Protein AF-A0A1X7T298-F1 (afdb_monomer_lite)

InterPro domains:
  IPR000626 Ubiquitin-like domain [PF00240] (41-95)
  IPR000626 Ubiquitin-like domain [PS50053] (24-96)
  IPR003961 Fibronectin type III [PF00041] (779-844)
  IPR003961 Fibronectin type III [PS50853] (768-859)
  IPR003961 Fibronectin type III [SM00060] (769-847)
  IPR003961 Fibronectin type III [cd00063] (781-842)
  IPR013783 Immunoglobulin-like fold [G3DSA:2.60.40.10] (762-855)
  IPR029071 Ubiquitin-like domain superfamily [SSF54236] (18-97)
  IPR036116 Fibronectin type III superfamily [SSF49265] (766-843)
  IPR037695 IQ motif and ubiquitin-like domain-containing protein [PTHR21074] (18-379)

Organism: Amphimedon queenslandica (NCBI:txid400682)

Sequence (1090 aa):
MATVEASVPSAEPQEEGESTEDKVEVVFAIENSSEDVKDLFSLSDSVQKLKEYLSQKFGNSSDTFILSLDGETLSNNATVDQFGVVAGSSIELQVKILTPLALPVSKEEEEEEKLKKEKEREEEELGYDERIFTVQVRLAQEMKELLVKMEKARIKKPFLGGYRDKQTGQEYHHASAQTLPRRKPDTGIAMFERDTQTVFTRNCYQQVMVDAATQMNQTGCYITSVTDKIKIPGPYETADEYHGKILKKIIILQSHWRRWLATKYVNAVREEKLMRELWEREEALRKQREREARRKAEFERRMNPRTKKDFDLLYHALEMWRKDELERINNTTAGPERKAALCMLLEQEATLIASIGRHKVVADVENQDKQVKQFLEAESDLRYLIENIWAGQSAVSGEKDLFELILVRWNITEHWSPWNCILLTTDEARAHVKLDDPEKAYSSQFTDKIRQRHILARNYFTQIPGMMEEMSTKVKELPLPRPKERIIVVRQHPQEQHQQLTLWEQEQLSNCRMYPVLLTTVFLLSVSKVISECPPTSGIYLRHNGNCYTNGSYFPDSSIRPTPIECGLPGETLNGGQWIGPKGVVPCSGGGNNQNVRCTGSGAHLSVFINPPSFLGAPGDGQYMCCLPTNCSTPGTNIITATIFRFAEIESFTVTDLPSDMTVYPQEYKLNCTKIGFNRYDISMSIGSTALADHTNCFDPDNNCGGTVLNGAVENTVSHAVTVTWDGMTVSSGSISQSTTGDQMYQCRVADHPDGNEIRIRNVTIKAPSIAPFLTEVSETATTITVSWTALDSSDADGYVVYVTTDTDTVETVQVEGSSNNTITLNGLRGGTTYSITVRAYQQLLGPANVSFTHCQQKGIYLAYDRNCYSNGSYFWDSSVNSFTKPISCVLPGTSLTTGQWVRVADPDDPVDCNSNNASDPFRCSSVTSPIILNLYLAEGLAAAQEGWYKCCLPTDCSEPNTNIIFANIFRFAEIESFTVADLPSDMTVYPQEYKLNCTKIGFYLYGISMSIGSTALASYTNCDDRKSNCNGTVLVSSTNTVRYTVTITWDGMTVSSGSISQSTTGDQMYQCVVQVTDQPTKTRNATIK

Radius of gyration: 48.38 Å; chains: 1; bounding box: 121×112×110 Å

pLDDT: mean 74.12, std 17.67, range [23.12, 96.62]

Structure (mmCIF, N/CA/C/O backbone):
data_AF-A0A1X7T298-F1
#
_entry.id   AF-A0A1X7T298-F1
#
loop_
_atom_site.group_PDB
_atom_site.id
_atom_site.type_symbol
_atom_site.label_atom_id
_atom_site.label_alt_id
_atom_site.label_comp_id
_atom_site.label_asym_id
_atom_site.label_entity_id
_atom_site.label_seq_id
_atom_site.pdbx_PDB_ins_code
_atom_site.Cartn_x
_atom_site.Cartn_y
_atom_site.Cartn_z
_atom_site.occupancy
_atom_site.B_iso_or_equiv
_atom_site.auth_seq_id
_atom_site.auth_comp_id
_atom_site.auth_asym_id
_atom_site.auth_atom_id
_atom_site.pdbx_PDB_model_num
ATOM 1 N N . MET A 1 1 ? 10.087 -53.065 -42.058 1.00 30.73 1 MET A N 1
ATOM 2 C CA . MET A 1 1 ? 9.207 -53.884 -41.197 1.00 30.73 1 MET A CA 1
ATOM 3 C C . MET A 1 1 ? 9.063 -53.144 -39.880 1.00 30.73 1 MET A C 1
ATOM 5 O O . MET A 1 1 ? 10.062 -53.034 -39.193 1.00 30.73 1 MET A O 1
ATOM 9 N N . ALA A 1 2 ? 7.954 -52.536 -39.483 1.00 32.03 2 ALA A N 1
ATOM 10 C CA . ALA A 1 2 ? 6.643 -52.250 -40.067 1.00 32.03 2 ALA A CA 1
ATOM 11 C C . ALA A 1 2 ? 6.193 -50.958 -39.335 1.00 32.03 2 ALA A C 1
ATOM 13 O O . ALA A 1 2 ? 6.280 -50.911 -38.113 1.00 32.03 2 ALA A O 1
ATOM 14 N N . THR A 1 3 ? 6.178 -49.795 -39.992 1.00 25.36 3 THR A N 1
ATOM 15 C CA . THR A 1 3 ? 4.978 -49.057 -40.453 1.00 25.36 3 THR A CA 1
ATOM 16 C C . THR A 1 3 ? 3.764 -49.149 -39.525 1.00 25.36 3 THR A C 1
ATOM 18 O O . THR A 1 3 ? 3.058 -50.152 -39.533 1.00 25.36 3 THR A O 1
ATOM 21 N N . VAL A 1 4 ? 3.505 -48.063 -38.791 1.00 28.08 4 VAL A N 1
ATOM 22 C CA . VAL A 1 4 ? 2.210 -47.753 -38.173 1.00 28.08 4 VAL A CA 1
ATOM 23 C C . VAL A 1 4 ? 1.730 -46.454 -38.819 1.00 28.08 4 VAL A C 1
ATOM 25 O O . VAL A 1 4 ? 2.357 -45.408 -38.650 1.00 28.08 4 VAL A O 1
ATOM 28 N N . GLU A 1 5 ? 0.677 -46.566 -39.626 1.00 27.58 5 GLU A N 1
ATOM 29 C CA . GLU A 1 5 ? -0.067 -45.458 -40.226 1.00 27.58 5 GLU A CA 1
ATOM 30 C C . GLU A 1 5 ? -1.282 -45.098 -39.366 1.00 27.58 5 GLU A C 1
ATOM 32 O O . GLU A 1 5 ? -1.822 -45.919 -38.625 1.00 27.58 5 GLU A O 1
ATOM 37 N N . ALA A 1 6 ? -1.668 -43.832 -39.479 1.00 28.75 6 ALA A N 1
ATOM 38 C CA . ALA A 1 6 ? -2.764 -43.168 -38.794 1.00 28.75 6 ALA A CA 1
ATOM 39 C C . ALA A 1 6 ? -4.121 -43.387 -39.482 1.00 28.75 6 ALA A C 1
ATOM 41 O O . ALA A 1 6 ? -4.157 -43.528 -40.700 1.00 28.75 6 ALA A O 1
ATOM 42 N N . SER A 1 7 ? -5.228 -43.222 -38.741 1.00 25.70 7 SER A N 1
ATOM 43 C CA . SER A 1 7 ? -6.487 -42.685 -39.296 1.00 25.70 7 SER A CA 1
ATOM 44 C C . SER A 1 7 ? -7.541 -42.337 -38.225 1.00 25.70 7 SER A C 1
ATOM 46 O O . SER A 1 7 ? -8.023 -43.223 -37.533 1.00 25.70 7 SER A O 1
ATOM 48 N N . VAL A 1 8 ? -7.839 -41.030 -38.135 1.00 27.25 8 VAL A N 1
ATOM 49 C CA . VAL A 1 8 ? -9.143 -40.305 -38.136 1.00 27.25 8 VAL A CA 1
ATOM 50 C C . VAL A 1 8 ? -10.353 -40.840 -37.318 1.00 27.25 8 VAL A C 1
ATOM 52 O O . VAL A 1 8 ? -10.708 -42.005 -37.459 1.00 27.25 8 VAL A O 1
ATOM 55 N N . PRO A 1 9 ? -11.070 -39.972 -36.557 1.00 28.89 9 PRO A N 1
ATOM 56 C CA . PRO A 1 9 ? -12.301 -40.309 -35.828 1.00 28.89 9 PRO A CA 1
ATOM 57 C C . PRO A 1 9 ? -13.570 -40.192 -36.697 1.00 28.89 9 PRO A C 1
ATOM 59 O O . PRO A 1 9 ? -13.646 -39.337 -37.579 1.00 28.89 9 PRO A O 1
ATOM 62 N N . SER A 1 10 ? -14.593 -41.004 -36.402 1.00 24.03 10 SER A N 1
ATOM 63 C CA . SER A 1 10 ? -15.936 -40.892 -36.987 1.00 24.03 10 SER A CA 1
ATOM 64 C C . SER A 1 10 ? -17.023 -41.017 -35.915 1.00 24.03 10 SER A C 1
ATOM 66 O O . SER A 1 10 ? -17.094 -42.032 -35.234 1.00 24.03 10 SER A O 1
ATOM 68 N N . ALA A 1 11 ? -17.824 -39.951 -35.835 1.00 26.16 11 ALA A N 1
ATOM 69 C CA . ALA A 1 11 ? -19.252 -39.829 -35.519 1.00 26.16 11 ALA A CA 1
ATOM 70 C C . ALA A 1 11 ? -19.924 -40.777 -34.500 1.00 26.16 11 ALA A C 1
ATOM 72 O O . ALA A 1 11 ? -20.049 -41.979 -34.721 1.00 26.16 11 ALA A O 1
ATOM 73 N N . GLU A 1 12 ? -20.505 -40.156 -33.469 1.00 26.91 12 GLU A N 1
ATOM 74 C CA . GLU A 1 12 ? -21.682 -40.642 -32.736 1.00 26.91 12 GLU A CA 1
ATOM 75 C C . GLU A 1 12 ? -22.878 -40.863 -33.684 1.00 26.91 12 GLU A C 1
ATOM 77 O O . GLU A 1 12 ? -23.122 -40.026 -34.562 1.00 26.91 12 GLU A O 1
ATOM 82 N N . PRO A 1 13 ? -23.681 -41.920 -33.473 1.00 29.22 13 PRO A N 1
ATOM 83 C CA . PRO A 1 13 ? -25.072 -41.952 -33.881 1.00 29.22 13 PRO A CA 1
ATOM 84 C C . PRO A 1 13 ? -26.012 -41.620 -32.714 1.00 29.22 13 PRO A C 1
ATOM 86 O O . PRO A 1 13 ? -25.806 -42.012 -31.568 1.00 29.22 13 PRO A O 1
ATOM 89 N N . GLN A 1 14 ? -27.049 -40.880 -33.088 1.00 26.41 14 GLN A N 1
ATOM 90 C CA . GLN A 1 14 ? -28.153 -40.357 -32.296 1.00 26.41 14 GLN A CA 1
ATOM 91 C C . GLN A 1 14 ? -29.044 -41.473 -31.721 1.00 26.41 14 GLN A C 1
ATOM 93 O O . GLN A 1 14 ? -29.248 -42.498 -32.368 1.00 26.41 14 GLN A O 1
ATOM 98 N N . GLU A 1 15 ? -29.616 -41.228 -30.538 1.00 30.81 15 GLU A N 1
ATOM 99 C CA . GLU A 1 15 ? -30.716 -42.012 -29.968 1.00 30.81 15 GLU A CA 1
ATOM 100 C C . GLU A 1 15 ? -31.971 -41.885 -30.851 1.00 30.81 15 GLU A C 1
ATOM 102 O O . GLU A 1 15 ? -32.573 -40.813 -30.959 1.00 30.81 15 GLU A O 1
ATOM 107 N N . GLU A 1 16 ? -32.370 -42.992 -31.475 1.00 28.78 16 GLU A N 1
ATOM 108 C CA . GLU A 1 16 ? -33.729 -43.202 -31.974 1.00 28.78 16 GLU A CA 1
ATOM 109 C C . GLU A 1 16 ? -34.554 -43.895 -30.879 1.00 28.78 16 GLU A C 1
ATOM 111 O O . GLU A 1 16 ? -34.082 -44.813 -30.211 1.00 28.78 16 GLU A O 1
ATOM 116 N N . GLY A 1 17 ? -35.778 -43.405 -30.665 1.00 41.62 17 GLY A N 1
ATOM 117 C CA . GLY A 1 17 ? -36.660 -43.828 -29.582 1.00 41.62 17 GLY A CA 1
ATOM 118 C C . GLY A 1 17 ? -37.052 -45.304 -29.647 1.00 41.62 17 GLY A C 1
ATOM 119 O O . GLY A 1 17 ? -37.496 -45.793 -30.684 1.00 41.62 17 GLY A O 1
ATOM 120 N N . GLU A 1 18 ? -36.950 -45.981 -28.505 1.00 32.62 18 GLU A N 1
ATOM 121 C CA . GLU A 1 18 ? -37.352 -47.375 -28.349 1.00 32.62 18 GLU A CA 1
ATOM 122 C C . GLU A 1 18 ? -38.710 -47.463 -27.631 1.00 32.62 18 GLU A C 1
ATOM 124 O O . GLU A 1 18 ? -38.933 -46.908 -26.552 1.00 32.62 18 GLU A O 1
ATOM 129 N N . SER A 1 19 ? -39.648 -48.122 -28.304 1.00 35.44 19 SER A N 1
ATOM 130 C CA . SER A 1 19 ? -41.046 -48.332 -27.936 1.00 35.44 19 SER A CA 1
ATOM 131 C C . SER A 1 19 ? -41.208 -49.110 -26.626 1.00 35.44 19 SER A C 1
ATOM 133 O O . SER A 1 19 ? -40.673 -50.201 -26.462 1.00 35.44 19 SER A O 1
ATOM 135 N N . THR A 1 20 ? -42.030 -48.594 -25.712 1.00 45.72 20 THR A N 1
ATOM 136 C CA . THR A 1 20 ? -42.353 -49.173 -24.394 1.00 45.72 20 THR A CA 1
ATOM 137 C C . THR A 1 20 ? -43.306 -50.383 -24.430 1.00 45.72 20 THR A C 1
ATOM 139 O O . THR A 1 20 ? -44.037 -50.596 -23.466 1.00 45.72 20 THR A O 1
ATOM 142 N N . GLU A 1 21 ? -43.346 -51.168 -25.511 1.00 53.28 21 GLU A N 1
ATOM 143 C CA . GLU A 1 21 ? -44.411 -52.170 -25.723 1.00 53.28 21 GLU A CA 1
ATOM 144 C C . GLU A 1 21 ? -44.058 -53.636 -25.391 1.00 53.28 21 GLU A C 1
ATOM 146 O O . GLU A 1 21 ? -44.977 -54.442 -25.354 1.00 53.28 21 GLU A O 1
ATOM 151 N N . ASP A 1 22 ? -42.817 -53.985 -25.009 1.00 59.47 22 ASP A N 1
ATOM 152 C CA . ASP A 1 22 ? -42.404 -55.400 -24.809 1.00 59.47 22 ASP A CA 1
ATOM 153 C C . ASP A 1 22 ? -41.868 -55.753 -23.395 1.00 59.47 22 ASP A C 1
ATOM 155 O O . ASP A 1 22 ? -40.944 -56.557 -23.248 1.00 59.47 22 ASP A O 1
ATOM 159 N N . LYS A 1 23 ? -42.419 -55.166 -22.319 1.00 73.62 23 LYS A N 1
ATOM 160 C CA . LYS A 1 23 ? -42.011 -55.482 -20.926 1.00 73.62 23 LYS A CA 1
ATOM 161 C C . LYS A 1 23 ? -43.067 -56.290 -20.159 1.00 73.62 23 LYS A C 1
ATOM 163 O O . LYS A 1 23 ? -44.264 -56.026 -20.267 1.00 73.62 23 LYS A O 1
ATOM 168 N N . VAL A 1 24 ? -42.611 -57.256 -19.362 1.00 80.25 24 VAL A N 1
ATOM 169 C CA . VAL A 1 24 ? -43.411 -58.143 -18.497 1.00 80.25 24 VAL A CA 1
ATOM 170 C C . VAL A 1 24 ? -42.977 -57.949 -17.044 1.00 80.25 24 VAL A C 1
ATOM 172 O O . VAL A 1 24 ? -41.782 -57.884 -16.760 1.00 80.25 24 VAL A O 1
ATOM 175 N N . GLU A 1 25 ? -43.934 -57.856 -16.119 1.00 80.94 25 GLU A N 1
ATOM 176 C CA . GLU A 1 25 ? -43.643 -57.790 -14.681 1.00 80.94 25 GLU A CA 1
ATOM 177 C C . GLU A 1 25 ? -43.425 -59.209 -14.144 1.00 80.94 25 GLU A C 1
ATOM 179 O O . GLU A 1 25 ? -44.318 -60.053 -14.203 1.00 80.94 25 GLU A O 1
ATOM 184 N N . VAL A 1 26 ? -42.233 -59.494 -13.626 1.00 82.81 26 VAL A N 1
ATOM 185 C CA . VAL A 1 26 ? -41.920 -60.789 -13.014 1.00 82.81 26 VAL A CA 1
ATOM 186 C C . VAL A 1 26 ? -41.937 -60.621 -11.500 1.00 82.81 26 VAL A C 1
ATOM 188 O O . VAL A 1 26 ? -41.183 -59.823 -10.940 1.00 82.81 26 VAL A O 1
ATOM 191 N N . VAL A 1 27 ? -42.813 -61.376 -10.841 1.00 83.62 27 VAL A N 1
ATOM 192 C CA . VAL A 1 27 ? -42.956 -61.433 -9.385 1.00 83.62 27 VAL A CA 1
ATOM 193 C C . VAL A 1 27 ? -42.227 -62.672 -8.879 1.00 83.62 27 VAL A C 1
ATOM 195 O O . VAL A 1 27 ? -42.591 -63.797 -9.207 1.00 83.62 27 VAL A O 1
ATOM 198 N N . PHE A 1 28 ? -41.185 -62.478 -8.083 1.00 85.06 28 PHE A N 1
ATOM 199 C CA . PHE A 1 28 ? -40.418 -63.545 -7.455 1.00 85.06 28 PHE A CA 1
ATOM 200 C C . PHE A 1 28 ? -40.961 -63.817 -6.051 1.00 85.06 28 PHE A C 1
ATOM 202 O O . PHE A 1 28 ? -40.678 -63.060 -5.118 1.00 85.06 28 PHE A O 1
ATOM 209 N N . ALA A 1 29 ? -41.707 -64.910 -5.907 1.00 80.44 29 ALA A N 1
ATOM 210 C CA . ALA A 1 29 ? -42.226 -65.384 -4.629 1.00 80.44 29 ALA A CA 1
ATOM 211 C C . ALA A 1 29 ? -41.175 -66.274 -3.949 1.00 80.44 29 ALA A C 1
ATOM 213 O O . ALA A 1 29 ? -40.911 -67.398 -4.385 1.00 80.44 29 ALA A O 1
ATOM 214 N N . ILE A 1 30 ? -40.520 -65.762 -2.905 1.00 78.69 30 ILE A N 1
ATOM 215 C CA . ILE A 1 30 ? -39.416 -66.461 -2.231 1.00 78.69 30 ILE A CA 1
ATOM 216 C C . ILE A 1 30 ? -39.969 -67.411 -1.167 1.00 78.69 30 ILE A C 1
ATOM 218 O O . ILE A 1 30 ? -40.668 -67.000 -0.241 1.00 78.69 30 ILE A O 1
ATOM 222 N N . GLU A 1 31 ? -39.602 -68.690 -1.257 1.00 67.00 31 GLU A N 1
ATOM 223 C CA . GLU A 1 31 ? -40.035 -69.720 -0.312 1.00 67.00 31 GLU A CA 1
ATOM 224 C C . GLU A 1 31 ? -39.540 -69.378 1.115 1.00 67.00 31 GLU A C 1
ATOM 226 O O . GLU A 1 31 ? -38.338 -69.376 1.385 1.00 67.00 31 GLU A O 1
ATOM 231 N N . ASN A 1 32 ? -40.481 -69.106 2.033 1.00 61.72 32 ASN A N 1
ATOM 232 C CA . ASN A 1 32 ? -40.293 -68.654 3.429 1.00 61.72 32 ASN A CA 1
ATOM 233 C C . ASN A 1 32 ? -40.002 -67.151 3.664 1.00 61.72 32 ASN A C 1
ATOM 235 O O . ASN A 1 32 ? -39.597 -66.793 4.772 1.00 61.72 32 ASN A O 1
ATOM 239 N N . SER A 1 33 ? -40.249 -66.269 2.688 1.00 61.44 33 SER A N 1
ATOM 240 C CA . SER A 1 33 ? -40.297 -64.806 2.890 1.00 61.44 33 SER A CA 1
ATOM 241 C C . SER A 1 33 ? -41.742 -64.291 2.852 1.00 61.44 33 SER A C 1
ATOM 243 O O . SER A 1 33 ? -42.577 -64.861 2.156 1.00 61.44 33 SER A O 1
ATOM 245 N N . SER A 1 34 ? -42.049 -63.213 3.583 1.00 55.69 34 SER A N 1
ATOM 246 C CA . SER A 1 34 ? -43.332 -62.493 3.469 1.00 55.69 34 SER A CA 1
ATOM 247 C C . SER A 1 34 ? -43.306 -61.352 2.443 1.00 55.69 34 SER A C 1
ATOM 249 O O . SER A 1 34 ? -44.320 -60.682 2.266 1.00 55.69 34 SER A O 1
ATOM 251 N N . GLU A 1 35 ? -42.154 -61.096 1.817 1.00 65.31 35 GLU A N 1
ATOM 252 C CA . GLU A 1 35 ? -41.979 -60.073 0.780 1.00 65.31 35 GLU A CA 1
ATOM 253 C C . GLU A 1 35 ? -41.666 -60.709 -0.577 1.00 65.31 35 GLU A C 1
ATOM 255 O O . GLU A 1 35 ? -40.664 -61.419 -0.718 1.00 65.31 35 GLU A O 1
ATOM 260 N N . ASP A 1 36 ? -42.500 -60.390 -1.570 1.00 74.94 36 ASP A N 1
ATOM 261 C CA . ASP A 1 36 ? -42.275 -60.713 -2.979 1.00 74.94 36 ASP A CA 1
ATOM 262 C C . ASP A 1 36 ? -41.450 -59.612 -3.649 1.00 74.94 36 ASP A C 1
ATOM 264 O O . ASP A 1 36 ? -41.705 -58.416 -3.471 1.00 74.94 36 ASP A O 1
ATOM 268 N N . VAL A 1 37 ? -40.486 -60.002 -4.482 1.00 78.81 37 VAL A N 1
ATOM 269 C CA . VAL A 1 37 ? -39.691 -59.051 -5.267 1.00 78.81 37 VAL A CA 1
ATOM 270 C C . VAL A 1 37 ? -40.287 -58.905 -6.662 1.00 78.81 37 VAL A C 1
ATOM 272 O O . VAL A 1 37 ? -40.432 -59.896 -7.365 1.00 78.81 37 VAL A O 1
ATOM 275 N N . LYS A 1 38 ? -40.574 -57.672 -7.093 1.00 83.50 38 LYS A N 1
ATOM 276 C CA . LYS A 1 38 ? -41.121 -57.378 -8.429 1.00 83.50 38 LYS A CA 1
ATOM 277 C C . LYS A 1 38 ? -40.155 -56.532 -9.249 1.00 83.50 38 LYS A C 1
ATOM 279 O O . LYS A 1 38 ? -39.575 -55.591 -8.706 1.00 83.50 38 LYS A O 1
ATOM 284 N N . ASP A 1 39 ? -39.990 -56.863 -10.528 1.00 84.88 39 ASP A N 1
ATOM 285 C CA . ASP A 1 39 ? -39.261 -56.035 -11.499 1.00 84.88 39 ASP A CA 1
ATOM 286 C C . ASP A 1 39 ? -39.741 -56.299 -12.943 1.00 84.88 39 ASP A C 1
ATOM 288 O O . ASP A 1 39 ? -40.463 -57.265 -13.200 1.00 84.88 39 ASP A O 1
ATOM 292 N N . LEU A 1 40 ? -39.362 -55.431 -13.886 1.00 82.69 40 LEU A N 1
ATOM 293 C CA . LEU A 1 40 ? -39.766 -55.491 -15.295 1.00 82.69 40 LEU A CA 1
ATOM 294 C C . LEU A 1 40 ? -38.660 -56.087 -16.175 1.00 82.69 40 LEU A C 1
ATOM 296 O O . LEU A 1 40 ? -37.561 -55.538 -16.260 1.00 82.69 40 LEU A O 1
ATOM 300 N N . PHE A 1 41 ? -38.987 -57.148 -16.913 1.00 82.94 41 PHE A N 1
ATOM 301 C CA . PHE A 1 41 ? -38.069 -57.842 -17.822 1.00 82.94 41 PHE A CA 1
ATOM 302 C C . PHE A 1 41 ? -38.594 -57.866 -19.259 1.00 82.94 41 PHE A C 1
ATOM 304 O O . PHE A 1 41 ? -39.796 -57.733 -19.499 1.00 82.94 41 PHE A O 1
ATOM 311 N N . SER A 1 42 ? -37.685 -58.019 -20.224 1.00 80.25 42 SER A N 1
ATOM 312 C CA . SER A 1 42 ? -38.047 -58.207 -21.633 1.00 80.25 42 SER A CA 1
ATOM 313 C C . SER A 1 42 ? -38.468 -59.656 -21.889 1.00 80.25 42 SER A C 1
ATOM 315 O O . SER A 1 42 ? -37.925 -60.582 -21.284 1.00 80.25 42 SER A O 1
ATOM 317 N N . LEU A 1 43 ? -39.379 -59.876 -22.841 1.00 76.06 43 LEU A N 1
ATOM 318 C CA . LEU A 1 43 ? -39.796 -61.219 -23.276 1.00 76.06 43 LEU A CA 1
ATOM 319 C C . LEU A 1 43 ? -38.618 -62.088 -23.769 1.00 76.06 43 LEU A C 1
ATOM 321 O O . LEU A 1 43 ? -38.673 -63.313 -23.678 1.00 76.06 43 LEU A O 1
ATOM 325 N N . SER A 1 44 ? -37.534 -61.467 -24.247 1.00 78.56 44 SER A N 1
ATOM 326 C CA . SER A 1 44 ? -36.323 -62.156 -24.714 1.00 78.56 44 SER A CA 1
ATOM 327 C C . SER A 1 44 ? -35.313 -62.496 -23.609 1.00 78.56 44 SER A C 1
ATOM 329 O O . SER A 1 44 ? -34.278 -63.097 -23.901 1.00 78.56 44 SER A O 1
ATOM 331 N N . ASP A 1 45 ? -35.544 -62.075 -22.362 1.00 83.62 45 ASP A N 1
ATOM 332 C CA . ASP A 1 45 ? -34.608 -62.331 -21.266 1.00 83.62 45 ASP A CA 1
ATOM 333 C C . ASP A 1 45 ? -34.630 -63.810 -20.853 1.00 83.62 45 ASP A C 1
ATOM 335 O O . ASP A 1 45 ? -35.677 -64.457 -20.842 1.00 83.62 45 ASP A O 1
ATOM 339 N N . SER A 1 46 ? -33.459 -64.368 -20.527 1.00 84.56 46 SER A N 1
ATOM 340 C CA . SER A 1 46 ? -33.329 -65.767 -20.107 1.00 84.56 46 SER A CA 1
ATOM 341 C C . SER A 1 46 ? -33.476 -65.940 -18.595 1.00 84.56 46 SER A C 1
ATOM 343 O O . SER A 1 46 ? -33.181 -65.038 -17.808 1.00 84.56 46 SER A O 1
ATOM 345 N N . VAL A 1 47 ? -33.844 -67.148 -18.162 1.00 82.31 47 VAL A N 1
ATOM 346 C CA . VAL A 1 47 ? -33.904 -67.527 -16.738 1.00 82.31 47 VAL A CA 1
ATOM 347 C C . VAL A 1 47 ? -32.563 -67.312 -16.034 1.00 82.31 47 VAL A C 1
ATOM 349 O O . VAL A 1 47 ? -32.541 -66.928 -14.866 1.00 82.31 47 VAL A O 1
ATOM 352 N N . GLN A 1 48 ? -31.437 -67.496 -16.732 1.00 82.94 48 GLN A N 1
ATOM 353 C CA . GLN A 1 48 ? -30.111 -67.189 -16.189 1.00 82.94 48 GLN A CA 1
ATOM 354 C C . GLN A 1 48 ? -29.977 -65.714 -15.787 1.00 82.94 48 GLN A C 1
ATOM 356 O O . GLN A 1 48 ? -29.483 -65.416 -14.702 1.00 82.94 48 GLN A O 1
ATOM 361 N N . LYS A 1 49 ? -30.473 -64.797 -16.622 1.00 83.12 49 LYS A N 1
ATOM 362 C CA . LYS A 1 49 ? -30.439 -63.356 -16.352 1.00 83.12 49 LYS A CA 1
ATOM 363 C C . LYS A 1 49 ? -31.329 -62.983 -15.159 1.00 83.12 49 LYS A C 1
ATOM 365 O O . LYS A 1 49 ? -30.945 -62.147 -14.345 1.00 83.12 49 LYS A O 1
ATOM 370 N N . LEU A 1 50 ? -32.468 -63.664 -14.993 1.00 85.00 50 LEU A N 1
ATOM 371 C CA . LEU A 1 50 ? -33.325 -63.522 -13.805 1.00 85.00 50 LEU A CA 1
ATOM 372 C C . LEU A 1 50 ? -32.608 -63.994 -12.524 1.00 85.00 50 LEU A C 1
ATOM 374 O O . LEU A 1 50 ? -32.683 -63.334 -11.488 1.00 85.00 50 LEU A O 1
ATOM 378 N N . LYS A 1 51 ? -31.858 -65.103 -12.587 1.00 84.00 51 LYS A N 1
ATOM 379 C CA . LYS A 1 51 ? -31.047 -65.590 -11.455 1.00 84.00 51 LYS A CA 1
ATOM 380 C C . LYS A 1 51 ? -29.872 -64.668 -11.126 1.00 84.00 51 LYS A C 1
ATOM 382 O O . LYS A 1 51 ? -29.547 -64.503 -9.954 1.00 84.00 51 LYS A O 1
ATOM 387 N N . GLU A 1 52 ? -29.244 -64.055 -12.127 1.00 83.06 52 GLU A N 1
ATOM 388 C CA . GLU A 1 52 ? -28.191 -63.046 -11.935 1.00 83.06 52 GLU A CA 1
ATOM 389 C C . GLU A 1 52 ? -28.729 -61.767 -11.283 1.00 83.06 52 GLU A C 1
ATOM 391 O O . GLU A 1 52 ? -28.088 -61.226 -10.384 1.00 83.06 52 GLU A O 1
ATOM 396 N N . TYR A 1 53 ? -29.939 -61.332 -11.642 1.00 84.31 53 TYR A N 1
ATOM 397 C CA . TYR A 1 53 ? -30.609 -60.225 -10.956 1.00 84.31 53 TYR A CA 1
ATOM 398 C C . TYR A 1 53 ? -30.844 -60.533 -9.466 1.00 84.31 53 TYR A C 1
ATOM 400 O O . TYR A 1 53 ? -30.501 -59.728 -8.597 1.00 84.31 53 TYR A O 1
ATOM 408 N N . LEU A 1 54 ? -31.357 -61.727 -9.143 1.00 78.50 54 LEU A N 1
ATOM 409 C CA . LEU A 1 54 ? -31.529 -62.162 -7.750 1.00 78.50 54 LEU A CA 1
ATOM 410 C C . LEU A 1 54 ? -30.185 -62.289 -7.017 1.00 78.50 54 LEU A C 1
ATOM 412 O O . LEU A 1 54 ? -30.082 -61.925 -5.846 1.00 78.50 54 LEU A O 1
ATOM 416 N N . SER A 1 55 ? -29.141 -62.738 -7.716 1.00 79.69 55 SER A N 1
ATOM 417 C CA . SER A 1 55 ? -27.772 -62.787 -7.201 1.00 79.69 55 SER A CA 1
ATOM 418 C C . SER A 1 55 ? -27.256 -61.404 -6.810 1.00 79.69 55 SER A C 1
ATOM 420 O O . SER A 1 55 ? -26.762 -61.229 -5.697 1.00 79.69 55 SER A O 1
ATOM 422 N N . GLN A 1 56 ? -27.443 -60.403 -7.671 1.00 76.81 56 GLN A N 1
ATOM 423 C CA . GLN A 1 56 ? -27.043 -59.028 -7.388 1.00 76.81 56 GLN A CA 1
ATOM 424 C C . GLN A 1 56 ? -27.838 -58.422 -6.225 1.00 76.81 56 GLN A C 1
ATOM 426 O O . GLN A 1 56 ? -27.278 -57.685 -5.416 1.00 76.81 56 GLN A O 1
ATOM 431 N N . LYS A 1 57 ? -29.130 -58.747 -6.121 1.00 74.31 57 LYS A N 1
ATOM 432 C CA . LYS A 1 57 ? -30.019 -58.180 -5.101 1.00 74.31 57 LYS A CA 1
ATOM 433 C C . LYS A 1 57 ? -29.814 -58.781 -3.710 1.00 74.31 57 LYS A C 1
ATOM 435 O O . LYS A 1 57 ? -29.886 -58.054 -2.725 1.00 74.31 57 LYS A O 1
ATOM 440 N N . PHE A 1 58 ? -29.555 -60.085 -3.626 1.00 71.25 58 PHE A N 1
ATOM 441 C CA . PHE A 1 58 ? -29.429 -60.810 -2.354 1.00 71.25 58 PHE A CA 1
ATOM 442 C C . PHE A 1 58 ? -27.987 -61.206 -2.000 1.00 71.25 58 PHE A C 1
ATOM 444 O O . PHE A 1 58 ? -27.763 -61.803 -0.951 1.00 71.25 58 PHE A O 1
ATOM 451 N N . GLY A 1 59 ? -27.006 -60.901 -2.856 1.00 68.44 59 GLY A N 1
ATOM 452 C CA . GLY A 1 59 ? -25.582 -61.154 -2.603 1.00 68.44 59 GLY A CA 1
ATOM 453 C C . GLY A 1 59 ? -25.155 -62.628 -2.656 1.00 68.44 59 GLY A C 1
ATOM 454 O O . GLY A 1 59 ? -24.031 -62.947 -2.276 1.00 68.44 59 GLY A O 1
ATOM 455 N N . ASN A 1 60 ? -26.021 -63.530 -3.129 1.00 73.06 60 ASN A N 1
ATOM 456 C CA . ASN A 1 60 ? -25.746 -64.969 -3.250 1.00 73.06 60 ASN A CA 1
ATOM 457 C C . ASN A 1 60 ? -25.385 -65.349 -4.691 1.00 73.06 60 ASN A C 1
ATOM 459 O O . ASN A 1 60 ? -25.798 -64.667 -5.619 1.00 73.06 60 ASN A O 1
ATOM 463 N N . SER A 1 61 ? -24.662 -66.451 -4.919 1.00 75.69 61 SER A N 1
ATOM 464 C CA . SER A 1 61 ? -24.339 -66.916 -6.285 1.00 75.69 61 SER A CA 1
ATOM 465 C C . SER A 1 61 ? -25.603 -67.287 -7.079 1.00 75.69 61 SER A C 1
ATOM 467 O O . SER A 1 61 ? -26.514 -67.900 -6.521 1.00 75.69 61 SER A O 1
ATOM 469 N N . SER A 1 62 ? -25.661 -66.979 -8.379 1.00 72.81 62 SER A N 1
ATOM 470 C CA . SER A 1 62 ? -26.830 -67.242 -9.242 1.00 72.81 62 SER A CA 1
ATOM 471 C C . SER A 1 62 ? -27.250 -68.722 -9.280 1.00 72.81 62 SER A C 1
ATOM 473 O O . SER A 1 62 ? -28.440 -69.019 -9.380 1.00 72.81 62 SER A O 1
ATOM 475 N N . ASP A 1 63 ? -26.309 -69.651 -9.083 1.00 73.62 63 ASP A N 1
ATOM 476 C CA . ASP A 1 63 ? -26.563 -71.100 -9.020 1.00 73.62 63 ASP A CA 1
ATOM 477 C C . ASP A 1 63 ? -27.322 -71.553 -7.759 1.00 73.62 63 ASP A C 1
ATOM 479 O O . ASP A 1 63 ? -27.821 -72.677 -7.701 1.00 73.62 63 ASP A O 1
ATOM 483 N N . THR A 1 64 ? -27.422 -70.698 -6.736 1.00 75.31 64 THR A N 1
ATOM 484 C CA . THR A 1 64 ? -28.134 -71.028 -5.486 1.00 75.31 64 THR A CA 1
ATOM 485 C C . THR A 1 64 ? -29.648 -70.840 -5.579 1.00 75.31 64 THR A C 1
ATOM 487 O O . THR A 1 64 ? -30.371 -71.335 -4.709 1.00 75.31 64 THR A O 1
ATOM 490 N N . PHE A 1 65 ? -30.127 -70.175 -6.637 1.00 78.56 65 PHE A N 1
ATOM 491 C CA . PHE A 1 65 ? -31.543 -69.925 -6.888 1.00 78.56 65 PHE A CA 1
ATOM 492 C C . PHE A 1 65 ? -32.119 -70.951 -7.866 1.00 78.56 65 PHE A C 1
ATOM 494 O O . PHE A 1 65 ? -31.676 -71.081 -9.014 1.00 78.56 65 PHE A O 1
ATOM 501 N N . ILE A 1 66 ? -33.164 -71.653 -7.434 1.00 80.25 66 ILE A N 1
ATOM 502 C CA . ILE A 1 66 ? -33.989 -72.490 -8.306 1.00 80.25 66 ILE A CA 1
ATOM 503 C C . ILE A 1 66 ? -35.302 -71.748 -8.550 1.00 80.25 66 ILE A C 1
ATOM 505 O O . ILE A 1 66 ? -36.018 -71.439 -7.602 1.00 80.25 66 ILE A O 1
ATOM 509 N N . LEU A 1 67 ? -35.588 -71.462 -9.823 1.00 82.88 67 LEU A N 1
ATOM 510 C CA . LEU A 1 67 ? -36.836 -70.846 -10.269 1.00 82.88 67 LEU A CA 1
ATOM 511 C C . LEU A 1 67 ? -37.774 -71.939 -10.779 1.00 82.88 67 LEU A C 1
ATOM 513 O O . LEU A 1 67 ? -37.368 -72.765 -11.603 1.00 82.88 67 LEU A O 1
ATOM 517 N N . SER A 1 68 ? -39.012 -71.938 -10.298 1.00 80.06 68 SER A N 1
ATOM 518 C CA . SER A 1 68 ? -40.069 -72.835 -10.759 1.00 80.06 68 SER A CA 1
ATOM 519 C C . SER A 1 68 ? -41.353 -72.075 -11.068 1.00 80.06 68 SER A C 1
ATOM 521 O O . SER A 1 68 ? -41.738 -71.181 -10.317 1.00 80.06 68 SER A O 1
ATOM 523 N N . LEU A 1 69 ? -42.022 -72.464 -12.150 1.00 80.62 69 LEU A N 1
ATOM 524 C CA . LEU A 1 69 ? -43.351 -71.986 -12.529 1.00 80.62 69 LEU A CA 1
ATOM 525 C C . LEU A 1 69 ? -44.324 -73.156 -12.359 1.00 80.62 69 LEU A C 1
ATOM 527 O O . LEU A 1 69 ? -44.040 -74.251 -12.840 1.00 80.62 69 LEU A O 1
ATOM 531 N N . ASP A 1 70 ? -45.410 -72.958 -11.610 1.00 72.75 70 ASP A N 1
ATOM 532 C CA . ASP A 1 70 ? -46.425 -73.988 -11.319 1.00 72.75 70 ASP A CA 1
ATOM 533 C C . ASP A 1 70 ? -45.866 -75.336 -10.804 1.00 72.75 70 ASP A C 1
ATOM 535 O O . ASP A 1 70 ? -46.457 -76.400 -10.990 1.00 72.75 70 ASP A O 1
ATOM 539 N N . GLY A 1 71 ? -44.717 -75.299 -10.120 1.00 64.62 71 GLY A N 1
ATOM 540 C CA . GLY A 1 71 ? -44.060 -76.473 -9.535 1.00 64.62 71 GLY A CA 1
ATOM 541 C C . GLY A 1 71 ? -43.059 -77.202 -10.443 1.00 64.62 71 GLY A C 1
ATOM 542 O O . GLY A 1 71 ? -42.405 -78.132 -9.967 1.00 64.62 71 GLY A O 1
ATOM 543 N N . GLU A 1 72 ? -42.870 -76.781 -11.699 1.00 74.00 72 GLU A N 1
ATOM 544 C CA . GLU A 1 72 ? -41.816 -77.307 -12.581 1.00 74.00 72 GLU A CA 1
ATOM 545 C C . GLU A 1 72 ? -40.572 -76.407 -12.587 1.00 74.00 72 GLU A C 1
ATOM 547 O O . GLU A 1 72 ? -40.658 -75.185 -12.700 1.00 74.00 72 GLU A O 1
ATOM 552 N N . THR A 1 73 ? -39.383 -77.007 -12.462 1.00 77.94 73 THR A N 1
ATOM 553 C CA . THR A 1 73 ? -38.107 -76.273 -12.433 1.00 77.94 73 THR A CA 1
ATOM 554 C C . THR A 1 73 ? -37.700 -75.789 -13.821 1.00 77.94 73 THR A C 1
ATOM 556 O O . THR A 1 73 ? -37.576 -76.592 -14.748 1.00 77.94 73 THR A O 1
ATOM 559 N N . LEU A 1 74 ? -37.405 -74.497 -13.944 1.00 81.94 74 LEU A N 1
ATOM 560 C CA . LEU A 1 74 ? -37.063 -73.862 -15.213 1.00 81.94 74 LEU A CA 1
ATOM 561 C C . LEU A 1 74 ? -35.574 -74.024 -15.559 1.00 81.94 74 LEU A C 1
ATOM 563 O O . LEU A 1 74 ? -34.690 -73.873 -14.712 1.00 81.94 74 LEU A O 1
ATOM 567 N N . SER A 1 75 ? -35.295 -74.302 -16.835 1.00 77.69 75 SER A N 1
ATOM 568 C CA . SER A 1 75 ? -33.934 -74.387 -17.381 1.00 77.69 75 SER A CA 1
ATOM 569 C C . SER A 1 75 ? -33.331 -72.995 -17.594 1.00 77.69 75 SER A C 1
ATOM 571 O O . SER A 1 75 ? -34.022 -72.088 -18.047 1.00 77.69 75 SER A O 1
ATOM 573 N N . ASN A 1 76 ? -32.026 -72.832 -17.346 1.00 77.12 76 ASN A N 1
ATOM 574 C CA . ASN A 1 76 ? -31.329 -71.538 -17.430 1.00 77.12 76 ASN A CA 1
ATOM 575 C C . ASN A 1 76 ? -31.386 -70.882 -18.828 1.00 77.12 76 ASN A C 1
ATOM 577 O O . ASN A 1 76 ? -31.311 -69.659 -18.929 1.00 77.12 76 ASN A O 1
ATOM 581 N N . ASN A 1 77 ? -31.546 -71.681 -19.890 1.00 76.25 77 ASN A N 1
ATOM 582 C CA . ASN A 1 77 ? -31.620 -71.200 -21.275 1.00 76.25 77 ASN A CA 1
ATOM 583 C C . ASN A 1 77 ? -33.054 -70.913 -21.757 1.00 76.25 77 ASN A C 1
ATOM 585 O O . ASN A 1 77 ? -33.218 -70.495 -22.901 1.00 76.25 77 ASN A O 1
ATOM 589 N N . ALA A 1 78 ? -34.078 -71.164 -20.935 1.00 79.31 78 ALA A N 1
ATOM 590 C CA . ALA A 1 78 ? -35.446 -70.787 -21.274 1.00 79.31 78 ALA A CA 1
ATOM 591 C C . ALA A 1 78 ? -35.591 -69.259 -21.230 1.00 79.31 78 ALA A C 1
ATOM 593 O O . ALA A 1 78 ? -34.963 -68.599 -20.398 1.00 79.31 78 ALA A O 1
ATOM 594 N N . THR A 1 79 ? -36.396 -68.709 -22.132 1.00 80.94 79 THR A N 1
ATOM 595 C CA . THR A 1 79 ? -36.692 -67.274 -22.241 1.00 80.94 79 THR A CA 1
ATOM 596 C C . THR A 1 79 ? -38.093 -66.966 -21.718 1.00 80.94 79 THR A C 1
ATOM 598 O O . THR A 1 79 ? -38.940 -67.856 -21.655 1.00 80.94 79 THR A O 1
ATOM 601 N N . VAL A 1 80 ? -38.337 -65.720 -21.299 1.00 76.12 80 VAL A N 1
ATOM 602 C CA . VAL A 1 80 ? -39.607 -65.319 -20.659 1.00 76.12 80 VAL A CA 1
ATOM 603 C C . VAL A 1 80 ? -40.824 -65.499 -21.584 1.00 76.12 80 VAL A C 1
ATOM 605 O O . VAL A 1 80 ? -41.910 -65.830 -21.110 1.00 76.12 80 VAL A O 1
ATOM 608 N N . ASP A 1 81 ? -40.647 -65.387 -22.903 1.00 75.94 81 ASP A N 1
ATOM 609 C CA . ASP A 1 81 ? -41.671 -65.690 -23.918 1.00 75.94 81 ASP A CA 1
ATOM 610 C C . ASP A 1 81 ? -42.188 -67.146 -23.876 1.00 75.94 81 ASP A C 1
ATOM 612 O O . ASP A 1 81 ? -43.365 -67.405 -24.141 1.00 75.94 81 ASP A O 1
ATOM 616 N N . GLN A 1 82 ? -41.343 -68.104 -23.485 1.00 71.69 82 GLN A N 1
ATOM 617 C CA . GLN A 1 82 ? -41.676 -69.530 -23.422 1.00 71.69 82 GLN A CA 1
ATOM 618 C C . GLN A 1 82 ? -42.593 -69.872 -22.241 1.00 71.69 82 GLN A C 1
ATOM 620 O O . GLN A 1 82 ? -43.123 -70.981 -22.191 1.00 71.69 82 GLN A O 1
ATOM 625 N N . PHE A 1 83 ? -42.832 -68.928 -21.324 1.00 75.56 83 PHE A N 1
ATOM 626 C CA . PHE A 1 83 ? -43.770 -69.089 -20.207 1.00 75.56 83 PHE A CA 1
ATOM 627 C C . PHE A 1 83 ? -45.223 -68.758 -20.584 1.00 75.56 83 PHE A C 1
ATOM 629 O O . PHE A 1 83 ? -46.105 -68.826 -19.733 1.00 75.56 83 PHE A O 1
ATOM 636 N N . GLY A 1 84 ? -45.495 -68.418 -21.854 1.00 64.81 84 GLY A N 1
ATOM 637 C CA . GLY A 1 84 ? -46.852 -68.166 -22.354 1.00 64.81 84 GLY A CA 1
ATOM 638 C C . GLY A 1 84 ? -47.434 -66.806 -21.950 1.00 64.81 84 GLY A C 1
ATOM 639 O O . GLY A 1 84 ? -48.654 -66.656 -21.889 1.00 64.81 84 GLY A O 1
ATOM 640 N N . VAL A 1 85 ? -46.570 -65.826 -21.667 1.00 69.81 85 VAL A N 1
ATOM 641 C CA . VAL A 1 85 ? -46.925 -64.504 -21.128 1.00 69.81 85 VAL A CA 1
ATOM 642 C C . VAL A 1 85 ? -46.961 -63.457 -22.243 1.00 69.81 85 VAL A C 1
ATOM 644 O O . VAL A 1 85 ? -46.121 -63.466 -23.140 1.00 69.81 85 VAL A O 1
ATOM 647 N N . VAL A 1 86 ? -47.933 -62.544 -22.194 1.00 71.50 86 VAL A N 1
ATOM 648 C CA . VAL A 1 86 ? -48.076 -61.441 -23.163 1.00 71.50 86 VAL A CA 1
ATOM 649 C C . VAL A 1 86 ? -47.530 -60.150 -22.545 1.00 71.50 86 VAL A C 1
ATOM 651 O O . VAL A 1 86 ? -47.637 -59.954 -21.332 1.00 71.50 86 VAL A O 1
ATOM 654 N N . ALA A 1 87 ? -46.953 -59.259 -23.353 1.00 67.12 87 ALA A N 1
ATOM 655 C CA . ALA A 1 87 ? -46.444 -57.971 -22.884 1.00 67.12 87 ALA A CA 1
ATOM 656 C C . ALA A 1 87 ? -47.503 -57.187 -22.074 1.00 67.12 87 ALA A C 1
ATOM 658 O O . ALA A 1 87 ? -48.681 -57.153 -22.436 1.00 67.12 87 ALA A O 1
ATOM 659 N N . GLY A 1 88 ? -47.089 -56.599 -20.945 1.00 65.62 88 GLY A N 1
ATOM 660 C CA . GLY A 1 88 ? -47.968 -55.886 -20.007 1.00 65.62 88 GLY A CA 1
ATOM 661 C C . GLY A 1 88 ? -48.706 -56.753 -18.975 1.00 65.62 88 GLY A C 1
ATOM 662 O O . GLY A 1 88 ? -49.499 -56.214 -18.205 1.00 65.62 88 GLY A O 1
ATOM 663 N N . SER A 1 89 ? -48.466 -58.068 -18.933 1.00 73.06 89 SER A N 1
ATOM 664 C CA . SER A 1 89 ? -48.982 -58.952 -17.874 1.00 73.06 89 SER A CA 1
ATOM 665 C C . SER A 1 89 ? -47.921 -59.283 -16.815 1.00 73.06 89 SER A C 1
ATOM 667 O O . SER A 1 89 ? -46.731 -59.033 -17.020 1.00 73.06 89 SER A O 1
ATOM 669 N N . SER A 1 90 ? -48.364 -59.791 -15.660 1.00 76.25 90 SER A N 1
ATOM 670 C CA . SER A 1 90 ? -47.500 -60.180 -14.542 1.00 76.25 90 SER A CA 1
ATOM 671 C C . SER A 1 90 ? -47.416 -61.702 -14.418 1.00 76.25 90 SER A C 1
ATOM 673 O O . SER A 1 90 ? -48.460 -62.357 -14.377 1.00 76.25 90 SER A O 1
ATOM 675 N N . ILE A 1 91 ? -46.209 -62.257 -14.305 1.00 82.12 91 ILE A N 1
ATOM 676 C CA . ILE A 1 91 ? -45.977 -63.687 -14.046 1.00 82.12 91 ILE A CA 1
ATOM 677 C C . ILE A 1 91 ? -45.324 -63.892 -12.680 1.00 82.12 91 ILE A C 1
ATOM 679 O O . ILE A 1 91 ? -44.405 -63.163 -12.314 1.00 82.12 91 ILE A O 1
ATOM 683 N N . GLU A 1 92 ? -45.788 -64.892 -11.932 1.00 82.00 92 GLU A N 1
ATOM 684 C CA . GLU A 1 92 ? -45.244 -65.250 -10.621 1.00 82.00 92 GLU A CA 1
ATOM 685 C C . GLU A 1 92 ? -44.330 -66.478 -10.733 1.00 82.00 92 GLU A C 1
ATOM 687 O O . GLU A 1 92 ? -44.743 -67.536 -11.205 1.00 82.00 92 GLU A O 1
ATOM 692 N N . LEU A 1 93 ? -43.074 -66.338 -10.307 1.00 83.88 93 LEU A N 1
ATOM 693 C CA . LEU A 1 93 ? -42.082 -67.409 -10.250 1.00 83.88 93 LEU A CA 1
ATOM 694 C C . LEU A 1 93 ? -41.756 -67.733 -8.794 1.00 83.88 93 LEU A C 1
ATOM 696 O O . LEU A 1 93 ? -41.365 -66.854 -8.027 1.00 83.88 93 LEU A O 1
ATOM 700 N N . GLN A 1 94 ? -41.844 -69.011 -8.429 1.00 80.50 94 GLN A N 1
ATOM 701 C CA . GLN A 1 94 ? -41.439 -69.479 -7.106 1.00 80.50 94 GLN A CA 1
ATOM 702 C C . GLN A 1 94 ? -39.918 -69.636 -7.053 1.00 80.50 94 GLN A C 1
ATOM 704 O O . GLN A 1 94 ? -39.321 -70.313 -7.895 1.00 80.50 94 GLN A O 1
ATOM 709 N N . VAL A 1 95 ? -39.293 -69.013 -6.053 1.00 80.56 95 VAL A N 1
ATOM 710 C CA . VAL A 1 95 ? -37.846 -69.047 -5.828 1.00 80.56 95 VAL A CA 1
ATOM 711 C C . VAL A 1 95 ? -37.534 -69.910 -4.613 1.00 80.56 95 VAL A C 1
ATOM 713 O O . VAL A 1 95 ? -37.883 -69.564 -3.484 1.00 80.56 95 VAL A O 1
ATOM 716 N N . LYS A 1 96 ? -36.798 -71.001 -4.831 1.00 78.50 96 LYS A N 1
ATOM 717 C CA . LYS A 1 96 ? -36.247 -71.837 -3.761 1.00 78.50 96 LYS A CA 1
ATOM 718 C C . LYS A 1 96 ? -34.755 -71.560 -3.593 1.00 78.50 96 LYS A C 1
ATOM 720 O O . LYS A 1 96 ? -33.987 -71.698 -4.546 1.00 78.50 96 LYS A O 1
ATOM 725 N N . ILE A 1 97 ? -34.347 -71.190 -2.377 1.00 73.44 97 ILE A N 1
ATOM 726 C CA . ILE A 1 97 ? -32.949 -70.922 -2.002 1.00 73.44 97 ILE A CA 1
ATOM 727 C C . ILE A 1 97 ? -32.402 -72.137 -1.245 1.00 73.44 97 ILE A C 1
ATOM 729 O O . ILE A 1 97 ? -32.989 -72.584 -0.261 1.00 73.44 97 ILE A O 1
ATOM 733 N N . LEU A 1 98 ? -31.274 -72.686 -1.699 1.00 63.97 98 LEU A N 1
ATOM 734 C CA . LEU A 1 98 ? -30.735 -73.959 -1.196 1.00 63.97 98 LEU A CA 1
ATOM 735 C C . LEU A 1 98 ? -30.039 -73.893 0.182 1.00 63.97 98 LEU A C 1
ATOM 737 O O . LEU A 1 98 ? -29.685 -74.943 0.717 1.00 63.97 98 LEU A O 1
ATOM 741 N N . THR A 1 99 ? -29.868 -72.715 0.795 1.00 49.69 99 THR A N 1
ATOM 742 C CA . THR A 1 99 ? -29.158 -72.572 2.086 1.00 49.69 99 THR A CA 1
ATOM 743 C C . THR A 1 99 ? -29.764 -71.477 2.981 1.00 49.69 99 THR A C 1
ATOM 745 O O . THR A 1 99 ? -29.976 -70.376 2.472 1.00 49.69 99 THR A O 1
ATOM 748 N N . PRO A 1 100 ? -30.038 -71.714 4.289 1.00 47.25 100 PRO A N 1
ATOM 749 C CA . PRO A 1 100 ? -30.841 -70.794 5.099 1.00 47.25 100 PRO A CA 1
ATOM 750 C C . PRO A 1 100 ? -30.034 -69.803 5.965 1.00 47.25 100 PRO A C 1
ATOM 752 O O . PRO A 1 100 ? -29.152 -70.205 6.718 1.00 47.25 100 PRO A O 1
ATOM 755 N N . LEU A 1 101 ? -30.514 -68.551 5.930 1.00 34.97 101 LEU A N 1
ATOM 756 C CA . LEU A 1 101 ? -30.630 -67.531 6.992 1.00 34.97 101 LEU A CA 1
ATOM 757 C C . LEU A 1 101 ? -29.391 -66.816 7.579 1.00 34.97 101 LEU A C 1
ATOM 759 O O . LEU A 1 101 ? -28.701 -67.327 8.456 1.00 34.97 101 LEU A O 1
ATOM 763 N N . ALA A 1 102 ? -29.310 -65.516 7.265 1.00 33.25 102 ALA A N 1
ATOM 764 C CA . ALA A 1 102 ? -29.152 -64.442 8.252 1.00 33.25 102 ALA A CA 1
ATOM 765 C C . ALA A 1 102 ? -30.251 -63.383 7.987 1.00 33.25 102 ALA A C 1
ATOM 767 O O . ALA A 1 102 ? -30.446 -62.978 6.844 1.00 33.25 102 ALA A O 1
ATOM 768 N N . LEU A 1 103 ? -31.028 -63.017 9.013 1.00 33.59 103 LEU A N 1
ATOM 769 C CA . LEU A 1 103 ? -32.109 -62.012 8.953 1.00 33.59 103 LEU A CA 1
ATOM 770 C C . LEU A 1 103 ? -31.545 -60.572 8.915 1.00 33.59 103 LEU A C 1
ATOM 772 O O . LEU A 1 103 ? -30.430 -60.369 9.398 1.00 33.59 103 LEU A O 1
ATOM 776 N N . PRO A 1 104 ? -32.297 -59.568 8.411 1.00 40.97 104 PRO A N 1
ATOM 777 C CA . PRO A 1 104 ? -31.848 -58.177 8.362 1.00 40.97 104 PRO A CA 1
ATOM 778 C C . PRO A 1 104 ? -31.900 -57.510 9.742 1.00 40.97 104 PRO A C 1
ATOM 780 O O . PRO A 1 104 ? -32.900 -57.593 10.457 1.00 40.97 104 PRO A O 1
ATOM 783 N N . VAL A 1 105 ? -30.808 -56.830 10.069 1.00 39.84 105 VAL A N 1
ATOM 784 C CA . VAL A 1 105 ? -30.549 -56.061 11.290 1.00 39.84 105 VAL A CA 1
ATOM 785 C C . VAL A 1 105 ? -31.144 -54.643 11.167 1.00 39.84 105 VAL A C 1
ATOM 787 O O . VAL A 1 105 ? -31.198 -54.084 10.072 1.00 39.84 105 VAL A O 1
ATOM 790 N N . SER A 1 106 ? -31.654 -54.067 12.263 1.00 45.72 106 SER A N 1
ATOM 791 C CA . SER A 1 106 ? -32.275 -52.731 12.285 1.00 45.72 106 SER A CA 1
ATOM 792 C C . SER A 1 106 ? -31.239 -51.604 12.120 1.00 45.72 106 SER A C 1
ATOM 794 O O . SER A 1 106 ? -30.072 -51.755 12.474 1.00 45.72 106 SER A O 1
ATOM 796 N N . LYS A 1 107 ? -31.671 -50.436 11.612 1.00 46.22 107 LYS A N 1
ATOM 797 C CA . LYS A 1 107 ? -30.809 -49.262 11.335 1.00 46.22 107 LYS A CA 1
ATOM 798 C C . LYS A 1 107 ? -29.986 -48.764 12.535 1.00 46.22 107 LYS A C 1
ATOM 800 O O . LYS A 1 107 ? -28.979 -48.099 12.332 1.00 46.22 107 LYS A O 1
ATOM 805 N N . GLU A 1 108 ? -30.402 -49.077 13.759 1.00 47.81 108 GLU A N 1
ATOM 806 C CA . GLU A 1 108 ? -29.696 -48.687 14.988 1.00 47.81 108 GLU A CA 1
ATOM 807 C C . GLU A 1 108 ? -28.466 -49.575 15.257 1.00 47.81 108 GLU A C 1
ATOM 809 O O . GLU A 1 108 ? -27.439 -49.083 15.716 1.00 47.81 108 GLU A O 1
ATOM 814 N N . GLU A 1 109 ? -28.514 -50.857 14.888 1.00 47.06 109 GLU A N 1
ATOM 815 C CA . GLU A 1 109 ? -27.371 -51.775 15.006 1.00 47.06 109 GLU A CA 1
ATOM 816 C C . GLU A 1 109 ? -26.361 -51.583 13.851 1.00 47.06 109 GLU A C 1
ATOM 818 O O . GLU A 1 109 ? -25.163 -51.798 14.032 1.00 47.06 109 GLU A O 1
ATOM 823 N N . GLU A 1 110 ? -26.803 -51.086 12.687 1.00 50.25 110 GLU A N 1
ATOM 824 C CA . GLU A 1 110 ? -25.926 -50.740 11.553 1.00 50.25 110 GLU A CA 1
ATOM 825 C C . GLU A 1 110 ? -25.020 -49.528 11.854 1.00 50.25 110 GLU A C 1
ATOM 827 O O . GLU A 1 110 ? -23.872 -49.474 11.400 1.00 50.25 110 GLU A O 1
ATOM 832 N N . GLU A 1 111 ? -25.509 -48.563 12.643 1.00 54.75 111 GLU A N 1
ATOM 833 C CA . GLU A 1 111 ? -24.693 -47.445 13.132 1.00 54.75 111 GLU A CA 1
ATOM 834 C C . GLU A 1 111 ? -23.714 -47.886 14.226 1.00 54.75 111 GLU A C 1
ATOM 836 O O . GLU A 1 111 ? -22.551 -47.475 14.192 1.00 54.75 111 GLU A O 1
ATOM 841 N N . GLU A 1 112 ? -24.115 -48.780 15.138 1.00 51.12 112 GLU A N 1
ATOM 842 C CA . GLU A 1 112 ? -23.190 -49.347 16.130 1.00 51.12 112 GLU A CA 1
ATOM 843 C C . GLU A 1 112 ? -22.095 -50.205 15.484 1.00 51.12 112 GLU A C 1
ATOM 845 O O . GLU A 1 112 ? -20.936 -50.134 15.899 1.00 51.12 112 GLU A O 1
ATOM 850 N N . GLU A 1 113 ? -22.417 -50.986 14.448 1.00 54.44 113 GLU A N 1
ATOM 851 C CA . GLU A 1 113 ? -21.435 -51.814 13.743 1.00 54.44 113 GLU A CA 1
ATOM 852 C C . GLU A 1 113 ? -20.505 -50.975 12.855 1.00 54.44 113 GLU A C 1
ATOM 854 O O . GLU A 1 113 ? -19.310 -51.272 12.768 1.00 54.44 113 GLU A O 1
ATOM 859 N N . LYS A 1 114 ? -21.002 -49.886 12.249 1.00 58.16 114 LYS A N 1
ATOM 860 C CA . LYS A 1 114 ? -20.149 -48.903 11.561 1.00 58.16 114 LYS A CA 1
ATOM 861 C C . LYS A 1 114 ? -19.198 -48.219 12.532 1.00 58.16 114 LYS A C 1
ATOM 863 O O . LYS A 1 114 ? -18.005 -48.176 12.247 1.00 58.16 114 LYS A O 1
ATOM 868 N N . LEU A 1 115 ? -19.683 -47.785 13.695 1.00 58.56 115 LEU A N 1
ATOM 869 C CA . LEU A 1 115 ? -18.848 -47.143 14.710 1.00 58.56 115 LEU A CA 1
ATOM 870 C C . LEU A 1 115 ? -17.812 -48.113 15.304 1.00 58.56 115 LEU A C 1
ATOM 872 O O . LEU A 1 115 ? -16.685 -47.714 15.597 1.00 58.56 115 LEU A O 1
ATOM 876 N N . LYS A 1 116 ? -18.158 -49.401 15.441 1.00 59.16 116 LYS A N 1
ATOM 877 C CA . LYS A 1 116 ? -17.214 -50.458 15.839 1.00 59.16 116 LYS A CA 1
ATOM 878 C C . LYS A 1 116 ? -16.149 -50.713 14.779 1.00 59.16 116 LYS A C 1
ATOM 880 O O . LYS A 1 116 ? -14.974 -50.736 15.121 1.00 59.16 116 LYS A O 1
ATOM 885 N N . LYS A 1 117 ? -16.543 -50.860 13.511 1.00 57.38 117 LYS A N 1
ATOM 886 C CA . LYS A 1 117 ? -15.606 -51.082 12.397 1.00 57.38 117 LYS A CA 1
ATOM 887 C C . LYS A 1 117 ? -14.703 -49.877 12.159 1.00 57.38 117 LYS A C 1
ATOM 889 O O . LYS A 1 117 ? -13.556 -50.054 11.769 1.00 57.38 117 LYS A O 1
ATOM 894 N N . GLU A 1 118 ? -15.193 -48.665 12.401 1.00 60.00 118 GLU A N 1
ATOM 895 C CA . GLU A 1 118 ? -14.404 -47.439 12.283 1.00 60.00 118 GLU A CA 1
ATOM 896 C C . GLU A 1 118 ? -13.383 -47.320 13.426 1.00 60.00 118 GLU A C 1
ATOM 898 O O . GLU A 1 118 ? -12.210 -47.069 13.159 1.00 60.00 118 GLU A O 1
ATOM 903 N N . LYS A 1 119 ? -13.772 -47.661 14.666 1.00 52.81 119 LYS A N 1
ATOM 904 C CA . LYS A 1 119 ? -12.834 -47.811 15.794 1.00 52.81 119 LYS A CA 1
ATOM 905 C C . LYS A 1 119 ? -11.787 -48.899 15.570 1.00 52.81 119 LYS A C 1
ATOM 907 O O . LYS A 1 119 ? -10.609 -48.658 15.801 1.00 52.81 119 LYS A O 1
ATOM 912 N N . GLU A 1 120 ? -12.197 -50.078 15.106 1.00 52.75 120 GLU A N 1
ATOM 913 C CA . GLU A 1 120 ? -11.276 -51.185 14.816 1.00 52.75 120 GLU A CA 1
ATOM 914 C C . GLU A 1 120 ? -10.294 -50.812 13.694 1.00 52.75 120 GLU A C 1
ATOM 916 O O . GLU A 1 120 ? -9.116 -51.159 13.765 1.00 52.75 120 GLU A O 1
ATOM 921 N N . ARG A 1 121 ? -10.736 -50.034 12.695 1.00 53.25 121 ARG A N 1
ATOM 922 C CA . ARG A 1 121 ? -9.878 -49.534 11.611 1.00 53.25 121 ARG A CA 1
ATOM 923 C C . ARG A 1 121 ? -8.877 -48.481 12.092 1.00 53.25 121 ARG A C 1
ATOM 925 O O . ARG A 1 121 ? -7.721 -48.530 11.677 1.00 53.25 121 ARG A O 1
ATOM 932 N N . GLU A 1 122 ? -9.286 -47.571 12.978 1.00 51.78 122 GLU A N 1
ATOM 933 C CA . GLU A 1 122 ? -8.377 -46.612 13.626 1.00 51.78 122 GLU A CA 1
ATOM 934 C C . GLU A 1 122 ? -7.351 -47.314 14.538 1.00 51.78 122 GLU A C 1
ATOM 936 O O . GLU A 1 122 ? -6.173 -46.942 14.554 1.00 51.78 122 GLU A O 1
ATOM 941 N N . GLU A 1 123 ? -7.761 -48.357 15.267 1.00 49.59 123 GLU A N 1
ATOM 942 C CA . GLU A 1 123 ? -6.877 -49.163 16.123 1.00 49.59 123 GLU A CA 1
ATOM 943 C C . GLU A 1 123 ? -5.869 -49.996 15.306 1.00 49.59 123 GLU A C 1
ATOM 945 O O . GLU A 1 123 ? -4.699 -50.118 15.697 1.00 49.59 123 GLU A O 1
ATOM 950 N N . GLU A 1 124 ? -6.276 -50.505 14.138 1.00 49.28 124 GLU A N 1
ATOM 951 C CA . GLU A 1 124 ? -5.411 -51.253 13.219 1.00 49.28 124 GLU A CA 1
ATOM 952 C C . GLU A 1 124 ? -4.396 -50.338 12.497 1.00 49.28 124 GLU A C 1
ATOM 954 O O . GLU A 1 124 ? -3.221 -50.703 12.373 1.00 49.28 124 GLU A O 1
ATOM 959 N N . GLU A 1 125 ? -4.784 -49.110 12.116 1.00 48.75 125 GLU A N 1
ATOM 960 C CA . GLU A 1 125 ? -3.873 -48.101 11.536 1.00 48.75 125 GLU A CA 1
ATOM 961 C C . GLU A 1 125 ? -2.822 -47.582 12.537 1.00 48.75 125 GLU A C 1
ATOM 963 O O . GLU A 1 125 ? -1.705 -47.226 12.145 1.00 48.75 125 GLU A O 1
ATOM 968 N N . LEU A 1 126 ? -3.134 -47.584 13.837 1.00 47.12 126 LEU A N 1
ATOM 969 C CA . LEU A 1 126 ? -2.222 -47.172 14.910 1.00 47.12 126 LEU A CA 1
ATOM 970 C C . LEU A 1 126 ? -1.289 -48.291 15.415 1.00 47.12 126 LEU A C 1
ATOM 972 O O . LEU A 1 126 ? -0.349 -48.022 16.172 1.00 47.12 126 LEU A O 1
ATOM 976 N N . GLY A 1 127 ? -1.491 -49.538 14.978 1.00 46.81 127 GLY A N 1
ATOM 977 C CA . GLY A 1 127 ? -0.593 -50.654 15.265 1.00 46.81 127 GLY A CA 1
ATOM 978 C C . GLY A 1 127 ? -0.444 -50.971 16.758 1.00 46.81 127 GLY A C 1
ATOM 979 O O . GLY A 1 127 ? 0.680 -51.173 17.232 1.00 46.81 127 GLY A O 1
ATOM 980 N N . TYR A 1 128 ? -1.550 -51.019 17.499 1.00 46.47 128 TYR A N 1
ATOM 981 C CA . TYR A 1 128 ? -1.585 -51.475 18.890 1.00 46.47 128 TYR A CA 1
ATOM 982 C C . TYR A 1 128 ? -1.823 -52.995 18.952 1.00 46.47 128 TYR A C 1
ATOM 984 O O . TYR A 1 128 ? -2.770 -53.519 18.384 1.00 46.47 128 TYR A O 1
ATOM 992 N N . ASP A 1 129 ? -0.933 -53.731 19.622 1.00 45.19 129 ASP A N 1
ATOM 993 C CA . ASP A 1 129 ? -1.093 -55.168 19.902 1.00 45.19 129 ASP A CA 1
ATOM 994 C C . ASP A 1 129 ? -1.404 -55.297 21.399 1.00 45.19 129 ASP A C 1
ATOM 996 O O . ASP A 1 129 ? -0.494 -55.254 22.236 1.00 45.19 129 ASP A O 1
ATOM 1000 N N . GLU A 1 130 ? -2.690 -55.339 21.753 1.00 45.31 130 GLU A N 1
ATOM 1001 C CA . GLU A 1 130 ? -3.120 -55.466 23.144 1.00 45.31 130 GLU A CA 1
ATOM 1002 C C . GLU A 1 130 ? -2.877 -56.893 23.649 1.00 45.31 130 GLU A C 1
ATOM 1004 O O . GLU A 1 130 ? -3.614 -57.832 23.351 1.00 45.31 130 GLU A O 1
ATOM 1009 N N . ARG A 1 131 ? -1.842 -57.069 24.478 1.00 48.41 131 ARG A N 1
ATOM 1010 C CA . ARG A 1 131 ? -1.653 -58.298 25.258 1.00 48.41 131 ARG A CA 1
ATOM 1011 C C . ARG A 1 131 ? -1.833 -58.009 26.734 1.00 48.41 131 ARG A C 1
ATOM 1013 O O . ARG A 1 131 ? -0.990 -57.383 27.375 1.00 48.41 131 ARG A O 1
ATOM 1020 N N . ILE A 1 132 ? -2.942 -58.501 27.265 1.00 51.47 132 ILE A N 1
ATOM 1021 C CA . ILE A 1 132 ? -3.260 -58.458 28.684 1.00 51.47 132 ILE A CA 1
ATOM 1022 C C . ILE A 1 132 ? -2.562 -59.640 29.360 1.00 51.47 132 ILE A C 1
ATOM 1024 O O . ILE A 1 132 ? -2.809 -60.794 29.013 1.00 51.47 132 ILE A O 1
ATOM 1028 N N . PHE A 1 133 ? -1.695 -59.358 30.331 1.00 56.28 133 PHE A N 1
ATOM 1029 C CA . PHE A 1 133 ? -1.095 -60.384 31.181 1.00 56.28 133 PHE A CA 1
ATOM 1030 C C . PHE A 1 133 ? -1.677 -60.281 32.591 1.00 56.28 133 PHE A C 1
ATOM 1032 O O . PHE A 1 133 ? -1.703 -59.206 33.192 1.00 56.28 133 PHE A O 1
ATOM 1039 N N . THR A 1 134 ? -2.114 -61.410 33.140 1.00 51.16 134 THR A N 1
ATOM 1040 C CA . THR A 1 134 ? -2.438 -61.549 34.563 1.00 51.16 134 THR A CA 1
ATOM 1041 C C . THR A 1 134 ? -1.163 -61.880 35.324 1.00 51.16 134 THR A C 1
ATOM 1043 O O . THR A 1 134 ? -0.593 -62.960 35.155 1.00 51.16 134 THR A O 1
ATOM 1046 N N . VAL A 1 135 ? -0.697 -60.951 36.155 1.00 56.94 135 VAL A N 1
ATOM 1047 C CA . VAL A 1 135 ? 0.480 -61.147 37.004 1.00 56.94 135 VAL A CA 1
ATOM 1048 C C . VAL A 1 135 ? 0.010 -61.328 38.443 1.00 56.94 135 VAL A C 1
ATOM 1050 O O . VAL A 1 135 ? -0.671 -60.468 38.998 1.00 56.94 135 VAL A O 1
ATOM 1053 N N . GLN A 1 136 ? 0.362 -62.456 39.057 1.00 56.16 136 GLN A N 1
ATOM 1054 C CA . GLN A 1 136 ? 0.079 -62.707 40.468 1.00 56.16 136 GLN A CA 1
ATOM 1055 C C . GLN A 1 136 ? 1.160 -62.061 41.334 1.00 56.16 136 GLN A C 1
ATOM 1057 O O . GLN A 1 136 ? 2.332 -62.433 41.257 1.00 56.16 136 GLN A O 1
ATOM 1062 N N . VAL A 1 137 ? 0.769 -61.098 42.168 1.00 58.06 137 VAL A N 1
ATOM 1063 C CA . VAL A 1 137 ? 1.682 -60.403 43.082 1.00 58.06 137 VAL A CA 1
ATOM 1064 C C . VAL A 1 137 ? 1.280 -60.717 44.519 1.00 58.06 137 VAL A C 1
ATOM 1066 O O . VAL A 1 137 ? 0.111 -60.637 44.897 1.00 58.06 137 VAL A O 1
ATOM 1069 N N . ARG A 1 138 ? 2.266 -61.107 45.331 1.00 51.69 138 ARG A N 1
ATOM 1070 C CA . ARG A 1 138 ? 2.069 -61.509 46.725 1.00 51.69 138 ARG A CA 1
ATOM 1071 C C . ARG A 1 138 ? 2.248 -60.293 47.628 1.00 51.69 138 ARG A C 1
ATOM 1073 O O . ARG A 1 138 ? 3.366 -59.815 47.798 1.00 51.69 138 ARG A O 1
ATOM 1080 N N . LEU A 1 139 ? 1.162 -59.812 48.221 1.00 49.09 139 LEU A N 1
ATOM 1081 C CA . LEU A 1 139 ? 1.188 -58.739 49.215 1.00 49.09 139 LEU A CA 1
ATOM 1082 C C . LEU A 1 139 ? 0.672 -59.304 50.539 1.00 49.09 139 LEU A C 1
ATOM 1084 O O . LEU A 1 139 ? -0.465 -59.746 50.630 1.00 49.09 139 LEU A O 1
ATOM 1088 N N . ALA A 1 140 ? 1.554 -59.329 51.543 1.00 50.38 140 ALA A N 1
ATOM 1089 C CA . ALA A 1 140 ? 1.243 -59.611 52.948 1.00 50.38 140 ALA A CA 1
ATOM 1090 C C . ALA A 1 140 ? 0.271 -60.793 53.192 1.00 50.38 140 ALA A C 1
ATOM 1092 O O . ALA A 1 140 ? -0.744 -60.643 53.857 1.00 50.38 140 ALA A O 1
ATOM 1093 N N . GLN A 1 141 ? 0.650 -61.977 52.692 1.00 53.50 141 GLN A N 1
ATOM 1094 C CA . GLN A 1 141 ? 0.013 -63.293 52.911 1.00 53.50 141 GLN A CA 1
ATOM 1095 C C . GLN A 1 141 ? -1.235 -63.651 52.080 1.00 53.50 141 GLN A C 1
ATOM 1097 O O . GLN A 1 141 ? -1.654 -64.804 52.154 1.00 53.50 141 GLN A O 1
ATOM 1102 N N . GLU A 1 142 ? -1.706 -62.799 51.165 1.00 42.41 142 GLU A N 1
ATOM 1103 C CA . GLU A 1 142 ? -2.666 -63.196 50.115 1.00 42.41 142 GLU A CA 1
ATOM 1104 C C . GLU A 1 142 ? -2.117 -62.944 48.697 1.00 42.41 142 GLU A C 1
ATOM 1106 O O . GLU A 1 142 ? -1.310 -62.039 48.457 1.00 42.41 142 GLU A O 1
ATOM 1111 N N . MET A 1 143 ? -2.508 -63.805 47.749 1.00 47.31 143 MET A N 1
ATOM 1112 C CA . MET A 1 143 ? -2.154 -63.693 46.328 1.00 47.31 143 MET A CA 1
ATOM 1113 C C . MET A 1 143 ? -3.225 -62.870 45.618 1.00 47.31 143 MET A C 1
ATOM 1115 O O . MET A 1 143 ? -4.388 -63.266 45.613 1.00 47.31 143 MET A O 1
ATOM 1119 N N . LYS A 1 144 ? -2.840 -61.743 45.009 1.00 52.16 144 LYS A N 1
ATOM 1120 C CA . LYS A 1 144 ? -3.756 -60.906 44.225 1.00 52.16 144 LYS A CA 1
ATOM 1121 C C . LYS A 1 144 ? -3.355 -60.927 42.753 1.00 52.16 144 LYS A C 1
ATOM 1123 O O . LYS A 1 144 ? -2.186 -60.727 42.421 1.00 52.16 144 LYS A O 1
ATOM 1128 N N . GLU A 1 145 ? -4.326 -61.176 41.882 1.00 53.66 145 GLU A N 1
ATOM 1129 C CA . GLU A 1 145 ? -4.152 -61.102 40.430 1.00 53.66 145 GLU A CA 1
ATOM 1130 C C . GLU A 1 145 ? -4.285 -59.652 39.965 1.00 53.66 145 GLU A C 1
ATOM 1132 O O . GLU A 1 145 ? -5.306 -59.002 40.189 1.00 53.66 145 GLU A O 1
ATOM 1137 N N . LEU A 1 146 ? -3.228 -59.135 39.341 1.00 53.38 146 LEU A N 1
ATOM 1138 C CA . LEU A 1 146 ? -3.174 -57.804 38.751 1.00 53.38 146 LEU A CA 1
ATOM 1139 C C . LEU A 1 146 ? -3.126 -57.938 37.230 1.00 53.38 146 LEU A C 1
ATOM 1141 O O . LEU A 1 146 ? -2.218 -58.553 36.668 1.00 53.38 146 LEU A O 1
ATOM 1145 N N . LEU A 1 147 ? -4.120 -57.352 36.570 1.00 48.88 147 LEU A N 1
ATOM 1146 C CA . LEU A 1 147 ? -4.175 -57.232 35.118 1.00 48.88 147 LEU A CA 1
ATOM 1147 C C . LEU A 1 147 ? -3.290 -56.060 34.698 1.00 48.88 147 LEU A C 1
ATOM 1149 O O . LEU A 1 147 ? -3.636 -54.901 34.924 1.00 48.88 147 LEU A O 1
ATOM 1153 N N . VAL A 1 148 ? -2.133 -56.364 34.112 1.00 53.88 148 VAL A N 1
ATOM 1154 C CA . VAL A 1 148 ? -1.199 -55.350 33.617 1.00 53.88 148 VAL A CA 1
ATOM 1155 C C . VAL A 1 148 ? -1.396 -55.205 32.113 1.00 53.88 148 VAL A C 1
ATOM 1157 O O . VAL A 1 148 ? -1.157 -56.142 31.348 1.00 53.88 148 VAL A O 1
ATOM 1160 N N . LYS A 1 149 ? -1.834 -54.014 31.694 1.00 54.66 149 LYS A N 1
ATOM 1161 C CA . LYS A 1 149 ? -1.912 -53.617 30.286 1.00 54.66 149 LYS A CA 1
ATOM 1162 C C . LYS A 1 149 ? -0.564 -53.035 29.863 1.00 54.66 149 LYS A C 1
ATOM 1164 O O . LYS A 1 149 ? -0.106 -52.066 30.461 1.00 54.66 149 LYS A O 1
ATOM 1169 N N . MET A 1 150 ? 0.078 -53.627 28.857 1.00 51.44 150 MET A N 1
ATOM 1170 C CA . MET A 1 150 ? 1.271 -53.053 28.230 1.00 51.44 150 MET A CA 1
ATOM 1171 C C . MET A 1 150 ? 0.948 -52.625 26.802 1.00 51.44 150 MET A C 1
ATOM 1173 O O . MET A 1 150 ? 0.663 -53.464 25.952 1.00 51.44 150 MET A O 1
ATOM 1177 N N . GLU A 1 151 ? 1.042 -51.324 26.538 1.00 51.81 151 GLU A N 1
ATOM 1178 C CA . GLU A 1 151 ? 0.949 -50.766 25.190 1.00 51.81 151 GLU A CA 1
ATOM 1179 C C . GLU A 1 151 ? 2.276 -50.969 24.446 1.00 51.81 151 GLU A C 1
ATOM 1181 O O . GLU A 1 151 ? 3.313 -50.411 24.815 1.00 51.81 151 GLU A O 1
ATOM 1186 N N . LYS A 1 152 ? 2.262 -51.750 23.361 1.00 46.84 152 LYS A N 1
ATOM 1187 C CA . LYS A 1 152 ? 3.333 -51.733 22.356 1.00 46.84 152 LYS A CA 1
ATOM 1188 C C . LYS A 1 152 ? 2.891 -50.869 21.183 1.00 46.84 152 LYS A C 1
ATOM 1190 O O . LYS A 1 152 ? 2.252 -51.362 20.263 1.00 46.84 152 LYS A O 1
ATOM 1195 N N . ALA A 1 153 ? 3.279 -49.600 21.197 1.00 49.56 153 ALA A N 1
ATOM 1196 C CA . ALA A 1 153 ? 3.100 -48.721 20.050 1.00 49.56 153 ALA A CA 1
ATOM 1197 C C . ALA A 1 153 ? 4.004 -49.183 18.887 1.00 49.56 153 ALA A C 1
ATOM 1199 O O . ALA A 1 153 ? 5.231 -49.077 18.978 1.00 49.56 153 ALA A O 1
ATOM 1200 N N . ARG A 1 154 ? 3.437 -49.678 17.776 1.00 49.75 154 ARG A N 1
ATOM 1201 C CA . ARG A 1 154 ? 4.186 -49.963 16.530 1.00 49.75 154 ARG A CA 1
ATOM 1202 C C . ARG A 1 154 ? 4.400 -48.688 15.697 1.00 49.75 154 ARG A C 1
ATOM 1204 O O . ARG A 1 154 ? 4.256 -48.691 14.479 1.00 49.75 154 ARG A O 1
ATOM 1211 N N . ILE A 1 155 ? 4.760 -47.581 16.346 1.00 54.72 155 ILE A N 1
ATOM 1212 C CA . ILE A 1 155 ? 4.921 -46.284 15.678 1.00 54.72 155 ILE A CA 1
ATOM 1213 C C . ILE A 1 155 ? 6.321 -46.184 15.063 1.00 54.72 155 ILE A C 1
ATOM 1215 O O . ILE A 1 155 ? 7.343 -46.364 15.733 1.00 54.72 155 ILE A O 1
ATOM 1219 N N . LYS A 1 156 ? 6.378 -45.851 13.770 1.00 52.25 156 LYS A N 1
ATOM 1220 C CA . LYS A 1 156 ? 7.623 -45.565 13.050 1.00 52.25 156 LYS A CA 1
ATOM 1221 C C . LYS A 1 156 ? 8.115 -44.175 13.469 1.00 52.25 156 LYS A C 1
ATOM 1223 O O . LYS A 1 156 ? 7.484 -43.173 13.149 1.00 52.25 156 LYS A O 1
ATOM 1228 N N . LYS A 1 157 ? 9.212 -44.105 14.231 1.00 55.69 157 LYS A N 1
ATOM 1229 C CA . LYS A 1 157 ? 9.765 -42.828 14.716 1.00 55.69 157 LYS A CA 1
ATOM 1230 C C . LYS A 1 157 ? 10.084 -41.881 13.544 1.00 55.69 157 LYS A C 1
ATOM 1232 O O . LYS A 1 157 ? 10.580 -42.361 12.520 1.00 55.69 157 LYS A O 1
ATOM 1237 N N . PRO A 1 158 ? 9.870 -40.559 13.686 1.00 56.28 158 PRO A N 1
ATOM 1238 C CA . PRO A 1 158 ? 10.317 -39.592 12.689 1.00 56.28 158 PRO A CA 1
ATOM 1239 C C . PRO A 1 158 ? 11.833 -39.700 12.499 1.00 56.28 158 PRO A C 1
ATOM 1241 O O . PRO A 1 158 ? 12.585 -39.734 13.476 1.00 56.28 158 PRO A O 1
ATOM 1244 N N . PHE A 1 159 ? 12.298 -39.763 11.251 1.00 61.12 159 PHE A N 1
ATOM 1245 C CA . PHE A 1 159 ? 13.729 -39.802 10.956 1.00 61.12 159 PHE A CA 1
ATOM 1246 C C . PHE A 1 159 ? 14.342 -38.413 11.184 1.00 61.12 159 PHE A C 1
ATOM 1248 O O . PHE A 1 159 ? 14.293 -37.554 10.310 1.00 61.12 159 PHE A O 1
ATOM 1255 N N . LEU A 1 160 ? 14.931 -38.194 12.362 1.00 64.25 160 LEU A N 1
ATOM 1256 C CA . LEU A 1 160 ? 15.601 -36.939 12.749 1.00 64.25 160 LEU A CA 1
ATOM 1257 C C . LEU A 1 160 ? 17.106 -36.935 12.402 1.00 64.25 160 LEU A C 1
ATOM 1259 O O . LEU A 1 160 ? 17.914 -36.254 13.036 1.00 64.25 160 LEU A O 1
ATOM 1263 N N . GLY A 1 161 ? 17.501 -37.732 11.408 1.00 59.47 161 GLY A N 1
ATOM 1264 C CA . GLY A 1 161 ? 18.902 -37.997 11.084 1.00 59.47 161 GLY A CA 1
ATOM 1265 C C . GLY A 1 161 ? 19.504 -39.144 11.899 1.00 59.47 161 GLY A C 1
ATOM 1266 O O . GLY A 1 161 ? 18.918 -39.639 12.865 1.00 59.47 161 GLY A O 1
ATOM 1267 N N . GLY A 1 162 ? 20.674 -39.607 11.464 1.00 69.88 162 GLY A N 1
ATOM 1268 C CA . GLY A 1 162 ? 21.352 -40.758 12.041 1.00 69.88 162 GLY A CA 1
ATOM 1269 C C . GLY A 1 162 ? 22.650 -41.109 11.316 1.00 69.88 162 GLY A C 1
ATOM 1270 O O . GLY A 1 162 ? 22.960 -40.541 10.269 1.00 69.88 162 GLY A O 1
ATOM 1271 N N . TYR A 1 163 ? 23.394 -42.066 11.862 1.00 68.12 163 TYR A N 1
ATOM 1272 C CA . TYR A 1 163 ? 24.644 -42.573 11.298 1.00 68.12 163 TYR A CA 1
ATOM 1273 C C . TYR A 1 163 ? 24.458 -44.020 10.845 1.00 68.12 163 TYR A C 1
ATOM 1275 O O . TYR A 1 163 ? 23.874 -44.822 11.566 1.00 68.12 163 TYR A O 1
ATOM 1283 N N . ARG A 1 164 ? 24.962 -44.376 9.661 1.00 67.50 164 ARG A N 1
ATOM 1284 C CA . ARG A 1 164 ? 24.946 -45.756 9.160 1.00 67.50 164 ARG A CA 1
ATOM 1285 C C . ARG A 1 164 ? 26.336 -46.360 9.255 1.00 67.50 164 ARG A C 1
ATOM 1287 O O . ARG A 1 164 ? 27.276 -45.839 8.654 1.00 67.50 164 ARG A O 1
ATOM 1294 N N . ASP A 1 165 ? 26.454 -47.473 9.964 1.00 63.50 165 ASP A N 1
ATOM 1295 C CA . ASP A 1 165 ? 27.666 -48.279 9.953 1.00 63.50 165 ASP A CA 1
ATOM 1296 C C . ASP A 1 165 ? 27.815 -48.949 8.576 1.00 63.50 165 ASP A C 1
ATOM 1298 O O . ASP A 1 165 ? 26.921 -49.646 8.093 1.00 63.50 165 ASP A O 1
ATOM 1302 N N . LYS A 1 166 ? 28.949 -48.710 7.908 1.00 56.66 166 LYS A N 1
ATOM 1303 C CA . LYS A 1 166 ? 29.224 -49.216 6.557 1.00 56.66 166 LYS A CA 1
ATOM 1304 C C . LYS A 1 166 ? 29.550 -50.710 6.513 1.00 56.66 166 LYS A C 1
ATOM 1306 O O . LYS A 1 166 ? 29.401 -51.296 5.445 1.00 56.66 166 LYS A O 1
ATOM 1311 N N . GLN A 1 167 ? 30.014 -51.312 7.609 1.00 57.00 167 GLN A N 1
ATOM 1312 C CA . GLN A 1 167 ? 30.385 -52.733 7.635 1.00 57.00 167 GLN A CA 1
ATOM 1313 C C . GLN A 1 167 ? 29.200 -53.621 7.999 1.00 57.00 167 GLN A C 1
ATOM 1315 O O . GLN A 1 167 ? 28.963 -54.631 7.341 1.00 57.00 167 GLN A O 1
ATOM 1320 N N . THR A 1 168 ? 28.441 -53.233 9.022 1.00 76.19 168 THR A N 1
ATOM 1321 C CA . THR A 1 168 ? 27.260 -53.986 9.469 1.00 76.19 168 THR A CA 1
ATOM 1322 C C . THR A 1 168 ? 25.992 -53.579 8.717 1.00 76.19 168 THR A C 1
ATOM 1324 O O . THR A 1 168 ? 25.009 -54.315 8.710 1.00 76.19 168 THR A O 1
ATOM 1327 N N . GLY A 1 169 ? 26.003 -52.414 8.059 1.00 67.81 169 GLY A N 1
ATOM 1328 C CA . GLY A 1 169 ? 24.837 -51.840 7.392 1.00 67.81 169 GLY A CA 1
ATOM 1329 C C . GLY A 1 169 ? 23.805 -51.255 8.356 1.00 67.81 169 GLY A C 1
ATOM 1330 O O . GLY A 1 169 ? 22.777 -50.773 7.883 1.00 67.81 169 GLY A O 1
ATOM 1331 N N . GLN A 1 170 ? 24.070 -51.290 9.666 1.00 62.91 170 GLN A N 1
ATOM 1332 C CA . GLN A 1 170 ? 23.141 -50.899 10.719 1.00 62.91 170 GLN A CA 1
ATOM 1333 C C . GLN A 1 170 ? 22.996 -49.371 10.780 1.00 62.91 170 GLN A C 1
ATOM 1335 O O . GLN A 1 170 ? 23.985 -48.637 10.814 1.00 62.91 170 GLN A O 1
ATOM 1340 N N . GLU A 1 171 ? 21.758 -48.885 10.797 1.00 60.84 171 GLU A N 1
ATOM 1341 C CA . GLU A 1 171 ? 21.434 -47.460 10.885 1.00 60.84 171 GLU A CA 1
ATOM 1342 C C . GLU A 1 171 ? 21.087 -47.083 12.333 1.00 60.84 171 GLU A C 1
ATOM 1344 O O . GLU A 1 171 ? 20.229 -47.697 12.967 1.00 60.84 171 GLU A O 1
ATOM 1349 N N . TYR A 1 172 ? 21.773 -46.073 12.867 1.00 71.19 172 TYR A N 1
ATOM 1350 C CA . TYR A 1 172 ? 21.577 -45.517 14.203 1.00 71.19 172 TYR A CA 1
ATOM 1351 C C . TYR A 1 172 ? 20.890 -44.159 14.085 1.00 71.19 172 TYR A C 1
ATOM 1353 O O . TYR A 1 172 ? 21.486 -43.211 13.584 1.00 71.19 172 TYR A O 1
ATOM 1361 N N . HIS A 1 173 ? 19.651 -44.046 14.552 1.00 66.44 173 HIS A N 1
ATOM 1362 C CA . HIS A 1 173 ? 18.870 -42.807 14.492 1.00 66.44 173 HIS A CA 1
ATOM 1363 C C . HIS A 1 173 ? 19.085 -41.940 15.743 1.00 66.44 173 HIS A C 1
ATOM 1365 O O . HIS A 1 173 ? 19.247 -42.473 16.842 1.00 66.44 173 HIS A O 1
ATOM 1371 N N . HIS A 1 174 ? 19.044 -40.612 15.604 1.00 69.88 174 HIS A N 1
ATOM 1372 C CA . HIS A 1 174 ? 18.999 -39.702 16.752 1.00 69.88 174 HIS A CA 1
ATOM 1373 C C . HIS A 1 174 ? 17.748 -39.961 17.611 1.00 69.88 174 HIS A C 1
ATOM 1375 O O . HIS A 1 174 ? 16.680 -40.301 17.098 1.00 69.88 174 HIS A O 1
ATOM 1381 N N . ALA A 1 175 ? 17.879 -39.827 18.934 1.00 59.41 175 ALA A N 1
ATOM 1382 C CA . ALA A 1 175 ? 16.810 -40.167 19.867 1.00 59.41 175 ALA A CA 1
ATOM 1383 C C . ALA A 1 175 ? 15.644 -39.162 19.791 1.00 59.41 175 ALA A C 1
ATOM 1385 O O . ALA A 1 175 ? 15.807 -37.989 20.110 1.00 59.41 175 ALA A O 1
ATOM 1386 N N . SER A 1 176 ? 14.453 -39.640 19.421 1.00 59.75 176 SER A N 1
ATOM 1387 C CA . SER A 1 176 ? 13.178 -38.959 19.678 1.00 59.75 176 SER A CA 1
ATOM 1388 C C . SER A 1 176 ? 12.560 -39.473 20.985 1.00 59.75 176 SER A C 1
ATOM 1390 O O . SER A 1 176 ? 12.777 -40.638 21.352 1.00 59.75 176 SER A O 1
ATOM 1392 N N . ALA A 1 177 ? 11.756 -38.639 21.658 1.00 56.03 177 ALA A N 1
ATOM 1393 C CA . ALA A 1 177 ? 10.957 -39.050 22.815 1.00 56.03 177 ALA A CA 1
ATOM 1394 C C . ALA A 1 177 ? 10.140 -40.319 22.497 1.00 56.03 177 ALA A C 1
ATOM 1396 O O . ALA A 1 177 ? 9.685 -40.519 21.367 1.00 56.03 177 ALA A O 1
ATOM 1397 N N . GLN A 1 178 ? 10.023 -41.216 23.480 1.00 50.34 178 GLN A N 1
ATOM 1398 C CA . GLN A 1 178 ? 9.437 -42.552 23.312 1.00 50.34 178 GLN A CA 1
ATOM 1399 C C . GLN A 1 178 ? 7.898 -42.554 23.357 1.00 50.34 178 GLN A C 1
ATOM 1401 O O . GLN A 1 178 ? 7.292 -43.584 23.080 1.00 50.34 178 GLN A O 1
ATOM 1406 N N . THR A 1 179 ? 7.281 -41.415 23.682 1.00 49.12 179 THR A N 1
ATOM 1407 C CA . THR A 1 179 ? 5.836 -41.244 23.878 1.00 49.12 179 THR A CA 1
ATOM 1408 C C . THR A 1 179 ? 5.337 -39.978 23.171 1.00 49.12 179 THR A C 1
ATOM 1410 O O . THR A 1 179 ? 6.026 -38.957 23.154 1.00 49.12 179 THR A O 1
ATOM 1413 N N . LEU A 1 180 ? 4.146 -40.042 22.562 1.00 47.62 180 LEU A N 1
ATOM 1414 C CA . LEU A 1 180 ? 3.452 -38.865 22.022 1.00 47.62 180 LEU A CA 1
ATOM 1415 C C . LEU A 1 180 ? 2.828 -38.044 23.170 1.00 47.62 180 LEU A C 1
ATOM 1417 O O . LEU A 1 180 ? 2.408 -38.631 24.172 1.00 47.62 180 LEU A O 1
ATOM 1421 N N . PRO A 1 181 ? 2.706 -36.709 23.040 1.00 51.25 181 PRO A N 1
ATOM 1422 C CA . PRO A 1 181 ? 1.866 -35.909 23.929 1.00 51.25 181 PRO A CA 1
ATOM 1423 C C . PRO A 1 181 ? 0.409 -36.388 23.851 1.00 51.25 181 PRO A C 1
ATOM 1425 O O . PRO A 1 181 ? -0.069 -36.743 22.772 1.00 51.25 181 PRO A O 1
ATOM 1428 N N . ARG A 1 182 ? -0.319 -36.379 24.976 1.00 45.75 182 ARG A N 1
ATOM 1429 C CA . ARG A 1 182 ? -1.760 -36.686 24.977 1.00 45.75 182 ARG A CA 1
ATOM 1430 C C . ARG A 1 182 ? -2.500 -35.693 24.071 1.00 45.75 182 ARG A C 1
ATOM 1432 O O . ARG A 1 182 ? -2.305 -34.486 24.207 1.00 45.75 182 ARG A O 1
ATOM 1439 N N . ARG A 1 183 ? -3.350 -36.192 23.163 1.00 42.50 183 ARG A N 1
ATOM 1440 C CA . ARG A 1 183 ? -4.255 -35.337 22.377 1.00 42.50 183 ARG A CA 1
ATOM 1441 C C . ARG A 1 183 ? -5.218 -34.616 23.326 1.00 42.50 183 ARG A C 1
ATOM 1443 O O . ARG A 1 183 ? -5.726 -35.228 24.265 1.00 42.50 183 ARG A O 1
ATOM 1450 N N . LYS A 1 184 ? -5.451 -33.322 23.085 1.00 50.06 184 LYS A N 1
ATOM 1451 C CA . LYS A 1 184 ? -6.500 -32.561 23.778 1.00 50.06 184 LYS A CA 1
ATOM 1452 C C . LYS A 1 184 ? -7.878 -33.067 23.312 1.00 50.06 184 LYS A C 1
ATOM 1454 O O . LYS A 1 184 ? -7.994 -33.423 22.139 1.00 50.06 184 LYS A O 1
ATOM 1459 N N . PRO A 1 185 ? -8.887 -33.133 24.198 1.00 49.12 185 PRO A N 1
ATOM 1460 C CA . PRO A 1 185 ? -10.247 -33.499 23.815 1.00 49.12 185 PRO A CA 1
ATOM 1461 C C . PRO A 1 185 ? -10.823 -32.469 22.837 1.00 49.12 185 PRO A C 1
ATOM 1463 O O . PRO A 1 185 ? -10.575 -31.271 22.976 1.00 49.12 185 PRO A O 1
ATOM 1466 N N . ASP A 1 186 ? -11.553 -32.961 21.841 1.00 46.62 186 ASP A N 1
ATOM 1467 C CA . ASP A 1 186 ? -12.157 -32.148 20.789 1.00 46.62 186 ASP A CA 1
ATOM 1468 C C . ASP A 1 186 ? -13.305 -31.305 21.367 1.00 46.62 186 ASP A C 1
ATOM 1470 O O . ASP A 1 186 ? -14.228 -31.832 21.989 1.00 46.62 186 ASP A O 1
ATOM 1474 N N . THR A 1 187 ? -13.221 -29.984 21.218 1.00 53.06 187 THR A N 1
ATOM 1475 C CA . THR A 1 187 ? -14.197 -29.018 21.745 1.00 53.06 187 THR A CA 1
ATOM 1476 C C . THR A 1 187 ? -15.350 -28.747 20.777 1.00 53.06 187 THR A C 1
ATOM 1478 O O . THR A 1 187 ? -16.237 -27.963 21.108 1.00 53.06 187 THR A O 1
ATOM 1481 N N . GLY A 1 188 ? -15.368 -29.375 19.592 1.00 51.78 188 GLY A N 1
ATOM 1482 C CA . GLY A 1 188 ? -16.447 -29.216 18.607 1.00 51.78 188 GLY A CA 1
ATOM 1483 C C . GLY A 1 188 ? -16.472 -27.847 17.914 1.00 51.78 188 GLY A C 1
ATOM 1484 O O . GLY A 1 188 ? -17.434 -27.523 17.220 1.00 51.78 188 GLY A O 1
ATOM 1485 N N . ILE A 1 189 ? -15.420 -27.039 18.088 1.00 58.44 189 ILE A N 1
ATOM 1486 C CA . ILE A 1 189 ? -15.241 -25.741 17.431 1.00 58.44 189 ILE A CA 1
ATOM 1487 C C . ILE A 1 189 ? -14.045 -25.863 16.491 1.00 58.44 189 ILE A C 1
ATOM 1489 O O . ILE A 1 189 ? -12.921 -26.095 16.934 1.00 58.44 189 ILE A O 1
ATOM 1493 N N . ALA A 1 190 ? -14.274 -25.689 15.189 1.00 53.62 190 ALA A N 1
ATOM 1494 C CA . ALA A 1 190 ? -13.198 -25.711 14.208 1.00 53.62 190 ALA A CA 1
ATOM 1495 C C . ALA A 1 190 ? -12.308 -24.465 14.367 1.00 53.62 190 ALA A C 1
ATOM 1497 O O . ALA A 1 190 ? -12.671 -23.367 13.948 1.00 53.62 190 ALA A O 1
ATOM 1498 N N . MET A 1 191 ? -11.139 -24.636 14.987 1.00 54.00 191 MET A N 1
ATOM 1499 C CA . MET A 1 191 ? -10.076 -23.631 15.008 1.00 54.00 191 MET A CA 1
ATOM 1500 C C . MET A 1 191 ? -9.126 -23.903 13.838 1.00 54.00 191 MET A C 1
ATOM 1502 O O . MET A 1 191 ? -8.436 -24.923 13.818 1.00 54.00 191 MET A O 1
ATOM 1506 N N . PHE A 1 192 ? -9.101 -23.013 12.846 1.00 50.19 192 PHE A N 1
ATOM 1507 C CA . PHE A 1 192 ? -8.237 -23.149 11.673 1.00 50.19 192 PHE A CA 1
ATOM 1508 C C . PHE A 1 192 ? -7.012 -22.247 11.787 1.00 50.19 192 PHE A C 1
ATOM 1510 O O . PHE A 1 192 ? -7.047 -21.101 11.355 1.00 50.19 192 PHE A O 1
ATOM 1517 N N . GLU A 1 193 ? -5.904 -22.796 12.277 1.00 48.72 193 GLU A N 1
ATOM 1518 C CA . GLU A 1 193 ? -4.576 -22.229 12.040 1.00 48.72 193 GLU A CA 1
ATOM 1519 C C . GLU A 1 193 ? -3.624 -23.377 11.689 1.00 48.72 193 GLU A C 1
ATOM 1521 O O . GLU A 1 193 ? -3.371 -24.274 12.495 1.00 48.72 193 GLU A O 1
ATOM 1526 N N . ARG A 1 194 ? -3.140 -23.402 10.441 1.00 52.12 194 ARG A N 1
ATOM 1527 C CA . ARG A 1 194 ? -2.177 -24.398 9.957 1.00 52.12 194 ARG A CA 1
ATOM 1528 C C . ARG A 1 194 ? -0.994 -23.683 9.326 1.00 52.12 194 ARG A C 1
ATOM 1530 O O . ARG A 1 194 ? -0.923 -23.540 8.108 1.00 52.12 194 ARG A O 1
ATOM 1537 N N . ASP A 1 195 ? -0.034 -23.309 10.157 1.00 50.97 195 ASP A N 1
ATOM 1538 C CA . ASP A 1 195 ? 1.280 -22.912 9.670 1.00 50.97 195 ASP A CA 1
ATOM 1539 C C . ASP A 1 195 ? 2.081 -24.161 9.299 1.00 50.97 195 ASP A C 1
ATOM 1541 O O . ASP A 1 195 ? 2.523 -24.938 10.147 1.00 50.97 195 ASP A O 1
ATOM 1545 N N . THR A 1 196 ? 2.277 -24.376 7.999 1.00 57.34 196 THR A N 1
ATOM 1546 C CA . THR A 1 196 ? 3.269 -25.335 7.499 1.00 57.34 196 THR A CA 1
ATOM 1547 C C . THR A 1 196 ? 4.337 -24.593 6.718 1.00 57.34 196 THR A C 1
ATOM 1549 O O . THR A 1 196 ? 4.089 -24.105 5.616 1.00 57.34 196 THR A O 1
ATOM 1552 N N . GLN A 1 197 ? 5.552 -24.551 7.262 1.00 56.78 197 GLN A N 1
ATOM 1553 C CA . GLN A 1 197 ? 6.720 -24.048 6.551 1.00 56.78 197 GLN A CA 1
ATOM 1554 C C . GLN A 1 197 ? 7.110 -25.040 5.440 1.00 56.78 197 GLN A C 1
ATOM 1556 O O . GLN A 1 197 ? 7.569 -26.149 5.713 1.00 56.78 197 GLN A O 1
ATOM 1561 N N . THR A 1 198 ? 6.952 -24.663 4.168 1.00 52.81 198 THR A N 1
ATOM 1562 C CA . THR A 1 198 ? 7.482 -25.454 3.045 1.00 52.81 198 THR A CA 1
ATOM 1563 C C . THR A 1 198 ? 9.003 -25.301 2.978 1.00 52.81 198 THR A C 1
ATOM 1565 O O . THR A 1 198 ? 9.498 -24.275 2.509 1.00 52.81 198 THR A O 1
ATOM 1568 N N . VAL A 1 199 ? 9.751 -26.306 3.446 1.00 64.69 199 VAL A N 1
ATOM 1569 C CA . VAL A 1 199 ? 11.225 -26.339 3.398 1.00 64.69 199 VAL A CA 1
ATOM 1570 C C . VAL A 1 199 ? 11.706 -27.195 2.222 1.00 64.69 199 VAL A C 1
ATOM 1572 O O . VAL A 1 199 ? 11.262 -28.327 2.043 1.00 64.69 199 VAL A O 1
ATOM 1575 N N . PHE A 1 200 ? 12.660 -26.681 1.438 1.00 59.75 200 PHE A N 1
ATOM 1576 C CA . PHE A 1 200 ? 13.351 -27.457 0.404 1.00 59.75 200 PHE A CA 1
ATOM 1577 C C . PHE A 1 200 ? 14.454 -28.314 1.033 1.00 59.75 200 PHE A C 1
ATOM 1579 O O . PHE A 1 200 ? 15.522 -27.810 1.381 1.00 59.75 200 PHE A O 1
ATOM 1586 N N . THR A 1 201 ? 14.222 -29.618 1.166 1.00 77.69 201 THR A N 1
ATOM 1587 C CA . THR A 1 201 ? 15.234 -30.555 1.667 1.00 77.69 201 THR A CA 1
ATOM 1588 C C . THR A 1 201 ? 16.188 -30.974 0.546 1.00 77.69 201 THR A C 1
ATOM 1590 O O . THR A 1 201 ? 15.783 -31.260 -0.582 1.00 77.69 201 THR A O 1
ATOM 1593 N N . ARG A 1 202 ? 17.493 -31.000 0.838 1.00 69.06 202 ARG A N 1
ATOM 1594 C CA . ARG A 1 202 ? 18.523 -31.552 -0.054 1.00 69.06 202 ARG A CA 1
ATOM 1595 C C . ARG A 1 202 ? 19.381 -32.538 0.724 1.00 69.06 202 ARG A C 1
ATOM 1597 O O . ARG A 1 202 ? 19.871 -32.215 1.801 1.00 69.06 202 ARG A O 1
ATOM 1604 N N . ASN A 1 203 ? 19.594 -33.721 0.155 1.00 78.56 203 ASN A N 1
ATOM 1605 C CA . ASN A 1 203 ? 20.465 -34.729 0.750 1.00 78.56 203 ASN A CA 1
ATOM 1606 C C . ASN A 1 203 ? 21.928 -34.384 0.447 1.00 78.56 203 ASN A C 1
ATOM 1608 O O . ASN A 1 203 ? 22.318 -34.310 -0.718 1.00 78.56 203 ASN A O 1
ATOM 1612 N N . CYS A 1 204 ? 22.732 -34.186 1.493 1.00 66.06 204 CYS A N 1
ATOM 1613 C CA . CYS A 1 204 ? 24.177 -34.012 1.383 1.00 66.06 204 CYS A CA 1
ATOM 1614 C C . CYS A 1 204 ? 24.875 -35.270 1.910 1.00 66.06 204 CYS A C 1
ATOM 1616 O O . CYS A 1 204 ? 24.643 -35.679 3.047 1.00 66.06 204 CYS A O 1
ATOM 1618 N N . TYR A 1 205 ? 25.716 -35.894 1.085 1.00 75.88 205 TYR A N 1
ATOM 1619 C CA . TYR A 1 205 ? 26.488 -37.074 1.472 1.00 75.88 205 TYR A CA 1
ATOM 1620 C C . TYR A 1 205 ? 27.908 -36.657 1.847 1.00 75.88 205 TYR A C 1
ATOM 1622 O O . TYR A 1 205 ? 28.604 -36.042 1.042 1.00 75.88 205 TYR A O 1
ATOM 1630 N N . GLN A 1 206 ? 28.361 -37.036 3.043 1.00 72.81 206 GLN A N 1
ATOM 1631 C CA . GLN A 1 206 ? 29.743 -36.831 3.472 1.00 72.81 206 GLN A CA 1
ATOM 1632 C C . GLN A 1 206 ? 30.504 -38.160 3.441 1.00 72.81 206 GLN A C 1
ATOM 1634 O O . GLN A 1 206 ? 30.117 -39.139 4.084 1.00 72.81 206 GLN A O 1
ATOM 1639 N N . GLN A 1 207 ? 31.594 -38.212 2.674 1.00 78.31 207 GLN A N 1
ATOM 1640 C CA . GLN A 1 207 ? 32.470 -39.378 2.623 1.00 78.31 207 GLN A CA 1
ATOM 1641 C C . GLN A 1 207 ? 33.534 -39.273 3.721 1.00 78.31 207 GLN A C 1
ATOM 1643 O O . GLN A 1 207 ? 34.352 -38.359 3.711 1.00 78.31 207 GLN A O 1
ATOM 1648 N N . VAL A 1 208 ? 33.530 -40.217 4.665 1.00 72.81 208 VAL A N 1
ATOM 1649 C CA . VAL A 1 208 ? 34.631 -40.379 5.630 1.00 72.81 208 VAL A CA 1
ATOM 1650 C C . VAL A 1 208 ? 35.896 -40.876 4.928 1.00 72.81 208 VAL A C 1
ATOM 1652 O O . VAL A 1 208 ? 35.802 -41.623 3.947 1.00 72.81 208 VAL A O 1
ATOM 1655 N N . MET A 1 209 ? 37.066 -40.479 5.436 1.00 70.88 209 MET A N 1
ATOM 1656 C CA . MET A 1 209 ? 38.347 -41.008 4.962 1.00 70.88 209 MET A CA 1
ATOM 1657 C C . MET A 1 209 ? 38.389 -42.524 5.189 1.00 70.88 209 MET A C 1
ATOM 1659 O O . MET A 1 209 ? 37.980 -43.012 6.242 1.00 70.88 209 MET A O 1
ATOM 1663 N N . VAL A 1 210 ? 38.822 -43.267 4.171 1.00 75.19 210 VAL A N 1
ATOM 1664 C CA . VAL A 1 210 ? 39.033 -44.714 4.256 1.00 75.19 210 VAL A CA 1
ATOM 1665 C C . VAL A 1 210 ? 40.525 -44.944 4.124 1.00 75.19 210 VAL A C 1
ATOM 1667 O O . VAL A 1 210 ? 41.079 -44.772 3.038 1.00 75.19 210 VAL A O 1
ATOM 1670 N N . ASP A 1 211 ? 41.160 -45.326 5.224 1.00 78.94 211 ASP A N 1
ATOM 1671 C CA . ASP A 1 211 ? 42.575 -45.666 5.224 1.00 78.94 211 ASP A CA 1
ATOM 1672 C C . ASP A 1 211 ? 42.757 -47.093 4.698 1.00 78.94 211 ASP A C 1
ATOM 1674 O O . ASP A 1 211 ? 42.061 -48.026 5.107 1.00 78.94 211 ASP A O 1
ATOM 1678 N N . ALA A 1 212 ? 43.702 -47.268 3.777 1.00 76.94 212 ALA A N 1
ATOM 1679 C CA . ALA A 1 212 ? 44.109 -48.569 3.268 1.00 76.94 212 ALA A CA 1
ATOM 1680 C C . ALA A 1 212 ? 45.600 -48.764 3.555 1.00 76.94 212 ALA A C 1
ATOM 1682 O O . ALA A 1 212 ? 46.439 -48.015 3.057 1.00 76.94 212 ALA A O 1
ATOM 1683 N N . ALA A 1 213 ? 45.934 -49.776 4.355 1.00 77.69 213 ALA A N 1
ATOM 1684 C CA . ALA A 1 213 ? 47.314 -50.172 4.601 1.00 77.69 213 ALA A CA 1
ATOM 1685 C C . ALA A 1 213 ? 47.704 -51.306 3.647 1.00 77.69 213 ALA A C 1
ATOM 1687 O O . ALA A 1 213 ? 46.948 -52.258 3.455 1.00 77.69 213 ALA A O 1
ATOM 1688 N N . THR A 1 214 ? 48.896 -51.213 3.060 1.00 73.38 214 THR A N 1
ATOM 1689 C CA . THR A 1 214 ? 49.482 -52.281 2.243 1.00 73.38 214 THR A CA 1
ATOM 1690 C C . THR A 1 214 ? 50.737 -52.785 2.941 1.00 73.38 214 THR A C 1
ATOM 1692 O O . THR A 1 214 ? 51.577 -51.989 3.356 1.00 73.38 214 THR A O 1
ATOM 1695 N N . GLN A 1 215 ? 50.855 -54.103 3.107 1.00 72.88 215 GLN A N 1
ATOM 1696 C CA . GLN A 1 215 ? 52.029 -54.732 3.705 1.00 72.88 215 GLN A CA 1
ATOM 1697 C C . GLN A 1 215 ? 52.704 -55.617 2.662 1.00 72.88 215 GLN A C 1
ATOM 1699 O O . GLN A 1 215 ? 52.074 -56.482 2.059 1.00 72.88 215 GLN A O 1
ATOM 1704 N N . MET A 1 216 ? 53.998 -55.389 2.449 1.00 74.62 216 MET A N 1
ATOM 1705 C CA . MET A 1 216 ? 54.802 -56.183 1.524 1.00 74.62 216 MET A CA 1
ATOM 1706 C C . MET A 1 216 ? 55.121 -57.546 2.149 1.00 74.62 216 MET A C 1
ATOM 1708 O O . MET A 1 216 ? 55.398 -57.636 3.348 1.00 74.62 216 MET A O 1
ATOM 1712 N N . ASN A 1 217 ? 55.137 -58.603 1.335 1.00 68.62 217 ASN A N 1
ATOM 1713 C CA . ASN A 1 217 ? 55.581 -59.919 1.791 1.00 68.62 217 ASN A CA 1
ATOM 1714 C C . ASN A 1 217 ? 57.083 -59.877 2.109 1.00 68.62 217 ASN A C 1
ATOM 1716 O O . ASN A 1 217 ? 57.903 -59.645 1.221 1.00 68.62 217 ASN A O 1
ATOM 1720 N N . GLN A 1 218 ? 57.439 -60.119 3.372 1.00 70.50 218 GLN A N 1
ATOM 1721 C CA . GLN A 1 218 ? 58.820 -60.160 3.853 1.00 70.50 218 GLN A CA 1
ATOM 1722 C C . GLN A 1 218 ? 59.068 -61.453 4.631 1.00 70.50 218 GLN A C 1
ATOM 1724 O O . GLN A 1 218 ? 58.205 -61.946 5.356 1.00 70.50 218 GLN A O 1
ATOM 1729 N N . THR A 1 219 ? 60.271 -62.006 4.504 1.00 69.31 219 THR A N 1
ATOM 1730 C CA . THR A 1 219 ? 60.683 -63.230 5.195 1.00 69.31 219 THR A CA 1
ATOM 1731 C C . THR A 1 219 ? 60.582 -63.047 6.716 1.00 69.31 219 THR A C 1
ATOM 1733 O O . THR A 1 219 ? 61.306 -62.238 7.289 1.00 69.31 219 THR A O 1
ATOM 1736 N N . GLY A 1 220 ? 59.667 -63.781 7.360 1.00 72.00 220 GLY A N 1
ATOM 1737 C CA . GLY A 1 220 ? 59.365 -63.681 8.797 1.00 72.00 220 GLY A CA 1
ATOM 1738 C C . GLY A 1 220 ? 57.967 -63.139 9.131 1.00 72.00 220 GLY A C 1
ATOM 1739 O O . GLY A 1 220 ? 57.514 -63.314 10.257 1.00 72.00 220 GLY A O 1
ATOM 1740 N N . CYS A 1 221 ? 57.254 -62.552 8.164 1.00 64.56 221 CYS A N 1
ATOM 1741 C CA . CYS A 1 221 ? 55.863 -62.115 8.304 1.00 64.56 221 CYS A CA 1
ATOM 1742 C C . CYS A 1 221 ? 55.018 -62.749 7.188 1.00 64.56 221 CYS A C 1
ATOM 1744 O O . CYS A 1 221 ? 55.234 -62.470 6.009 1.00 64.56 221 CYS A O 1
ATOM 1746 N N . TYR A 1 222 ? 54.094 -63.645 7.548 1.00 69.12 222 TYR A N 1
ATOM 1747 C CA . TYR A 1 222 ? 53.235 -64.347 6.590 1.00 69.12 222 TYR A CA 1
ATOM 1748 C C . TYR A 1 222 ? 51.876 -63.657 6.473 1.00 69.12 222 TYR A C 1
ATOM 1750 O O . TYR A 1 222 ? 51.152 -63.548 7.462 1.00 69.12 222 TYR A O 1
ATOM 1758 N N . ILE A 1 223 ? 51.521 -63.234 5.259 1.00 67.62 223 ILE A N 1
ATOM 1759 C CA . ILE A 1 223 ? 50.213 -62.659 4.928 1.00 67.62 223 ILE A CA 1
ATOM 1760 C C . ILE A 1 223 ? 49.610 -63.451 3.770 1.00 67.62 223 ILE A C 1
ATOM 1762 O O . ILE A 1 223 ? 50.296 -63.822 2.817 1.00 67.62 223 ILE A O 1
ATOM 1766 N N . THR A 1 224 ? 48.318 -63.754 3.879 1.00 72.50 224 THR A N 1
ATOM 1767 C CA . THR A 1 224 ? 47.606 -64.620 2.938 1.00 72.50 224 THR A CA 1
ATOM 1768 C C . THR A 1 224 ? 47.244 -63.863 1.662 1.00 72.50 224 THR A C 1
ATOM 1770 O O . THR A 1 224 ? 46.446 -62.933 1.715 1.00 72.50 224 THR A O 1
ATOM 1773 N N . SER A 1 225 ? 47.721 -64.320 0.505 1.00 70.88 225 SER A N 1
ATOM 1774 C CA . SER A 1 225 ? 47.358 -63.773 -0.816 1.00 70.88 225 SER A CA 1
ATOM 1775 C C . SER A 1 225 ? 46.063 -64.356 -1.404 1.00 70.88 225 SER A C 1
ATOM 1777 O O . SER A 1 225 ? 45.745 -64.159 -2.573 1.00 70.88 225 SER A O 1
ATOM 1779 N N . VAL A 1 226 ? 45.305 -65.121 -0.612 1.00 76.00 226 VAL A N 1
ATOM 1780 C CA . VAL A 1 226 ? 44.161 -65.926 -1.084 1.00 76.00 226 VAL A CA 1
ATOM 1781 C C . VAL A 1 226 ? 43.010 -65.056 -1.604 1.00 76.00 226 VAL A C 1
ATOM 1783 O O . VAL A 1 226 ? 42.294 -65.461 -2.516 1.00 76.00 226 VAL A O 1
ATOM 1786 N N . THR A 1 227 ? 42.833 -63.855 -1.050 1.00 76.31 227 THR A N 1
ATOM 1787 C CA . THR A 1 227 ? 41.801 -62.895 -1.476 1.00 76.31 227 THR A CA 1
ATOM 1788 C C . THR A 1 227 ? 42.270 -61.935 -2.572 1.00 76.31 227 THR A C 1
ATOM 1790 O O . THR A 1 227 ? 41.467 -61.138 -3.067 1.00 76.31 227 THR A O 1
ATOM 1793 N N . ASP A 1 228 ? 43.546 -61.995 -2.958 1.00 79.69 228 ASP A N 1
ATOM 1794 C CA . ASP A 1 228 ? 44.128 -61.079 -3.934 1.00 79.69 228 ASP A CA 1
ATOM 1795 C C . ASP A 1 228 ? 43.682 -61.441 -5.355 1.00 79.69 228 ASP A C 1
ATOM 1797 O O . ASP A 1 228 ? 43.527 -62.608 -5.720 1.00 79.69 228 ASP A O 1
ATOM 1801 N N . LYS A 1 229 ? 43.468 -60.422 -6.194 1.00 81.75 229 LYS A N 1
ATOM 1802 C CA . LYS A 1 229 ? 43.023 -60.598 -7.583 1.00 81.75 229 LYS A CA 1
ATOM 1803 C C . LYS A 1 229 ? 44.126 -60.183 -8.545 1.00 81.75 229 LYS A C 1
ATOM 1805 O O . LYS A 1 229 ? 44.488 -59.010 -8.602 1.00 81.75 229 LYS A O 1
ATOM 1810 N N . ILE A 1 230 ? 44.599 -61.122 -9.360 1.00 84.06 230 ILE A N 1
ATOM 1811 C CA . ILE A 1 230 ? 45.519 -60.830 -10.464 1.00 84.06 230 ILE A CA 1
ATOM 1812 C C . ILE A 1 230 ? 44.712 -60.188 -11.600 1.00 84.06 230 ILE A C 1
ATOM 1814 O O . ILE A 1 230 ? 43.770 -60.793 -12.112 1.00 84.06 230 ILE A O 1
ATOM 1818 N N . LYS A 1 231 ? 45.059 -58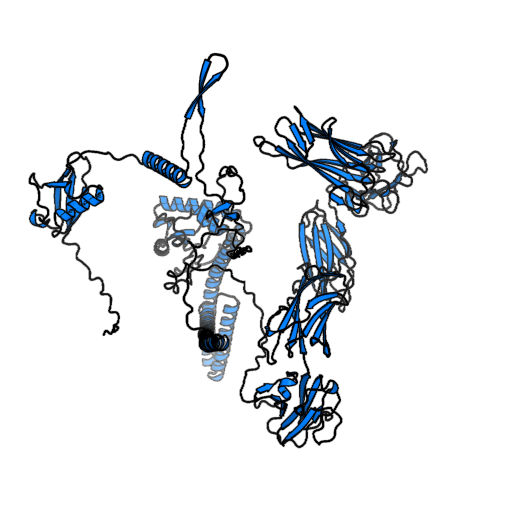.957 -11.994 1.00 86.00 231 LYS A N 1
ATOM 1819 C CA . LYS A 1 231 ? 44.437 -58.257 -13.130 1.00 86.00 231 LYS A CA 1
ATOM 1820 C C . LYS A 1 231 ? 45.425 -58.093 -14.280 1.00 86.00 231 LYS A C 1
ATOM 1822 O O . LYS A 1 231 ? 46.572 -57.719 -14.065 1.00 86.00 231 LYS A O 1
ATOM 1827 N N . ILE A 1 232 ? 44.949 -58.338 -15.499 1.00 88.00 232 ILE A N 1
ATOM 1828 C CA . ILE A 1 232 ? 45.692 -58.090 -16.740 1.00 88.00 232 ILE A CA 1
ATOM 1829 C C . ILE A 1 232 ? 45.418 -56.637 -17.164 1.00 88.00 232 ILE A C 1
ATOM 1831 O O . ILE A 1 232 ? 44.245 -56.250 -17.200 1.00 88.00 232 ILE A O 1
ATOM 1835 N N . PRO A 1 233 ? 46.444 -55.813 -17.452 1.00 84.94 233 PRO A N 1
ATOM 1836 C CA . PRO A 1 233 ? 46.228 -54.436 -17.880 1.00 84.94 233 PRO A CA 1
ATOM 1837 C C . PRO A 1 233 ? 45.535 -54.398 -19.250 1.00 84.94 233 PRO A C 1
ATOM 1839 O O . PRO A 1 233 ? 45.950 -55.077 -20.188 1.00 84.94 233 PRO A O 1
ATOM 1842 N N . GLY A 1 234 ? 44.464 -53.606 -19.352 1.00 86.69 234 GLY A N 1
ATOM 1843 C CA . GLY A 1 234 ? 43.835 -53.265 -20.630 1.00 86.69 234 GLY A CA 1
ATOM 1844 C C . GLY A 1 234 ? 44.629 -52.195 -21.396 1.00 86.69 234 GLY A C 1
ATOM 1845 O O . GLY A 1 234 ? 45.646 -51.712 -20.892 1.00 86.69 234 GLY A O 1
ATOM 1846 N N . PRO A 1 235 ? 44.175 -51.793 -22.598 1.00 87.56 235 PRO A N 1
ATOM 1847 C CA . PRO A 1 235 ? 44.766 -50.663 -23.307 1.00 87.56 235 PRO A CA 1
ATOM 1848 C C . PRO A 1 235 ? 44.668 -49.396 -22.447 1.00 87.56 235 PRO A C 1
ATOM 1850 O O . PRO A 1 235 ? 43.605 -49.079 -21.912 1.00 87.56 235 PRO A O 1
ATOM 1853 N N . TYR A 1 236 ? 45.789 -48.695 -22.295 1.00 85.75 236 TYR A N 1
ATOM 1854 C CA . TYR A 1 236 ? 45.860 -47.441 -21.552 1.00 85.75 236 TYR A CA 1
ATOM 1855 C C . TYR A 1 236 ? 45.382 -46.292 -22.446 1.00 85.75 236 TYR A C 1
ATOM 1857 O O . TYR A 1 236 ? 45.978 -46.050 -23.492 1.00 85.75 236 TYR A O 1
ATOM 1865 N N . GLU A 1 237 ? 44.314 -45.602 -22.045 1.00 90.44 237 GLU A N 1
ATOM 1866 C CA . GLU A 1 237 ? 43.889 -44.346 -22.675 1.00 90.44 237 GLU A CA 1
ATOM 1867 C C . GLU A 1 237 ? 44.760 -43.224 -22.105 1.00 90.44 237 GLU A C 1
ATOM 1869 O O . GLU A 1 237 ? 44.797 -43.006 -20.890 1.00 90.44 237 GLU A O 1
ATOM 1874 N N . THR A 1 238 ? 45.502 -42.536 -22.971 1.00 91.94 238 THR A N 1
ATOM 1875 C CA . THR A 1 238 ? 46.306 -41.392 -22.533 1.00 91.94 238 THR A CA 1
ATOM 1876 C C . THR A 1 238 ? 45.393 -40.252 -22.077 1.00 91.94 238 THR A C 1
ATOM 1878 O O . THR A 1 238 ? 44.249 -40.128 -22.521 1.00 91.94 238 THR A O 1
ATOM 1881 N N . ALA A 1 239 ? 45.893 -39.384 -21.193 1.00 86.56 239 ALA A N 1
ATOM 1882 C CA . ALA A 1 239 ? 45.115 -38.243 -20.710 1.00 86.56 239 ALA A CA 1
ATOM 1883 C C . ALA A 1 239 ? 44.612 -37.362 -21.871 1.00 86.56 239 ALA A C 1
ATOM 1885 O O . ALA A 1 239 ? 43.468 -36.913 -21.849 1.00 86.56 239 ALA A O 1
ATOM 1886 N N . ASP A 1 240 ? 45.425 -37.166 -22.911 1.00 90.00 240 ASP A N 1
ATOM 1887 C CA . ASP A 1 240 ? 45.067 -36.353 -24.077 1.00 90.00 240 ASP A CA 1
ATOM 1888 C C . ASP A 1 240 ? 43.947 -36.988 -24.920 1.00 90.00 240 ASP A C 1
ATOM 1890 O O . ASP A 1 240 ? 43.034 -36.288 -25.365 1.00 90.00 240 ASP A O 1
ATOM 1894 N N . GLU A 1 241 ? 43.953 -38.314 -25.093 1.00 92.12 241 GLU A N 1
ATOM 1895 C CA . GLU A 1 241 ? 42.883 -39.051 -25.784 1.00 92.12 241 GLU A CA 1
ATOM 1896 C C . GLU A 1 241 ? 41.557 -38.970 -25.018 1.00 92.12 241 GLU A C 1
ATOM 1898 O O . GLU A 1 241 ? 40.514 -38.664 -25.611 1.00 92.12 241 GLU A O 1
ATOM 1903 N N . TYR A 1 242 ? 41.606 -39.158 -23.695 1.00 91.06 242 TYR A N 1
ATOM 1904 C CA . TYR A 1 242 ? 40.441 -39.056 -22.817 1.00 91.06 242 TYR A CA 1
ATOM 1905 C C . TYR A 1 242 ? 39.841 -37.641 -22.834 1.00 91.06 242 TYR A C 1
ATOM 1907 O O . TYR A 1 242 ? 38.639 -37.467 -23.072 1.00 91.06 242 TYR A O 1
ATOM 1915 N N . HIS A 1 243 ? 40.673 -36.604 -22.672 1.00 91.25 243 HIS A N 1
ATOM 1916 C CA . HIS A 1 243 ? 40.226 -35.210 -22.739 1.00 91.25 243 HIS A CA 1
ATOM 1917 C C . HIS A 1 243 ? 39.705 -34.837 -24.134 1.00 91.25 243 HIS A C 1
ATOM 1919 O O . HIS A 1 243 ? 38.672 -34.172 -24.246 1.00 91.25 243 HIS A O 1
ATOM 1925 N N . GLY A 1 244 ? 40.344 -35.312 -25.207 1.00 93.38 244 GLY A N 1
ATOM 1926 C CA . GLY A 1 244 ? 39.883 -35.096 -26.579 1.00 93.38 244 GLY A CA 1
ATOM 1927 C C . GLY A 1 244 ? 38.514 -35.730 -26.856 1.00 93.38 244 GLY A C 1
ATOM 1928 O O . GLY A 1 244 ? 37.666 -35.138 -27.534 1.00 93.38 244 GLY A O 1
ATOM 1929 N N . LYS A 1 245 ? 38.253 -36.916 -26.297 1.00 93.00 245 LYS A N 1
ATOM 1930 C CA . LYS A 1 245 ? 36.952 -37.597 -26.368 1.00 93.00 245 LYS A CA 1
ATOM 1931 C C . LYS A 1 245 ? 35.874 -36.848 -25.587 1.00 93.00 245 LYS A C 1
ATOM 1933 O O . LYS A 1 245 ? 34.775 -36.661 -26.116 1.00 93.00 245 LYS A O 1
ATOM 1938 N N . ILE A 1 246 ? 36.188 -36.380 -24.377 1.00 93.75 246 ILE A N 1
ATOM 1939 C CA . ILE A 1 246 ? 35.290 -35.538 -23.577 1.00 93.75 246 ILE A CA 1
ATOM 1940 C C . ILE A 1 246 ? 34.953 -34.251 -24.329 1.00 93.75 246 ILE A C 1
ATOM 1942 O O . ILE A 1 246 ? 33.775 -33.939 -24.480 1.00 93.75 246 ILE A O 1
ATOM 1946 N N . LEU A 1 247 ? 35.948 -33.548 -24.878 1.00 93.38 247 LEU A N 1
ATOM 1947 C CA . LEU A 1 247 ? 35.742 -32.292 -25.602 1.00 93.38 247 LEU A CA 1
ATOM 1948 C C . LEU A 1 247 ? 34.780 -32.466 -26.785 1.00 93.38 247 LEU A C 1
ATOM 1950 O O . LEU A 1 247 ? 33.837 -31.691 -26.939 1.00 93.38 247 LEU A O 1
ATOM 1954 N N . LYS A 1 248 ? 34.946 -33.533 -27.579 1.00 95.12 248 LYS A N 1
ATOM 1955 C CA . LYS A 1 248 ? 34.021 -33.860 -28.681 1.00 95.12 248 LYS A CA 1
ATOM 1956 C C . LYS A 1 248 ? 32.587 -34.075 -28.190 1.00 95.12 248 LYS A C 1
ATOM 1958 O O . LYS A 1 248 ? 31.646 -33.623 -28.839 1.00 95.12 248 LYS A O 1
ATOM 1963 N N . LYS A 1 249 ? 32.399 -34.747 -27.048 1.00 95.50 249 LYS A N 1
ATOM 1964 C CA . LYS A 1 249 ? 31.068 -34.961 -26.451 1.00 95.50 249 LYS A CA 1
ATOM 1965 C C . LYS A 1 249 ? 30.481 -33.673 -25.868 1.00 95.50 249 LYS A C 1
ATOM 1967 O O . LYS A 1 249 ? 29.292 -33.428 -26.055 1.00 95.50 249 LYS A O 1
ATOM 1972 N N . ILE A 1 250 ? 31.305 -32.828 -25.248 1.00 94.06 250 ILE A N 1
ATOM 1973 C CA . ILE A 1 250 ? 30.901 -31.512 -24.736 1.00 94.06 250 ILE A CA 1
ATOM 1974 C C . ILE A 1 250 ? 30.408 -30.619 -25.874 1.00 94.06 250 ILE A C 1
ATOM 1976 O O . ILE A 1 250 ? 29.345 -30.024 -25.741 1.00 94.06 250 ILE A O 1
ATOM 1980 N N . ILE A 1 251 ? 31.111 -30.565 -27.009 1.00 94.88 251 ILE A N 1
ATOM 1981 C CA . ILE A 1 251 ? 30.694 -29.753 -28.166 1.00 94.88 251 ILE A CA 1
ATOM 1982 C C . ILE A 1 251 ? 29.307 -30.183 -28.667 1.00 94.88 251 ILE A C 1
ATOM 1984 O O . ILE A 1 251 ? 28.455 -29.337 -28.943 1.00 94.88 251 ILE A O 1
ATOM 1988 N N . ILE A 1 252 ? 29.046 -31.494 -28.728 1.00 95.94 252 ILE A N 1
ATOM 1989 C CA . ILE A 1 252 ? 27.729 -32.029 -29.101 1.00 95.94 252 ILE A CA 1
ATOM 1990 C C . ILE A 1 252 ? 26.668 -31.584 -28.085 1.00 95.94 252 ILE A C 1
ATOM 1992 O O . ILE A 1 252 ? 25.651 -31.015 -28.484 1.00 95.94 252 ILE A O 1
ATOM 1996 N N . LEU A 1 253 ? 26.909 -31.761 -26.783 1.00 95.50 253 LEU A N 1
ATOM 1997 C CA . LEU A 1 253 ? 25.976 -31.329 -25.734 1.00 95.50 253 LEU A CA 1
ATOM 1998 C C . LEU A 1 253 ? 25.704 -29.821 -25.784 1.00 95.50 253 LEU A C 1
ATOM 2000 O O . LEU A 1 253 ? 24.550 -29.406 -25.736 1.00 95.50 253 LEU A O 1
ATOM 2004 N N . GLN A 1 254 ? 26.741 -29.003 -25.964 1.00 91.75 254 GLN A N 1
ATOM 2005 C CA . GLN A 1 254 ? 26.617 -27.553 -26.106 1.00 91.75 254 GLN A CA 1
ATOM 2006 C C . GLN A 1 254 ? 25.793 -27.165 -27.339 1.00 91.75 254 GLN A C 1
ATOM 2008 O O . GLN A 1 254 ? 24.998 -26.229 -27.271 1.00 91.75 254 GLN A O 1
ATOM 2013 N N . SER A 1 255 ? 25.938 -27.883 -28.457 1.00 93.75 255 SER A N 1
ATOM 2014 C CA . SER A 1 255 ? 25.142 -27.630 -29.664 1.00 93.75 255 SER A CA 1
ATOM 2015 C C . SER A 1 255 ? 23.651 -27.923 -29.449 1.00 93.75 255 SER A C 1
ATOM 2017 O O . SER A 1 255 ? 22.803 -27.102 -29.806 1.00 93.75 255 SER A O 1
ATOM 2019 N N . HIS A 1 256 ? 23.323 -29.036 -28.783 1.00 95.38 256 HIS A N 1
ATOM 2020 C CA . HIS A 1 256 ? 21.945 -29.379 -28.431 1.00 95.38 256 HIS A CA 1
ATOM 2021 C C . HIS A 1 256 ? 21.364 -28.411 -27.402 1.00 95.38 256 HIS A C 1
ATOM 2023 O O . HIS A 1 256 ? 20.223 -27.982 -27.549 1.00 95.38 256 HIS A O 1
ATOM 2029 N N . TRP A 1 257 ? 22.161 -28.012 -26.413 1.00 93.50 257 TRP A N 1
ATOM 2030 C CA . TRP A 1 257 ? 21.772 -27.029 -25.410 1.00 93.50 257 TRP A CA 1
ATOM 2031 C C . TRP A 1 257 ? 21.446 -25.669 -26.034 1.00 93.50 257 TRP A C 1
ATOM 2033 O O . TRP A 1 257 ? 20.379 -25.116 -25.779 1.00 93.50 257 TRP A O 1
ATOM 2043 N N . ARG A 1 258 ? 22.304 -25.160 -26.930 1.00 94.19 258 ARG A N 1
ATOM 2044 C CA . ARG A 1 258 ? 22.052 -23.910 -27.671 1.00 94.19 258 ARG A CA 1
ATOM 2045 C C . ARG A 1 258 ? 20.780 -23.994 -28.513 1.00 94.19 258 ARG A C 1
ATOM 2047 O O . ARG A 1 258 ? 19.985 -23.059 -28.508 1.00 94.19 258 ARG A O 1
ATOM 2054 N N . ARG A 1 259 ? 20.549 -25.123 -29.196 1.00 95.44 259 ARG A N 1
ATOM 2055 C CA . ARG A 1 259 ? 19.310 -25.358 -29.955 1.00 95.44 259 ARG A CA 1
ATOM 2056 C C . ARG A 1 259 ? 18.079 -25.374 -29.047 1.00 95.44 259 ARG A C 1
ATOM 2058 O O . ARG A 1 259 ? 17.057 -24.792 -29.406 1.00 95.44 259 ARG A O 1
ATOM 2065 N N . TRP A 1 260 ? 18.158 -26.033 -27.894 1.00 95.31 260 TRP A N 1
ATOM 2066 C CA . TRP A 1 260 ? 17.058 -26.093 -26.934 1.00 95.31 260 TRP A CA 1
ATOM 2067 C C . TRP A 1 260 ? 16.738 -24.711 -26.352 1.00 95.31 260 TRP A C 1
ATOM 2069 O O . TRP A 1 260 ? 15.576 -24.317 -26.362 1.00 95.31 260 TRP A O 1
ATOM 2079 N N . LEU A 1 261 ? 17.754 -23.932 -25.960 1.00 89.62 261 LEU A N 1
ATOM 2080 C CA . LEU A 1 261 ? 17.582 -22.545 -25.509 1.00 89.62 261 LEU A CA 1
ATOM 2081 C C . LEU A 1 261 ? 16.918 -21.671 -26.579 1.00 89.62 261 LEU A C 1
ATOM 2083 O O . LEU A 1 261 ? 15.960 -20.962 -26.279 1.00 89.62 261 LEU A O 1
ATOM 2087 N N . ALA A 1 262 ? 17.372 -21.768 -27.833 1.00 92.75 262 ALA A N 1
ATOM 2088 C CA . ALA A 1 262 ? 16.763 -21.042 -28.945 1.00 92.75 262 ALA A CA 1
ATOM 2089 C C . ALA A 1 262 ? 15.302 -21.462 -29.172 1.00 92.75 262 ALA A C 1
ATOM 2091 O O . ALA A 1 262 ? 14.444 -20.619 -29.408 1.00 92.75 262 ALA A O 1
ATOM 2092 N N . THR A 1 263 ? 14.996 -22.757 -29.047 1.00 92.19 263 THR A N 1
ATOM 2093 C CA . THR A 1 263 ? 13.623 -23.270 -29.178 1.00 92.19 263 THR A CA 1
ATOM 2094 C C . THR A 1 263 ? 12.731 -22.759 -28.045 1.00 92.19 263 THR A C 1
ATOM 2096 O O . THR A 1 263 ? 11.622 -22.302 -28.305 1.00 92.19 263 THR A O 1
ATOM 2099 N N . LYS A 1 264 ? 13.226 -22.766 -26.801 1.00 92.19 264 LYS A N 1
ATOM 2100 C CA . LYS A 1 264 ? 12.518 -22.222 -25.635 1.00 92.19 264 LYS A CA 1
ATOM 2101 C C . LYS A 1 264 ? 12.215 -20.731 -25.813 1.00 92.19 264 LYS A C 1
ATOM 2103 O O . LYS A 1 264 ? 11.087 -20.316 -25.578 1.00 92.19 264 LYS A O 1
ATOM 2108 N N . TYR A 1 265 ? 13.193 -19.954 -26.280 1.00 90.06 265 TYR A N 1
ATOM 2109 C CA . TYR A 1 265 ? 13.017 -18.528 -26.559 1.00 90.06 265 TYR A CA 1
ATOM 2110 C C . TYR A 1 265 ? 11.985 -18.277 -27.666 1.00 90.06 265 TYR A C 1
ATOM 2112 O O . TYR A 1 265 ? 11.063 -17.491 -27.486 1.00 90.06 265 TYR A O 1
ATOM 2120 N N . VAL A 1 266 ? 12.084 -18.989 -28.793 1.00 94.38 266 VAL A N 1
ATOM 2121 C CA . VAL A 1 266 ? 11.131 -18.846 -29.906 1.00 94.38 266 VAL A CA 1
ATOM 2122 C C . VAL A 1 266 ? 9.708 -19.216 -29.483 1.00 94.38 266 VAL A C 1
ATOM 2124 O O . VAL A 1 266 ? 8.762 -18.569 -29.927 1.00 94.38 266 VAL A O 1
ATOM 2127 N N . ASN A 1 267 ? 9.538 -20.228 -28.631 1.00 90.62 267 ASN A N 1
ATOM 2128 C CA . ASN A 1 267 ? 8.223 -20.590 -28.106 1.00 90.62 267 ASN A CA 1
ATOM 2129 C C . ASN A 1 267 ? 7.653 -19.494 -27.196 1.00 90.62 267 ASN A C 1
ATOM 2131 O O . ASN A 1 267 ? 6.514 -19.094 -27.412 1.00 90.62 267 ASN A O 1
ATOM 2135 N N . ALA A 1 268 ? 8.458 -18.934 -26.288 1.00 89.44 268 ALA A N 1
ATOM 2136 C CA . ALA A 1 268 ? 8.036 -17.809 -25.451 1.00 89.44 268 ALA A CA 1
ATOM 2137 C C . ALA A 1 268 ? 7.598 -16.596 -26.298 1.00 89.44 268 ALA A C 1
ATOM 2139 O O . ALA A 1 268 ? 6.514 -16.058 -26.105 1.00 89.44 268 ALA A O 1
ATOM 2140 N N . VAL A 1 269 ? 8.374 -16.234 -27.326 1.00 91.81 269 VAL A N 1
ATOM 2141 C CA . VAL A 1 269 ? 8.022 -15.127 -28.237 1.00 91.81 269 VAL A CA 1
ATOM 2142 C C . VAL A 1 269 ? 6.744 -15.421 -29.038 1.00 91.81 269 VAL A C 1
ATOM 2144 O O . VAL A 1 269 ? 5.966 -14.513 -29.333 1.00 91.81 269 VAL A O 1
ATOM 2147 N N . ARG A 1 270 ? 6.494 -16.683 -29.412 1.00 91.88 270 ARG A N 1
ATOM 2148 C CA . ARG A 1 270 ? 5.239 -17.080 -30.077 1.00 91.88 270 ARG A CA 1
ATOM 2149 C C . ARG A 1 270 ? 4.037 -16.943 -29.152 1.00 91.88 270 ARG A C 1
ATOM 2151 O O . ARG A 1 270 ? 3.003 -16.466 -29.612 1.00 91.88 270 ARG A O 1
ATOM 2158 N N . GLU A 1 271 ? 4.173 -17.342 -27.892 1.00 90.62 271 GLU A N 1
ATOM 2159 C CA . GLU A 1 271 ? 3.131 -17.188 -26.875 1.00 90.62 271 GLU A CA 1
ATOM 2160 C C . GLU A 1 271 ? 2.839 -15.706 -26.622 1.00 90.62 271 GLU A C 1
ATOM 2162 O O . GLU A 1 271 ? 1.688 -15.292 -26.715 1.00 90.62 271 GLU A O 1
ATOM 2167 N N . GLU A 1 272 ? 3.866 -14.872 -26.443 1.00 86.50 272 GLU A N 1
ATOM 2168 C CA . GLU A 1 272 ? 3.706 -13.420 -26.284 1.00 86.50 272 GLU A CA 1
ATOM 2169 C C . GLU A 1 272 ? 3.006 -12.773 -27.486 1.00 86.50 272 GLU A C 1
ATOM 2171 O O . GLU A 1 272 ? 2.083 -11.972 -27.320 1.00 86.50 272 GLU A O 1
ATOM 2176 N N . LYS A 1 273 ? 3.398 -13.149 -28.711 1.00 92.19 273 LYS A N 1
ATOM 2177 C CA . LYS A 1 273 ? 2.744 -12.664 -29.931 1.00 92.19 273 LYS A CA 1
ATOM 2178 C C . LYS A 1 273 ? 1.274 -13.083 -29.982 1.00 92.19 273 LYS A C 1
ATOM 2180 O O . LYS A 1 273 ? 0.421 -12.261 -30.310 1.00 92.19 273 LYS A O 1
ATOM 2185 N N . LEU A 1 274 ? 0.972 -14.341 -29.663 1.00 93.62 274 LEU A N 1
ATOM 2186 C CA . LEU A 1 274 ? -0.397 -14.855 -29.651 1.00 93.62 274 LEU A CA 1
ATOM 2187 C C . LEU A 1 274 ? -1.251 -14.128 -28.605 1.00 93.62 274 LEU A C 1
ATOM 2189 O O . LEU A 1 274 ? -2.355 -13.691 -28.921 1.00 93.62 274 LEU A O 1
ATOM 2193 N N . MET A 1 275 ? -0.718 -13.921 -27.400 1.00 87.25 275 MET A N 1
ATOM 2194 C CA . MET A 1 275 ? -1.385 -13.159 -26.342 1.00 87.25 275 MET A CA 1
ATOM 2195 C C . MET A 1 275 ? -1.631 -11.711 -26.760 1.00 87.25 275 MET A C 1
ATOM 2197 O O . MET A 1 275 ? -2.710 -11.173 -26.517 1.00 87.25 275 MET A O 1
ATOM 2201 N N . ARG A 1 276 ? -0.673 -11.086 -27.452 1.00 85.94 276 ARG A N 1
ATOM 2202 C CA . ARG A 1 276 ? -0.835 -9.732 -27.986 1.00 85.94 276 ARG A CA 1
ATOM 2203 C C . ARG A 1 276 ? -1.937 -9.655 -29.040 1.00 85.94 276 ARG A C 1
ATOM 2205 O O . ARG A 1 276 ? -2.770 -8.759 -28.965 1.00 85.94 276 ARG A O 1
ATOM 2212 N N . GLU A 1 277 ? -1.975 -10.588 -29.988 1.00 88.94 277 GLU A N 1
ATOM 2213 C CA . GLU A 1 277 ? -3.028 -10.642 -31.009 1.00 88.94 277 GLU A CA 1
ATOM 2214 C C . GLU A 1 277 ? -4.413 -10.915 -30.403 1.00 88.94 277 GLU A C 1
ATOM 2216 O O . GLU A 1 277 ? -5.406 -10.335 -30.845 1.00 88.94 277 GLU A O 1
ATOM 2221 N N . LEU A 1 278 ? -4.498 -11.787 -29.392 1.00 90.62 278 LEU A N 1
ATOM 2222 C CA . LEU A 1 278 ? -5.739 -12.045 -28.660 1.00 90.62 278 LEU A CA 1
ATOM 2223 C C . LEU A 1 278 ? -6.209 -10.796 -27.914 1.00 90.62 278 LEU A C 1
ATOM 2225 O O . LEU A 1 278 ? -7.368 -10.415 -28.066 1.00 90.62 278 LEU A O 1
ATOM 2229 N N . TRP A 1 279 ? -5.304 -10.114 -27.210 1.00 90.38 279 TRP A N 1
ATOM 2230 C CA . TRP A 1 279 ? -5.598 -8.851 -26.539 1.00 90.38 279 TRP A CA 1
ATOM 2231 C C . TRP A 1 279 ? -6.069 -7.778 -27.526 1.00 90.38 279 TRP A C 1
ATOM 2233 O O . TRP A 1 279 ? -7.062 -7.110 -27.268 1.00 90.38 279 TRP A O 1
ATOM 2243 N N . GLU A 1 280 ? -5.426 -7.630 -28.689 1.00 86.25 280 GLU A N 1
ATOM 2244 C CA . GLU A 1 280 ? -5.847 -6.661 -29.710 1.00 86.25 280 GLU A CA 1
ATOM 2245 C C . GLU A 1 280 ? -7.248 -6.970 -30.264 1.00 86.25 280 GLU A C 1
ATOM 2247 O O . GLU A 1 280 ? -8.052 -6.050 -30.448 1.00 86.25 280 GLU A O 1
ATOM 2252 N N . ARG A 1 281 ? -7.576 -8.253 -30.491 1.00 91.62 281 ARG A N 1
ATOM 2253 C CA . ARG A 1 281 ? -8.929 -8.673 -30.903 1.00 91.62 281 ARG A CA 1
ATOM 2254 C C . ARG A 1 281 ? -9.961 -8.420 -29.808 1.00 91.62 281 ARG A C 1
ATOM 2256 O O . ARG A 1 281 ? -11.040 -7.911 -30.106 1.00 91.62 281 ARG A O 1
ATOM 2263 N N . GLU A 1 282 ? -9.642 -8.755 -28.564 1.00 84.06 282 GLU A N 1
ATOM 2264 C CA . GLU A 1 282 ? -10.535 -8.573 -27.420 1.00 84.06 282 GLU A CA 1
ATOM 2265 C C . GLU A 1 282 ? -10.771 -7.091 -27.117 1.00 84.06 282 GLU A C 1
ATOM 2267 O O . GLU A 1 282 ? -11.905 -6.666 -26.922 1.00 84.06 282 GLU A O 1
ATOM 2272 N N . GLU A 1 283 ? -9.728 -6.270 -27.197 1.00 81.94 283 GLU A N 1
ATOM 2273 C CA . GLU A 1 283 ? -9.790 -4.822 -27.029 1.00 81.94 283 GLU A CA 1
ATOM 2274 C C . GLU A 1 283 ? -10.609 -4.152 -28.146 1.00 81.94 283 GLU A C 1
ATOM 2276 O O . GLU A 1 283 ? -11.400 -3.237 -27.891 1.00 81.94 283 GLU A O 1
ATOM 2281 N N . ALA A 1 284 ? -10.465 -4.617 -29.393 1.00 88.38 284 ALA A N 1
ATOM 2282 C CA . ALA A 1 284 ? -11.294 -4.169 -30.510 1.00 88.38 284 ALA A CA 1
ATOM 2283 C C . ALA A 1 284 ? -12.768 -4.549 -30.303 1.00 88.38 284 ALA A C 1
ATOM 2285 O O . ALA A 1 284 ? -13.653 -3.706 -30.485 1.00 88.38 284 ALA A O 1
ATOM 2286 N N . LEU A 1 285 ? -13.029 -5.782 -29.856 1.00 89.38 285 LEU A N 1
ATOM 2287 C CA . LEU A 1 285 ? -14.371 -6.264 -29.542 1.00 89.38 285 LEU A CA 1
ATOM 2288 C C . LEU A 1 285 ? -14.984 -5.489 -28.367 1.00 89.38 285 LEU A C 1
ATOM 2290 O O . LEU A 1 285 ? -16.148 -5.100 -28.436 1.00 89.38 285 LEU A O 1
ATOM 2294 N N . ARG A 1 286 ? -14.199 -5.187 -27.327 1.00 87.62 286 ARG A N 1
ATOM 2295 C CA . ARG A 1 286 ? -14.599 -4.356 -26.184 1.00 87.62 286 ARG A CA 1
ATOM 2296 C C . ARG A 1 286 ? -15.010 -2.963 -26.641 1.00 87.62 286 ARG A C 1
ATOM 2298 O O . ARG A 1 286 ? -16.121 -2.532 -26.347 1.00 87.62 286 ARG A O 1
ATOM 2305 N N . LYS A 1 287 ? -14.172 -2.286 -27.433 1.00 87.94 287 LYS A N 1
ATOM 2306 C CA . LYS A 1 287 ? -14.484 -0.956 -27.986 1.00 87.94 287 LYS A CA 1
ATOM 2307 C C . LYS A 1 287 ? -15.735 -0.971 -28.861 1.00 87.94 287 LYS A C 1
ATOM 2309 O O . LYS A 1 287 ? -16.506 -0.011 -28.841 1.00 87.94 287 LYS A O 1
ATOM 2314 N N . GLN A 1 288 ? -15.945 -2.031 -29.640 1.00 84.44 288 GLN A N 1
ATOM 2315 C CA . GLN A 1 288 ? -17.156 -2.185 -30.441 1.00 84.44 288 GLN A CA 1
ATOM 2316 C C . GLN A 1 288 ? -18.393 -2.364 -29.552 1.00 84.44 288 GLN A C 1
ATOM 2318 O O . GLN A 1 288 ? -19.358 -1.616 -29.716 1.00 84.44 288 GLN A O 1
ATOM 2323 N N . ARG A 1 289 ? -18.334 -3.266 -28.563 1.00 85.75 289 ARG A N 1
ATOM 2324 C CA . ARG A 1 289 ? -19.406 -3.483 -27.580 1.00 85.75 289 ARG A CA 1
ATOM 2325 C C . ARG A 1 289 ? -19.734 -2.208 -26.808 1.00 85.75 289 ARG A C 1
ATOM 2327 O O . ARG A 1 289 ? -20.904 -1.882 -26.666 1.00 85.75 289 ARG A O 1
ATOM 2334 N N . GLU A 1 290 ? -18.737 -1.436 -26.378 1.00 83.19 290 GLU A N 1
ATOM 2335 C CA . GLU A 1 290 ? -18.951 -0.146 -25.708 1.00 83.19 290 GLU A CA 1
ATOM 2336 C C . GLU A 1 290 ? -19.648 0.876 -26.613 1.00 83.19 290 GLU A C 1
ATOM 2338 O O . GLU A 1 290 ? -20.556 1.578 -26.169 1.00 83.19 290 GLU A O 1
ATOM 2343 N N . ARG A 1 291 ? -19.257 0.975 -27.892 1.00 82.62 291 ARG A N 1
ATOM 2344 C CA . ARG A 1 291 ? -19.917 1.869 -28.862 1.00 82.62 291 ARG A CA 1
ATOM 2345 C C . ARG A 1 291 ? -21.366 1.458 -29.109 1.00 82.62 291 ARG A C 1
ATOM 2347 O O . ARG A 1 291 ? -22.243 2.321 -29.153 1.00 82.62 291 ARG A O 1
ATOM 2354 N N . GLU A 1 292 ? -21.616 0.162 -29.265 1.00 84.81 292 GLU A N 1
ATOM 2355 C CA . GLU A 1 292 ? -22.960 -0.394 -29.428 1.00 84.81 292 GLU A CA 1
ATOM 2356 C C . GLU A 1 292 ? -23.804 -0.185 -28.164 1.00 84.81 292 GLU A C 1
ATOM 2358 O O . GLU A 1 292 ? -24.944 0.264 -28.268 1.00 84.81 292 GLU A O 1
ATOM 2363 N N . ALA A 1 293 ? -23.229 -0.388 -26.977 1.00 85.06 293 ALA A N 1
ATOM 2364 C CA . ALA A 1 293 ? -23.874 -0.136 -25.693 1.00 85.06 293 ALA A CA 1
ATOM 2365 C C . ALA A 1 293 ? -24.202 1.349 -25.493 1.00 85.06 293 ALA A C 1
ATOM 2367 O O . ALA A 1 293 ? -25.316 1.664 -25.088 1.00 85.06 293 ALA A O 1
ATOM 2368 N N . ARG A 1 294 ? -23.296 2.275 -25.842 1.00 83.25 294 ARG A N 1
ATOM 2369 C CA . ARG A 1 294 ? -23.570 3.725 -25.805 1.00 83.25 294 ARG A CA 1
ATOM 2370 C C . ARG A 1 294 ? -24.716 4.102 -26.739 1.00 83.25 294 ARG A C 1
ATOM 2372 O O . ARG A 1 294 ? -25.637 4.790 -26.313 1.00 83.25 294 ARG A O 1
ATOM 2379 N N . ARG A 1 295 ? -24.707 3.605 -27.982 1.00 80.56 295 ARG A N 1
ATOM 2380 C CA . ARG A 1 295 ? -25.793 3.844 -28.947 1.00 80.56 295 ARG A CA 1
ATOM 2381 C C . ARG A 1 295 ? -27.122 3.268 -28.451 1.00 80.56 295 ARG A C 1
ATOM 2383 O O . ARG A 1 295 ? -28.149 3.932 -28.560 1.00 80.56 295 ARG A O 1
ATOM 2390 N N . LYS A 1 296 ? -27.103 2.055 -27.891 1.00 82.94 296 LYS A N 1
ATOM 2391 C CA . LYS A 1 296 ? -28.279 1.405 -27.302 1.00 82.94 296 LYS A CA 1
ATOM 2392 C C . LYS A 1 296 ? -28.801 2.187 -26.096 1.00 82.94 296 LYS A C 1
ATOM 2394 O O . LYS A 1 296 ? -29.999 2.417 -26.025 1.00 82.94 296 LYS A O 1
ATOM 2399 N N . ALA A 1 297 ? -27.924 2.657 -25.210 1.00 81.31 297 ALA A N 1
ATOM 2400 C CA . ALA A 1 297 ? -28.292 3.461 -24.049 1.00 81.31 297 ALA A CA 1
ATOM 2401 C C . ALA A 1 297 ? -28.857 4.832 -24.451 1.00 81.31 297 ALA A C 1
ATOM 2403 O O . ALA A 1 297 ? -29.853 5.267 -23.889 1.00 81.31 297 ALA A O 1
ATOM 2404 N N . GLU A 1 298 ? -28.282 5.514 -25.445 1.00 79.75 298 GLU A N 1
ATOM 2405 C CA . GLU A 1 298 ? -28.852 6.760 -25.978 1.00 79.75 298 GLU A CA 1
ATOM 2406 C C . GLU A 1 298 ? -30.227 6.541 -26.618 1.00 79.75 298 GLU A C 1
ATOM 2408 O O . GLU A 1 298 ? -31.133 7.353 -26.425 1.00 79.75 298 GLU A O 1
ATOM 2413 N N . PHE A 1 299 ? -30.398 5.439 -27.353 1.00 81.75 299 PHE A N 1
ATOM 2414 C CA . PHE A 1 299 ? -31.691 5.043 -27.906 1.00 81.75 299 PHE A CA 1
ATOM 2415 C C . PHE A 1 299 ? -32.706 4.740 -26.795 1.00 81.75 299 PHE A C 1
ATOM 2417 O O . PHE A 1 299 ? -33.832 5.234 -26.837 1.00 81.75 299 PHE A O 1
ATOM 2424 N N . GLU A 1 300 ? -32.298 4.002 -25.764 1.00 79.44 300 GLU A N 1
ATOM 2425 C CA . GLU A 1 300 ? -33.133 3.668 -24.610 1.00 79.44 300 GLU A CA 1
ATOM 2426 C C . GLU A 1 300 ? -33.522 4.914 -23.809 1.00 79.44 300 GLU A C 1
ATOM 2428 O O . GLU A 1 300 ? -34.687 5.063 -23.468 1.00 79.44 300 GLU A O 1
ATOM 2433 N N . ARG A 1 301 ? -32.609 5.871 -23.603 1.00 82.12 301 ARG A N 1
ATOM 2434 C CA . ARG A 1 301 ? -32.905 7.148 -22.926 1.00 82.12 301 ARG A CA 1
ATOM 2435 C C . ARG A 1 301 ? -33.938 7.998 -23.669 1.00 82.12 301 ARG A C 1
ATOM 2437 O O . ARG A 1 301 ? -34.661 8.759 -23.033 1.00 82.12 301 ARG A O 1
ATOM 2444 N N . ARG A 1 302 ? -34.017 7.879 -25.001 1.00 77.56 302 ARG A N 1
ATOM 2445 C CA . ARG A 1 302 ? -35.035 8.558 -25.825 1.00 77.56 302 ARG A CA 1
ATOM 2446 C C . ARG A 1 302 ? -36.368 7.812 -25.839 1.00 77.56 302 ARG A C 1
ATOM 2448 O O . ARG A 1 302 ? -37.410 8.457 -25.845 1.00 77.56 302 ARG A O 1
ATOM 2455 N N . MET A 1 303 ? -36.335 6.479 -25.860 1.00 77.31 303 MET A N 1
ATOM 2456 C CA . MET A 1 303 ? -37.538 5.636 -25.898 1.00 77.31 303 MET A CA 1
ATOM 2457 C C . MET A 1 303 ? -38.203 5.468 -24.527 1.00 77.31 303 MET A C 1
ATOM 2459 O O . MET A 1 303 ? -39.426 5.385 -24.448 1.00 77.31 303 MET A O 1
ATOM 2463 N N . ASN A 1 304 ? -37.414 5.431 -23.455 1.00 80.62 304 ASN A N 1
ATOM 2464 C CA . ASN A 1 304 ? -37.870 5.284 -22.079 1.00 80.62 304 ASN A CA 1
ATOM 2465 C C . ASN A 1 304 ? -37.135 6.280 -21.154 1.00 80.62 304 ASN A C 1
ATOM 2467 O O . ASN A 1 304 ? -36.163 5.915 -20.483 1.00 80.62 304 ASN A O 1
ATOM 2471 N N . PRO A 1 305 ? -37.549 7.560 -21.142 1.00 86.12 305 PRO A N 1
ATOM 2472 C CA . PRO A 1 305 ? -36.936 8.582 -20.298 1.00 86.12 305 PRO A CA 1
ATOM 2473 C C . PRO A 1 305 ? -37.211 8.288 -18.819 1.00 86.12 305 PRO A C 1
ATOM 2475 O O . PRO A 1 305 ? -38.363 8.139 -18.421 1.00 86.12 305 PRO A O 1
ATOM 2478 N N . ARG A 1 306 ? -36.161 8.223 -17.992 1.00 81.62 306 ARG A N 1
ATOM 2479 C CA . ARG A 1 306 ? -36.298 7.920 -16.554 1.00 81.62 306 ARG A CA 1
ATOM 2480 C C . ARG A 1 306 ? -35.826 9.038 -15.651 1.00 81.62 306 ARG A C 1
ATOM 2482 O O . ARG A 1 306 ? -36.419 9.279 -14.607 1.00 81.62 306 ARG A O 1
ATOM 2489 N N . THR A 1 307 ? -34.744 9.711 -16.021 1.00 84.81 307 THR A N 1
ATOM 2490 C CA . THR A 1 307 ? -34.167 10.777 -15.204 1.00 84.81 307 THR A CA 1
ATOM 2491 C C . THR A 1 307 ? -34.672 12.140 -15.655 1.00 84.81 307 THR A C 1
ATOM 2493 O O . THR A 1 307 ? -35.019 12.335 -16.819 1.00 84.81 307 THR A O 1
ATOM 2496 N N . LYS A 1 308 ? -34.638 13.133 -14.758 1.00 84.00 308 LYS A N 1
ATOM 2497 C CA . LYS A 1 308 ? -34.963 14.527 -15.103 1.00 84.00 308 LYS A CA 1
ATOM 2498 C C . LYS A 1 308 ? -34.174 15.021 -16.327 1.00 84.00 308 LYS A C 1
ATOM 2500 O O . LYS A 1 308 ? -34.755 15.632 -17.212 1.00 84.00 308 LYS A O 1
ATOM 2505 N N . LYS A 1 309 ? -32.888 14.655 -16.422 1.00 85.00 309 LYS A N 1
ATOM 2506 C CA . LYS A 1 309 ? -32.021 14.988 -17.564 1.00 85.00 309 LYS A CA 1
ATOM 2507 C C . LYS A 1 309 ? -32.512 14.375 -18.883 1.00 85.00 309 LYS A C 1
ATOM 2509 O O . LYS A 1 309 ? -32.327 14.984 -19.930 1.00 85.00 309 LYS A O 1
ATOM 2514 N N . ASP A 1 310 ? -33.124 13.192 -18.851 1.00 86.88 310 ASP A N 1
ATOM 2515 C CA . ASP A 1 310 ? -33.692 12.554 -20.049 1.00 86.88 310 ASP A CA 1
ATOM 2516 C C . ASP A 1 310 ? -34.942 13.296 -20.526 1.00 86.88 310 ASP A C 1
ATOM 2518 O O . ASP A 1 310 ? -35.100 13.548 -21.719 1.00 86.88 310 ASP A O 1
ATOM 2522 N N . PHE A 1 311 ? -35.796 13.716 -19.589 1.00 88.62 311 PHE A N 1
ATOM 2523 C CA . PHE A 1 311 ? -36.952 14.553 -19.904 1.00 88.62 311 PHE A CA 1
ATOM 2524 C C . PHE A 1 311 ? -36.536 15.929 -20.429 1.00 88.62 311 PHE A C 1
ATOM 2526 O O . PHE A 1 311 ? -37.121 16.394 -21.403 1.00 88.62 311 PHE A O 1
ATOM 2533 N N . ASP A 1 312 ? -35.494 16.548 -19.866 1.00 86.56 312 ASP A N 1
ATOM 2534 C CA . ASP A 1 312 ? -34.954 17.822 -20.358 1.00 86.56 312 ASP A CA 1
ATOM 2535 C C . ASP A 1 312 ? -34.439 17.697 -21.807 1.00 86.56 312 ASP A C 1
ATOM 2537 O O . ASP A 1 312 ? -34.675 18.586 -22.624 1.00 86.56 312 ASP A O 1
ATOM 2541 N N . LEU A 1 313 ? -33.810 16.567 -22.166 1.00 86.31 313 LEU A N 1
ATOM 2542 C CA . LEU A 1 313 ? -33.397 16.273 -23.546 1.00 86.31 313 LEU A CA 1
ATOM 2543 C C . LEU A 1 313 ? -34.593 16.123 -24.498 1.00 86.31 313 LEU A C 1
ATOM 2545 O O . LEU A 1 313 ? -34.526 16.597 -25.633 1.00 86.31 313 LEU A O 1
ATOM 2549 N N . LEU A 1 314 ? -35.686 15.494 -24.055 1.00 88.88 314 LEU A N 1
ATOM 2550 C CA . LEU A 1 314 ? -36.912 15.368 -24.850 1.00 88.88 314 LEU A CA 1
ATOM 2551 C C . LEU A 1 314 ? -37.629 16.709 -25.026 1.00 88.88 314 LEU A C 1
ATOM 2553 O O . LEU A 1 314 ? -38.043 17.026 -26.139 1.00 88.88 314 LEU A O 1
ATOM 2557 N N . TYR A 1 315 ? -37.735 17.520 -23.970 1.00 90.50 315 TYR A N 1
ATOM 2558 C CA . TYR A 1 315 ? -38.293 18.871 -24.065 1.00 90.50 315 TYR A CA 1
ATOM 2559 C C . TYR A 1 315 ? -37.435 19.774 -24.951 1.00 90.50 315 TYR A C 1
ATOM 2561 O O . TYR A 1 315 ? -37.976 20.514 -25.766 1.00 90.50 315 TYR A O 1
ATOM 2569 N N . HIS A 1 316 ? -36.108 19.670 -24.864 1.00 89.44 316 HIS A N 1
ATOM 2570 C CA . HIS A 1 316 ? -35.203 20.382 -25.762 1.00 89.44 316 HIS A CA 1
ATOM 2571 C C . HIS A 1 316 ? -35.386 19.941 -27.222 1.00 89.44 316 HIS A C 1
ATOM 2573 O O . HIS A 1 316 ? -35.444 20.780 -28.117 1.00 89.44 316 HIS A O 1
ATOM 2579 N N . ALA A 1 317 ? -35.501 18.635 -27.484 1.00 89.69 317 ALA A N 1
ATOM 2580 C CA . ALA A 1 317 ? -35.757 18.121 -28.829 1.00 89.69 317 ALA A CA 1
ATOM 2581 C C . ALA A 1 317 ? -37.119 18.583 -29.379 1.00 89.69 317 ALA A C 1
ATOM 2583 O O . ALA A 1 317 ? -37.206 18.952 -30.549 1.00 89.69 317 ALA A O 1
ATOM 2584 N N . LEU A 1 318 ? -38.158 18.615 -28.538 1.00 91.94 318 LEU A N 1
ATOM 2585 C CA . LEU A 1 318 ? -39.479 19.133 -28.896 1.00 91.94 318 LEU A CA 1
ATOM 2586 C C . LEU A 1 318 ? -39.437 20.638 -29.199 1.00 91.94 318 LEU A C 1
ATOM 2588 O O . LEU A 1 318 ? -40.041 21.081 -30.170 1.00 91.94 318 LEU A O 1
ATOM 2592 N N . GLU A 1 319 ? -38.696 21.414 -28.407 1.00 91.31 319 GLU A N 1
ATOM 2593 C CA . GLU A 1 319 ? -38.517 22.855 -28.609 1.00 91.31 319 GLU A CA 1
ATOM 2594 C C . GLU A 1 319 ? -37.778 23.155 -29.919 1.00 91.31 319 GLU A C 1
ATOM 2596 O O . GLU A 1 319 ? -38.159 24.070 -30.649 1.00 91.31 319 GLU A O 1
ATOM 2601 N N . MET A 1 320 ? -36.745 22.368 -30.237 1.00 92.94 320 MET A N 1
ATOM 2602 C CA . MET A 1 320 ? -36.041 22.454 -31.519 1.00 92.94 320 MET A CA 1
ATOM 2603 C C . MET A 1 320 ? -36.979 22.129 -32.684 1.00 92.94 320 MET A C 1
ATOM 2605 O O . MET A 1 320 ? -37.091 22.930 -33.605 1.00 92.94 320 MET A O 1
ATOM 2609 N N . TRP A 1 321 ? -37.730 21.024 -32.602 1.00 94.12 321 TRP A N 1
ATOM 2610 C CA . TRP A 1 321 ? -38.723 20.665 -33.619 1.00 94.12 321 TRP A CA 1
ATOM 2611 C C . TRP A 1 321 ? -39.780 21.761 -33.814 1.00 94.12 321 TRP A C 1
ATOM 2613 O O . TRP A 1 321 ? -40.092 22.124 -34.945 1.00 94.12 321 TRP A O 1
ATOM 2623 N N . ARG A 1 322 ? -40.291 22.342 -32.721 1.00 94.94 322 ARG A N 1
ATOM 2624 C CA . ARG A 1 322 ? -41.266 23.437 -32.772 1.00 94.94 322 ARG A CA 1
ATOM 2625 C C . ARG A 1 322 ? -40.697 24.666 -33.476 1.00 94.94 322 ARG A C 1
ATOM 2627 O O . ARG A 1 322 ? -41.402 25.275 -34.272 1.00 94.94 322 ARG A O 1
ATOM 2634 N N . LYS A 1 323 ? -39.449 25.049 -33.180 1.00 92.38 323 LYS A N 1
ATOM 2635 C CA . LYS A 1 323 ? -38.782 26.196 -33.821 1.00 92.38 323 LYS A CA 1
ATOM 2636 C C . LYS A 1 323 ? -38.591 25.972 -35.315 1.00 92.38 323 LYS A C 1
ATOM 2638 O O . LYS A 1 323 ? -38.979 26.844 -36.090 1.00 92.38 323 LYS A O 1
ATOM 2643 N N . ASP A 1 324 ? -38.078 24.805 -35.694 1.00 92.75 324 ASP A N 1
ATOM 2644 C CA . ASP A 1 324 ? -37.866 24.437 -37.096 1.00 92.75 324 ASP A CA 1
ATOM 2645 C C . ASP A 1 324 ? -39.198 24.450 -37.869 1.00 92.75 324 ASP A C 1
ATOM 2647 O O . ASP A 1 324 ? -39.300 25.000 -38.968 1.00 92.75 324 ASP A O 1
ATOM 2651 N N . GLU A 1 325 ? -40.263 23.911 -37.270 1.00 92.12 325 GLU A N 1
ATOM 2652 C CA . GLU A 1 325 ? -41.585 23.839 -37.893 1.00 92.12 325 GLU A CA 1
ATOM 2653 C C . GLU A 1 325 ? -42.289 25.207 -37.951 1.00 92.12 325 GLU A C 1
ATOM 2655 O O . GLU A 1 325 ? -42.918 25.547 -38.956 1.00 92.12 325 GLU A O 1
ATOM 2660 N N . LEU A 1 326 ? -42.134 26.046 -36.920 1.00 91.44 326 LEU A N 1
ATOM 2661 C CA . LEU A 1 326 ? -42.592 27.439 -36.931 1.00 91.44 326 LEU A CA 1
ATOM 2662 C C . LEU A 1 326 ? -41.920 28.241 -38.044 1.00 91.44 326 LEU A C 1
ATOM 2664 O O . LEU A 1 326 ? -42.589 29.006 -38.743 1.00 91.44 326 LEU A O 1
ATOM 2668 N N . GLU A 1 327 ? -40.609 28.080 -38.213 1.00 90.50 327 GLU A N 1
ATOM 2669 C CA . GLU A 1 327 ? -39.854 28.727 -39.282 1.00 90.50 327 GLU A CA 1
ATOM 2670 C C . GLU A 1 327 ? -40.351 28.256 -40.656 1.00 90.50 327 GLU A C 1
ATOM 2672 O O . GLU A 1 327 ? -40.652 29.079 -41.526 1.00 90.50 327 GLU A O 1
ATOM 2677 N N . ARG A 1 328 ? -40.576 26.945 -40.819 1.00 91.69 328 ARG A N 1
ATOM 2678 C CA . ARG A 1 328 ? -41.155 26.360 -42.036 1.00 91.69 328 ARG A CA 1
ATOM 2679 C C . ARG A 1 328 ? -42.535 26.941 -42.366 1.00 91.69 328 ARG A C 1
ATOM 2681 O O . ARG A 1 328 ? -42.772 27.339 -43.510 1.00 91.69 328 ARG A O 1
ATOM 2688 N N . ILE A 1 329 ? -43.442 27.026 -41.391 1.00 89.25 329 ILE A N 1
ATOM 2689 C CA . ILE A 1 329 ? -44.805 27.559 -41.575 1.00 89.25 329 ILE A CA 1
ATOM 2690 C C . ILE A 1 329 ? -44.775 29.057 -41.897 1.00 89.25 329 ILE A C 1
ATOM 2692 O O . ILE A 1 329 ? -45.484 29.497 -42.809 1.00 89.25 329 ILE A O 1
ATOM 2696 N N . ASN A 1 330 ? -43.942 29.829 -41.191 1.00 86.88 330 ASN A N 1
ATOM 2697 C CA . ASN A 1 330 ? -43.779 31.268 -41.409 1.00 86.88 330 ASN A CA 1
ATOM 2698 C C . ASN A 1 330 ? -43.259 31.591 -42.813 1.00 86.88 330 ASN A C 1
ATOM 2700 O O . ASN A 1 330 ? -43.684 32.590 -43.392 1.00 86.88 330 ASN A O 1
ATOM 2704 N N . ASN A 1 331 ? -42.384 30.743 -43.357 1.00 87.81 331 ASN A N 1
ATOM 2705 C CA . ASN A 1 331 ? -41.824 30.914 -44.695 1.00 87.81 331 ASN A CA 1
ATOM 2706 C C . ASN A 1 331 ? -42.778 30.449 -45.812 1.00 87.81 331 ASN A C 1
ATOM 2708 O O . ASN A 1 331 ? -42.701 30.961 -46.925 1.00 87.81 331 ASN A O 1
ATOM 2712 N N . THR A 1 332 ? -43.676 29.495 -45.536 1.00 86.44 332 THR A N 1
ATOM 2713 C CA . THR A 1 332 ? -44.487 28.826 -46.576 1.00 86.44 332 THR A CA 1
ATOM 2714 C C . THR A 1 332 ? -45.912 29.377 -46.706 1.00 86.44 332 THR A C 1
ATOM 2716 O O . THR A 1 332 ? -46.482 29.339 -47.793 1.00 86.44 332 THR A O 1
ATOM 2719 N N . THR A 1 333 ? -46.521 29.875 -45.623 1.00 83.94 333 THR A N 1
ATOM 2720 C CA . THR A 1 333 ? -47.962 30.206 -45.585 1.00 83.94 333 THR A CA 1
ATOM 2721 C C . THR A 1 333 ? -48.224 31.627 -45.082 1.00 83.94 333 THR A C 1
ATOM 2723 O O . THR A 1 333 ? -47.503 32.139 -44.226 1.00 83.94 333 THR A O 1
ATOM 2726 N N . ALA A 1 334 ? -49.282 32.283 -45.574 1.00 84.62 334 ALA A N 1
ATOM 2727 C CA . ALA A 1 334 ? -49.647 33.649 -45.182 1.00 84.62 334 ALA A CA 1
ATOM 2728 C C . ALA A 1 334 ? -51.158 33.801 -44.924 1.00 84.62 334 ALA A C 1
ATOM 2730 O O . ALA A 1 334 ? -51.982 33.071 -45.465 1.00 84.62 334 ALA A O 1
ATOM 2731 N N . GLY A 1 335 ? -51.541 34.768 -44.082 1.00 86.00 335 GLY A N 1
ATOM 2732 C CA . GLY A 1 335 ? -52.951 35.106 -43.852 1.00 86.00 335 GLY A CA 1
ATOM 2733 C C . GLY A 1 335 ? -53.737 34.059 -43.033 1.00 86.00 335 GLY A C 1
ATOM 2734 O O . GLY A 1 335 ? -53.221 33.575 -42.021 1.00 86.00 335 GLY A O 1
ATOM 2735 N N . PRO A 1 336 ? -54.998 33.743 -43.395 1.00 84.25 336 PRO A N 1
ATOM 2736 C CA . PRO A 1 336 ? -55.845 32.798 -42.655 1.00 84.25 336 PRO A CA 1
ATOM 2737 C C . PRO A 1 336 ? -55.289 31.368 -42.600 1.00 84.25 336 PRO A C 1
ATOM 2739 O O . PRO A 1 336 ? -55.398 30.715 -41.565 1.00 84.25 336 PRO A O 1
ATOM 2742 N N . GLU A 1 337 ? -54.638 30.905 -43.670 1.00 82.44 337 GLU A N 1
ATOM 2743 C CA . GLU A 1 337 ? -54.041 29.563 -43.752 1.00 82.44 337 GLU A CA 1
ATOM 2744 C C . GLU A 1 337 ? -52.883 29.392 -42.765 1.00 82.44 337 GLU A C 1
ATOM 2746 O O . GLU A 1 337 ? -52.797 28.377 -42.076 1.00 82.44 337 GLU A O 1
ATOM 2751 N N . ARG A 1 338 ? -52.053 30.431 -42.599 1.00 86.81 338 ARG A N 1
ATOM 2752 C CA . ARG A 1 338 ? -50.996 30.455 -41.576 1.00 86.81 338 ARG A CA 1
ATOM 2753 C C . ARG A 1 338 ? -51.573 30.327 -40.171 1.00 86.81 338 ARG A C 1
ATOM 2755 O O . ARG A 1 338 ? -51.021 29.609 -39.346 1.00 86.81 338 ARG A O 1
ATOM 2762 N N . LYS A 1 339 ? -52.686 31.013 -39.884 1.00 85.12 339 LYS A N 1
ATOM 2763 C CA . LYS A 1 339 ? -53.342 30.922 -38.570 1.00 85.12 339 LYS A CA 1
ATOM 2764 C C . LYS A 1 339 ? -53.857 29.506 -38.304 1.00 85.12 339 LYS A C 1
ATOM 2766 O O . LYS A 1 339 ? -53.642 29.004 -37.209 1.00 85.12 339 LYS A O 1
ATOM 2771 N N . ALA A 1 340 ? -54.457 28.853 -39.300 1.00 87.81 340 ALA A N 1
ATOM 2772 C CA . ALA A 1 340 ? -54.897 27.464 -39.178 1.00 87.81 340 ALA A CA 1
ATOM 2773 C C . ALA A 1 340 ? -53.716 26.494 -38.971 1.00 87.81 340 ALA A C 1
ATOM 2775 O O . ALA A 1 340 ? -53.767 25.661 -38.069 1.00 87.81 340 ALA A O 1
ATOM 2776 N N . ALA A 1 341 ? -52.625 26.647 -39.731 1.00 86.38 341 ALA A N 1
ATOM 2777 C CA . ALA A 1 341 ? -51.421 25.822 -39.595 1.00 86.38 341 ALA A CA 1
ATOM 2778 C C . ALA A 1 341 ? -50.728 25.997 -38.230 1.00 86.38 341 ALA A C 1
ATOM 2780 O O . ALA A 1 341 ? -50.298 25.017 -37.627 1.00 86.38 341 ALA A O 1
ATOM 2781 N N . LEU A 1 342 ? -50.669 27.226 -37.706 1.00 89.00 342 LEU A N 1
ATOM 2782 C CA . LEU A 1 342 ? -50.146 27.497 -36.363 1.00 89.00 342 LEU A CA 1
ATOM 2783 C C . LEU A 1 342 ? -51.040 26.911 -35.262 1.00 89.00 342 LEU A C 1
ATOM 2785 O O . LEU A 1 342 ? -50.520 26.401 -34.274 1.00 89.00 342 LEU A O 1
ATOM 2789 N N . CYS A 1 343 ? -52.367 26.940 -35.430 1.00 89.44 343 CYS A N 1
ATOM 2790 C CA . CYS A 1 343 ? -53.284 26.266 -34.509 1.00 89.44 343 CYS A CA 1
ATOM 2791 C C . CYS A 1 343 ? -53.077 24.745 -34.515 1.00 89.44 343 CYS A C 1
ATOM 2793 O O . CYS A 1 343 ? -52.989 24.150 -33.446 1.00 89.44 343 CYS A O 1
ATOM 2795 N N . MET A 1 344 ? -52.916 24.126 -35.690 1.00 90.25 344 MET A N 1
ATOM 2796 C CA . MET A 1 344 ? -52.605 22.694 -35.790 1.00 90.25 344 MET A CA 1
ATOM 2797 C C . MET A 1 344 ? -51.249 22.343 -35.162 1.00 90.25 344 MET A C 1
ATOM 2799 O O . MET A 1 344 ? -51.134 21.318 -34.494 1.00 90.25 344 MET A O 1
ATOM 2803 N N . LEU A 1 345 ? -50.227 23.189 -35.339 1.00 92.00 345 LEU A N 1
ATOM 2804 C CA . LEU A 1 345 ? -48.924 23.002 -34.696 1.00 92.00 345 LEU A CA 1
ATOM 2805 C C . LEU A 1 345 ? -49.037 23.066 -33.166 1.00 92.00 345 LEU A C 1
ATOM 2807 O O . LEU A 1 345 ? -48.460 22.230 -32.475 1.00 92.00 345 LEU A O 1
ATOM 2811 N N . LEU A 1 346 ? -49.814 24.020 -32.643 1.00 91.31 346 LEU A N 1
ATOM 2812 C CA . LEU A 1 346 ? -50.064 24.151 -31.207 1.00 91.31 346 LEU A CA 1
ATOM 2813 C C . LEU A 1 346 ? -50.807 22.927 -30.645 1.00 91.31 346 LEU A C 1
ATOM 2815 O O . LEU A 1 346 ? -50.489 22.455 -29.555 1.00 91.31 346 LEU A O 1
ATOM 2819 N N . GLU A 1 347 ? -51.771 22.380 -31.389 1.00 91.62 347 GLU A N 1
ATOM 2820 C CA . GLU A 1 347 ? -52.449 21.133 -31.017 1.00 91.62 347 GLU A CA 1
ATOM 2821 C C . GLU A 1 347 ? -51.471 19.948 -30.989 1.00 91.62 347 GLU A C 1
ATOM 2823 O O . GLU A 1 347 ? -51.452 19.186 -30.019 1.00 91.62 347 GLU A O 1
ATOM 2828 N N . GLN A 1 348 ? -50.605 19.813 -31.998 1.00 92.88 348 GLN A N 1
ATOM 2829 C CA . GLN A 1 348 ? -49.570 18.774 -32.030 1.00 92.88 348 GLN A CA 1
ATOM 2830 C C . GLN A 1 348 ? -48.588 18.907 -30.858 1.00 92.88 348 GLN A C 1
ATOM 2832 O O . GLN A 1 348 ? -48.331 17.922 -30.163 1.00 92.88 348 GLN A O 1
ATOM 2837 N N . GLU A 1 349 ? -48.109 20.117 -30.567 1.00 93.00 349 GLU A N 1
ATOM 2838 C CA . GLU A 1 349 ? -47.276 20.407 -29.397 1.00 93.00 349 GLU A CA 1
ATOM 2839 C C . GLU A 1 349 ? -47.978 19.990 -28.096 1.00 93.00 349 GLU A C 1
ATOM 2841 O O . GLU A 1 349 ? -47.402 19.252 -27.294 1.00 93.00 349 GLU A O 1
ATOM 2846 N N . ALA A 1 350 ? -49.244 20.374 -27.908 1.00 89.81 350 ALA A N 1
ATOM 2847 C CA . ALA A 1 350 ? -50.009 20.022 -26.715 1.00 89.81 350 ALA A CA 1
ATOM 2848 C C . ALA A 1 350 ? -50.164 18.498 -26.552 1.00 89.81 350 ALA A C 1
ATOM 2850 O O . ALA A 1 350 ? -50.018 17.974 -25.443 1.00 89.81 350 ALA A O 1
ATOM 2851 N N . THR A 1 351 ? -50.396 17.760 -27.645 1.00 92.81 351 THR A N 1
ATOM 2852 C CA . THR A 1 351 ? -50.487 16.289 -27.597 1.00 92.81 351 THR A CA 1
ATOM 2853 C C . THR A 1 351 ? -49.154 15.624 -27.240 1.00 92.81 351 THR A C 1
ATOM 2855 O O . THR A 1 351 ? -49.138 14.672 -26.451 1.00 92.81 351 THR A O 1
ATOM 2858 N N . LEU A 1 352 ? -48.032 16.140 -27.758 1.00 91.25 352 LEU A N 1
ATOM 2859 C CA . LEU A 1 352 ? -46.688 15.635 -27.469 1.00 91.25 352 LEU A CA 1
ATOM 2860 C C . LEU A 1 352 ? -46.279 15.940 -26.024 1.00 91.25 352 LEU A C 1
ATOM 2862 O O . LEU A 1 352 ? -45.812 15.038 -25.328 1.00 91.25 352 LEU A O 1
ATOM 2866 N N . ILE A 1 353 ? -46.548 17.152 -25.528 1.00 90.44 353 ILE A N 1
ATOM 2867 C CA . ILE A 1 353 ? -46.331 17.524 -24.121 1.00 90.44 353 ILE A CA 1
ATOM 2868 C C . ILE A 1 353 ? -47.161 16.632 -23.194 1.00 90.44 353 ILE A C 1
ATOM 2870 O O . ILE A 1 353 ? -46.633 16.126 -22.202 1.00 90.44 353 ILE A O 1
ATOM 2874 N N . ALA A 1 354 ? -48.430 16.376 -23.524 1.00 89.38 354 ALA A N 1
ATOM 2875 C CA . ALA A 1 354 ? -49.273 15.467 -22.748 1.00 89.38 354 ALA A CA 1
ATOM 2876 C C . ALA A 1 354 ? -48.717 14.032 -22.740 1.00 89.38 354 ALA A C 1
ATOM 2878 O O . ALA A 1 354 ? -48.801 13.337 -21.727 1.00 89.38 354 ALA A O 1
ATOM 2879 N N . SER A 1 355 ? -48.117 13.582 -23.846 1.00 89.88 355 SER A N 1
ATOM 2880 C CA . SER A 1 355 ? -47.462 12.273 -23.917 1.00 89.88 355 SER A CA 1
ATOM 2881 C C . SER A 1 355 ? -46.198 12.200 -23.064 1.00 89.88 355 SER A C 1
ATOM 2883 O O . SER A 1 355 ? -46.052 11.260 -22.284 1.00 89.88 355 SER A O 1
ATOM 2885 N N . ILE A 1 356 ? -45.330 13.214 -23.136 1.00 89.62 356 ILE A N 1
ATOM 2886 C CA . ILE A 1 356 ? -44.140 13.321 -22.278 1.00 89.62 356 ILE A CA 1
ATOM 2887 C C . ILE A 1 356 ? -44.558 13.366 -20.802 1.00 89.62 356 ILE A C 1
ATOM 2889 O O . ILE A 1 356 ? -43.968 12.676 -19.975 1.00 89.62 356 ILE A O 1
ATOM 2893 N N . GLY A 1 357 ? -45.632 14.093 -20.476 1.00 84.94 357 GLY A N 1
ATOM 2894 C CA . GLY A 1 357 ? -46.212 14.136 -19.134 1.00 84.94 357 GLY A CA 1
ATOM 2895 C C . GLY A 1 357 ? -46.641 12.759 -18.617 1.00 84.94 357 GLY A C 1
ATOM 2896 O O . GLY A 1 357 ? -46.338 12.417 -17.478 1.00 84.94 357 GLY A O 1
ATOM 2897 N N . ARG A 1 358 ? -47.268 11.921 -19.457 1.00 85.19 358 ARG A N 1
ATOM 2898 C CA . ARG A 1 358 ? -47.600 10.530 -19.092 1.00 85.19 358 ARG A CA 1
ATOM 2899 C C . ARG A 1 358 ? -46.354 9.681 -18.841 1.00 85.19 358 ARG A C 1
ATOM 2901 O O . ARG A 1 358 ? -46.328 8.938 -17.865 1.00 85.19 358 ARG A O 1
ATOM 2908 N N . HIS A 1 359 ? -45.327 9.798 -19.685 1.00 83.69 359 HIS A N 1
ATOM 2909 C CA . HIS A 1 359 ? -44.059 9.087 -19.479 1.00 83.69 359 HIS A CA 1
ATOM 2910 C C . HIS A 1 359 ? -43.351 9.527 -18.196 1.00 83.69 359 HIS A C 1
ATOM 2912 O O . HIS A 1 359 ? -42.784 8.689 -17.504 1.00 83.69 359 HIS A O 1
ATOM 2918 N N . LYS A 1 360 ? -43.446 10.811 -17.836 1.00 85.31 360 LYS A N 1
ATOM 2919 C CA . LYS A 1 360 ? -42.906 11.340 -16.581 1.00 85.31 360 LYS A CA 1
ATOM 2920 C C . LYS A 1 360 ? -43.577 10.728 -15.356 1.00 85.31 360 LYS A C 1
ATOM 2922 O O . LYS A 1 360 ? -42.880 10.272 -14.463 1.00 85.31 360 LYS A O 1
ATOM 2927 N N . VAL A 1 361 ? -44.908 10.632 -15.354 1.00 80.44 361 VAL A N 1
ATOM 2928 C CA . VAL A 1 361 ? -45.648 9.979 -14.260 1.00 80.44 361 VAL A CA 1
ATOM 2929 C C . VAL A 1 361 ? -45.242 8.510 -14.111 1.00 80.44 361 VAL A C 1
ATOM 2931 O O . VAL A 1 361 ? -45.006 8.053 -12.999 1.00 80.44 361 VAL A O 1
ATOM 2934 N N . VAL A 1 362 ? -45.109 7.776 -15.221 1.00 80.31 362 VAL A N 1
ATOM 2935 C CA . VAL A 1 362 ? -44.667 6.370 -15.192 1.00 80.31 362 VAL A CA 1
ATOM 2936 C C . VAL A 1 362 ? -43.236 6.246 -14.659 1.00 80.31 362 VAL A C 1
ATOM 2938 O O . VAL A 1 362 ? -42.977 5.414 -13.793 1.00 80.31 362 VAL A O 1
ATOM 2941 N N . ALA A 1 363 ? -42.319 7.095 -15.124 1.00 82.50 363 ALA A N 1
ATOM 2942 C CA . ALA A 1 363 ? -40.934 7.102 -14.666 1.00 82.50 363 ALA A CA 1
ATOM 2943 C C . ALA A 1 363 ? -40.800 7.468 -13.181 1.00 82.50 363 ALA A C 1
ATOM 2945 O O . ALA A 1 363 ? -39.986 6.871 -12.482 1.00 82.50 363 ALA A O 1
ATOM 2946 N N . ASP A 1 364 ? -41.596 8.418 -12.687 1.00 77.44 364 ASP A N 1
ATOM 2947 C CA . ASP A 1 364 ? -41.594 8.818 -11.278 1.00 77.44 364 ASP A CA 1
ATOM 2948 C C . ASP A 1 364 ? -42.056 7.661 -10.373 1.00 77.44 364 ASP A C 1
ATOM 2950 O O . ASP A 1 364 ? -41.422 7.407 -9.348 1.00 77.44 364 ASP A O 1
ATOM 2954 N N . VAL A 1 365 ? -43.078 6.897 -10.786 1.00 76.44 365 VAL A N 1
ATOM 2955 C CA . VAL A 1 365 ? -43.523 5.677 -10.083 1.00 76.44 365 VAL A CA 1
ATOM 2956 C C . VAL A 1 365 ? -42.434 4.594 -10.094 1.00 76.44 365 VAL A C 1
ATOM 2958 O O . VAL A 1 365 ? -42.117 4.030 -9.048 1.00 76.44 365 VAL A O 1
ATOM 2961 N N . GLU A 1 366 ? -41.804 4.329 -11.245 1.00 75.88 366 GLU A N 1
ATOM 2962 C CA . GLU A 1 366 ? -40.707 3.349 -11.343 1.00 75.88 366 GLU A CA 1
ATOM 2963 C C . GLU A 1 366 ? -39.484 3.745 -10.500 1.00 75.88 366 GLU A C 1
ATOM 2965 O O . GLU A 1 366 ? -38.834 2.890 -9.894 1.00 75.88 366 GLU A O 1
ATOM 2970 N N . ASN A 1 367 ? -39.149 5.037 -10.464 1.00 77.69 367 ASN A N 1
ATOM 2971 C CA . ASN A 1 367 ? -38.026 5.552 -9.686 1.00 77.69 367 ASN A CA 1
ATOM 2972 C C . ASN A 1 367 ? -38.296 5.469 -8.180 1.00 77.69 367 ASN A C 1
ATOM 2974 O O . ASN A 1 367 ? -37.376 5.133 -7.440 1.00 77.69 367 ASN A O 1
ATOM 2978 N N . GLN A 1 368 ? -39.532 5.720 -7.733 1.00 68.38 368 GLN A N 1
ATOM 2979 C CA . GLN A 1 368 ? -39.938 5.509 -6.339 1.00 68.38 368 GLN A CA 1
ATOM 2980 C C . GLN A 1 368 ? -39.815 4.036 -5.945 1.00 68.38 368 GLN A C 1
ATOM 2982 O O . GLN A 1 368 ? -39.157 3.722 -4.957 1.00 68.38 368 GLN A O 1
ATOM 2987 N N . ASP A 1 369 ? -40.341 3.121 -6.766 1.00 66.88 369 ASP A N 1
ATOM 2988 C CA . ASP A 1 369 ? -40.200 1.680 -6.535 1.00 66.88 369 ASP A CA 1
ATOM 2989 C C . ASP A 1 369 ? -38.719 1.248 -6.494 1.00 66.88 369 ASP A C 1
ATOM 2991 O O . ASP A 1 369 ? -38.356 0.327 -5.764 1.00 66.88 369 ASP A O 1
ATOM 2995 N N . LYS A 1 370 ? -37.843 1.899 -7.272 1.00 69.00 370 LYS A N 1
ATOM 2996 C CA . LYS A 1 370 ? -36.395 1.642 -7.264 1.00 69.00 370 LYS A CA 1
ATOM 2997 C C . LYS A 1 370 ? -35.695 2.218 -6.028 1.00 69.00 370 LYS A C 1
ATOM 2999 O O . LYS A 1 370 ? -34.804 1.560 -5.505 1.00 69.00 370 LYS A O 1
ATOM 3004 N N . GLN A 1 371 ? -36.083 3.403 -5.561 1.00 64.38 371 GLN A N 1
ATOM 3005 C CA . GLN A 1 371 ? -35.546 4.010 -4.337 1.00 64.38 371 GLN A CA 1
ATOM 3006 C C . GLN A 1 371 ? -35.915 3.188 -3.101 1.00 64.38 371 GLN A C 1
ATOM 3008 O O . GLN A 1 371 ? -35.033 2.866 -2.313 1.00 64.38 371 GLN A O 1
ATOM 3013 N N . VAL A 1 372 ? -37.173 2.748 -2.998 1.00 60.81 372 VAL A N 1
ATOM 3014 C CA . VAL A 1 372 ? -37.634 1.848 -1.925 1.00 60.81 372 VAL A CA 1
ATOM 3015 C C . VAL A 1 372 ? -36.861 0.525 -1.945 1.00 60.81 372 VAL A C 1
ATOM 3017 O O . VAL A 1 372 ? -36.504 -0.002 -0.896 1.00 60.81 372 VAL A O 1
ATOM 3020 N N . LYS A 1 373 ? -36.543 -0.007 -3.133 1.00 61.28 373 LYS A N 1
ATOM 3021 C CA . LYS A 1 373 ? -35.694 -1.203 -3.264 1.00 61.28 373 LYS A CA 1
ATOM 3022 C C . LYS A 1 373 ? -34.252 -0.959 -2.835 1.00 61.28 373 LYS A C 1
ATOM 3024 O O . LYS A 1 373 ? -33.746 -1.744 -2.052 1.00 61.28 373 LYS A O 1
ATOM 3029 N N . GLN A 1 374 ? -33.619 0.124 -3.284 1.00 61.66 374 GLN A N 1
ATOM 3030 C CA . GLN A 1 374 ? -32.253 0.471 -2.869 1.00 61.66 374 GLN A CA 1
ATOM 3031 C C . GLN A 1 374 ? -32.144 0.720 -1.361 1.00 61.66 374 GLN A C 1
ATOM 3033 O O . GLN A 1 374 ? -31.129 0.386 -0.762 1.00 61.66 374 GLN A O 1
ATOM 3038 N N . PHE A 1 375 ? -33.193 1.264 -0.743 1.00 58.34 375 PHE A N 1
ATOM 3039 C CA . PHE A 1 375 ? -33.277 1.426 0.707 1.00 58.34 375 PHE A CA 1
ATOM 3040 C C . PHE A 1 375 ? -33.344 0.076 1.444 1.00 58.34 375 PHE A C 1
ATOM 3042 O O . PHE A 1 375 ? -32.779 -0.063 2.522 1.00 58.34 375 PHE A O 1
ATOM 3049 N N . LEU A 1 376 ? -33.977 -0.937 0.842 1.00 54.88 376 LEU A N 1
ATOM 3050 C CA . LEU A 1 376 ? -34.090 -2.301 1.381 1.00 54.88 376 LEU A CA 1
ATOM 3051 C C . LEU A 1 376 ? -32.931 -3.235 0.970 1.00 54.88 376 LEU A C 1
ATOM 3053 O O . LEU A 1 376 ? -32.828 -4.338 1.498 1.00 54.88 376 LEU A O 1
ATOM 3057 N N . GLU A 1 377 ? -32.054 -2.813 0.053 1.00 54.50 377 GLU A N 1
ATOM 3058 C CA . GLU A 1 377 ? -30.881 -3.565 -0.431 1.00 54.50 377 GLU A CA 1
ATOM 3059 C C . GLU A 1 377 ? -29.679 -3.532 0.535 1.00 54.50 377 GLU A C 1
ATOM 3061 O O . GLU A 1 377 ? -28.643 -4.126 0.235 1.00 54.50 377 GLU A O 1
ATOM 3066 N N . ALA A 1 378 ? -29.801 -2.905 1.714 1.00 56.78 378 ALA A N 1
ATOM 3067 C CA . ALA A 1 378 ? -28.861 -3.145 2.806 1.00 56.78 378 ALA A CA 1
ATOM 3068 C C . ALA A 1 378 ? -28.906 -4.644 3.160 1.00 56.78 378 ALA A C 1
ATOM 3070 O O . ALA A 1 378 ? -29.950 -5.179 3.527 1.00 56.78 378 ALA A O 1
ATOM 3071 N N . GLU A 1 379 ? -27.781 -5.337 2.988 1.00 55.78 379 GLU A N 1
ATOM 3072 C CA . GLU A 1 379 ? -27.662 -6.802 2.873 1.00 55.78 379 GLU A CA 1
ATOM 3073 C C . GLU A 1 379 ? -28.304 -7.614 4.029 1.00 55.78 379 GLU A C 1
ATOM 3075 O O . GLU A 1 379 ? -28.616 -8.794 3.869 1.00 55.78 379 GLU A O 1
ATOM 3080 N N . SER A 1 380 ? -28.584 -6.985 5.176 1.00 62.34 380 SER A N 1
ATOM 3081 C CA . SER A 1 380 ? -29.272 -7.576 6.332 1.00 62.34 380 SER A CA 1
ATOM 3082 C C . SER A 1 380 ? -30.795 -7.706 6.187 1.00 62.34 380 SER A C 1
ATOM 3084 O O . SER A 1 380 ? -31.387 -8.647 6.720 1.00 62.34 380 SER A O 1
ATOM 3086 N N . ASP A 1 381 ? -31.454 -6.799 5.468 1.00 69.38 381 ASP A N 1
ATOM 3087 C CA . ASP A 1 381 ? -32.907 -6.609 5.575 1.00 69.38 381 ASP A CA 1
ATOM 3088 C C . ASP A 1 381 ? -33.699 -7.473 4.584 1.00 69.38 381 ASP A C 1
ATOM 3090 O O . ASP A 1 381 ? -34.696 -8.105 4.951 1.00 69.38 381 ASP A O 1
ATOM 3094 N N . LEU A 1 382 ? -33.213 -7.612 3.345 1.00 72.00 382 LEU A N 1
ATOM 3095 C CA . LEU A 1 382 ? -33.729 -8.615 2.402 1.00 72.00 382 LEU A CA 1
ATOM 3096 C C . LEU A 1 382 ? -33.483 -10.039 2.903 1.00 72.00 382 LEU A C 1
ATOM 3098 O O . LEU A 1 382 ? -34.336 -10.912 2.728 1.00 72.00 382 LEU A O 1
ATOM 3102 N N . ARG A 1 383 ? -32.348 -10.261 3.575 1.00 70.38 383 ARG A N 1
ATOM 3103 C CA . ARG A 1 383 ? -32.032 -11.541 4.203 1.00 70.38 383 ARG A CA 1
ATOM 3104 C C . ARG A 1 383 ? -33.034 -11.867 5.307 1.00 70.38 383 ARG A C 1
ATOM 3106 O O . ARG A 1 383 ? -33.571 -12.969 5.317 1.00 70.38 383 ARG A O 1
ATOM 3113 N N . TYR A 1 384 ? -33.390 -10.897 6.151 1.00 79.00 384 TYR A N 1
ATOM 3114 C CA . TYR A 1 384 ? -34.444 -11.073 7.151 1.00 79.00 384 TYR A CA 1
ATOM 3115 C C . TYR A 1 384 ? -35.809 -11.394 6.517 1.00 79.00 384 TYR A C 1
ATOM 3117 O O . TYR A 1 384 ? -36.524 -12.280 6.990 1.00 79.00 384 TYR A O 1
ATOM 3125 N N . LEU A 1 385 ? -36.176 -10.716 5.424 1.00 82.69 385 LEU A N 1
ATOM 3126 C CA . LEU A 1 385 ? -37.424 -10.994 4.708 1.00 82.69 385 LEU A CA 1
ATOM 3127 C C . LEU A 1 385 ? -37.454 -12.435 4.168 1.00 82.69 385 LEU A C 1
ATOM 3129 O O . LEU A 1 385 ? -38.458 -13.128 4.323 1.00 82.69 385 LEU A O 1
ATOM 3133 N N . ILE A 1 386 ? -36.363 -12.911 3.569 1.00 80.31 386 ILE A N 1
ATOM 3134 C CA . ILE A 1 386 ? -36.292 -14.258 2.991 1.00 80.31 386 ILE A CA 1
ATOM 3135 C C . ILE A 1 386 ? -36.197 -15.323 4.092 1.00 80.31 386 ILE A C 1
ATOM 3137 O O . ILE A 1 386 ? -37.021 -16.234 4.119 1.00 80.31 386 ILE A O 1
ATOM 3141 N N . GLU A 1 387 ? -35.250 -15.202 5.022 1.00 79.62 387 GLU A N 1
ATOM 3142 C CA . GLU A 1 387 ? -34.960 -16.222 6.039 1.00 79.62 387 GLU A CA 1
ATOM 3143 C C . GLU A 1 387 ? -35.996 -16.254 7.170 1.00 79.62 387 GLU A C 1
ATOM 3145 O O . GLU A 1 387 ? -36.381 -17.336 7.598 1.00 79.62 387 GLU A O 1
ATOM 3150 N N . ASN A 1 388 ? -36.497 -15.103 7.638 1.00 83.00 388 ASN A N 1
ATOM 3151 C CA . ASN A 1 388 ? -37.346 -15.051 8.838 1.00 83.00 388 ASN A CA 1
ATOM 3152 C C . ASN A 1 388 ? -38.839 -14.891 8.530 1.00 83.00 388 ASN A C 1
ATOM 3154 O O . ASN A 1 388 ? -39.667 -15.480 9.224 1.00 83.00 388 ASN A O 1
ATOM 3158 N N . ILE A 1 389 ? -39.214 -14.132 7.492 1.00 86.31 389 ILE A N 1
ATOM 3159 C CA . ILE A 1 389 ? -40.633 -13.980 7.115 1.00 86.31 389 ILE A CA 1
ATOM 3160 C C . ILE A 1 389 ? -41.085 -15.123 6.200 1.00 86.31 389 ILE A C 1
ATOM 3162 O O . ILE A 1 389 ? -42.137 -15.729 6.432 1.00 86.31 389 ILE A O 1
ATOM 3166 N N . TRP A 1 390 ? -40.300 -15.432 5.164 1.00 87.94 390 TRP A N 1
ATOM 3167 C CA . TRP A 1 390 ? -40.631 -16.484 4.196 1.00 87.94 390 TRP A CA 1
ATOM 3168 C C . TRP A 1 390 ? -40.017 -17.852 4.522 1.00 87.94 390 TRP A C 1
ATOM 3170 O O . TRP A 1 390 ? -40.421 -18.840 3.909 1.00 87.94 390 TRP A O 1
ATOM 3180 N N . ALA A 1 391 ? -39.147 -17.943 5.536 1.00 84.88 391 ALA A N 1
ATOM 3181 C CA . ALA A 1 391 ? -38.479 -19.178 5.965 1.00 84.88 391 ALA A CA 1
ATOM 3182 C C . ALA A 1 391 ? -37.607 -19.835 4.877 1.00 84.88 391 ALA A C 1
ATOM 3184 O O . ALA A 1 391 ? -37.480 -21.057 4.845 1.00 84.88 391 ALA A O 1
ATOM 3185 N N . GLY A 1 392 ? -37.051 -19.031 3.964 1.00 78.50 392 GLY A N 1
ATOM 3186 C CA . GLY A 1 392 ? -36.163 -19.480 2.889 1.00 78.50 392 GLY A CA 1
ATOM 3187 C C . GLY A 1 392 ? -36.819 -20.420 1.876 1.00 78.50 392 GLY A C 1
ATOM 3188 O O . GLY A 1 392 ? -36.111 -21.177 1.225 1.00 78.50 392 GLY A O 1
ATOM 3189 N N . GLN A 1 393 ? -38.154 -20.414 1.772 1.00 85.88 393 GLN A N 1
ATOM 3190 C CA . GLN A 1 393 ? -38.894 -21.361 0.936 1.00 85.88 393 GLN A CA 1
ATOM 3191 C C . GLN A 1 393 ? -40.058 -20.712 0.177 1.00 85.88 393 GLN A C 1
ATOM 3193 O O . GLN A 1 393 ? -40.658 -19.741 0.655 1.00 85.88 393 GLN A O 1
ATOM 3198 N N . SER A 1 394 ? -40.423 -21.280 -0.977 1.00 89.94 394 SER A N 1
ATOM 3199 C CA . SER A 1 394 ? -41.605 -20.852 -1.733 1.00 89.94 394 SER A CA 1
ATOM 3200 C C . SER A 1 394 ? -42.859 -20.934 -0.863 1.00 89.94 394 SER A C 1
ATOM 3202 O O . SER A 1 394 ? -43.088 -21.892 -0.120 1.00 89.94 394 SER A O 1
ATOM 3204 N N . ALA A 1 395 ? -43.713 -19.920 -0.981 1.00 86.25 395 ALA A N 1
ATOM 3205 C CA . ALA A 1 395 ? -45.005 -19.905 -0.327 1.00 86.25 395 ALA A CA 1
ATOM 3206 C C . ALA A 1 395 ? -45.928 -21.026 -0.831 1.00 86.25 395 ALA A C 1
ATOM 3208 O O . ALA A 1 395 ? -46.697 -21.546 -0.026 1.00 86.25 395 ALA A O 1
ATOM 3209 N N . VAL A 1 396 ? -45.858 -21.384 -2.121 1.00 85.50 396 VAL A N 1
ATOM 3210 C CA . VAL A 1 396 ? -46.806 -22.295 -2.787 1.00 85.50 396 VAL A CA 1
ATOM 3211 C C . VAL A 1 396 ? -46.289 -23.738 -2.801 1.00 85.50 396 VAL A C 1
ATOM 3213 O O . VAL A 1 396 ? -46.938 -24.601 -2.215 1.00 85.50 396 VAL A O 1
ATOM 3216 N N . SER A 1 397 ? -45.134 -24.007 -3.414 1.00 84.94 397 SER A N 1
ATOM 3217 C CA . SER A 1 397 ? -44.535 -25.356 -3.492 1.00 84.94 397 SER A CA 1
ATOM 3218 C C . SER A 1 397 ? -43.742 -25.767 -2.255 1.00 84.94 397 SER A C 1
ATOM 3220 O O . SER A 1 397 ? -43.533 -26.959 -2.046 1.00 84.94 397 SER A O 1
ATOM 3222 N N . GLY A 1 398 ? -43.291 -24.814 -1.433 1.00 83.81 398 GLY A N 1
ATOM 3223 C CA . GLY A 1 398 ? -42.360 -25.102 -0.337 1.00 83.81 398 GLY A CA 1
ATOM 3224 C C . GLY A 1 398 ? -40.932 -25.413 -0.797 1.00 83.81 398 GLY A C 1
ATOM 3225 O O . GLY A 1 398 ? -40.151 -25.923 0.004 1.00 83.81 398 GLY A O 1
ATOM 3226 N N . GLU A 1 399 ? -40.595 -25.114 -2.056 1.00 86.19 399 GLU A N 1
ATOM 3227 C CA . GLU A 1 399 ? -39.244 -25.265 -2.602 1.00 86.19 399 GLU A CA 1
ATOM 3228 C C . GLU A 1 399 ? -38.233 -24.451 -1.790 1.00 86.19 399 GLU A C 1
ATOM 3230 O O . GLU A 1 399 ? -38.512 -23.299 -1.456 1.00 86.19 399 GLU A O 1
ATOM 3235 N N . LYS A 1 400 ? -37.084 -25.048 -1.460 1.00 80.81 400 LYS A N 1
ATOM 3236 C CA . LYS A 1 400 ? -36.064 -24.464 -0.567 1.00 80.81 400 LYS A CA 1
ATOM 3237 C C . LYS A 1 400 ? -34.812 -24.010 -1.299 1.00 80.81 400 LYS A C 1
ATOM 3239 O O . LYS A 1 400 ? -33.954 -23.377 -0.685 1.00 80.81 400 LYS A O 1
ATOM 3244 N N . ASP A 1 401 ? -34.685 -24.350 -2.578 1.00 77.44 401 ASP A N 1
ATOM 3245 C CA . ASP A 1 401 ? -33.576 -23.868 -3.383 1.00 77.44 401 ASP A CA 1
ATOM 3246 C C . ASP A 1 401 ? -33.678 -22.349 -3.580 1.00 77.44 401 ASP A C 1
ATOM 3248 O O . ASP A 1 401 ? -34.468 -21.850 -4.381 1.00 77.44 401 ASP A O 1
ATOM 3252 N N . LEU A 1 402 ? -32.848 -21.607 -2.845 1.00 70.56 402 LEU A N 1
ATOM 3253 C CA . LEU A 1 402 ? -32.772 -20.147 -2.890 1.00 70.56 402 LEU A CA 1
ATOM 3254 C C . LEU A 1 402 ? -32.503 -19.606 -4.304 1.00 70.56 402 LEU A C 1
ATOM 3256 O O . LEU A 1 402 ? -32.873 -18.464 -4.576 1.00 70.56 402 LEU A O 1
ATOM 3260 N N . PHE A 1 403 ? -31.901 -20.399 -5.199 1.00 63.97 403 PHE A N 1
ATOM 3261 C CA . PHE A 1 403 ? -31.604 -19.991 -6.575 1.00 63.97 403 PHE A CA 1
ATOM 3262 C C . PHE A 1 403 ? -32.833 -19.999 -7.495 1.00 63.97 403 PHE A C 1
ATOM 3264 O O . PHE A 1 403 ? -32.854 -19.271 -8.490 1.00 63.97 403 PHE A O 1
ATOM 3271 N N . GLU A 1 404 ? -33.872 -20.757 -7.143 1.00 71.75 404 GLU A N 1
ATOM 3272 C CA . GLU A 1 404 ? -35.137 -20.827 -7.887 1.00 71.75 404 GLU A CA 1
ATOM 3273 C C . GLU A 1 404 ? -36.193 -19.840 -7.364 1.00 71.75 404 GLU A C 1
ATOM 3275 O O . GLU A 1 404 ? -37.235 -19.637 -7.998 1.00 71.75 404 GLU A O 1
ATOM 3280 N N . LEU A 1 405 ? -35.934 -19.196 -6.219 1.00 76.94 405 LEU A N 1
ATOM 3281 C CA . LEU A 1 405 ? -36.892 -18.338 -5.526 1.00 76.94 405 LEU A CA 1
ATOM 3282 C C . LEU A 1 405 ? -36.776 -16.859 -5.916 1.00 76.94 405 LEU A C 1
ATOM 3284 O O . LEU A 1 405 ? -35.704 -16.262 -6.004 1.00 76.94 405 LEU A O 1
ATOM 3288 N N . ILE A 1 406 ? -37.933 -16.230 -6.096 1.00 78.00 406 ILE A N 1
ATOM 3289 C CA . ILE A 1 406 ? -38.087 -14.835 -6.496 1.00 78.00 406 ILE A CA 1
ATOM 3290 C C . ILE A 1 406 ? -39.194 -14.148 -5.696 1.00 78.00 406 ILE A C 1
ATOM 3292 O O . ILE A 1 406 ? -40.239 -14.730 -5.398 1.00 78.00 406 ILE A O 1
ATOM 3296 N N . LEU A 1 407 ? -38.972 -12.877 -5.353 1.00 81.81 407 LEU A N 1
ATOM 3297 C CA . LEU A 1 407 ? -39.972 -12.054 -4.673 1.00 81.81 407 LEU A CA 1
ATOM 3298 C C . LEU A 1 407 ? -40.858 -11.348 -5.704 1.00 81.81 407 LEU A C 1
ATOM 3300 O O . LEU A 1 407 ? -40.391 -10.637 -6.595 1.00 81.81 407 LEU A O 1
ATOM 3304 N N . VAL A 1 408 ? -42.167 -11.507 -5.568 1.00 80.06 408 VAL A N 1
ATOM 3305 C CA . VAL A 1 408 ? -43.170 -10.908 -6.459 1.00 80.06 408 VAL A CA 1
ATOM 3306 C C . VAL A 1 408 ? -44.153 -10.089 -5.632 1.00 80.06 408 VAL A C 1
ATOM 3308 O O . VAL A 1 408 ? -44.261 -10.285 -4.425 1.00 80.06 408 VAL A O 1
ATOM 3311 N N . ARG A 1 409 ? -44.850 -9.128 -6.248 1.00 84.31 409 ARG A N 1
ATOM 3312 C CA . ARG A 1 409 ? -45.944 -8.412 -5.575 1.00 84.31 409 ARG A CA 1
ATOM 3313 C C . ARG A 1 409 ? -47.101 -9.366 -5.311 1.00 84.31 409 ARG A C 1
ATOM 3315 O O . ARG A 1 409 ? -47.476 -10.110 -6.212 1.00 84.31 409 ARG A O 1
ATOM 3322 N N . TRP A 1 410 ? -47.676 -9.291 -4.115 1.00 86.06 410 TRP A N 1
ATOM 3323 C CA . TRP A 1 410 ? -48.906 -10.015 -3.804 1.00 86.06 410 TRP A CA 1
ATOM 3324 C C . TRP A 1 410 ? -50.091 -9.380 -4.538 1.00 86.06 410 TRP A C 1
ATOM 3326 O O . TRP A 1 410 ? -50.724 -10.031 -5.354 1.00 86.06 410 TRP A O 1
ATOM 3336 N N . ASN A 1 411 ? -50.335 -8.085 -4.346 1.00 81.88 411 ASN A N 1
ATOM 3337 C CA . ASN A 1 411 ? -51.311 -7.320 -5.110 1.00 81.88 411 ASN A CA 1
ATOM 3338 C C . ASN A 1 411 ? -50.602 -6.414 -6.128 1.00 81.88 411 ASN A C 1
ATOM 3340 O O . ASN A 1 411 ? -49.822 -5.531 -5.758 1.00 81.88 411 ASN A O 1
ATOM 3344 N N . ILE A 1 412 ? -50.882 -6.621 -7.419 1.00 72.88 412 ILE A N 1
ATOM 3345 C CA . ILE A 1 412 ? -50.238 -5.881 -8.513 1.00 72.88 412 ILE A CA 1
ATOM 3346 C C . ILE A 1 412 ? -50.657 -4.406 -8.561 1.00 72.88 412 ILE A C 1
ATOM 3348 O O . ILE A 1 412 ? -49.904 -3.576 -9.072 1.00 72.88 412 ILE A O 1
ATOM 3352 N N . THR A 1 413 ? -51.837 -4.071 -8.026 1.00 69.94 413 THR A N 1
ATOM 3353 C CA . THR A 1 413 ? -52.346 -2.691 -8.000 1.00 69.94 413 THR A CA 1
ATOM 3354 C C . THR A 1 413 ? -51.717 -1.852 -6.896 1.00 69.94 413 THR A C 1
ATOM 3356 O O . THR A 1 413 ? -51.835 -0.630 -6.918 1.00 69.94 413 THR A O 1
ATOM 3359 N N . GLU A 1 414 ? -51.066 -2.494 -5.930 1.00 71.00 414 GLU A N 1
ATOM 3360 C CA . GLU A 1 414 ? -50.389 -1.837 -4.821 1.00 71.00 414 GLU A CA 1
ATOM 3361 C C . GLU A 1 414 ? -48.880 -1.732 -5.078 1.00 71.00 414 GLU A C 1
ATOM 3363 O O . GLU A 1 414 ? -48.274 -2.512 -5.825 1.00 71.00 414 GLU A O 1
ATOM 3368 N N . HIS A 1 415 ? -48.255 -0.732 -4.455 1.00 66.88 415 HIS A N 1
ATOM 3369 C CA . HIS A 1 415 ? -46.807 -0.561 -4.519 1.00 66.88 415 HIS A CA 1
ATOM 3370 C C . HIS A 1 415 ? -46.090 -1.738 -3.860 1.00 66.88 415 HIS A C 1
ATOM 3372 O O . HIS A 1 415 ? -46.629 -2.418 -2.983 1.00 66.88 415 HIS A O 1
ATOM 3378 N N . TRP A 1 416 ? -44.859 -1.993 -4.299 1.00 75.88 416 TRP A N 1
ATOM 3379 C CA . TRP A 1 416 ? -44.061 -3.047 -3.689 1.00 75.88 416 TRP A CA 1
ATOM 3380 C C . TRP A 1 416 ? -43.657 -2.645 -2.264 1.00 75.88 416 TRP A C 1
ATOM 3382 O O . TRP A 1 416 ? -43.146 -1.550 -2.042 1.00 75.88 416 TRP A O 1
ATOM 3392 N N . SER A 1 417 ? -43.888 -3.539 -1.305 1.00 78.94 417 SER A N 1
ATOM 3393 C CA . SER A 1 417 ? -43.520 -3.363 0.101 1.00 78.94 417 SER A CA 1
ATOM 3394 C C . SER A 1 417 ? -43.278 -4.728 0.760 1.00 78.94 417 SER A C 1
ATOM 3396 O O . SER A 1 417 ? -43.747 -5.746 0.235 1.00 78.94 417 SER A O 1
ATOM 3398 N N . PRO A 1 418 ? -42.619 -4.787 1.933 1.00 80.62 418 PRO A N 1
ATOM 3399 C CA . PRO A 1 418 ? -42.423 -6.045 2.662 1.00 80.62 418 PRO A CA 1
ATOM 3400 C C . PRO A 1 418 ? -43.733 -6.776 3.017 1.00 80.62 418 PRO A C 1
ATOM 3402 O O . PRO A 1 418 ? -43.748 -7.997 3.143 1.00 80.62 418 PRO A O 1
ATOM 3405 N N . TRP A 1 419 ? -44.853 -6.054 3.127 1.00 85.12 419 TRP A N 1
ATOM 3406 C CA . TRP A 1 419 ? -46.199 -6.599 3.378 1.00 85.12 419 TRP A CA 1
ATOM 3407 C C . TRP A 1 419 ? -47.095 -6.651 2.133 1.00 85.12 419 TRP A C 1
ATOM 3409 O O . TRP A 1 419 ? -48.294 -6.867 2.250 1.00 85.12 419 TRP A O 1
ATOM 3419 N N . ASN A 1 420 ? -46.530 -6.444 0.947 1.00 87.06 420 ASN A N 1
ATOM 3420 C CA . ASN A 1 420 ? -47.183 -6.679 -0.338 1.00 87.06 420 ASN A CA 1
ATOM 3421 C C . ASN A 1 420 ? -46.258 -7.507 -1.248 1.00 87.06 420 ASN A C 1
ATOM 3423 O O . ASN A 1 420 ? -46.186 -7.303 -2.461 1.00 87.06 420 ASN A O 1
ATOM 3427 N N . CYS A 1 421 ? -45.499 -8.431 -0.656 1.00 86.19 421 CYS A N 1
ATOM 3428 C CA . CYS A 1 421 ? -44.589 -9.320 -1.371 1.00 86.19 421 CYS A CA 1
ATOM 3429 C C . CYS A 1 421 ? -44.934 -10.792 -1.122 1.00 86.19 421 CYS A C 1
ATOM 3431 O O . CYS A 1 421 ? -45.566 -11.119 -0.123 1.00 86.19 421 CYS A O 1
ATOM 3433 N N . ILE A 1 422 ? -44.539 -11.682 -2.023 1.00 88.88 422 ILE A N 1
ATOM 3434 C CA . ILE A 1 422 ? -44.649 -13.134 -1.872 1.00 88.88 422 ILE A CA 1
ATOM 3435 C C . ILE A 1 422 ? -43.418 -13.798 -2.492 1.00 88.88 422 ILE A C 1
ATOM 3437 O O . ILE A 1 422 ? -42.976 -13.384 -3.565 1.00 88.88 422 ILE A O 1
ATOM 3441 N N . LEU A 1 423 ? -42.844 -14.788 -1.803 1.00 87.75 423 LEU A N 1
ATOM 3442 C CA . LEU A 1 423 ? -41.692 -15.560 -2.281 1.00 87.75 423 LEU A CA 1
ATOM 3443 C C . LEU A 1 423 ? -42.185 -16.802 -3.030 1.00 87.75 423 LEU A C 1
ATOM 3445 O O . LEU A 1 423 ? -42.911 -17.610 -2.452 1.00 87.75 423 LEU A O 1
ATOM 3449 N N . LEU A 1 424 ? -41.830 -16.928 -4.306 1.00 87.12 424 LEU A N 1
ATOM 3450 C CA . LEU A 1 424 ? -42.326 -17.957 -5.228 1.00 87.12 424 LEU A CA 1
ATOM 3451 C C . LEU A 1 424 ? -41.201 -18.477 -6.117 1.00 87.12 424 LEU A C 1
ATOM 3453 O O . LEU A 1 424 ? -40.194 -17.796 -6.275 1.00 87.12 424 LEU A O 1
ATOM 3457 N N . THR A 1 425 ? -41.393 -19.625 -6.759 1.00 85.31 425 THR A N 1
ATOM 3458 C CA . THR A 1 425 ? -40.496 -20.061 -7.837 1.00 85.31 425 THR A CA 1
ATOM 3459 C C . THR A 1 425 ? -40.719 -19.258 -9.123 1.00 85.31 425 THR A C 1
ATOM 3461 O O . THR A 1 425 ? -41.737 -18.574 -9.299 1.00 85.31 425 THR A O 1
ATOM 3464 N N . THR A 1 426 ? -39.773 -19.344 -10.060 1.00 74.56 426 THR A N 1
ATOM 3465 C CA . THR A 1 426 ? -39.850 -18.678 -11.375 1.00 74.56 426 THR A CA 1
ATOM 3466 C C . THR A 1 426 ? -41.132 -18.998 -12.159 1.00 74.56 426 THR A C 1
ATOM 3468 O O . THR A 1 426 ? -41.710 -18.119 -12.814 1.00 74.56 426 THR A O 1
ATOM 3471 N N . ASP A 1 427 ? -41.621 -20.231 -12.063 1.00 79.25 427 ASP A N 1
ATOM 3472 C CA . ASP A 1 427 ? -42.838 -20.684 -12.739 1.00 79.25 427 ASP A CA 1
ATOM 3473 C C . ASP A 1 427 ? -44.116 -20.301 -11.985 1.00 79.25 427 ASP A C 1
ATOM 3475 O O . ASP A 1 427 ? -45.083 -19.831 -12.595 1.00 79.25 427 ASP A O 1
ATOM 3479 N N . GLU A 1 428 ? -44.103 -20.390 -10.656 1.00 86.12 428 GLU A N 1
ATOM 3480 C CA . GLU A 1 428 ? -45.212 -19.952 -9.802 1.00 86.12 428 GLU A CA 1
ATOM 3481 C C . GLU A 1 428 ? -45.472 -18.452 -9.928 1.00 86.12 428 GLU A C 1
ATOM 3483 O O . GLU A 1 428 ? -46.617 -18.017 -10.040 1.00 86.12 428 GLU A O 1
ATOM 3488 N N . ALA A 1 429 ? -44.413 -17.648 -9.983 1.00 80.94 429 ALA A N 1
ATOM 3489 C CA . ALA A 1 429 ? -44.509 -16.217 -10.221 1.00 80.94 429 ALA A CA 1
ATOM 3490 C C . ALA A 1 429 ? -45.156 -15.893 -11.570 1.00 80.94 429 ALA A C 1
ATOM 3492 O O . ALA A 1 429 ? -45.988 -14.988 -11.666 1.00 80.94 429 ALA A O 1
ATOM 3493 N N . ARG A 1 430 ? -44.799 -16.635 -12.628 1.00 77.62 430 ARG A N 1
ATOM 3494 C CA . ARG A 1 430 ? -45.404 -16.464 -13.958 1.00 77.62 430 ARG A CA 1
ATOM 3495 C C . ARG A 1 430 ? -46.894 -16.785 -13.953 1.00 77.62 430 ARG A C 1
ATOM 3497 O O . ARG A 1 430 ? -47.638 -16.165 -14.717 1.00 77.62 430 ARG A O 1
ATOM 3504 N N . ALA A 1 431 ? -47.327 -17.726 -13.119 1.00 80.81 431 ALA A N 1
ATOM 3505 C CA . ALA A 1 431 ? -48.741 -18.000 -12.901 1.00 80.81 431 ALA A CA 1
ATOM 3506 C C . ALA A 1 431 ? -49.408 -16.887 -12.075 1.00 80.81 431 ALA A C 1
ATOM 3508 O O . ALA A 1 431 ? -50.447 -16.373 -12.482 1.00 80.81 431 ALA A O 1
ATOM 3509 N N . HIS A 1 432 ? -48.775 -16.448 -10.983 1.00 82.56 432 HIS A N 1
ATOM 3510 C CA . HIS A 1 432 ? -49.312 -15.431 -10.079 1.00 82.56 432 HIS A CA 1
ATOM 3511 C C . HIS A 1 432 ? -49.533 -14.078 -10.774 1.00 82.56 432 HIS A C 1
ATOM 3513 O O . HIS A 1 432 ? -50.553 -13.430 -10.557 1.00 82.56 432 HIS A O 1
ATOM 3519 N N . VAL A 1 433 ? -48.620 -13.635 -11.643 1.00 77.94 433 VAL A N 1
ATOM 3520 C CA . VAL A 1 433 ? -48.733 -12.333 -12.338 1.00 77.94 433 VAL A CA 1
ATOM 3521 C C . VAL A 1 433 ? -49.935 -12.267 -13.293 1.00 77.94 433 VAL A C 1
ATOM 3523 O O . VAL A 1 433 ? -50.367 -11.179 -13.666 1.00 77.94 433 VAL A O 1
ATOM 3526 N N . LYS A 1 434 ? -50.495 -13.414 -13.696 1.00 80.50 434 LYS A N 1
ATOM 3527 C CA . LYS A 1 434 ? -51.684 -13.481 -14.561 1.00 80.50 434 LYS A CA 1
ATOM 3528 C C . LYS A 1 434 ? -53.003 -13.402 -13.784 1.00 80.50 434 LYS A C 1
ATOM 3530 O O . LYS A 1 434 ? -54.055 -13.407 -14.416 1.00 80.50 434 LYS A O 1
ATOM 3535 N N . LEU A 1 435 ? -52.960 -13.383 -12.451 1.00 79.19 435 LEU A N 1
ATOM 3536 C CA . LEU A 1 435 ? -54.145 -13.311 -11.601 1.00 79.19 435 LEU A CA 1
ATOM 3537 C C . LEU A 1 435 ? -54.574 -11.849 -11.425 1.00 79.19 435 LEU A C 1
ATOM 3539 O O . LEU A 1 435 ? -53.776 -11.022 -10.992 1.00 79.19 435 LEU A O 1
ATOM 3543 N N . ASP A 1 436 ? -55.840 -11.549 -11.725 1.00 71.62 436 ASP A N 1
ATOM 3544 C CA . ASP A 1 436 ? -56.408 -10.207 -11.525 1.00 71.62 436 ASP A CA 1
ATOM 3545 C C . ASP A 1 436 ? -56.671 -9.903 -10.037 1.00 71.62 436 ASP A C 1
ATOM 3547 O O . ASP A 1 436 ? -56.473 -8.778 -9.588 1.00 71.62 436 ASP A O 1
ATOM 3551 N N . ASP A 1 437 ? -57.116 -10.906 -9.269 1.00 78.81 437 ASP A N 1
ATOM 3552 C CA . ASP A 1 437 ? -57.463 -10.789 -7.846 1.00 78.81 437 ASP A CA 1
ATOM 3553 C C . ASP A 1 437 ? -56.941 -12.019 -7.065 1.00 78.81 437 ASP A C 1
ATOM 3555 O O . ASP A 1 437 ? -57.571 -13.087 -7.088 1.00 78.81 437 ASP A O 1
ATOM 3559 N N . PRO A 1 438 ? -55.781 -11.903 -6.389 1.00 81.44 438 PRO A N 1
ATOM 3560 C CA . PRO A 1 438 ? -55.162 -13.003 -5.650 1.00 81.44 438 PRO A CA 1
ATOM 3561 C C . PRO A 1 438 ? -56.036 -13.545 -4.512 1.00 81.44 438 PRO A C 1
ATOM 3563 O O . PRO A 1 438 ? -55.971 -14.737 -4.213 1.00 81.44 438 PRO A O 1
ATOM 3566 N N . GLU A 1 439 ? -56.883 -12.708 -3.897 1.00 79.81 439 GLU A N 1
ATOM 3567 C CA . GLU A 1 439 ? -57.715 -13.119 -2.756 1.00 79.81 439 GLU A CA 1
ATOM 3568 C C . GLU A 1 439 ? -58.838 -14.084 -3.153 1.00 79.81 439 GLU A C 1
ATOM 3570 O O . GLU A 1 439 ? -59.335 -14.832 -2.313 1.00 79.81 439 GLU A O 1
ATOM 3575 N N . LYS A 1 440 ? -59.233 -14.087 -4.431 1.00 80.12 440 LYS A N 1
ATOM 3576 C CA . LYS A 1 440 ? -60.232 -15.020 -4.976 1.00 80.12 440 LYS A CA 1
ATOM 3577 C C . LYS A 1 440 ? -59.615 -16.223 -5.674 1.00 80.12 440 LYS A C 1
ATOM 3579 O O . LYS A 1 440 ? -60.281 -17.247 -5.808 1.00 80.12 440 LYS A O 1
ATOM 3584 N N . ALA A 1 441 ? -58.387 -16.081 -6.166 1.00 82.31 441 ALA A N 1
ATOM 3585 C CA . ALA A 1 441 ? -57.703 -17.122 -6.921 1.00 82.31 441 ALA A CA 1
ATOM 3586 C C . ALA A 1 441 ? -57.081 -18.198 -6.017 1.00 82.31 441 ALA A C 1
ATOM 3588 O O . ALA A 1 441 ? -57.088 -19.376 -6.374 1.00 82.31 441 ALA A O 1
ATOM 3589 N N . TYR A 1 442 ? -56.558 -17.810 -4.851 1.00 86.69 442 TYR A N 1
ATOM 3590 C CA . TYR A 1 442 ? -55.991 -18.740 -3.876 1.00 86.69 442 TYR A CA 1
ATOM 3591 C C . TYR A 1 442 ? -57.023 -19.176 -2.826 1.00 86.69 442 TYR A C 1
ATOM 3593 O O . TYR A 1 442 ? -58.024 -18.503 -2.591 1.00 86.69 442 TYR A O 1
ATOM 3601 N N . SER A 1 443 ? -56.790 -20.323 -2.177 1.00 86.94 443 SER A N 1
ATOM 3602 C CA . SER A 1 443 ? -57.679 -20.803 -1.113 1.00 86.94 443 SER A CA 1
ATOM 3603 C C . SER A 1 443 ? -57.653 -19.860 0.095 1.00 86.94 443 SER A C 1
ATOM 3605 O O . SER A 1 443 ? -56.613 -19.295 0.429 1.00 86.94 443 SER A O 1
ATOM 3607 N N . SER A 1 444 ? -58.779 -19.732 0.802 1.00 83.00 444 SER A N 1
ATOM 3608 C CA . SER A 1 444 ? -58.891 -18.841 1.969 1.00 83.00 444 SER A CA 1
ATOM 3609 C C . SER A 1 444 ? -57.855 -19.146 3.061 1.00 83.00 444 SER A C 1
ATOM 3611 O O . SER A 1 444 ? -57.260 -18.242 3.643 1.00 83.00 444 SER A O 1
ATOM 3613 N N . GLN A 1 445 ? -57.564 -20.431 3.283 1.00 84.75 445 GLN A N 1
ATOM 3614 C CA . GLN A 1 445 ? -56.526 -20.873 4.222 1.00 84.75 445 GLN A CA 1
ATOM 3615 C C . GLN A 1 445 ? -55.130 -20.389 3.810 1.00 84.75 445 GLN A C 1
ATOM 3617 O O . GLN A 1 445 ? -54.313 -20.030 4.658 1.00 84.75 445 GLN A O 1
ATOM 3622 N N . PHE A 1 446 ? -54.849 -20.370 2.506 1.00 87.88 446 PHE A N 1
ATOM 3623 C CA . PHE A 1 446 ? -53.584 -19.883 1.976 1.00 87.88 446 PHE A CA 1
ATOM 3624 C C . PHE A 1 446 ? -53.480 -18.362 2.096 1.00 87.88 446 PHE A C 1
ATOM 3626 O O . PHE A 1 446 ? -52.481 -17.857 2.604 1.00 87.88 446 PHE A O 1
ATOM 3633 N N . THR A 1 447 ? -54.526 -17.626 1.710 1.00 86.94 447 THR A N 1
ATOM 3634 C CA . THR A 1 447 ? -54.549 -16.158 1.802 1.00 86.94 447 THR A CA 1
ATOM 3635 C C . THR A 1 447 ? -54.399 -15.667 3.242 1.00 86.94 447 THR A C 1
ATOM 3637 O O . THR A 1 447 ? -53.699 -14.685 3.484 1.00 86.94 447 THR A O 1
ATOM 3640 N N . ASP A 1 448 ? -54.972 -16.377 4.218 1.00 84.62 448 ASP A N 1
ATOM 3641 C CA . ASP A 1 448 ? -54.813 -16.042 5.638 1.00 84.62 448 ASP A CA 1
ATOM 3642 C C . ASP A 1 448 ? -53.370 -16.250 6.118 1.00 84.62 448 ASP A C 1
ATOM 3644 O O . ASP A 1 448 ? -52.829 -15.428 6.862 1.00 84.62 448 ASP A O 1
ATOM 3648 N N . LYS A 1 449 ? -52.700 -17.296 5.625 1.00 87.06 449 LYS A N 1
ATOM 3649 C CA . LYS A 1 449 ? -51.282 -17.560 5.904 1.00 87.06 449 LYS A CA 1
ATOM 3650 C C . LYS A 1 449 ? -50.376 -16.464 5.331 1.00 87.06 449 LYS A C 1
ATOM 3652 O O . LYS A 1 449 ? -49.419 -16.048 5.985 1.00 87.06 449 LYS A O 1
ATOM 3657 N N . ILE A 1 450 ? -50.697 -15.959 4.139 1.00 89.25 450 ILE A N 1
ATOM 3658 C CA . ILE A 1 450 ? -49.991 -14.830 3.519 1.00 89.25 450 ILE A CA 1
ATOM 3659 C C . ILE A 1 450 ? -50.209 -13.541 4.320 1.00 89.25 450 ILE A C 1
ATOM 3661 O O . ILE A 1 450 ? -49.235 -12.878 4.676 1.00 89.25 450 ILE A O 1
ATOM 3665 N N . ARG A 1 451 ? -51.454 -13.236 4.711 1.00 87.25 451 ARG A N 1
ATOM 3666 C CA . ARG A 1 451 ? -51.769 -12.072 5.558 1.00 87.25 451 ARG A CA 1
ATOM 3667 C C . ARG A 1 451 ? -51.009 -12.098 6.884 1.00 87.25 451 ARG A C 1
ATOM 3669 O O . ARG A 1 451 ? -50.487 -11.069 7.305 1.00 87.25 451 ARG A O 1
ATOM 3676 N N . GLN A 1 452 ? -50.892 -13.260 7.528 1.00 86.44 452 GLN A N 1
ATOM 3677 C CA . GLN A 1 452 ? -50.097 -13.402 8.753 1.00 86.44 452 GLN A CA 1
ATOM 3678 C C . GLN A 1 452 ? -48.616 -13.065 8.526 1.00 86.44 452 GLN A C 1
ATOM 3680 O O . GLN A 1 452 ? -48.034 -12.314 9.309 1.00 86.44 452 GLN A O 1
ATOM 3685 N N . ARG A 1 453 ? -48.013 -13.551 7.434 1.00 88.31 453 ARG A N 1
ATOM 3686 C CA . ARG A 1 453 ? -46.620 -13.226 7.076 1.00 88.31 453 ARG A CA 1
ATOM 3687 C C . ARG A 1 453 ? -46.430 -11.742 6.761 1.00 88.31 453 ARG A C 1
ATOM 3689 O O . ARG A 1 453 ? -45.446 -11.148 7.194 1.00 88.31 453 ARG A O 1
ATOM 3696 N N . HIS A 1 454 ? -47.393 -11.109 6.093 1.00 90.88 454 HIS A N 1
ATOM 3697 C CA . HIS A 1 454 ? -47.385 -9.661 5.853 1.00 90.88 454 HIS A CA 1
ATOM 3698 C C . HIS A 1 454 ? -47.481 -8.841 7.141 1.00 90.88 454 HIS A C 1
ATOM 3700 O O . HIS A 1 454 ? -46.801 -7.823 7.261 1.00 90.88 454 HIS A O 1
ATOM 3706 N N . ILE A 1 455 ? -48.267 -9.283 8.127 1.00 85.50 455 ILE A N 1
ATOM 3707 C CA . ILE A 1 455 ? -48.331 -8.643 9.451 1.00 85.50 455 ILE A CA 1
ATOM 3708 C C . ILE A 1 455 ? -46.976 -8.743 10.165 1.00 85.50 455 ILE A C 1
ATOM 3710 O O . ILE A 1 455 ? -46.507 -7.749 10.716 1.00 85.50 455 ILE A O 1
ATOM 3714 N N . LEU A 1 456 ? -46.321 -9.908 10.116 1.00 85.12 456 LEU A N 1
ATOM 3715 C CA . LEU A 1 456 ? -44.981 -10.092 10.686 1.00 85.12 456 LEU A CA 1
ATOM 3716 C C . LEU A 1 456 ? -43.954 -9.170 10.021 1.00 85.12 456 LEU A C 1
ATOM 3718 O O . LEU A 1 456 ? -43.212 -8.479 10.718 1.00 85.12 456 LEU A O 1
ATOM 3722 N N . ALA A 1 457 ? -43.972 -9.089 8.688 1.00 84.31 457 ALA A N 1
ATOM 3723 C CA . ALA A 1 457 ? -43.121 -8.162 7.952 1.00 84.31 457 ALA A CA 1
ATOM 3724 C C . ALA A 1 457 ? -43.394 -6.713 8.380 1.00 84.31 457 ALA A C 1
ATOM 3726 O O . ALA A 1 457 ? -42.473 -5.974 8.718 1.00 84.31 457 ALA A O 1
ATOM 3727 N N . ARG A 1 458 ? -44.662 -6.301 8.456 1.00 83.56 458 ARG A N 1
ATOM 3728 C CA . ARG A 1 458 ? -45.025 -4.943 8.872 1.00 83.56 458 ARG A CA 1
ATOM 3729 C C . ARG A 1 458 ? -44.516 -4.620 10.276 1.00 83.56 458 ARG A C 1
ATOM 3731 O O . ARG A 1 458 ? -43.967 -3.543 10.467 1.00 83.56 458 ARG A O 1
ATOM 3738 N N . ASN A 1 459 ? -44.625 -5.538 11.231 1.00 82.69 459 ASN A N 1
ATOM 3739 C CA . ASN A 1 459 ? -44.157 -5.318 12.603 1.00 82.69 459 ASN A CA 1
ATOM 3740 C C . ASN A 1 459 ? -42.635 -5.168 12.713 1.00 82.69 459 ASN A C 1
ATOM 3742 O O . ASN A 1 459 ? -42.178 -4.391 13.546 1.00 82.69 459 ASN A O 1
ATOM 3746 N N . TYR A 1 460 ? -41.862 -5.895 11.904 1.00 81.06 460 TYR A N 1
ATOM 3747 C CA . TYR A 1 460 ? -40.402 -5.786 11.891 1.00 81.06 460 TYR A CA 1
ATOM 3748 C C . TYR A 1 460 ? -39.952 -4.509 11.180 1.00 81.06 460 TYR A C 1
ATOM 3750 O O . TYR A 1 460 ? -39.292 -3.653 11.760 1.00 81.06 460 TYR A O 1
ATOM 3758 N N . PHE A 1 461 ? -40.391 -4.332 9.936 1.00 76.12 461 PHE A N 1
ATOM 3759 C CA . PHE A 1 461 ? -39.907 -3.261 9.076 1.00 76.12 461 PHE A CA 1
ATOM 3760 C C . PHE A 1 461 ? -40.390 -1.870 9.542 1.00 76.12 461 PHE A C 1
ATOM 3762 O O . PHE A 1 461 ? -39.701 -0.877 9.340 1.00 76.12 461 PHE A O 1
ATOM 3769 N N . THR A 1 462 ? -41.524 -1.757 10.247 1.00 72.00 462 THR A N 1
ATOM 3770 C CA . THR A 1 462 ? -41.970 -0.461 10.812 1.00 72.00 462 THR A CA 1
ATOM 3771 C C . THR A 1 462 ? -41.147 0.037 12.003 1.00 72.00 462 THR A C 1
ATOM 3773 O O . THR A 1 462 ? -41.293 1.201 12.372 1.00 72.00 462 THR A O 1
ATOM 3776 N N . GLN A 1 463 ? -40.283 -0.801 12.588 1.00 71.88 463 GLN A N 1
ATOM 3777 C CA . GLN A 1 463 ? -39.348 -0.392 13.646 1.00 71.88 463 GLN A CA 1
ATOM 3778 C C . GLN A 1 463 ? -38.121 0.348 13.087 1.00 71.88 463 GLN A C 1
ATOM 3780 O O . GLN A 1 463 ? -37.397 0.982 13.852 1.00 71.88 463 GLN A O 1
ATOM 3785 N N . ILE A 1 464 ? -37.900 0.302 11.766 1.00 71.81 464 ILE A N 1
ATOM 3786 C CA . ILE A 1 464 ? -36.801 0.996 11.086 1.00 71.81 464 ILE A CA 1
ATOM 3787 C C . ILE A 1 464 ? -37.148 2.496 10.961 1.00 71.81 464 ILE A C 1
ATOM 3789 O O . ILE A 1 464 ? -38.171 2.838 10.352 1.00 71.81 464 ILE A O 1
ATOM 3793 N N . PRO A 1 465 ? -36.330 3.416 11.520 1.00 59.19 465 PRO A N 1
ATOM 3794 C CA . PRO A 1 465 ? -36.580 4.855 11.440 1.00 59.19 465 PRO A CA 1
ATOM 3795 C C . PRO A 1 465 ? -36.678 5.345 9.984 1.00 59.19 465 PRO A C 1
ATOM 3797 O O . PRO A 1 465 ? -35.849 4.991 9.152 1.00 59.19 465 PRO A O 1
ATOM 3800 N N . GLY A 1 466 ? -37.687 6.165 9.670 1.00 57.72 466 GLY A N 1
ATOM 3801 C CA . GLY A 1 466 ? -37.907 6.747 8.332 1.00 57.72 466 GLY A CA 1
ATOM 3802 C C . GLY A 1 466 ? -38.784 5.916 7.383 1.00 57.72 466 GLY A C 1
ATOM 3803 O O . GLY A 1 466 ? -39.441 6.477 6.506 1.00 57.72 466 GLY A O 1
ATOM 3804 N N . MET A 1 467 ? -38.921 4.605 7.604 1.00 60.88 467 MET A N 1
ATOM 3805 C CA . MET A 1 467 ? -39.641 3.725 6.672 1.00 60.88 467 MET A CA 1
ATOM 3806 C C . MET A 1 467 ? -41.160 3.991 6.628 1.00 60.88 467 MET A C 1
ATOM 3808 O O . MET A 1 467 ? -41.810 3.880 5.589 1.00 60.88 467 MET A O 1
ATOM 3812 N N . MET A 1 468 ? -41.744 4.396 7.760 1.00 52.97 468 MET A N 1
ATOM 3813 C CA . MET A 1 468 ? -43.164 4.762 7.842 1.00 52.97 468 MET A CA 1
ATOM 3814 C C . MET A 1 468 ? -43.449 6.152 7.240 1.00 52.97 468 MET A C 1
ATOM 3816 O O . MET A 1 468 ? -44.562 6.412 6.782 1.00 52.97 468 MET A O 1
ATOM 3820 N N . GLU A 1 469 ? -42.447 7.035 7.208 1.00 51.53 469 GLU A N 1
ATOM 3821 C CA . GLU A 1 469 ? -42.551 8.410 6.706 1.00 51.53 469 GLU A CA 1
ATOM 3822 C C . GLU A 1 469 ? -42.474 8.456 5.168 1.00 51.53 469 GLU A C 1
ATOM 3824 O O . GLU A 1 469 ? -43.277 9.145 4.529 1.00 51.53 469 GLU A O 1
ATOM 3829 N N . GLU A 1 470 ? -41.622 7.621 4.557 1.00 54.31 470 GLU A N 1
ATOM 3830 C CA . GLU A 1 470 ? -41.580 7.421 3.098 1.00 54.31 470 GLU A CA 1
ATOM 3831 C C . GLU A 1 470 ? -42.856 6.762 2.552 1.00 54.31 470 GLU A C 1
ATOM 3833 O O . GLU A 1 470 ? -43.352 7.139 1.491 1.00 54.31 470 GLU A O 1
ATOM 3838 N N . MET A 1 471 ? -43.443 5.816 3.291 1.00 53.50 471 MET A N 1
ATOM 3839 C CA . MET A 1 471 ? -44.640 5.094 2.844 1.00 53.50 471 MET A CA 1
ATOM 3840 C C . MET A 1 471 ? -45.954 5.852 3.076 1.00 53.50 471 MET A C 1
ATOM 3842 O O . MET A 1 471 ? -46.931 5.617 2.368 1.00 53.50 471 MET A O 1
ATOM 3846 N N . SER A 1 472 ? -46.008 6.762 4.055 1.00 48.50 472 SER A N 1
ATOM 3847 C CA . SER A 1 472 ? -47.226 7.513 4.404 1.00 48.50 472 SER A CA 1
ATOM 3848 C C . SER A 1 472 ? -47.442 8.756 3.530 1.00 48.50 472 SER A C 1
ATOM 3850 O O . SER A 1 472 ? -48.578 9.167 3.282 1.00 48.50 472 SER A O 1
ATOM 3852 N N . THR A 1 473 ? -46.373 9.370 3.017 1.00 42.38 473 THR A N 1
ATOM 3853 C CA . THR A 1 473 ? -46.452 10.754 2.527 1.00 42.38 473 THR A CA 1
ATOM 3854 C C . THR A 1 473 ? -47.112 10.950 1.159 1.00 42.38 473 THR A C 1
ATOM 3856 O O . THR A 1 473 ? -47.465 12.090 0.857 1.00 42.38 473 THR A O 1
ATOM 3859 N N . LYS A 1 474 ? -47.362 9.919 0.332 1.00 46.38 474 LYS A N 1
ATOM 3860 C CA . LYS A 1 474 ? -47.956 10.130 -1.015 1.00 46.38 474 LYS A CA 1
ATOM 3861 C C . LYS A 1 474 ? -48.932 9.055 -1.525 1.00 46.38 474 LYS A C 1
ATOM 3863 O O . LYS A 1 474 ? -49.074 8.886 -2.728 1.00 46.38 474 LYS A O 1
ATOM 3868 N N . VAL A 1 475 ? -49.678 8.380 -0.648 1.00 39.12 475 VAL A N 1
ATOM 3869 C CA . VAL A 1 475 ? -50.660 7.343 -1.062 1.00 39.12 475 VAL A CA 1
ATOM 3870 C C . VAL A 1 475 ? -51.993 7.917 -1.592 1.00 39.12 475 VAL A C 1
ATOM 3872 O O . VAL A 1 475 ? -52.834 7.172 -2.083 1.00 39.12 475 VAL A O 1
ATOM 3875 N N . LYS A 1 476 ? -52.240 9.234 -1.531 1.00 39.44 476 LYS A N 1
ATOM 3876 C CA . LYS A 1 476 ? -53.610 9.747 -1.733 1.00 39.44 476 LYS A CA 1
ATOM 3877 C C . LYS A 1 476 ? -54.085 10.049 -3.151 1.00 39.44 476 LYS A C 1
ATOM 3879 O O . LYS A 1 476 ? -55.293 10.161 -3.309 1.00 39.44 476 LYS A O 1
ATOM 3884 N N . GLU A 1 477 ? -53.246 10.125 -4.176 1.00 42.50 477 GLU A N 1
ATOM 3885 C CA . GLU A 1 477 ? -53.743 10.394 -5.534 1.00 42.50 477 GLU A CA 1
ATOM 3886 C C . GLU A 1 477 ? -52.783 9.831 -6.579 1.00 42.50 477 GLU A C 1
ATOM 3888 O O . GLU A 1 477 ? -51.768 10.466 -6.816 1.00 42.50 477 GLU A O 1
ATOM 3893 N N . LEU A 1 478 ? -53.070 8.683 -7.213 1.00 34.31 478 LEU A N 1
ATOM 3894 C CA . LEU A 1 478 ? -52.508 8.314 -8.527 1.00 34.31 478 LEU A CA 1
ATOM 3895 C C . LEU A 1 478 ? -53.287 7.140 -9.171 1.00 34.31 478 LEU A C 1
ATOM 3897 O O . LEU A 1 478 ? -53.836 6.305 -8.451 1.00 34.31 478 LEU A O 1
ATOM 3901 N N . PRO A 1 479 ? -53.378 7.066 -10.516 1.00 42.09 479 PRO A N 1
ATOM 3902 C CA . PRO A 1 479 ? -54.160 6.054 -11.226 1.00 42.09 479 PRO A CA 1
ATOM 3903 C C . PRO A 1 479 ? -53.437 4.701 -11.318 1.00 42.09 479 PRO A C 1
ATOM 3905 O O . PRO A 1 479 ? -52.210 4.643 -11.323 1.00 42.09 479 PRO A O 1
ATOM 3908 N N . LEU A 1 480 ? -54.226 3.630 -11.472 1.00 36.66 480 LEU A N 1
ATOM 3909 C CA . LEU A 1 480 ? -53.783 2.230 -11.530 1.00 36.66 480 LEU A CA 1
ATOM 3910 C C . LEU A 1 480 ? -52.642 1.977 -12.546 1.00 36.66 480 LEU A C 1
ATOM 3912 O O . LEU A 1 480 ? -52.742 2.419 -13.699 1.00 36.66 480 LEU A O 1
ATOM 3916 N N . PRO A 1 481 ? -51.597 1.210 -12.173 1.00 34.41 481 PRO A N 1
ATOM 3917 C CA . PRO A 1 481 ? -50.534 0.805 -13.090 1.00 34.41 481 PRO A CA 1
ATOM 3918 C C . PRO A 1 481 ? -51.042 -0.228 -14.111 1.00 34.41 481 PRO A C 1
ATOM 3920 O O . PRO A 1 481 ? -51.876 -1.079 -13.806 1.00 34.41 481 PRO A O 1
ATOM 3923 N N . ARG A 1 482 ? -50.538 -0.166 -15.354 1.00 35.84 482 ARG A N 1
ATOM 3924 C CA . ARG A 1 482 ? -50.853 -1.165 -16.393 1.00 35.84 482 ARG A CA 1
ATOM 3925 C C . ARG A 1 482 ? -50.070 -2.464 -16.160 1.00 35.84 482 ARG A C 1
ATOM 3927 O O . ARG A 1 482 ? -48.897 -2.394 -15.798 1.00 35.84 482 ARG A O 1
ATOM 3934 N N . PRO A 1 483 ? -50.666 -3.640 -16.439 1.00 40.81 483 PRO A N 1
ATOM 3935 C CA . PRO A 1 483 ? -50.030 -4.923 -16.193 1.00 40.81 483 PRO A CA 1
ATOM 3936 C C . PRO A 1 483 ? -49.063 -5.222 -17.335 1.00 40.81 483 PRO A C 1
ATOM 3938 O O . PRO A 1 483 ? -49.480 -5.667 -18.404 1.00 40.81 483 PRO A O 1
ATOM 3941 N N . LYS A 1 484 ? -47.779 -4.925 -17.128 1.00 37.44 484 LYS A N 1
ATOM 3942 C CA . LYS A 1 484 ? -46.642 -5.655 -17.705 1.00 37.44 484 LYS A CA 1
ATOM 3943 C C . LYS A 1 484 ? -45.336 -5.121 -17.112 1.00 37.44 484 LYS A C 1
ATOM 3945 O O . LYS A 1 484 ? -45.057 -3.935 -17.210 1.00 37.44 484 LYS A O 1
ATOM 3950 N N . GLU A 1 485 ? -44.567 -6.069 -16.569 1.00 34.22 485 GLU A N 1
ATOM 3951 C CA . GLU A 1 485 ? -43.162 -6.005 -16.123 1.00 34.22 485 GLU A CA 1
ATOM 3952 C C . GLU A 1 485 ? -42.878 -5.560 -14.670 1.00 34.22 485 GLU A C 1
ATOM 3954 O O . GLU A 1 485 ? -42.753 -4.381 -14.366 1.00 34.22 485 GLU A O 1
ATOM 3959 N N . ARG A 1 486 ? -42.614 -6.524 -13.770 1.00 34.31 486 ARG A N 1
ATOM 3960 C CA . ARG A 1 486 ? -41.245 -6.970 -13.408 1.00 34.31 486 ARG A CA 1
ATOM 3961 C C . ARG A 1 486 ? -41.262 -8.029 -12.295 1.00 34.31 486 ARG A C 1
ATOM 3963 O O . ARG A 1 486 ? -41.896 -7.854 -11.260 1.00 34.31 486 ARG A O 1
ATOM 3970 N N . ILE A 1 487 ? -40.483 -9.084 -12.517 1.00 38.97 487 ILE A N 1
ATOM 3971 C CA . ILE A 1 487 ? -40.058 -10.097 -11.543 1.00 38.97 487 ILE A CA 1
ATOM 3972 C C . ILE A 1 487 ? -38.844 -9.539 -10.779 1.00 38.97 487 ILE A C 1
ATOM 3974 O O . ILE A 1 487 ? -37.949 -8.975 -11.414 1.00 38.97 487 ILE A O 1
ATOM 3978 N N . ILE A 1 488 ? -38.794 -9.665 -9.447 1.00 42.78 488 ILE A N 1
ATOM 3979 C CA . ILE A 1 488 ? -37.568 -9.402 -8.674 1.00 42.78 488 ILE A CA 1
ATOM 3980 C C . ILE A 1 488 ? -36.825 -10.727 -8.576 1.00 42.78 488 ILE A C 1
ATOM 3982 O O . ILE A 1 488 ? -37.199 -11.600 -7.797 1.00 42.78 488 ILE A O 1
ATOM 3986 N N . VAL A 1 489 ? -35.797 -10.890 -9.404 1.00 36.38 489 VAL A N 1
ATOM 3987 C CA . VAL A 1 489 ? -34.894 -12.032 -9.290 1.00 36.38 489 VAL A CA 1
ATOM 3988 C C . VAL A 1 489 ? -33.980 -11.776 -8.095 1.00 36.38 489 VAL A C 1
ATOM 3990 O O . VAL A 1 489 ? -33.249 -10.784 -8.102 1.00 36.38 489 VAL A O 1
ATOM 3993 N N . VAL A 1 490 ? -34.001 -12.650 -7.087 1.00 37.75 490 VAL A N 1
ATOM 3994 C CA . VAL A 1 490 ? -32.945 -12.697 -6.068 1.00 37.75 490 VAL A CA 1
ATOM 3995 C C . VAL A 1 490 ? -31.718 -13.301 -6.753 1.00 37.75 490 VAL A C 1
ATOM 3997 O O . VAL A 1 490 ? -31.481 -14.498 -6.719 1.00 37.75 490 VAL A O 1
ATOM 4000 N N . ARG A 1 491 ? -30.975 -12.479 -7.496 1.00 31.83 491 ARG A N 1
ATOM 4001 C CA . ARG A 1 491 ? -29.689 -12.866 -8.087 1.00 31.83 491 ARG A CA 1
ATOM 4002 C C . ARG A 1 491 ? -28.582 -12.178 -7.298 1.00 31.83 491 ARG A C 1
ATOM 4004 O O . ARG A 1 491 ? -28.223 -11.048 -7.610 1.00 31.83 491 ARG A O 1
ATOM 4011 N N . GLN A 1 492 ? -27.983 -12.888 -6.343 1.00 30.50 492 GLN A N 1
ATOM 4012 C CA . GLN A 1 492 ? -26.524 -12.861 -6.271 1.00 30.50 492 GLN A CA 1
ATOM 4013 C C . GLN A 1 492 ? -26.043 -13.821 -7.358 1.00 30.50 492 GLN A C 1
ATOM 4015 O O . GLN A 1 492 ? -26.174 -15.034 -7.242 1.00 30.50 492 GLN A O 1
ATOM 4020 N N . HIS A 1 493 ? -25.571 -13.269 -8.472 1.00 29.03 493 HIS A N 1
ATOM 4021 C CA . HIS A 1 493 ? -24.961 -14.055 -9.532 1.00 29.03 493 HIS A CA 1
ATOM 4022 C C . HIS A 1 493 ? -23.447 -13.881 -9.430 1.00 29.03 493 HIS A C 1
ATOM 4024 O O . HIS A 1 493 ? -22.950 -12.794 -9.717 1.00 29.03 493 HIS A O 1
ATOM 4030 N N . PRO A 1 494 ? -22.698 -14.945 -9.126 1.00 31.05 494 PRO A N 1
ATOM 4031 C CA . PRO A 1 494 ? -21.361 -15.123 -9.647 1.00 31.05 494 PRO A CA 1
ATOM 4032 C C . PRO A 1 494 ? -21.445 -16.078 -10.842 1.00 31.05 494 PRO A C 1
ATOM 4034 O O . PRO A 1 494 ? -20.849 -17.138 -10.793 1.00 31.05 494 PRO A O 1
ATOM 4037 N N . GLN A 1 495 ? -22.249 -15.795 -11.881 1.00 29.14 495 GLN A N 1
ATOM 4038 C CA . GLN A 1 495 ? -22.309 -16.685 -13.056 1.00 29.14 495 GLN A CA 1
ATOM 4039 C C . GLN A 1 495 ? -22.907 -16.075 -14.348 1.00 29.14 495 GLN A C 1
ATOM 4041 O O . GLN A 1 495 ? -23.512 -16.781 -15.144 1.00 29.14 495 GLN A O 1
ATOM 4046 N N . GLU A 1 496 ? -22.583 -14.819 -14.681 1.00 27.77 496 GLU A N 1
ATOM 4047 C CA . GLU A 1 496 ? -22.346 -14.463 -16.102 1.00 27.77 496 GLU A CA 1
ATOM 4048 C C . GLU A 1 496 ? -20.891 -14.791 -16.500 1.00 27.77 496 GLU A C 1
ATOM 4050 O O . GLU A 1 496 ? -20.196 -14.022 -17.159 1.00 27.77 496 GLU A O 1
ATOM 4055 N N . GLN A 1 497 ? -20.412 -15.966 -16.077 1.00 29.38 497 GLN A N 1
ATOM 4056 C CA . GLN A 1 497 ? -19.100 -16.491 -16.456 1.00 29.38 497 GLN A CA 1
ATOM 4057 C C . GLN A 1 497 ? -19.083 -17.992 -16.766 1.00 29.38 497 GLN A C 1
ATOM 4059 O O . GLN A 1 497 ? -18.008 -18.532 -16.985 1.00 29.38 497 GLN A O 1
ATOM 4064 N N . HIS A 1 498 ? -20.220 -18.696 -16.820 1.00 30.94 498 HIS A N 1
ATOM 4065 C CA . HIS A 1 498 ? -20.242 -20.117 -17.217 1.00 30.94 498 HIS A CA 1
ATOM 4066 C C . HIS A 1 498 ? -21.207 -20.398 -18.374 1.00 30.94 498 HIS A C 1
ATOM 4068 O O . HIS A 1 498 ? -21.973 -21.351 -18.377 1.00 30.94 498 HIS A O 1
ATOM 4074 N N . GLN A 1 499 ? -21.067 -19.602 -19.433 1.00 31.02 499 GLN A N 1
ATOM 4075 C CA . GLN A 1 499 ? -21.110 -20.142 -20.794 1.00 31.02 499 GLN A CA 1
ATOM 4076 C C . GLN A 1 499 ? -19.741 -19.942 -21.458 1.00 31.02 499 GLN A C 1
ATOM 4078 O O . GLN A 1 499 ? -19.618 -19.482 -22.588 1.00 31.02 499 GLN A O 1
ATOM 4083 N N . GLN A 1 500 ? -18.690 -20.231 -20.691 1.00 31.97 500 GLN A N 1
ATOM 4084 C CA . GLN A 1 500 ? -17.317 -20.314 -21.170 1.00 31.97 500 GLN A CA 1
ATOM 4085 C C . GLN A 1 500 ? -16.478 -21.213 -20.253 1.00 31.97 500 GLN A C 1
ATOM 4087 O O . GLN A 1 500 ? -15.332 -20.900 -19.995 1.00 31.97 500 GLN A O 1
ATOM 4092 N N . LEU A 1 501 ? -17.040 -22.304 -19.721 1.00 29.12 501 LEU A N 1
ATOM 4093 C CA . LEU A 1 501 ? -16.309 -23.236 -18.853 1.00 29.12 501 LEU A CA 1
ATOM 4094 C C . LEU A 1 501 ? -16.899 -24.656 -18.966 1.00 29.12 501 LEU A C 1
ATOM 4096 O O . LEU A 1 501 ? -17.428 -25.223 -18.024 1.00 29.12 501 LEU A O 1
ATOM 4100 N N . THR A 1 502 ? -16.800 -25.227 -20.170 1.00 29.03 502 THR A N 1
ATOM 4101 C CA . THR A 1 502 ? -16.836 -26.683 -20.432 1.00 29.03 502 THR A CA 1
ATOM 4102 C C . THR A 1 502 ? -15.478 -27.176 -20.939 1.00 29.03 502 THR A C 1
ATOM 4104 O O . THR A 1 502 ? -15.390 -28.066 -21.778 1.00 29.03 502 THR A O 1
ATOM 4107 N N . LEU A 1 503 ? -14.385 -26.577 -20.458 1.00 31.81 503 LEU A N 1
ATOM 4108 C CA . LEU A 1 503 ? -13.030 -26.934 -20.896 1.00 31.81 503 LEU A CA 1
ATOM 4109 C C . LEU A 1 503 ? -11.982 -26.876 -19.776 1.00 31.81 503 LEU A C 1
ATOM 4111 O O . LEU A 1 503 ? -10.806 -26.697 -20.067 1.00 31.81 503 LEU A O 1
ATOM 4115 N N . TRP A 1 504 ? -12.386 -26.999 -18.507 1.00 25.47 504 TRP A N 1
ATOM 4116 C CA . TRP A 1 504 ? -11.470 -26.811 -17.369 1.00 25.47 504 TRP A CA 1
ATOM 4117 C C . TRP A 1 504 ? -11.764 -27.703 -16.148 1.00 25.47 504 TRP A C 1
ATOM 4119 O O . TRP A 1 504 ? -11.442 -27.341 -15.024 1.00 25.47 504 TRP A O 1
ATOM 4129 N N . GLU A 1 505 ? -12.291 -28.911 -16.363 1.00 27.28 505 GLU A N 1
ATOM 4130 C CA . GLU A 1 505 ? -12.245 -29.991 -15.359 1.00 27.28 505 GLU A CA 1
ATOM 4131 C C . GLU A 1 505 ? -11.551 -31.235 -15.924 1.00 27.28 505 GLU A C 1
ATOM 4133 O O . GLU A 1 505 ? -12.097 -32.333 -15.979 1.00 27.28 505 GLU A O 1
ATOM 4138 N N . GLN A 1 506 ? -10.301 -31.056 -16.362 1.00 30.59 506 GLN A N 1
ATOM 4139 C CA . GLN A 1 506 ? -9.386 -32.186 -16.534 1.00 30.59 506 GLN A CA 1
ATOM 4140 C C . GLN A 1 506 ? -7.917 -31.881 -16.219 1.00 30.59 506 GLN A C 1
ATOM 4142 O O . GLN A 1 506 ? -7.035 -32.615 -16.652 1.00 30.59 506 GLN A O 1
ATOM 4147 N N . GLU A 1 507 ? -7.620 -30.846 -15.427 1.00 29.30 507 GLU A N 1
ATOM 4148 C CA . GLU A 1 507 ? -6.230 -30.593 -15.034 1.00 29.30 507 GLU A CA 1
ATOM 4149 C C . GLU A 1 507 ? -6.116 -29.820 -13.711 1.00 29.30 507 GLU A C 1
ATOM 4151 O O . GLU A 1 507 ? -5.794 -28.639 -13.684 1.00 29.30 507 GLU A O 1
ATOM 4156 N N . GLN A 1 508 ? -6.356 -30.497 -12.582 1.00 27.27 508 GLN A N 1
ATOM 4157 C CA . GLN A 1 508 ? -5.783 -30.102 -11.287 1.00 27.27 508 GLN A CA 1
ATOM 4158 C C . GLN A 1 508 ? -5.333 -31.335 -10.492 1.00 27.27 508 GLN A C 1
ATOM 4160 O O . GLN A 1 508 ? -5.932 -31.753 -9.506 1.00 27.27 508 GLN A O 1
ATOM 4165 N N . LEU A 1 509 ? -4.200 -31.881 -10.935 1.00 31.36 509 LEU A N 1
ATOM 4166 C CA . LEU A 1 509 ? -3.228 -32.568 -10.088 1.00 31.36 509 LEU A CA 1
ATOM 4167 C C . LEU A 1 509 ? -1.822 -32.047 -10.436 1.00 31.36 509 LEU A C 1
ATOM 4169 O O . LEU A 1 509 ? -0.959 -32.810 -10.845 1.00 31.36 509 LEU A O 1
ATOM 4173 N N . SER A 1 510 ? -1.588 -30.733 -10.302 1.00 28.11 510 SER A N 1
ATOM 4174 C CA . SER A 1 510 ? -0.245 -30.180 -10.050 1.00 28.11 510 SER A CA 1
ATOM 4175 C C . SER A 1 510 ? -0.242 -28.659 -9.857 1.00 28.11 510 SER A C 1
ATOM 4177 O O . SER A 1 510 ? -0.596 -27.913 -10.764 1.00 28.11 510 SER A O 1
ATOM 4179 N N . ASN A 1 511 ? 0.352 -28.259 -8.729 1.00 27.45 511 ASN A N 1
ATOM 4180 C CA . ASN A 1 511 ? 1.023 -26.986 -8.431 1.00 27.45 511 ASN A CA 1
ATOM 4181 C C . ASN A 1 511 ? 0.202 -25.800 -7.894 1.00 27.45 511 ASN A C 1
ATOM 4183 O O . ASN A 1 511 ? -0.378 -24.997 -8.615 1.00 27.45 511 ASN A O 1
ATOM 4187 N N . CYS A 1 512 ? 0.357 -25.609 -6.581 1.00 24.98 512 CYS A N 1
ATOM 4188 C CA . CYS A 1 512 ? 0.219 -24.350 -5.858 1.00 24.98 512 CYS A CA 1
ATOM 4189 C C . CYS A 1 512 ? 1.082 -23.213 -6.451 1.00 24.98 512 CYS A C 1
ATOM 4191 O O . CYS A 1 512 ? 2.281 -23.420 -6.649 1.00 24.98 512 CYS A O 1
ATOM 4193 N N . ARG A 1 513 ? 0.532 -21.988 -6.560 1.00 28.30 513 ARG A N 1
ATOM 4194 C CA . ARG A 1 513 ? 1.004 -20.755 -5.868 1.00 28.30 513 ARG A CA 1
ATOM 4195 C C . ARG A 1 513 ? 0.268 -19.476 -6.325 1.00 28.30 513 ARG A C 1
ATOM 4197 O O . ARG A 1 513 ? 0.314 -19.113 -7.490 1.00 28.30 513 ARG A O 1
ATOM 4204 N N . MET A 1 514 ? -0.333 -18.812 -5.331 1.00 24.34 514 MET A N 1
ATOM 4205 C CA . MET A 1 514 ? -0.401 -17.367 -5.020 1.00 24.34 514 MET A CA 1
ATOM 4206 C C . MET A 1 514 ? -0.346 -16.300 -6.138 1.00 24.34 514 MET A C 1
ATOM 4208 O O . MET A 1 514 ? 0.669 -16.108 -6.802 1.00 24.34 514 MET A O 1
ATOM 4212 N N . TYR A 1 515 ? -1.431 -15.518 -6.184 1.00 23.50 515 TYR A N 1
ATOM 4213 C CA . TYR A 1 515 ? -1.644 -14.239 -6.876 1.00 23.50 515 TYR A CA 1
ATOM 4214 C C . TYR A 1 515 ? -0.849 -13.059 -6.284 1.00 23.50 515 TYR A C 1
ATOM 4216 O O . TYR A 1 515 ? -0.589 -13.043 -5.079 1.00 23.50 515 TYR A O 1
ATOM 4224 N N . PRO A 1 516 ? -0.648 -11.987 -7.078 1.00 27.78 516 PRO A N 1
ATOM 4225 C CA . PRO A 1 516 ? -0.727 -10.619 -6.584 1.00 27.78 516 PRO A CA 1
ATOM 4226 C C . PRO A 1 516 ? -1.884 -9.822 -7.218 1.00 27.78 516 PRO A C 1
ATOM 4228 O O . PRO A 1 516 ? -2.333 -10.072 -8.337 1.00 27.78 516 PRO A O 1
ATOM 4231 N N . VAL A 1 517 ? -2.343 -8.853 -6.429 1.00 25.52 517 VAL A N 1
ATOM 4232 C CA . VAL A 1 517 ? -3.438 -7.900 -6.639 1.00 25.52 517 VAL A CA 1
ATOM 4233 C C . VAL A 1 517 ? -3.026 -6.786 -7.612 1.00 25.52 517 VAL A C 1
ATOM 4235 O O . VAL A 1 517 ? -1.910 -6.274 -7.550 1.00 25.52 517 VAL A O 1
ATOM 4238 N N . LEU A 1 518 ? -3.949 -6.399 -8.496 1.00 24.47 518 LEU A N 1
ATOM 4239 C CA . LEU A 1 518 ? -3.862 -5.235 -9.381 1.00 24.47 518 LEU A CA 1
ATOM 4240 C C . LEU A 1 518 ? -4.362 -3.981 -8.641 1.00 24.47 518 LEU A C 1
ATOM 4242 O O . LEU A 1 518 ? -5.468 -4.004 -8.103 1.00 24.47 518 LEU A O 1
ATOM 4246 N N . LEU A 1 519 ? -3.641 -2.859 -8.733 1.00 23.12 519 LEU A N 1
ATOM 4247 C CA . LEU A 1 519 ? -4.276 -1.541 -8.708 1.00 23.12 519 LEU A CA 1
ATOM 4248 C C . LEU A 1 519 ? -3.715 -0.640 -9.811 1.00 23.12 519 LEU A C 1
ATOM 4250 O O . LEU A 1 519 ? -2.540 -0.658 -10.165 1.00 23.12 519 LEU A O 1
ATOM 4254 N N . THR A 1 520 ? -4.645 0.109 -10.376 1.00 30.88 520 THR A N 1
ATOM 4255 C CA . THR A 1 520 ? -4.570 1.034 -11.499 1.00 30.88 520 THR A CA 1
ATOM 4256 C C . THR A 1 520 ? -3.712 2.266 -11.220 1.00 30.88 520 THR A C 1
ATOM 4258 O O . THR A 1 520 ? -3.965 2.943 -10.233 1.00 30.88 520 THR A O 1
ATOM 4261 N N . THR A 1 521 ? -2.851 2.671 -12.159 1.00 24.12 521 THR A N 1
ATOM 4262 C CA . THR A 1 521 ? -2.665 4.092 -12.509 1.00 24.12 521 THR A CA 1
ATOM 4263 C C . THR A 1 521 ? -2.236 4.263 -13.965 1.00 24.12 521 THR A C 1
ATOM 4265 O O . THR A 1 521 ? -1.603 3.419 -14.596 1.00 24.12 521 THR A O 1
ATOM 4268 N N . VAL A 1 522 ? -2.704 5.384 -14.497 1.00 29.55 522 VAL A N 1
ATOM 4269 C CA . VAL A 1 522 ? -2.616 5.883 -15.862 1.00 29.55 522 VAL A CA 1
ATOM 4270 C C . VAL A 1 522 ? -1.162 6.114 -16.271 1.00 29.55 522 VAL A C 1
ATOM 4272 O O . VAL A 1 522 ? -0.460 6.926 -15.679 1.00 29.55 522 VAL A O 1
ATOM 4275 N N . PHE A 1 523 ? -0.734 5.441 -17.338 1.00 23.47 523 PHE A N 1
ATOM 4276 C CA . PHE A 1 523 ? 0.563 5.659 -17.965 1.00 23.47 523 PHE A CA 1
ATOM 4277 C C . PHE A 1 523 ? 0.414 6.654 -19.125 1.00 23.47 523 PHE A C 1
ATOM 4279 O O . PHE A 1 523 ? -0.178 6.347 -20.163 1.00 23.47 523 PHE A O 1
ATOM 4286 N N . LEU A 1 524 ? 0.995 7.844 -18.965 1.00 26.19 524 LEU A N 1
ATOM 4287 C CA . LEU A 1 524 ? 1.431 8.675 -20.086 1.00 26.19 524 LEU A CA 1
ATOM 4288 C C . LEU A 1 524 ? 2.657 7.996 -20.713 1.00 26.19 524 LEU A C 1
ATOM 4290 O O . LEU A 1 524 ? 3.800 8.297 -20.383 1.00 26.19 524 LEU A O 1
ATOM 4294 N N . LEU A 1 525 ? 2.415 7.032 -21.598 1.00 24.67 525 LEU A N 1
ATOM 4295 C CA . LEU A 1 525 ? 3.465 6.440 -22.417 1.00 24.67 525 LEU A CA 1
ATOM 4296 C C . LEU A 1 525 ? 3.817 7.389 -23.567 1.00 24.67 525 LEU A C 1
ATOM 4298 O O . LEU A 1 525 ? 3.060 7.529 -24.528 1.00 24.67 525 LEU A O 1
ATOM 4302 N N . SER A 1 526 ? 5.018 7.959 -23.521 1.00 26.61 526 SER A N 1
ATOM 4303 C CA . SER A 1 526 ? 5.753 8.272 -24.745 1.00 26.61 526 SER A CA 1
ATOM 4304 C C . SER A 1 526 ? 6.425 6.981 -25.229 1.00 26.61 526 SER A C 1
ATOM 4306 O O . SER A 1 526 ? 7.552 6.656 -24.874 1.00 26.61 526 SER A O 1
ATOM 4308 N N . VAL A 1 527 ? 5.691 6.184 -26.012 1.00 28.86 527 VAL A N 1
ATOM 4309 C CA . VAL A 1 527 ? 6.259 5.020 -26.709 1.00 28.86 527 VAL A CA 1
ATOM 4310 C C . VAL A 1 527 ? 7.034 5.521 -27.925 1.00 28.86 527 VAL A C 1
ATOM 4312 O O . VAL A 1 527 ? 6.436 5.870 -28.944 1.00 28.86 527 VAL A O 1
ATOM 4315 N N . SER A 1 528 ? 8.363 5.509 -27.863 1.00 29.78 528 SER A N 1
ATOM 4316 C CA . SER A 1 528 ? 9.187 5.577 -29.071 1.00 29.78 528 SER A CA 1
ATOM 4317 C C . SER A 1 528 ? 9.132 4.221 -29.771 1.00 29.78 528 SER A C 1
ATOM 4319 O O . SER A 1 528 ? 9.823 3.268 -29.422 1.00 29.78 528 SER A O 1
ATOM 4321 N N . LYS A 1 529 ? 8.232 4.132 -30.748 1.00 29.58 529 LYS A N 1
ATOM 4322 C CA . LYS A 1 529 ? 8.126 3.058 -31.737 1.00 29.58 529 LYS A CA 1
ATOM 4323 C C . LYS A 1 529 ? 9.492 2.853 -32.409 1.00 29.58 529 LYS A C 1
ATOM 4325 O O . LYS A 1 529 ? 10.058 3.809 -32.931 1.00 29.58 529 LYS A O 1
ATOM 4330 N N . VAL A 1 530 ? 9.998 1.618 -32.445 1.00 31.80 530 VAL A N 1
ATOM 4331 C CA . VAL A 1 530 ? 11.118 1.254 -33.326 1.00 31.80 530 VAL A CA 1
ATOM 4332 C C . VAL A 1 530 ? 10.599 1.341 -34.761 1.00 31.80 530 VAL A C 1
ATOM 4334 O O . VAL A 1 530 ? 9.809 0.507 -35.203 1.00 31.80 530 VAL A O 1
ATOM 4337 N N . ILE A 1 531 ? 10.981 2.405 -35.462 1.00 35.53 531 ILE A N 1
ATOM 4338 C CA . ILE A 1 531 ? 10.745 2.596 -36.892 1.00 35.53 531 ILE A CA 1
ATOM 4339 C C . ILE A 1 531 ? 12.126 2.520 -37.542 1.00 35.53 531 ILE A C 1
ATOM 4341 O O . ILE A 1 531 ? 13.035 3.243 -37.144 1.00 35.53 531 ILE A O 1
ATOM 4345 N N . SER A 1 532 ? 12.295 1.652 -38.539 1.00 40.00 532 SER A N 1
ATOM 4346 C CA . SER A 1 532 ? 13.528 1.527 -39.335 1.00 40.00 532 SER A CA 1
ATOM 4347 C C . SER A 1 532 ? 13.787 2.727 -40.264 1.00 40.00 532 SER A C 1
ATOM 4349 O O . SER A 1 532 ? 14.685 2.685 -41.099 1.00 40.00 532 SER A O 1
ATOM 4351 N N . GLU A 1 533 ? 13.004 3.797 -40.124 1.00 50.28 533 GLU A N 1
ATOM 4352 C CA . GLU A 1 533 ? 13.110 5.071 -40.828 1.00 50.28 533 GLU A CA 1
ATOM 4353 C C . GLU A 1 533 ? 12.864 6.185 -39.800 1.00 50.28 533 GLU A C 1
ATOM 4355 O O . GLU A 1 533 ? 11.811 6.216 -39.157 1.00 50.28 533 GLU A O 1
ATOM 4360 N N . CYS A 1 534 ? 13.836 7.086 -39.602 1.00 60.31 534 CYS A N 1
ATOM 4361 C CA . CYS A 1 534 ? 13.636 8.249 -38.732 1.00 60.31 534 CYS A CA 1
ATOM 4362 C C . CYS A 1 534 ? 12.444 9.057 -39.272 1.00 60.31 534 CYS A C 1
ATOM 4364 O O . CYS A 1 534 ? 12.416 9.335 -40.474 1.00 60.31 534 CYS A O 1
ATOM 4366 N N . PRO A 1 535 ? 11.446 9.409 -38.441 1.00 53.09 535 PRO A N 1
ATOM 4367 C CA . PRO A 1 535 ? 10.217 10.008 -38.941 1.00 53.09 535 PRO A CA 1
ATOM 4368 C C . PRO A 1 535 ? 10.522 11.330 -39.673 1.00 53.09 535 PRO A C 1
ATOM 4370 O O . PRO A 1 535 ? 11.303 12.135 -39.164 1.00 53.09 535 PRO A O 1
ATOM 4373 N N . PRO A 1 536 ? 9.893 11.609 -40.834 1.00 48.16 536 PRO A N 1
ATOM 4374 C CA . PRO A 1 536 ? 10.077 12.855 -41.589 1.00 48.16 536 PRO A CA 1
ATOM 4375 C C . PRO A 1 536 ? 9.385 14.062 -40.919 1.00 48.16 536 PRO A C 1
ATOM 4377 O O . PRO A 1 536 ? 8.965 15.011 -41.577 1.00 48.16 536 PRO A O 1
ATOM 4380 N N . THR A 1 537 ? 9.231 14.034 -39.597 1.00 46.44 537 THR A N 1
ATOM 4381 C CA . THR A 1 537 ? 8.530 15.044 -38.806 1.00 46.44 537 THR A CA 1
ATOM 4382 C C . THR A 1 537 ? 9.526 16.087 -38.303 1.00 46.44 537 THR A C 1
ATOM 4384 O O . THR A 1 537 ? 10.080 15.945 -37.220 1.00 46.44 537 THR A O 1
ATOM 4387 N N . SER A 1 538 ? 9.787 17.101 -39.132 1.00 51.81 538 SER A N 1
ATOM 4388 C CA . SER A 1 538 ? 10.237 18.462 -38.770 1.00 51.81 538 SER A CA 1
ATOM 4389 C C . SER A 1 538 ? 11.041 18.633 -37.458 1.00 51.81 538 SER A C 1
ATOM 4391 O O . SER A 1 538 ? 10.596 19.342 -36.555 1.00 51.81 538 SER A O 1
ATOM 4393 N N . GLY A 1 539 ? 12.223 18.017 -37.337 1.00 69.94 539 GLY A N 1
ATOM 4394 C CA . GLY A 1 539 ? 13.108 18.202 -36.179 1.00 69.94 539 GLY A CA 1
ATOM 4395 C C . GLY A 1 539 ? 14.496 17.577 -36.355 1.00 69.94 539 GLY A C 1
ATOM 4396 O O . GLY A 1 539 ? 14.668 16.643 -37.138 1.00 69.94 539 GLY A O 1
ATOM 4397 N N . ILE A 1 540 ? 15.494 18.113 -35.645 1.00 84.06 540 ILE A N 1
ATOM 4398 C CA . ILE A 1 540 ? 16.851 17.545 -35.551 1.00 84.06 540 ILE A CA 1
ATOM 4399 C C . ILE A 1 540 ? 16.802 16.178 -34.850 1.00 84.06 540 ILE A C 1
ATOM 4401 O O . ILE A 1 540 ? 16.058 16.007 -33.884 1.00 84.06 540 ILE A O 1
ATOM 4405 N N . TYR A 1 541 ? 17.581 15.201 -35.316 1.00 86.00 541 TYR A N 1
ATOM 4406 C CA . TYR A 1 541 ? 17.600 13.852 -34.740 1.00 86.00 541 TYR A CA 1
ATOM 4407 C C . TYR A 1 541 ? 19.014 13.282 -34.629 1.00 86.00 541 TYR A C 1
ATOM 4409 O O . TYR A 1 541 ? 19.928 13.689 -35.351 1.00 86.00 541 TYR A O 1
ATOM 4417 N N . LEU A 1 542 ? 19.169 12.306 -33.731 1.00 88.12 542 LEU A N 1
ATOM 4418 C CA . LEU A 1 542 ? 20.367 11.482 -33.604 1.00 88.12 542 LEU A CA 1
ATOM 4419 C C . LEU A 1 542 ? 20.126 10.119 -34.241 1.00 88.12 542 LEU A C 1
ATOM 4421 O O . LEU A 1 542 ? 19.035 9.560 -34.134 1.00 88.12 542 LEU A O 1
ATOM 4425 N N . ARG A 1 543 ? 21.151 9.563 -34.875 1.00 87.12 543 ARG A N 1
ATOM 4426 C CA . ARG A 1 543 ? 21.131 8.234 -35.472 1.00 87.12 543 ARG A CA 1
ATOM 4427 C C . ARG A 1 543 ? 22.420 7.492 -35.142 1.00 87.12 543 ARG A C 1
ATOM 4429 O O . ARG A 1 543 ? 23.507 8.043 -35.256 1.00 87.12 543 ARG A O 1
ATOM 4436 N N . HIS A 1 544 ? 22.305 6.235 -34.740 1.00 86.88 544 HIS A N 1
ATOM 4437 C CA . HIS A 1 544 ? 23.442 5.362 -34.443 1.00 86.88 544 HIS A CA 1
ATOM 4438 C C . HIS A 1 544 ? 23.061 3.924 -34.804 1.00 86.88 544 HIS A C 1
ATOM 4440 O O . HIS A 1 544 ? 21.947 3.487 -34.520 1.00 86.88 544 HIS A O 1
ATOM 4446 N N . ASN A 1 545 ? 23.932 3.215 -35.530 1.00 82.62 545 ASN A N 1
ATOM 4447 C CA . ASN A 1 545 ? 23.673 1.856 -36.038 1.00 82.62 545 ASN A CA 1
ATOM 4448 C C . ASN A 1 545 ? 22.340 1.677 -36.785 1.00 82.62 545 ASN A C 1
ATOM 4450 O O . ASN A 1 545 ? 21.691 0.639 -36.703 1.00 82.62 545 ASN A O 1
ATOM 4454 N N . GLY A 1 546 ? 21.925 2.702 -37.534 1.00 77.00 546 GLY A N 1
ATOM 4455 C CA . GLY A 1 546 ? 20.676 2.683 -38.294 1.00 77.00 546 GLY A CA 1
ATOM 4456 C C . GLY A 1 546 ? 19.420 3.016 -37.482 1.00 77.00 546 GLY A C 1
ATOM 4457 O O . GLY A 1 546 ? 18.397 3.281 -38.105 1.00 77.00 546 GLY A O 1
ATOM 4458 N N . ASN A 1 547 ? 19.508 3.098 -36.149 1.00 82.19 547 ASN A N 1
ATOM 4459 C CA . ASN A 1 547 ? 18.406 3.447 -35.248 1.00 82.19 547 ASN A CA 1
ATOM 4460 C C . ASN A 1 547 ? 18.408 4.939 -34.906 1.00 82.19 547 ASN A C 1
ATOM 4462 O O . ASN A 1 547 ? 19.468 5.560 -34.837 1.00 82.19 547 ASN A O 1
ATOM 4466 N N . CYS A 1 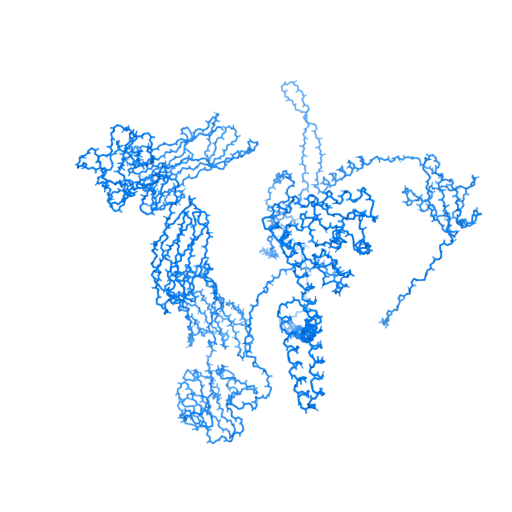548 ? 17.227 5.505 -34.661 1.00 85.00 548 CYS A N 1
ATOM 4467 C CA . CYS A 1 548 ? 17.051 6.920 -34.338 1.00 85.00 548 CYS A CA 1
ATOM 4468 C C . CYS A 1 548 ? 16.866 7.099 -32.828 1.00 85.00 548 CYS A C 1
ATOM 4470 O O . CYS A 1 548 ? 16.116 6.355 -32.199 1.00 85.00 548 CYS A O 1
ATOM 4472 N N . TYR A 1 549 ? 17.529 8.102 -32.264 1.00 84.75 549 TYR A N 1
ATOM 4473 C CA . TYR A 1 549 ? 17.584 8.377 -30.834 1.00 84.75 549 TYR A CA 1
ATOM 4474 C C . TYR A 1 549 ? 17.011 9.762 -30.533 1.00 84.75 549 TYR A C 1
ATOM 4476 O O . TYR A 1 549 ? 17.161 10.706 -31.315 1.00 84.75 549 TYR A O 1
ATOM 4484 N N . THR A 1 550 ? 16.339 9.880 -29.391 1.00 85.00 550 THR A N 1
ATOM 4485 C CA . THR A 1 550 ? 15.731 11.130 -28.929 1.00 85.00 550 THR A CA 1
ATOM 4486 C C . THR A 1 550 ? 16.758 12.033 -28.247 1.00 85.00 550 THR A C 1
ATOM 4488 O O . THR A 1 550 ? 17.865 11.612 -27.903 1.00 85.00 550 THR A O 1
ATOM 4491 N N . ASN A 1 551 ? 16.378 13.289 -28.025 1.00 86.50 551 ASN A N 1
ATOM 4492 C CA . ASN A 1 551 ? 17.179 14.242 -27.264 1.00 86.50 551 ASN A CA 1
ATOM 4493 C C . ASN A 1 551 ? 17.498 13.710 -25.853 1.00 86.50 551 ASN A C 1
ATOM 4495 O O . ASN A 1 551 ? 16.601 13.204 -25.181 1.00 86.50 551 ASN A O 1
ATOM 4499 N N . GLY A 1 552 ? 18.755 13.823 -25.416 1.00 84.81 552 GLY A N 1
ATOM 4500 C CA . GLY A 1 552 ? 19.229 13.348 -24.112 1.00 84.81 552 GLY A CA 1
ATOM 4501 C C . GLY A 1 552 ? 19.606 11.861 -24.045 1.00 84.81 552 GLY A C 1
ATOM 4502 O O . GLY A 1 552 ? 19.710 11.324 -22.948 1.00 84.81 552 GLY A O 1
ATOM 4503 N N . SER A 1 553 ? 19.799 11.187 -25.184 1.00 90.00 553 SER A N 1
ATOM 4504 C CA . SER A 1 553 ? 20.153 9.754 -25.221 1.00 90.00 553 SER A CA 1
ATOM 4505 C C . SER A 1 553 ? 21.577 9.467 -24.724 1.00 90.00 553 SER A C 1
ATOM 4507 O O . SER A 1 553 ? 22.469 10.304 -24.857 1.00 90.00 553 SER A O 1
ATOM 4509 N N . TYR A 1 554 ? 21.801 8.262 -24.198 1.00 91.56 554 TYR A N 1
ATOM 4510 C CA . TYR A 1 554 ? 23.074 7.819 -23.624 1.00 91.56 554 TYR A CA 1
ATOM 4511 C C . TYR A 1 554 ? 23.792 6.826 -24.543 1.00 91.56 554 TYR A C 1
ATOM 4513 O O . TYR A 1 554 ? 23.166 5.914 -25.081 1.00 91.56 554 TYR A O 1
ATOM 4521 N N . PHE A 1 555 ? 25.109 6.970 -24.687 1.00 91.06 555 PHE A N 1
ATOM 4522 C CA . PHE A 1 555 ? 25.937 6.116 -25.535 1.00 91.06 555 PHE A CA 1
ATOM 4523 C C . PHE A 1 555 ? 27.257 5.763 -24.829 1.00 91.06 555 PHE A C 1
ATOM 4525 O O . PHE A 1 555 ? 28.058 6.662 -24.557 1.00 91.06 555 PHE A O 1
ATOM 4532 N N . PRO A 1 556 ? 27.532 4.477 -24.547 1.00 90.00 556 PRO A N 1
ATOM 4533 C CA . PRO A 1 556 ? 28.821 4.075 -23.998 1.00 90.00 556 PRO A CA 1
ATOM 4534 C C . PRO A 1 556 ? 29.906 4.182 -25.073 1.00 90.00 556 PRO A C 1
ATOM 4536 O O . PRO A 1 556 ? 29.664 3.905 -26.253 1.00 90.00 556 PRO A O 1
ATOM 4539 N N . ASP A 1 557 ? 31.123 4.538 -24.680 1.00 86.44 557 ASP A N 1
ATOM 4540 C CA . ASP A 1 557 ? 32.260 4.703 -25.590 1.00 86.44 557 ASP A CA 1
ATOM 4541 C C . ASP A 1 557 ? 32.549 3.460 -26.456 1.00 86.44 557 ASP A C 1
ATOM 4543 O O . ASP A 1 557 ? 32.868 3.578 -27.644 1.00 86.44 557 ASP A O 1
ATOM 4547 N N . SER A 1 558 ? 32.343 2.266 -25.897 1.00 84.56 558 SER A N 1
ATOM 4548 C CA . SER A 1 558 ? 32.438 0.974 -26.581 1.00 84.56 558 SER A CA 1
ATOM 4549 C C . SER A 1 558 ? 31.508 0.858 -27.795 1.00 84.56 558 SER A C 1
ATOM 4551 O O . SER A 1 558 ? 31.876 0.208 -28.775 1.00 84.56 558 SER A O 1
ATOM 4553 N N . SER A 1 559 ? 30.347 1.525 -27.769 1.00 85.81 559 SER A N 1
ATOM 4554 C CA . SER A 1 559 ? 29.365 1.532 -28.863 1.00 85.81 559 SER A CA 1
ATOM 4555 C C . SER A 1 559 ? 29.680 2.555 -29.958 1.00 85.81 559 SER A C 1
ATOM 4557 O O . SER A 1 559 ? 29.273 2.379 -31.105 1.00 85.81 559 SER A O 1
ATOM 4559 N N . ILE A 1 560 ? 30.432 3.612 -29.639 1.00 84.12 560 ILE A N 1
ATOM 4560 C CA . ILE A 1 560 ? 30.763 4.699 -30.577 1.00 84.12 560 ILE A CA 1
ATOM 4561 C C . ILE A 1 560 ? 32.095 4.441 -31.284 1.00 84.12 560 ILE A C 1
ATOM 4563 O O . ILE A 1 560 ? 32.290 4.835 -32.433 1.00 84.12 560 ILE A O 1
ATOM 4567 N N . ARG A 1 561 ? 33.031 3.753 -30.621 1.00 79.81 561 ARG A N 1
ATOM 4568 C CA . ARG A 1 561 ? 34.331 3.394 -31.203 1.00 79.81 561 ARG A CA 1
ATOM 4569 C C . ARG A 1 561 ? 34.232 2.656 -32.553 1.00 79.81 561 ARG A C 1
ATOM 4571 O O . ARG A 1 561 ? 35.042 2.965 -33.425 1.00 79.81 561 ARG A O 1
ATOM 4578 N N . PRO A 1 562 ? 33.315 1.687 -32.762 1.00 79.19 562 PRO A N 1
ATOM 4579 C CA . PRO A 1 562 ? 33.166 1.029 -34.060 1.00 79.19 562 PRO A CA 1
ATOM 4580 C C . PRO A 1 562 ? 32.305 1.825 -35.050 1.00 79.19 562 PRO A C 1
ATOM 4582 O O . PRO A 1 562 ? 32.475 1.655 -36.256 1.00 79.19 562 PRO A O 1
ATOM 4585 N N . THR A 1 563 ? 31.382 2.664 -34.568 1.00 83.12 563 THR A N 1
ATOM 4586 C CA . THR A 1 563 ? 30.331 3.278 -35.391 1.00 83.12 563 THR A CA 1
ATOM 4587 C C . THR A 1 563 ? 29.987 4.693 -34.909 1.00 83.12 563 THR A C 1
ATOM 4589 O O . THR A 1 563 ? 29.621 4.851 -33.742 1.00 83.12 563 THR A O 1
ATOM 4592 N N . PRO A 1 564 ? 30.072 5.720 -35.779 1.00 87.38 564 PRO A N 1
ATOM 4593 C CA . PRO A 1 564 ? 29.809 7.111 -35.411 1.00 87.38 564 PRO A CA 1
ATOM 4594 C C . PRO A 1 564 ? 28.349 7.350 -35.005 1.00 87.38 564 PRO A C 1
ATOM 4596 O O . PRO A 1 564 ? 27.437 6.689 -35.501 1.00 87.38 564 PRO A O 1
ATOM 4599 N N . ILE A 1 565 ? 28.126 8.359 -34.161 1.00 89.81 565 ILE A N 1
ATOM 4600 C CA . ILE A 1 565 ? 26.797 8.944 -33.951 1.00 89.81 565 ILE A CA 1
ATOM 4601 C C . ILE A 1 565 ? 26.587 10.015 -35.018 1.00 89.81 565 ILE A C 1
ATOM 4603 O O . ILE A 1 565 ? 27.395 10.932 -35.151 1.00 89.81 565 ILE A O 1
ATOM 4607 N N . GLU A 1 566 ? 25.499 9.915 -35.766 1.00 89.12 566 GLU A N 1
ATOM 4608 C CA . GLU A 1 566 ? 25.100 10.861 -36.801 1.00 89.12 566 GLU A CA 1
ATOM 4609 C C . GLU A 1 566 ? 24.027 11.809 -36.269 1.00 89.12 566 GLU A C 1
ATOM 4611 O O . GLU A 1 566 ? 23.046 11.393 -35.662 1.00 89.12 566 GLU A O 1
ATOM 4616 N N . CYS A 1 567 ? 24.196 13.097 -36.530 1.00 88.56 567 CYS A N 1
ATOM 4617 C CA . CYS A 1 567 ? 23.204 14.126 -36.276 1.00 88.56 567 CYS A CA 1
ATOM 4618 C C . CYS A 1 567 ? 22.701 14.653 -37.622 1.00 88.56 567 CYS A C 1
ATOM 4620 O O . CYS A 1 567 ? 23.501 15.037 -38.484 1.00 88.56 567 CYS A O 1
ATOM 4622 N N . GLY A 1 568 ? 21.385 14.623 -37.830 1.00 84.31 568 GLY A N 1
ATOM 4623 C CA . GLY A 1 568 ? 20.755 14.957 -39.106 1.00 84.31 568 GLY A CA 1
ATOM 4624 C C . GLY A 1 568 ? 19.572 15.906 -38.957 1.00 84.31 568 GLY A C 1
ATOM 4625 O O . GLY A 1 568 ? 18.906 15.934 -37.922 1.00 84.31 568 GLY A O 1
ATOM 4626 N N . LEU A 1 569 ? 19.304 16.665 -40.021 1.00 81.12 569 LEU A N 1
ATOM 4627 C CA . LEU A 1 569 ? 18.125 17.517 -40.157 1.00 81.12 569 LEU A CA 1
ATOM 4628 C C . LEU A 1 569 ? 17.411 17.160 -41.479 1.00 81.12 569 LEU A C 1
ATOM 4630 O O . LEU A 1 569 ? 18.045 17.234 -42.532 1.00 81.12 569 LEU A O 1
ATOM 4634 N N . PRO A 1 570 ? 16.137 16.722 -41.467 1.00 76.88 570 PRO A N 1
ATOM 4635 C CA . PRO A 1 570 ? 15.444 16.291 -42.683 1.00 76.88 570 PRO A CA 1
ATOM 4636 C C . PRO A 1 570 ? 15.235 17.442 -43.682 1.00 76.88 570 PRO A C 1
ATOM 4638 O O . PRO A 1 570 ? 14.712 18.485 -43.307 1.00 76.88 570 PRO A O 1
ATOM 4641 N N . GLY A 1 571 ? 15.564 17.223 -44.961 1.00 66.25 571 GLY A N 1
ATOM 4642 C CA . GLY A 1 571 ? 15.172 18.111 -46.070 1.00 66.25 571 GLY A CA 1
ATOM 4643 C C . GLY A 1 571 ? 16.070 19.325 -46.341 1.00 66.25 571 GLY A C 1
ATOM 4644 O O . GLY A 1 571 ? 15.786 20.066 -47.277 1.00 66.25 571 GLY A O 1
ATOM 4645 N N . GLU A 1 572 ? 17.160 19.508 -45.592 1.00 63.44 572 GLU A N 1
ATOM 4646 C CA . GLU A 1 572 ? 18.076 20.650 -45.726 1.00 63.44 572 GLU A CA 1
ATOM 4647 C C . GLU A 1 572 ? 19.461 20.214 -46.231 1.00 63.44 572 GLU A C 1
ATOM 4649 O O . GLU A 1 572 ? 20.036 19.235 -45.752 1.00 63.44 572 GLU A O 1
ATOM 4654 N N . THR A 1 573 ? 20.042 20.965 -47.171 1.00 62.59 573 THR A N 1
ATOM 4655 C CA . THR A 1 573 ? 21.478 20.871 -47.484 1.00 62.59 573 THR A CA 1
ATOM 4656 C C . THR A 1 573 ? 22.270 21.606 -46.409 1.00 62.59 573 THR A C 1
ATOM 4658 O O . THR A 1 573 ? 22.160 22.826 -46.274 1.00 62.59 573 THR A O 1
ATOM 4661 N N . LEU A 1 574 ? 23.073 20.872 -45.637 1.00 65.06 574 LEU A N 1
ATOM 4662 C CA . LEU A 1 574 ? 23.848 21.438 -44.537 1.00 65.06 574 LEU A CA 1
ATOM 4663 C C . LEU A 1 574 ? 24.992 22.307 -45.083 1.00 65.06 574 LEU A C 1
ATOM 4665 O O . LEU A 1 574 ? 25.980 21.796 -45.605 1.00 65.06 574 LEU A O 1
ATOM 4669 N N . ASN A 1 575 ? 24.883 23.628 -44.914 1.00 59.72 575 ASN A N 1
ATOM 4670 C CA . ASN A 1 575 ? 25.965 24.588 -45.190 1.00 59.72 575 ASN A CA 1
ATOM 4671 C C . ASN A 1 575 ? 26.905 24.796 -43.976 1.00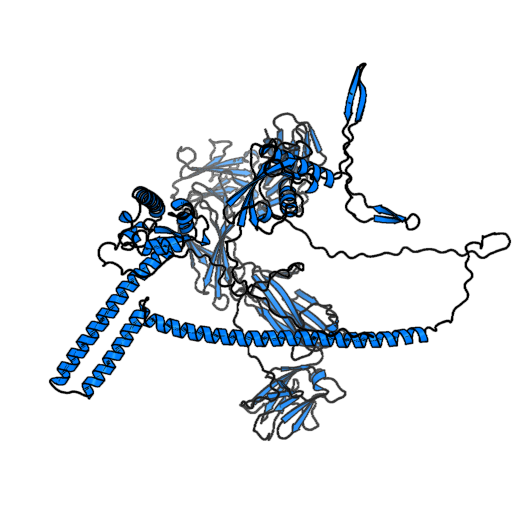 59.72 575 ASN A C 1
ATOM 4673 O O . ASN A 1 575 ? 27.797 25.643 -44.022 1.00 59.72 575 ASN A O 1
ATOM 4677 N N . GLY A 1 576 ? 26.696 24.055 -42.879 1.00 67.75 576 GLY A N 1
ATOM 4678 C CA . GLY A 1 576 ? 27.408 24.193 -41.605 1.00 67.75 576 GLY A CA 1
ATOM 4679 C C . GLY A 1 576 ? 26.967 23.155 -40.564 1.00 67.75 576 GLY A C 1
ATOM 4680 O O . GLY A 1 576 ? 26.376 22.133 -40.911 1.00 67.75 576 GLY A O 1
ATOM 4681 N N . GLY A 1 577 ? 27.275 23.406 -39.289 1.00 77.81 577 GLY A N 1
ATOM 4682 C CA . GLY A 1 577 ? 26.901 22.542 -38.166 1.00 77.81 577 GLY A CA 1
ATOM 4683 C C . GLY A 1 577 ? 28.033 22.368 -37.160 1.00 77.81 577 GLY A C 1
ATOM 4684 O O . GLY A 1 577 ? 29.210 22.449 -37.515 1.00 77.81 577 GLY A O 1
ATOM 4685 N N . GLN A 1 578 ? 27.684 22.130 -35.895 1.00 85.81 578 GLN A N 1
ATOM 4686 C CA . GLN A 1 578 ? 28.669 22.067 -34.818 1.00 85.81 578 GLN A CA 1
ATOM 4687 C C . GLN A 1 578 ? 28.324 21.004 -33.778 1.00 85.81 578 GLN A C 1
ATOM 4689 O O . GLN A 1 578 ? 27.208 20.974 -33.268 1.00 85.81 578 GLN A O 1
ATOM 4694 N N . TRP A 1 579 ? 29.319 20.191 -33.415 1.00 87.56 579 TRP A N 1
ATOM 4695 C CA . TRP A 1 579 ? 29.303 19.405 -32.183 1.00 87.56 579 TRP A CA 1
ATOM 4696 C C . TRP A 1 579 ? 30.057 20.157 -31.084 1.00 87.56 579 TRP A C 1
ATOM 4698 O O . TRP A 1 579 ? 31.185 20.612 -31.288 1.00 87.56 579 TRP A O 1
ATOM 4708 N N . ILE A 1 580 ? 29.456 20.263 -29.907 1.00 86.38 580 ILE A N 1
ATOM 4709 C CA . ILE A 1 580 ? 30.068 20.787 -28.686 1.00 86.38 580 ILE A CA 1
ATOM 4710 C C . ILE A 1 580 ? 30.080 19.655 -27.668 1.00 86.38 580 ILE A C 1
ATOM 4712 O O . ILE A 1 580 ? 29.030 19.120 -27.340 1.00 86.38 580 ILE A O 1
ATOM 4716 N N . GLY A 1 581 ? 31.263 19.271 -27.204 1.00 85.88 581 GLY A N 1
ATOM 4717 C CA . GLY A 1 581 ? 31.431 18.311 -26.119 1.00 85.88 581 GLY A CA 1
ATOM 4718 C C . GLY A 1 581 ? 31.738 18.998 -24.782 1.00 85.88 581 GLY A C 1
ATOM 4719 O O . GLY A 1 581 ? 31.804 20.231 -24.713 1.00 85.88 581 GLY A O 1
ATOM 4720 N N . PRO A 1 582 ? 32.040 18.214 -23.736 1.00 83.69 582 PRO A N 1
ATOM 4721 C CA . PRO A 1 582 ? 32.319 18.707 -22.380 1.00 83.69 582 PRO A CA 1
ATOM 4722 C C . PRO A 1 582 ? 33.475 19.721 -22.288 1.00 83.69 582 PRO A C 1
ATOM 4724 O O . PRO A 1 582 ? 33.512 20.562 -21.391 1.00 83.69 582 PRO A O 1
ATOM 4727 N N . LYS A 1 583 ? 34.429 19.669 -23.228 1.00 79.56 583 LYS A N 1
ATOM 4728 C CA . LYS A 1 583 ? 35.582 20.587 -23.332 1.00 79.56 583 LYS A CA 1
ATOM 4729 C C . LYS A 1 583 ? 35.475 21.591 -24.483 1.00 79.56 583 LYS A C 1
ATOM 4731 O O . LYS A 1 583 ? 36.475 22.155 -24.918 1.00 79.56 583 LYS A O 1
ATOM 4736 N N . GLY A 1 584 ? 34.262 21.844 -24.964 1.00 79.25 584 GLY A N 1
ATOM 4737 C CA . GLY A 1 584 ? 33.995 22.792 -26.039 1.00 79.25 584 GLY A CA 1
ATOM 4738 C C . GLY A 1 584 ? 33.892 22.117 -27.404 1.00 79.25 584 GLY A C 1
ATOM 4739 O O . GLY A 1 584 ? 33.558 20.940 -27.519 1.00 79.25 584 GLY A O 1
ATOM 4740 N N . VAL A 1 585 ? 34.139 22.884 -28.462 1.00 83.06 585 VAL A N 1
ATOM 4741 C CA . VAL A 1 585 ? 33.851 22.480 -29.847 1.00 83.06 585 VAL A CA 1
ATOM 4742 C C . VAL A 1 585 ? 34.647 21.239 -30.254 1.00 83.06 585 VAL A C 1
ATOM 4744 O O . VAL A 1 585 ? 35.874 21.224 -30.167 1.00 83.06 585 VAL A O 1
ATOM 4747 N N . VAL A 1 586 ? 33.958 20.206 -30.741 1.00 81.56 586 VAL A N 1
ATOM 4748 C CA . VAL A 1 586 ? 34.592 19.007 -31.301 1.00 81.56 586 VAL A CA 1
ATOM 4749 C C . VAL A 1 586 ? 35.172 19.362 -32.679 1.00 81.56 586 VAL A C 1
ATOM 4751 O O . VAL A 1 586 ? 34.448 19.891 -33.523 1.00 81.56 586 VAL A O 1
ATOM 4754 N N . PRO A 1 587 ? 36.469 19.121 -32.937 1.00 72.25 587 PRO A N 1
ATOM 4755 C CA . PRO A 1 587 ? 37.104 19.536 -34.183 1.00 72.25 587 PRO A CA 1
ATOM 4756 C C . PRO A 1 587 ? 36.754 18.592 -35.343 1.00 72.25 587 PRO A C 1
ATOM 4758 O O . PRO A 1 587 ? 37.053 17.398 -35.281 1.00 72.25 587 PRO A O 1
ATOM 4761 N N . CYS A 1 588 ? 36.192 19.133 -36.433 1.00 69.00 588 CYS A N 1
ATOM 4762 C CA . CYS A 1 588 ? 35.958 18.361 -37.667 1.00 69.00 588 CYS A CA 1
ATOM 4763 C C . CYS A 1 588 ? 37.120 18.472 -38.671 1.00 69.00 588 CYS A C 1
ATOM 4765 O O . CYS A 1 588 ? 37.283 17.634 -39.553 1.00 69.00 588 CYS A O 1
ATOM 4767 N N . SER A 1 589 ? 37.969 19.489 -38.506 1.00 59.25 589 SER A N 1
ATOM 4768 C CA . SER A 1 589 ? 39.075 19.820 -39.409 1.00 59.25 589 SER A CA 1
ATOM 4769 C C . SER A 1 589 ? 40.417 19.562 -38.722 1.00 59.25 589 SER A C 1
ATOM 4771 O O . SER A 1 589 ? 41.125 20.497 -38.377 1.00 59.25 589 SER A O 1
ATOM 4773 N N . GLY A 1 590 ? 40.737 18.294 -38.447 1.00 51.84 590 GLY A N 1
ATOM 4774 C CA . GLY A 1 590 ? 42.097 17.782 -38.191 1.00 51.84 590 GLY A CA 1
ATOM 4775 C C . GLY A 1 590 ? 42.969 18.366 -37.059 1.00 51.84 590 GLY A C 1
ATOM 4776 O O . GLY A 1 590 ? 44.026 17.796 -36.808 1.00 51.84 590 GLY A O 1
ATOM 4777 N N . GLY A 1 591 ? 42.584 19.437 -36.358 1.00 52.81 591 GLY A N 1
ATOM 4778 C CA . GLY A 1 591 ? 43.502 20.189 -35.491 1.00 52.81 591 GLY A CA 1
ATOM 4779 C C . GLY A 1 591 ? 42.843 20.879 -34.299 1.00 52.81 591 GLY A C 1
ATOM 4780 O O . GLY A 1 591 ? 42.910 22.097 -34.185 1.00 52.81 591 GLY A O 1
ATOM 4781 N N . GLY A 1 592 ? 42.219 20.114 -33.398 1.00 54.75 592 GLY A N 1
ATOM 4782 C CA . GLY A 1 592 ? 41.728 20.631 -32.114 1.00 54.75 592 GLY A CA 1
ATOM 4783 C C . GLY A 1 592 ? 42.127 19.750 -30.928 1.00 54.75 592 GLY A C 1
ATOM 4784 O O . GLY A 1 592 ? 42.354 18.553 -31.085 1.00 54.75 592 GLY A O 1
ATOM 4785 N N . ASN A 1 593 ? 42.193 20.361 -29.741 1.00 55.19 593 ASN A N 1
ATOM 4786 C CA . ASN A 1 593 ? 42.688 19.772 -28.485 1.00 55.19 593 ASN A CA 1
ATOM 4787 C C . ASN A 1 593 ? 41.680 18.878 -27.733 1.00 55.19 593 ASN A C 1
ATOM 4789 O O . ASN A 1 593 ? 41.929 18.512 -26.583 1.00 55.19 593 ASN A O 1
ATOM 4793 N N . ASN A 1 594 ? 40.571 18.481 -28.361 1.00 55.06 594 ASN A N 1
ATOM 4794 C CA . ASN A 1 594 ? 39.655 17.511 -27.763 1.00 55.06 594 ASN A CA 1
ATOM 4795 C C . ASN A 1 594 ? 40.173 16.107 -28.073 1.00 55.06 594 ASN A C 1
ATOM 4797 O O . ASN A 1 594 ? 39.988 15.573 -29.165 1.00 55.06 594 ASN A O 1
ATOM 4801 N N . GLN A 1 595 ? 40.924 15.582 -27.103 1.00 62.81 595 GLN A N 1
ATOM 4802 C CA . GLN A 1 595 ? 41.525 14.253 -27.081 1.00 62.81 595 GLN A CA 1
ATOM 4803 C C . GLN A 1 595 ? 40.584 13.210 -27.696 1.00 62.81 595 GLN A C 1
ATOM 4805 O O . GLN A 1 595 ? 39.419 13.132 -27.327 1.00 62.81 595 GLN A O 1
ATOM 4810 N N . ASN A 1 596 ? 41.126 12.498 -28.687 1.00 78.00 596 ASN A N 1
ATOM 4811 C CA . ASN A 1 596 ? 40.602 11.368 -29.459 1.00 78.00 596 ASN A CA 1
ATOM 4812 C C . ASN A 1 596 ? 39.148 11.359 -29.984 1.00 78.00 596 ASN A C 1
ATOM 4814 O O . ASN A 1 596 ? 38.835 10.445 -30.743 1.00 78.00 596 ASN A O 1
ATOM 4818 N N . VAL A 1 597 ? 38.313 12.363 -29.719 1.00 80.69 597 VAL A N 1
ATOM 4819 C CA . VAL A 1 597 ? 36.970 12.507 -30.306 1.00 80.69 597 VAL A CA 1
ATOM 4820 C C . VAL A 1 597 ? 37.023 13.448 -31.506 1.00 80.69 597 VAL A C 1
ATOM 4822 O O . VAL A 1 597 ? 37.558 14.555 -31.423 1.00 80.69 597 VAL A O 1
ATOM 4825 N N . ARG A 1 598 ? 36.480 13.013 -32.643 1.00 80.75 598 ARG A N 1
ATOM 4826 C CA . ARG A 1 598 ? 36.459 13.783 -33.892 1.00 80.75 598 ARG A CA 1
ATOM 4827 C C . ARG A 1 598 ? 35.065 13.822 -34.482 1.00 80.75 598 ARG A C 1
ATOM 4829 O O . ARG A 1 598 ? 34.265 12.917 -34.261 1.00 80.75 598 ARG A O 1
ATOM 4836 N N . CYS A 1 599 ? 34.803 14.866 -35.259 1.00 83.00 599 CYS A N 1
ATOM 4837 C CA . CYS A 1 599 ? 33.618 14.926 -36.099 1.00 83.00 599 CYS A CA 1
ATOM 4838 C C . CYS A 1 599 ? 33.963 14.874 -37.584 1.00 83.00 599 CYS A C 1
ATOM 4840 O O . CYS A 1 599 ? 35.056 15.249 -38.007 1.00 83.00 599 CYS A O 1
ATOM 4842 N N . THR A 1 600 ? 33.010 14.405 -38.380 1.00 80.62 600 THR A N 1
ATOM 4843 C CA . THR A 1 600 ? 33.081 14.365 -39.843 1.00 80.62 600 THR A CA 1
ATOM 4844 C C . THR A 1 600 ? 31.768 14.888 -40.414 1.00 80.62 600 THR A C 1
ATOM 4846 O O . THR A 1 600 ? 30.691 14.475 -39.984 1.00 80.62 600 THR A O 1
ATOM 4849 N N . GLY A 1 601 ? 31.838 15.820 -41.365 1.00 70.38 601 GLY A N 1
ATOM 4850 C CA . GLY A 1 601 ? 30.663 16.370 -42.042 1.00 70.38 601 GLY A CA 1
ATOM 4851 C C . GLY A 1 601 ? 30.520 15.790 -43.444 1.00 70.38 601 GLY A C 1
ATOM 4852 O O . GLY A 1 601 ? 31.443 15.895 -44.247 1.00 70.38 601 GLY A O 1
ATOM 4853 N N . SER A 1 602 ? 29.361 15.207 -43.743 1.00 60.12 602 SER A N 1
ATOM 4854 C CA . SER A 1 602 ? 28.886 14.975 -45.112 1.00 60.12 602 SER A CA 1
ATOM 4855 C C . SER A 1 602 ? 27.698 15.913 -45.340 1.00 60.12 602 SER A C 1
ATOM 4857 O O . SER A 1 602 ? 26.987 16.203 -44.386 1.00 60.12 602 SER A O 1
ATOM 4859 N N . GLY A 1 603 ? 27.466 16.423 -46.552 1.00 58.47 603 GLY A N 1
ATOM 4860 C CA . GLY A 1 603 ? 26.509 17.522 -46.814 1.00 58.47 603 GLY A CA 1
ATOM 4861 C C . GLY A 1 603 ? 25.046 17.337 -46.350 1.00 58.47 603 GLY A C 1
ATOM 4862 O O . GLY A 1 603 ? 24.262 18.271 -46.489 1.00 58.47 603 GLY A O 1
ATOM 4863 N N . ALA A 1 604 ? 24.674 16.176 -45.797 1.00 64.50 604 ALA A N 1
ATOM 4864 C CA . ALA A 1 604 ? 23.374 15.897 -45.177 1.00 64.50 604 ALA A CA 1
ATOM 4865 C C . ALA A 1 604 ? 23.438 15.515 -43.674 1.00 64.50 604 ALA A C 1
ATOM 4867 O O . ALA A 1 604 ? 22.412 15.580 -42.998 1.00 64.50 604 ALA A O 1
ATOM 4868 N N . HIS A 1 605 ? 24.609 15.146 -43.125 1.00 77.12 605 HIS A N 1
ATOM 4869 C CA . HIS A 1 605 ? 24.760 14.689 -41.732 1.00 77.12 605 HIS A CA 1
ATOM 4870 C C . HIS A 1 605 ? 26.102 15.098 -41.108 1.00 77.12 605 HIS A C 1
ATOM 4872 O O . HIS A 1 605 ? 27.162 14.974 -41.734 1.00 77.12 605 HIS A O 1
ATOM 4878 N N . LEU A 1 606 ? 26.066 15.491 -39.831 1.00 85.50 606 LEU A N 1
ATOM 4879 C CA . LEU A 1 606 ? 27.252 15.744 -39.017 1.00 85.50 606 LEU A CA 1
ATOM 4880 C C . LEU A 1 606 ? 27.468 14.591 -38.030 1.00 85.50 606 LEU A C 1
ATOM 4882 O O . LEU A 1 606 ? 26.639 14.344 -37.161 1.00 85.50 606 LEU A O 1
ATOM 4886 N N . SER A 1 607 ? 28.597 13.899 -38.134 1.00 87.19 607 SER A N 1
ATOM 4887 C CA . SER A 1 607 ? 28.897 12.705 -37.334 1.00 87.19 607 SER A CA 1
ATOM 4888 C C . SER A 1 607 ? 29.955 12.975 -36.268 1.00 87.19 607 SER A C 1
ATOM 4890 O O . SER A 1 607 ? 30.832 13.809 -36.488 1.00 87.19 607 SER A O 1
ATOM 4892 N N . VAL A 1 608 ? 29.891 12.273 -35.134 1.00 88.69 608 VAL A N 1
ATOM 4893 C CA . VAL A 1 608 ? 30.905 12.275 -34.067 1.00 88.69 608 VAL A CA 1
ATOM 4894 C C . VAL A 1 608 ? 31.338 10.843 -33.740 1.00 88.69 608 VAL A C 1
ATOM 4896 O O . VAL A 1 608 ? 30.506 9.942 -33.642 1.00 88.69 608 VAL A O 1
ATOM 4899 N N . PHE A 1 609 ? 32.645 10.617 -33.599 1.00 86.50 609 PHE A N 1
ATOM 4900 C CA . PHE A 1 609 ? 33.220 9.309 -33.275 1.00 86.50 609 PHE A CA 1
ATOM 4901 C C . PHE A 1 609 ? 34.514 9.414 -32.465 1.00 86.50 609 PHE A C 1
ATOM 4903 O O . PHE A 1 609 ? 35.155 10.465 -32.394 1.00 86.50 609 PHE A O 1
ATOM 4910 N N . ILE A 1 610 ? 34.913 8.289 -31.874 1.00 85.88 610 ILE A N 1
ATOM 4911 C CA . ILE A 1 610 ? 36.153 8.133 -31.109 1.00 85.88 610 ILE A CA 1
ATOM 4912 C C . ILE A 1 610 ? 37.197 7.477 -32.018 1.00 85.88 610 ILE A C 1
ATOM 4914 O O . ILE A 1 610 ? 36.924 6.431 -32.599 1.00 85.88 610 ILE A O 1
ATOM 4918 N N . ASN A 1 611 ? 38.391 8.061 -32.148 1.00 77.81 611 ASN A N 1
ATOM 4919 C CA . ASN A 1 611 ? 39.460 7.545 -33.008 1.00 77.81 611 ASN A CA 1
ATOM 4920 C C . ASN A 1 611 ? 39.959 6.162 -32.533 1.00 77.81 611 ASN A C 1
ATOM 4922 O O . ASN A 1 611 ? 40.602 6.072 -31.478 1.00 77.81 611 ASN A O 1
ATOM 4926 N N . PRO A 1 612 ? 39.771 5.086 -33.316 1.00 69.94 612 PRO A N 1
ATOM 4927 C CA . PRO A 1 612 ? 40.330 3.777 -32.989 1.00 69.94 612 PRO A CA 1
ATOM 4928 C C . PRO A 1 612 ? 41.869 3.794 -33.093 1.00 69.94 612 PRO A C 1
ATOM 4930 O O . PRO A 1 612 ? 42.407 4.520 -33.931 1.00 69.94 612 PRO A O 1
ATOM 4933 N N . PRO A 1 613 ? 42.610 3.005 -32.286 1.00 66.62 613 PRO A N 1
ATOM 4934 C CA . PRO A 1 613 ? 42.141 1.988 -31.339 1.00 66.62 613 PRO A CA 1
ATOM 4935 C C . PRO A 1 613 ? 41.847 2.512 -29.915 1.00 66.62 613 PRO A C 1
ATOM 4937 O O . PRO A 1 613 ? 41.638 1.708 -29.011 1.00 66.62 613 PRO A O 1
ATOM 4940 N N . SER A 1 614 ? 41.851 3.829 -29.685 1.00 74.69 614 SER A N 1
ATOM 4941 C CA . SER A 1 614 ? 41.707 4.408 -28.338 1.00 74.69 614 SER A CA 1
ATOM 4942 C C . SER A 1 614 ? 40.259 4.409 -27.811 1.00 74.69 614 SER A C 1
ATOM 4944 O O . SER A 1 614 ? 39.317 4.521 -28.592 1.00 74.69 614 SER A O 1
ATOM 4946 N N . PHE A 1 615 ? 40.093 4.278 -26.489 1.00 81.88 615 PHE A N 1
ATOM 4947 C CA . PHE A 1 615 ? 38.828 4.487 -25.756 1.00 81.88 615 PHE A CA 1
ATOM 4948 C C . PHE A 1 615 ? 38.670 5.951 -25.345 1.00 81.88 615 PHE A C 1
ATOM 4950 O O . PHE A 1 615 ? 39.654 6.692 -25.371 1.00 81.88 615 PHE A O 1
ATOM 4957 N N . LEU A 1 616 ? 37.464 6.377 -24.966 1.00 84.88 616 LEU A N 1
ATOM 4958 C CA . LEU A 1 616 ? 37.199 7.771 -24.604 1.00 84.88 616 LEU A CA 1
ATOM 4959 C C . LEU A 1 616 ? 38.106 8.223 -23.446 1.00 84.88 616 LEU A C 1
ATOM 4961 O O . LEU A 1 616 ? 38.181 7.579 -22.396 1.00 84.88 616 LEU A O 1
ATOM 4965 N N . GLY A 1 617 ? 38.825 9.330 -23.637 1.00 80.56 617 GLY A N 1
ATOM 4966 C CA . GLY A 1 617 ? 39.583 9.957 -22.553 1.00 80.56 617 GLY A CA 1
ATOM 4967 C C . GLY A 1 617 ? 38.661 10.691 -21.574 1.00 80.56 617 GLY A C 1
ATOM 4968 O O . GLY A 1 617 ? 37.606 11.172 -21.975 1.00 80.56 617 GLY A O 1
ATOM 4969 N N . ALA A 1 618 ? 39.087 10.863 -20.317 1.00 80.00 618 ALA A N 1
ATOM 4970 C CA . ALA A 1 618 ? 38.327 11.606 -19.300 1.00 80.00 618 ALA A CA 1
ATOM 4971 C C . ALA A 1 618 ? 37.845 13.011 -19.753 1.00 80.00 618 ALA A C 1
ATOM 4973 O O . ALA A 1 618 ? 36.723 13.386 -19.431 1.00 80.00 618 ALA A O 1
ATOM 4974 N N . PRO A 1 619 ? 38.601 13.797 -20.555 1.00 78.88 619 PRO A N 1
ATOM 4975 C CA . PRO A 1 619 ? 38.116 15.093 -21.048 1.00 78.88 619 PRO A CA 1
ATOM 4976 C C . PRO A 1 619 ? 36.975 15.011 -22.074 1.00 78.88 619 PRO A C 1
ATOM 4978 O O . PRO A 1 619 ? 36.338 16.028 -22.345 1.00 78.88 619 PRO A O 1
ATOM 4981 N N . GLY A 1 620 ? 36.767 13.844 -22.688 1.00 80.44 620 GLY A N 1
ATOM 4982 C CA . GLY A 1 620 ? 35.669 13.575 -23.614 1.00 80.44 620 GLY A CA 1
ATOM 4983 C C . GLY A 1 620 ? 34.448 12.950 -22.942 1.00 80.44 620 GLY A C 1
ATOM 4984 O O . GLY A 1 620 ? 33.451 12.732 -23.609 1.00 80.44 620 GLY A O 1
ATOM 4985 N N . ASP A 1 621 ? 34.494 12.650 -21.648 1.00 86.75 621 ASP A N 1
ATOM 4986 C CA . ASP A 1 621 ? 33.356 12.074 -20.938 1.00 86.75 621 ASP A CA 1
ATOM 4987 C C . ASP A 1 621 ? 32.322 13.146 -20.564 1.00 86.75 621 ASP A C 1
ATOM 4989 O O . ASP A 1 621 ? 32.658 14.153 -19.933 1.00 86.75 621 ASP A O 1
ATOM 4993 N N . GLY A 1 622 ? 31.067 12.946 -20.973 1.00 88.00 622 GLY A N 1
ATOM 4994 C CA . GLY A 1 622 ? 29.934 13.754 -20.542 1.00 88.00 622 GLY A CA 1
ATOM 4995 C C . GLY A 1 622 ? 28.959 14.096 -21.665 1.00 88.00 622 GLY A C 1
ATOM 4996 O O . GLY A 1 622 ? 28.767 13.352 -22.627 1.00 88.00 622 GLY A O 1
ATOM 4997 N N . GLN A 1 623 ? 28.290 15.239 -21.522 1.00 90.88 623 GLN A N 1
ATOM 4998 C CA . GLN A 1 623 ? 27.246 15.666 -22.447 1.00 90.88 623 GLN A CA 1
ATOM 4999 C C . GLN A 1 623 ? 27.825 16.320 -23.711 1.00 90.88 623 GLN A C 1
ATOM 5001 O O . GLN A 1 623 ? 28.642 17.239 -23.656 1.00 90.88 623 GLN A O 1
ATOM 5006 N N . TYR A 1 624 ? 27.337 15.857 -24.854 1.00 90.62 624 TYR A N 1
ATOM 5007 C CA . TYR A 1 624 ? 27.571 16.381 -26.187 1.00 90.62 624 TYR A CA 1
ATOM 5008 C C . TYR A 1 624 ? 26.301 17.032 -26.721 1.00 90.62 624 TYR A C 1
ATOM 5010 O O . TYR A 1 624 ? 25.186 16.593 -26.448 1.00 90.62 624 TYR A O 1
ATOM 5018 N N . MET A 1 625 ? 26.478 18.072 -27.519 1.00 90.00 625 MET A N 1
ATOM 5019 C CA . MET A 1 625 ? 25.420 18.867 -28.116 1.00 90.00 625 MET A CA 1
ATOM 5020 C C . MET A 1 625 ? 25.699 19.029 -29.607 1.00 90.00 625 MET A C 1
ATOM 5022 O O . MET A 1 625 ? 26.781 19.473 -29.986 1.00 90.00 625 MET A O 1
ATOM 5026 N N . CYS A 1 626 ? 24.735 18.675 -30.447 1.00 90.06 626 CYS A N 1
ATOM 5027 C CA . CYS A 1 626 ? 24.770 18.904 -31.883 1.00 90.06 626 CYS A CA 1
ATOM 5028 C C . CYS A 1 626 ? 23.823 20.045 -32.253 1.00 90.06 626 CYS A C 1
ATOM 5030 O O . CYS A 1 626 ? 22.659 20.041 -31.847 1.00 90.06 626 CYS A O 1
ATOM 5032 N N . CYS A 1 627 ? 24.318 20.986 -33.055 1.00 88.00 627 CYS A N 1
ATOM 5033 C CA . CYS A 1 627 ? 23.553 22.117 -33.562 1.00 88.00 627 CYS A CA 1
ATOM 5034 C C . CYS A 1 627 ? 23.543 22.115 -35.090 1.00 88.00 627 CYS A C 1
ATOM 5036 O O . CYS A 1 627 ? 24.611 22.072 -35.713 1.00 88.00 627 CYS A O 1
ATOM 5038 N N . LEU A 1 628 ? 22.341 22.153 -35.678 1.00 84.75 628 LEU A N 1
ATOM 5039 C CA . LEU A 1 628 ? 22.113 22.167 -37.125 1.00 84.75 628 LEU A CA 1
ATOM 5040 C C . LEU A 1 628 ? 20.975 23.133 -37.517 1.00 84.75 628 LEU A C 1
ATOM 5042 O O . LEU A 1 628 ? 20.004 23.286 -36.771 1.00 84.75 628 LEU A O 1
ATOM 5046 N N . PRO A 1 629 ? 21.034 23.740 -38.721 1.00 77.25 629 PRO A N 1
ATOM 5047 C CA . PRO A 1 629 ? 22.105 23.630 -39.723 1.00 77.25 629 PRO A CA 1
ATOM 5048 C C . PRO A 1 629 ? 23.288 24.582 -39.457 1.00 77.25 629 PRO A C 1
ATOM 5050 O O . PRO A 1 629 ? 24.274 24.569 -40.190 1.00 77.25 629 PRO A O 1
ATOM 5053 N N . THR A 1 630 ? 23.192 25.426 -38.426 1.00 81.81 630 THR A N 1
ATOM 5054 C CA . THR A 1 630 ? 24.199 26.427 -38.044 1.00 81.81 630 THR A CA 1
ATOM 5055 C C . THR A 1 630 ? 24.826 26.112 -36.682 1.00 81.81 630 THR A C 1
ATOM 5057 O O . THR A 1 630 ? 24.393 25.210 -35.966 1.00 81.81 630 THR A O 1
ATOM 5060 N N . ASN A 1 631 ? 25.864 26.864 -36.312 1.00 82.38 631 ASN A N 1
ATOM 5061 C CA . ASN A 1 631 ? 26.585 26.702 -35.048 1.00 82.38 631 ASN A CA 1
ATOM 5062 C C . ASN A 1 631 ? 25.699 26.987 -33.821 1.00 82.38 631 ASN A C 1
ATOM 5064 O O . ASN A 1 631 ? 24.749 27.765 -33.890 1.00 82.38 631 ASN A O 1
ATOM 5068 N N . CYS A 1 632 ? 26.073 26.434 -32.664 1.00 82.69 632 CYS A N 1
ATOM 5069 C CA . CYS A 1 632 ? 25.306 26.552 -31.415 1.00 82.69 632 CYS A CA 1
ATOM 5070 C C . CYS A 1 632 ? 25.209 27.982 -30.855 1.00 82.69 632 CYS A C 1
ATOM 5072 O O . CYS A 1 632 ? 24.459 28.237 -29.920 1.00 82.69 632 CYS A O 1
ATOM 5074 N N . SER A 1 633 ? 25.985 28.920 -31.402 1.00 82.75 633 SER A N 1
ATOM 5075 C CA . SER A 1 633 ? 25.950 30.336 -31.021 1.00 82.75 633 SER A CA 1
ATOM 5076 C C . SER A 1 633 ? 24.869 31.134 -31.757 1.00 82.75 633 SER A C 1
ATOM 5078 O O . SER A 1 633 ? 24.655 32.299 -31.431 1.00 82.75 633 SER A O 1
ATOM 5080 N N . THR A 1 634 ? 24.207 30.552 -32.761 1.00 81.69 634 THR A N 1
ATOM 5081 C CA . THR A 1 634 ? 23.132 31.214 -33.507 1.00 81.69 634 THR A CA 1
ATOM 5082 C C . THR A 1 634 ? 21.795 31.031 -32.772 1.00 81.69 634 THR A C 1
ATOM 5084 O O . THR A 1 634 ? 21.365 29.890 -32.592 1.00 81.69 634 THR A O 1
ATOM 5087 N N . PRO A 1 635 ? 21.105 32.114 -32.362 1.00 77.94 635 PRO A N 1
ATOM 5088 C CA . PRO A 1 635 ? 19.787 32.014 -31.735 1.00 77.94 635 PRO A CA 1
ATOM 5089 C C . PRO A 1 635 ? 18.785 31.301 -32.652 1.00 77.94 635 PRO A C 1
ATOM 5091 O O . PRO A 1 635 ? 18.682 31.637 -33.830 1.00 77.94 635 PRO A O 1
ATOM 5094 N N . GLY A 1 636 ? 18.047 30.328 -32.113 1.00 74.12 636 GLY A N 1
ATOM 5095 C CA . GLY A 1 636 ? 17.038 29.571 -32.864 1.00 74.12 636 GLY A CA 1
ATOM 5096 C C . GLY A 1 636 ? 17.574 28.417 -33.723 1.00 74.12 636 GLY A C 1
ATOM 5097 O O . GLY A 1 636 ? 16.799 27.844 -34.484 1.00 74.12 636 GLY A O 1
ATOM 5098 N N . THR A 1 637 ? 18.863 28.056 -33.620 1.00 83.62 637 THR A N 1
ATOM 5099 C CA . THR A 1 637 ? 19.384 26.811 -34.220 1.00 83.62 637 THR A CA 1
ATOM 5100 C C . THR A 1 637 ? 18.762 25.581 -33.548 1.00 83.62 637 THR A C 1
ATOM 5102 O O . THR A 1 637 ? 18.458 25.619 -32.354 1.00 83.62 637 THR A O 1
ATOM 5105 N N . ASN A 1 638 ? 18.560 24.488 -34.291 1.00 85.62 638 ASN A N 1
ATOM 5106 C CA . ASN A 1 638 ? 18.038 23.256 -33.701 1.00 85.62 638 ASN A CA 1
ATOM 5107 C C . ASN A 1 638 ? 19.145 22.577 -32.900 1.00 85.62 638 ASN A C 1
ATOM 5109 O O . ASN A 1 638 ? 20.257 22.418 -33.404 1.00 85.62 638 ASN A O 1
ATOM 5113 N N . ILE A 1 639 ? 18.832 22.153 -31.677 1.00 88.00 639 ILE A N 1
ATOM 5114 C CA . ILE A 1 639 ? 19.796 21.569 -30.746 1.00 88.00 639 ILE A CA 1
ATOM 5115 C C . ILE A 1 639 ? 19.312 20.190 -30.310 1.00 88.00 639 ILE A C 1
ATOM 5117 O O . ILE A 1 639 ? 18.160 20.032 -29.907 1.00 88.00 639 ILE A O 1
ATOM 5121 N N . ILE A 1 640 ? 20.211 19.209 -30.344 1.00 89.31 640 ILE A N 1
ATOM 5122 C CA . ILE A 1 640 ? 20.004 17.892 -29.740 1.00 89.31 640 ILE A CA 1
ATOM 5123 C C . ILE A 1 640 ? 21.218 17.504 -28.898 1.00 89.31 640 ILE A C 1
ATOM 5125 O O . ILE A 1 640 ? 22.356 17.762 -29.286 1.00 89.31 640 ILE A O 1
ATOM 5129 N N . THR A 1 641 ? 20.990 16.903 -27.735 1.00 91.25 641 THR A N 1
ATOM 5130 C CA . THR A 1 641 ? 22.034 16.474 -26.804 1.00 91.25 641 THR A CA 1
ATOM 5131 C C . THR A 1 641 ? 22.112 14.954 -26.706 1.00 91.25 641 THR A C 1
ATOM 5133 O O . THR A 1 641 ? 21.126 14.243 -26.905 1.00 91.25 641 THR A O 1
ATOM 5136 N N . ALA A 1 642 ? 23.307 14.459 -26.404 1.00 91.44 642 ALA A N 1
ATOM 5137 C CA . ALA A 1 642 ? 23.611 13.057 -26.153 1.00 91.44 642 ALA A CA 1
ATOM 5138 C C . ALA A 1 642 ? 24.694 12.962 -25.080 1.00 91.44 642 ALA A C 1
ATOM 5140 O O . ALA A 1 642 ? 25.628 13.756 -25.093 1.00 91.44 642 ALA A O 1
ATOM 5141 N N . THR A 1 643 ? 24.619 11.991 -24.181 1.00 91.31 643 THR A N 1
ATOM 5142 C CA . THR A 1 643 ? 25.684 11.734 -23.206 1.00 91.31 643 THR A CA 1
ATOM 5143 C C . THR A 1 643 ? 26.572 10.619 -23.729 1.00 91.31 643 THR A C 1
ATOM 5145 O O . THR A 1 643 ? 26.094 9.511 -23.964 1.00 91.31 643 THR A O 1
ATOM 5148 N N . ILE A 1 644 ? 27.858 10.909 -23.907 1.00 90.56 644 ILE A N 1
ATOM 5149 C CA . ILE A 1 644 ? 28.871 9.921 -24.271 1.00 90.56 644 ILE A CA 1
ATOM 5150 C C . ILE A 1 644 ? 29.754 9.708 -23.051 1.00 90.56 644 ILE A C 1
ATOM 5152 O O . ILE A 1 644 ? 30.374 10.654 -22.571 1.00 90.56 644 ILE A O 1
ATOM 5156 N N . PHE A 1 645 ? 29.815 8.480 -22.553 1.00 90.94 645 PHE A N 1
ATOM 5157 C CA . PHE A 1 645 ? 30.494 8.186 -21.294 1.00 90.94 645 PHE A CA 1
ATOM 5158 C C . PHE A 1 645 ? 31.394 6.957 -21.410 1.00 90.94 645 PHE A C 1
ATOM 5160 O O . PHE A 1 645 ? 31.129 6.041 -22.196 1.00 90.94 645 PHE A O 1
ATOM 5167 N N . ARG A 1 646 ? 32.466 6.937 -20.616 1.00 88.25 646 ARG A N 1
ATOM 5168 C CA . ARG A 1 646 ? 33.286 5.746 -20.380 1.00 88.25 646 ARG A CA 1
ATOM 5169 C C . ARG A 1 646 ? 32.852 5.048 -19.098 1.00 88.25 646 ARG A C 1
ATOM 5171 O O . ARG A 1 646 ? 32.407 5.674 -18.138 1.00 88.25 646 ARG A O 1
ATOM 5178 N N . PHE A 1 647 ? 33.023 3.732 -19.100 1.00 89.88 647 PHE A N 1
ATOM 5179 C CA . PHE A 1 647 ? 32.619 2.834 -18.024 1.00 89.88 647 PHE A CA 1
ATOM 5180 C C . PHE A 1 647 ? 31.106 2.860 -17.739 1.00 89.88 647 PHE A C 1
ATOM 5182 O O . PHE A 1 647 ? 30.327 2.407 -18.578 1.00 89.88 647 PHE A O 1
ATOM 5189 N N . ALA A 1 648 ? 30.683 3.311 -16.557 1.00 90.81 648 ALA A N 1
ATOM 5190 C CA . ALA A 1 648 ? 29.292 3.304 -16.112 1.00 90.81 648 ALA A CA 1
ATOM 5191 C C . ALA A 1 648 ? 28.741 4.729 -15.938 1.00 90.81 648 ALA A C 1
ATOM 5193 O O . ALA A 1 648 ? 29.489 5.659 -15.626 1.00 90.81 648 ALA A O 1
ATOM 5194 N N . GLU A 1 649 ? 27.427 4.881 -16.118 1.00 92.88 649 GLU A N 1
ATOM 5195 C CA . GLU A 1 649 ? 26.689 6.138 -15.936 1.00 92.88 649 GLU A CA 1
ATOM 5196 C C . GLU A 1 649 ? 25.374 5.905 -15.178 1.00 92.88 649 GLU A C 1
ATOM 5198 O O . GLU A 1 649 ? 24.840 4.791 -15.178 1.00 92.88 649 GLU A O 1
ATOM 5203 N N . ILE A 1 650 ? 24.854 6.950 -14.524 1.00 94.00 650 ILE A N 1
ATOM 5204 C CA . ILE A 1 650 ? 23.522 6.934 -13.907 1.00 94.00 650 ILE A CA 1
ATOM 5205 C C . ILE A 1 650 ? 22.515 7.512 -14.904 1.00 94.00 650 ILE A C 1
ATOM 5207 O O . ILE A 1 650 ? 22.485 8.718 -15.172 1.00 94.00 650 ILE A O 1
ATOM 5211 N N . GLU A 1 651 ? 21.659 6.640 -15.435 1.00 92.06 651 GLU A N 1
ATOM 5212 C CA . GLU A 1 651 ? 20.570 7.027 -16.334 1.00 92.06 651 GLU A CA 1
ATOM 5213 C C . GLU A 1 651 ? 19.499 7.809 -15.569 1.00 92.06 651 GLU A C 1
ATOM 5215 O O . GLU A 1 651 ? 19.088 8.892 -15.983 1.00 92.06 651 GLU A O 1
ATOM 5220 N N . SER A 1 652 ? 19.072 7.284 -14.419 1.00 92.19 652 SER A N 1
ATOM 5221 C CA . SER A 1 652 ? 18.028 7.899 -13.604 1.00 92.19 652 SER A CA 1
ATOM 5222 C C . SER A 1 652 ? 18.188 7.586 -12.121 1.00 92.19 652 SER A C 1
ATOM 5224 O O . SER A 1 652 ? 18.677 6.525 -11.737 1.00 92.19 652 SER A O 1
ATOM 5226 N N . PHE A 1 653 ? 17.752 8.525 -11.283 1.00 95.12 653 PHE A N 1
ATOM 5227 C CA . PHE A 1 653 ? 17.567 8.321 -9.853 1.00 95.12 653 PHE A CA 1
ATOM 5228 C C . PHE A 1 653 ? 16.213 8.914 -9.470 1.00 95.12 653 PHE A C 1
ATOM 5230 O O . PHE A 1 653 ? 16.006 10.120 -9.610 1.00 95.12 653 PHE A O 1
ATOM 5237 N N . THR A 1 654 ? 15.265 8.054 -9.107 1.00 93.75 654 THR A N 1
ATOM 5238 C CA . THR A 1 654 ? 13.847 8.412 -8.968 1.00 93.75 654 THR A CA 1
ATOM 5239 C C . THR A 1 654 ? 13.268 7.880 -7.668 1.00 93.75 654 THR A C 1
ATOM 5241 O O . THR A 1 654 ? 13.770 6.904 -7.113 1.00 93.75 654 THR A O 1
ATOM 5244 N N . VAL A 1 655 ? 12.208 8.531 -7.196 1.00 92.81 655 VAL A N 1
ATOM 5245 C CA . VAL A 1 655 ? 11.433 8.096 -6.034 1.00 92.81 655 VAL A CA 1
ATOM 5246 C C . VAL A 1 655 ? 10.094 7.571 -6.531 1.00 92.81 655 VAL A C 1
ATOM 5248 O O . VAL A 1 655 ? 9.433 8.234 -7.331 1.00 92.81 655 VAL A O 1
ATOM 5251 N N . THR A 1 656 ? 9.702 6.387 -6.078 1.00 90.19 656 THR A N 1
ATOM 5252 C CA . THR A 1 656 ? 8.394 5.785 -6.361 1.00 90.19 656 THR A CA 1
ATOM 5253 C C . THR A 1 656 ? 7.661 5.497 -5.059 1.00 90.19 656 THR A C 1
ATOM 5255 O O . THR A 1 656 ? 8.276 5.456 -3.996 1.00 90.19 656 THR A O 1
ATOM 5258 N N . ASP A 1 657 ? 6.351 5.279 -5.145 1.00 89.00 657 ASP A N 1
ATOM 5259 C CA . ASP A 1 657 ? 5.500 4.932 -4.001 1.00 89.00 657 ASP A CA 1
ATOM 5260 C C . ASP A 1 657 ? 5.438 6.024 -2.910 1.00 89.00 657 ASP A C 1
ATOM 5262 O O . ASP A 1 657 ? 5.231 5.714 -1.746 1.00 89.00 657 ASP A O 1
ATOM 5266 N N . LEU A 1 658 ? 5.602 7.310 -3.264 1.00 87.81 658 LEU A N 1
ATOM 5267 C CA . LEU A 1 658 ? 5.348 8.405 -2.315 1.00 87.81 658 LEU A CA 1
ATOM 5268 C C . LEU A 1 658 ? 3.866 8.407 -1.886 1.00 87.81 658 LEU A C 1
ATOM 5270 O O . LEU A 1 658 ? 2.993 8.320 -2.758 1.00 87.81 658 LEU A O 1
ATOM 5274 N N . PRO A 1 659 ? 3.561 8.538 -0.582 1.00 84.06 659 PRO A N 1
ATOM 5275 C CA . PRO A 1 659 ? 2.190 8.506 -0.085 1.00 84.06 659 PRO A CA 1
ATOM 5276 C C . PRO A 1 659 ? 1.401 9.723 -0.578 1.00 84.06 659 PRO A C 1
ATOM 5278 O O . PRO A 1 659 ? 1.805 10.867 -0.380 1.00 84.06 659 PRO A O 1
ATOM 5281 N N . SER A 1 660 ? 0.254 9.480 -1.213 1.00 80.31 660 SER A N 1
ATOM 5282 C CA . SER A 1 660 ? -0.704 10.538 -1.565 1.00 80.31 660 SER A CA 1
ATOM 5283 C C . SER A 1 660 ? -1.637 10.893 -0.407 1.00 80.31 660 SER A C 1
ATOM 5285 O O . SER A 1 660 ? -2.130 12.014 -0.336 1.00 80.31 660 SER A O 1
ATOM 5287 N N . ASP A 1 661 ? -1.891 9.925 0.474 1.00 82.56 661 ASP A N 1
ATOM 5288 C CA . ASP A 1 661 ? -2.674 10.088 1.694 1.00 82.56 661 ASP A CA 1
ATOM 5289 C C . ASP A 1 661 ? -1.720 10.325 2.868 1.00 82.56 661 ASP A C 1
ATOM 5291 O O . ASP A 1 661 ? -0.927 9.453 3.234 1.00 82.56 661 ASP A O 1
ATOM 5295 N N . MET A 1 662 ? -1.781 11.524 3.446 1.00 83.94 662 MET A N 1
ATOM 5296 C CA . MET A 1 662 ? -0.888 11.933 4.530 1.00 83.94 662 MET A CA 1
ATOM 5297 C C . MET A 1 662 ? -1.360 11.414 5.890 1.00 83.94 662 MET A C 1
ATOM 5299 O O . MET A 1 662 ? -0.685 11.634 6.891 1.00 83.94 662 MET A O 1
ATOM 5303 N N . THR A 1 663 ? -2.497 10.718 5.951 1.00 82.25 663 THR A N 1
ATOM 5304 C CA . THR A 1 663 ? -2.961 10.039 7.167 1.00 82.25 663 THR A CA 1
ATOM 5305 C C . THR A 1 663 ? -2.251 8.702 7.406 1.00 82.25 663 THR A C 1
ATOM 5307 O O . THR A 1 663 ? -2.273 8.195 8.528 1.00 82.25 663 THR A O 1
ATOM 5310 N N . VAL A 1 664 ? -1.574 8.149 6.389 1.00 79.06 664 VAL A N 1
ATOM 5311 C CA . VAL A 1 664 ? -0.796 6.907 6.493 1.00 79.06 664 VAL A CA 1
ATOM 5312 C C . VAL A 1 664 ? 0.534 7.177 7.199 1.00 79.06 664 VAL A C 1
ATOM 5314 O O . VAL A 1 664 ? 1.374 7.939 6.713 1.00 79.06 664 VAL A O 1
ATOM 5317 N N . TYR A 1 665 ? 0.732 6.535 8.352 1.00 79.75 665 TYR A N 1
ATOM 5318 C CA . TYR A 1 665 ? 1.912 6.706 9.196 1.00 79.75 665 TYR A CA 1
ATOM 5319 C C . TYR A 1 665 ? 2.319 5.378 9.871 1.00 79.75 665 TYR A C 1
ATOM 5321 O O . TYR A 1 665 ? 1.448 4.725 10.451 1.00 79.75 665 TYR A O 1
ATOM 5329 N N . PRO A 1 666 ? 3.613 4.983 9.870 1.00 84.94 666 PRO A N 1
ATOM 5330 C CA . PRO A 1 666 ? 4.755 5.645 9.223 1.00 84.94 666 PRO A CA 1
ATOM 5331 C C . PRO A 1 666 ? 4.670 5.608 7.686 1.00 84.94 666 PRO A C 1
ATOM 5333 O O . PRO A 1 666 ? 3.961 4.786 7.113 1.00 84.94 666 PRO A O 1
ATOM 5336 N N . GLN A 1 667 ? 5.369 6.526 7.018 1.00 88.75 667 GLN A N 1
ATOM 5337 C CA . GLN A 1 667 ? 5.344 6.657 5.558 1.00 88.75 667 GLN A CA 1
ATOM 5338 C C . GLN A 1 667 ? 6.414 5.777 4.915 1.00 88.75 667 GLN A C 1
ATOM 5340 O O . GLN A 1 667 ? 7.569 5.818 5.328 1.00 88.75 667 GLN A O 1
ATOM 5345 N N . GLU A 1 668 ? 6.059 5.032 3.872 1.00 91.56 668 GLU A N 1
ATOM 5346 C CA . GLU A 1 668 ? 7.000 4.191 3.124 1.00 91.56 668 GLU A CA 1
ATOM 5347 C C . GLU A 1 668 ? 7.075 4.618 1.660 1.00 91.56 668 GLU A C 1
ATOM 5349 O O . GLU A 1 668 ? 6.056 4.943 1.059 1.00 91.56 668 GLU A O 1
ATOM 5354 N N . TYR A 1 669 ? 8.280 4.617 1.086 1.00 93.12 669 TYR A N 1
ATOM 5355 C CA . TYR A 1 669 ? 8.530 4.895 -0.333 1.00 93.12 669 TYR A CA 1
ATOM 5356 C C . TYR A 1 669 ? 9.805 4.191 -0.814 1.00 93.12 669 TYR A C 1
ATOM 5358 O O . TYR A 1 669 ? 10.570 3.645 -0.019 1.00 93.12 669 TYR A O 1
ATOM 5366 N N . LYS A 1 670 ? 10.060 4.182 -2.127 1.00 92.75 670 LYS A N 1
ATOM 5367 C CA . LYS A 1 670 ? 11.230 3.512 -2.718 1.00 92.75 670 LYS A CA 1
ATOM 5368 C C . LYS A 1 670 ? 12.126 4.466 -3.490 1.00 92.75 670 LYS A C 1
ATOM 5370 O O . LYS A 1 670 ? 11.653 5.295 -4.262 1.00 92.75 670 LYS A O 1
ATOM 5375 N N . LEU A 1 671 ? 13.433 4.292 -3.325 1.00 94.25 671 LEU A N 1
ATOM 5376 C CA . LE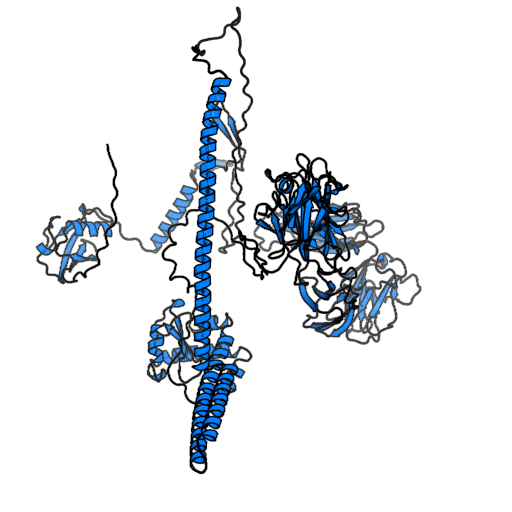U A 1 671 ? 14.472 4.948 -4.113 1.00 94.25 671 LEU A CA 1
ATOM 5377 C C . LEU A 1 671 ? 14.965 3.983 -5.189 1.00 94.25 671 LEU A C 1
ATOM 5379 O O . LEU A 1 671 ? 15.433 2.900 -4.853 1.00 94.25 671 LEU A O 1
ATOM 5383 N N . ASN A 1 672 ? 14.900 4.387 -6.457 1.00 94.56 672 ASN A N 1
ATOM 5384 C CA . ASN A 1 672 ? 15.341 3.586 -7.596 1.00 94.56 672 ASN A CA 1
ATOM 5385 C C . ASN A 1 672 ? 16.485 4.289 -8.323 1.00 94.56 672 ASN A C 1
ATOM 5387 O O . ASN A 1 672 ? 16.280 5.345 -8.931 1.00 94.56 672 ASN A O 1
ATOM 5391 N N . CYS A 1 673 ? 17.674 3.690 -8.296 1.00 95.31 673 CYS A N 1
ATOM 5392 C CA . CYS A 1 673 ? 18.826 4.148 -9.060 1.00 95.31 673 CYS A CA 1
ATOM 5393 C C . CYS A 1 673 ? 19.129 3.201 -10.223 1.00 95.31 673 CYS A C 1
ATOM 5395 O O . CYS A 1 673 ? 19.404 2.019 -10.021 1.00 95.31 673 CYS A O 1
ATOM 5397 N N . THR A 1 674 ? 19.101 3.730 -11.445 1.00 94.50 674 THR A N 1
ATOM 5398 C CA . THR A 1 674 ? 19.331 2.965 -12.673 1.00 94.50 674 THR A CA 1
ATOM 5399 C C . THR A 1 674 ? 20.710 3.275 -13.234 1.00 94.50 674 THR A C 1
ATOM 5401 O O . THR A 1 674 ? 20.982 4.391 -13.688 1.00 94.50 674 THR A O 1
ATOM 5404 N N . LYS A 1 675 ? 21.577 2.265 -13.210 1.00 93.31 675 LYS A N 1
ATOM 5405 C CA . LYS A 1 675 ? 22.934 2.293 -13.757 1.00 93.31 675 LYS A CA 1
ATOM 5406 C C . LYS A 1 675 ? 22.940 1.688 -15.161 1.00 93.31 675 LYS A C 1
ATOM 5408 O O . LYS A 1 675 ? 22.238 0.712 -15.415 1.00 93.31 675 LYS A O 1
ATOM 5413 N N . ILE A 1 676 ? 23.780 2.219 -16.048 1.00 93.00 676 ILE A N 1
ATOM 5414 C CA . ILE A 1 676 ? 23.973 1.748 -17.430 1.00 93.00 676 ILE A CA 1
ATOM 5415 C C . ILE A 1 676 ? 25.463 1.603 -17.780 1.00 93.00 676 ILE A C 1
ATOM 5417 O O . ILE A 1 676 ? 26.314 2.235 -17.152 1.00 93.0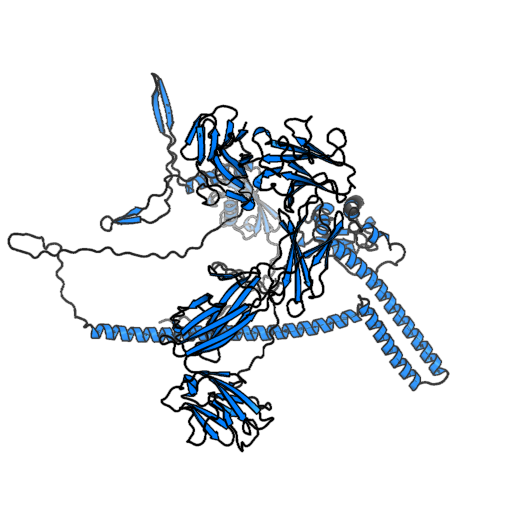0 676 ILE A O 1
ATOM 5421 N N . GLY A 1 677 ? 25.795 0.796 -18.797 1.00 90.12 677 GLY A N 1
ATOM 5422 C CA . GLY A 1 677 ? 27.137 0.755 -19.395 1.00 90.12 677 GLY A CA 1
ATOM 5423 C C . GLY A 1 677 ? 28.018 -0.407 -18.933 1.00 90.12 677 GLY A C 1
ATOM 5424 O O . GLY A 1 677 ? 27.808 -1.546 -19.333 1.00 90.12 677 GLY A O 1
ATOM 5425 N N . PHE A 1 678 ? 29.077 -0.141 -18.171 1.00 90.50 678 PHE A N 1
ATOM 5426 C CA . PHE A 1 678 ? 30.099 -1.142 -17.841 1.00 90.50 678 PHE A CA 1
ATOM 5427 C C . PHE A 1 678 ? 29.614 -2.194 -16.848 1.00 90.50 678 PHE A C 1
ATOM 5429 O O . PHE A 1 678 ? 28.934 -1.872 -15.883 1.00 90.50 678 PHE A O 1
ATOM 5436 N N . ASN A 1 679 ? 29.971 -3.457 -17.062 1.00 90.06 679 ASN A N 1
ATOM 5437 C CA . ASN A 1 679 ? 29.421 -4.585 -16.307 1.00 90.06 679 ASN A CA 1
ATOM 5438 C C . ASN A 1 679 ? 30.058 -4.821 -14.926 1.00 90.06 679 ASN A C 1
ATOM 5440 O O . ASN A 1 679 ? 29.629 -5.744 -14.237 1.00 90.06 679 ASN A O 1
ATOM 5444 N N . ARG A 1 680 ? 31.071 -4.031 -14.535 1.00 91.56 680 ARG A N 1
ATOM 5445 C CA . ARG A 1 680 ? 31.733 -4.086 -13.221 1.00 91.56 680 ARG A CA 1
ATOM 5446 C C . ARG A 1 680 ? 31.698 -2.737 -12.514 1.00 91.56 680 ARG A C 1
ATOM 5448 O O . ARG A 1 680 ? 32.230 -1.766 -13.047 1.00 91.56 680 ARG A O 1
ATOM 5455 N N . TYR A 1 681 ? 31.087 -2.668 -11.337 1.00 93.19 681 TYR A N 1
ATOM 5456 C CA . TYR A 1 681 ? 30.861 -1.399 -10.639 1.00 93.19 681 TYR A CA 1
ATOM 5457 C C . TYR A 1 681 ? 30.637 -1.582 -9.136 1.00 93.19 681 TYR A C 1
ATOM 5459 O O . TYR A 1 681 ? 30.322 -2.671 -8.672 1.00 93.19 681 TYR A O 1
ATOM 5467 N N . ASP A 1 682 ? 30.757 -0.485 -8.402 1.00 92.94 682 ASP A N 1
ATOM 5468 C CA . ASP A 1 682 ? 30.251 -0.310 -7.047 1.00 92.94 682 ASP A CA 1
ATOM 5469 C C . ASP A 1 682 ? 29.061 0.660 -7.118 1.00 92.94 682 ASP A C 1
ATOM 5471 O O . ASP A 1 682 ? 29.118 1.659 -7.844 1.00 92.94 682 ASP A O 1
ATOM 5475 N N . ILE A 1 683 ? 27.979 0.391 -6.390 1.00 94.44 683 ILE A N 1
ATOM 5476 C CA . ILE A 1 683 ? 26.811 1.275 -6.315 1.00 94.44 683 ILE A CA 1
ATOM 5477 C C . ILE A 1 683 ? 26.364 1.449 -4.869 1.00 94.44 683 ILE A C 1
ATOM 5479 O O . ILE A 1 683 ? 26.205 0.480 -4.132 1.00 94.44 683 ILE A O 1
ATOM 5483 N N . SER A 1 684 ? 26.112 2.692 -4.474 1.00 93.88 684 SER A N 1
ATOM 5484 C CA . SER A 1 684 ? 25.552 3.000 -3.167 1.00 93.88 684 SER A CA 1
ATOM 5485 C C . SER A 1 684 ? 24.473 4.070 -3.247 1.00 93.88 684 SER A C 1
ATOM 5487 O O . SER A 1 684 ? 24.517 4.980 -4.076 1.00 93.88 684 SER A O 1
ATOM 5489 N N . MET A 1 685 ? 23.475 3.936 -2.378 1.00 94.69 685 MET A N 1
ATOM 5490 C CA . MET A 1 685 ? 22.436 4.934 -2.152 1.00 94.69 685 MET A CA 1
ATOM 5491 C C . MET A 1 685 ? 22.532 5.399 -0.706 1.00 94.69 685 MET A C 1
ATOM 5493 O O . MET A 1 685 ? 22.513 4.578 0.210 1.00 94.69 685 MET A O 1
ATOM 5497 N N . SER A 1 686 ? 22.656 6.703 -0.494 1.00 92.88 686 SER A N 1
ATOM 5498 C CA . SER A 1 686 ? 22.898 7.298 0.818 1.00 92.88 686 SER A CA 1
ATOM 5499 C C . SER A 1 686 ? 22.020 8.516 1.079 1.00 92.88 686 SER A C 1
ATOM 5501 O O . SER A 1 686 ? 21.510 9.158 0.159 1.00 92.88 686 SER A O 1
ATOM 5503 N N . ILE A 1 687 ? 21.869 8.845 2.359 1.00 90.94 687 ILE A N 1
ATOM 5504 C CA . ILE A 1 687 ? 21.341 10.124 2.832 1.00 90.94 687 ILE A CA 1
ATOM 5505 C C . ILE A 1 687 ? 22.383 10.774 3.741 1.00 90.94 687 ILE A C 1
ATOM 5507 O O . ILE A 1 687 ? 22.842 10.198 4.726 1.00 90.94 687 ILE A O 1
ATOM 5511 N N . GLY A 1 688 ? 22.845 11.970 3.374 1.00 83.88 688 GLY A N 1
ATOM 5512 C CA . GLY A 1 688 ? 24.028 12.566 4.003 1.00 83.88 688 GLY A CA 1
ATOM 5513 C C . GLY A 1 688 ? 25.245 11.626 3.944 1.00 83.88 688 GLY A C 1
ATOM 5514 O O . GLY A 1 688 ? 25.691 11.253 2.862 1.00 83.88 688 GLY A O 1
ATOM 5515 N N . SER A 1 689 ? 25.788 11.247 5.105 1.00 82.88 689 SER A N 1
ATOM 5516 C CA . SER A 1 689 ? 26.928 10.322 5.224 1.00 82.88 689 SER A CA 1
ATOM 5517 C C . SER A 1 689 ? 26.540 8.852 5.417 1.00 82.88 689 SER A C 1
ATOM 5519 O O . SER A 1 689 ? 27.427 8.002 5.453 1.00 82.88 689 SER A O 1
ATOM 5521 N N . THR A 1 690 ? 25.254 8.534 5.584 1.00 87.88 690 THR A N 1
ATOM 5522 C CA . THR A 1 690 ? 24.805 7.168 5.888 1.00 87.88 690 THR A CA 1
ATOM 5523 C C . THR A 1 690 ? 24.402 6.453 4.609 1.00 87.88 690 THR A C 1
ATOM 5525 O O . THR A 1 690 ? 23.516 6.916 3.889 1.00 87.88 690 THR A O 1
ATOM 5528 N N . ALA A 1 691 ? 25.028 5.313 4.325 1.00 89.25 691 ALA A N 1
ATOM 5529 C CA . ALA A 1 691 ? 24.615 4.445 3.230 1.00 89.25 691 ALA A CA 1
ATOM 5530 C C . ALA A 1 691 ? 23.370 3.647 3.638 1.00 89.25 691 ALA A C 1
ATOM 5532 O O . ALA A 1 691 ? 23.379 2.981 4.666 1.00 89.25 691 ALA A O 1
ATOM 5533 N N . LEU A 1 692 ? 22.310 3.720 2.837 1.00 90.06 692 LEU A N 1
ATOM 5534 C CA . LEU A 1 692 ? 21.090 2.918 2.983 1.00 90.06 692 LEU A CA 1
ATOM 5535 C C . LEU A 1 692 ? 21.223 1.574 2.268 1.00 90.06 692 LEU A C 1
ATOM 5537 O O . LEU A 1 692 ? 20.683 0.568 2.718 1.00 90.06 692 LEU A O 1
ATOM 5541 N N . ALA A 1 693 ? 21.954 1.575 1.156 1.00 90.50 693 ALA A N 1
ATOM 5542 C CA . ALA A 1 693 ? 22.452 0.388 0.486 1.00 90.50 693 ALA A CA 1
ATOM 5543 C C . ALA A 1 693 ? 23.851 0.679 -0.049 1.00 90.50 693 ALA A C 1
ATOM 5545 O O . ALA A 1 693 ? 24.112 1.770 -0.564 1.00 90.50 693 ALA A O 1
ATOM 5546 N N . ASP A 1 694 ? 24.738 -0.300 0.078 1.00 91.62 694 ASP A N 1
ATOM 5547 C CA . ASP A 1 694 ? 26.112 -0.226 -0.400 1.00 91.62 694 ASP A CA 1
ATOM 5548 C C . ASP A 1 694 ? 26.506 -1.587 -0.972 1.00 91.62 694 ASP A C 1
ATOM 5550 O O . ASP A 1 694 ? 26.601 -2.585 -0.253 1.00 91.62 694 ASP A O 1
ATOM 5554 N N . HIS A 1 695 ? 26.667 -1.632 -2.288 1.00 92.25 695 HIS A N 1
ATOM 5555 C CA . HIS A 1 695 ? 27.003 -2.825 -3.040 1.00 92.25 695 HIS A CA 1
ATOM 5556 C C . HIS A 1 695 ? 28.356 -2.617 -3.712 1.00 92.25 695 HIS A C 1
ATOM 5558 O O . HIS A 1 695 ? 28.534 -1.707 -4.523 1.00 92.25 695 HIS A O 1
ATOM 5564 N N . THR A 1 696 ? 29.310 -3.485 -3.388 1.00 91.44 696 THR A N 1
ATOM 5565 C CA . THR A 1 696 ? 30.683 -3.414 -3.898 1.00 91.44 696 THR A CA 1
ATOM 5566 C C . THR A 1 696 ? 31.017 -4.639 -4.742 1.00 91.44 696 THR A C 1
ATOM 5568 O O . THR A 1 696 ? 30.487 -5.729 -4.522 1.00 91.44 696 THR A O 1
ATOM 5571 N N . ASN A 1 697 ? 31.921 -4.460 -5.706 1.00 91.31 697 ASN A N 1
ATOM 5572 C CA . ASN A 1 697 ? 32.389 -5.470 -6.648 1.00 91.31 697 ASN A CA 1
ATOM 5573 C C . ASN A 1 697 ? 31.238 -6.149 -7.412 1.00 91.31 697 ASN A C 1
ATOM 5575 O O . ASN A 1 697 ? 31.198 -7.373 -7.564 1.00 91.31 697 ASN A O 1
ATOM 5579 N N . CYS A 1 698 ? 30.281 -5.354 -7.886 1.00 91.50 698 CYS A N 1
ATOM 5580 C CA . CYS A 1 698 ? 29.145 -5.846 -8.649 1.00 91.50 698 CYS A CA 1
ATOM 5581 C C . CYS A 1 698 ? 29.574 -6.297 -10.035 1.00 91.50 698 CYS A C 1
ATOM 5583 O O . CYS A 1 698 ? 30.341 -5.610 -10.708 1.00 91.50 698 CYS A O 1
ATOM 5585 N N . PHE A 1 699 ? 29.060 -7.446 -10.469 1.00 91.12 699 PHE A N 1
ATOM 5586 C CA . PHE A 1 699 ? 29.313 -8.003 -11.787 1.00 91.12 699 PHE A CA 1
ATOM 5587 C C . PHE A 1 699 ? 28.012 -8.504 -12.417 1.00 91.12 699 PHE A C 1
ATOM 5589 O O . PHE A 1 699 ? 27.466 -9.529 -12.006 1.00 91.12 699 PHE A O 1
ATOM 5596 N N . ASP A 1 700 ? 27.528 -7.781 -13.431 1.00 87.00 700 ASP A N 1
ATOM 5597 C CA . ASP A 1 700 ? 26.190 -7.996 -14.005 1.00 87.00 700 ASP A CA 1
ATOM 5598 C C . ASP A 1 700 ? 25.929 -9.437 -14.496 1.00 87.00 700 ASP A C 1
ATOM 5600 O O . ASP A 1 700 ? 24.852 -9.960 -14.211 1.00 87.00 700 ASP A O 1
ATOM 5604 N N . PRO A 1 701 ? 26.875 -10.142 -15.159 1.00 85.00 701 PRO A N 1
ATOM 5605 C CA . PRO A 1 701 ? 26.669 -11.533 -15.577 1.00 85.00 701 PRO A CA 1
ATOM 5606 C C . PRO A 1 701 ? 26.452 -12.527 -14.429 1.00 85.00 701 PRO A C 1
ATOM 5608 O O . PRO A 1 701 ? 25.773 -13.533 -14.628 1.00 85.00 701 PRO A O 1
ATOM 5611 N N . ASP A 1 702 ? 27.010 -12.247 -13.248 1.00 82.31 702 ASP A N 1
ATOM 5612 C CA . ASP A 1 702 ? 26.904 -13.115 -12.069 1.00 82.31 702 ASP A CA 1
ATOM 5613 C C . ASP A 1 702 ? 25.783 -12.660 -11.112 1.00 82.31 702 ASP A C 1
ATOM 5615 O O . ASP A 1 702 ? 25.433 -13.395 -10.189 1.00 82.31 702 ASP A O 1
ATOM 5619 N N . ASN A 1 703 ? 25.213 -11.465 -11.330 1.00 81.19 703 ASN A N 1
ATOM 5620 C CA . ASN A 1 703 ? 24.159 -10.839 -10.521 1.00 81.19 703 ASN A CA 1
ATOM 5621 C C . ASN A 1 703 ? 24.422 -10.896 -9.000 1.00 81.19 703 ASN A C 1
ATOM 5623 O O . ASN A 1 703 ? 23.530 -11.149 -8.190 1.00 81.19 703 ASN A O 1
ATOM 5627 N N . ASN A 1 704 ? 25.677 -10.693 -8.603 1.00 85.19 704 ASN A N 1
ATOM 5628 C CA . ASN A 1 704 ? 26.132 -10.856 -7.221 1.00 85.19 704 ASN A CA 1
ATOM 5629 C C . ASN A 1 704 ? 25.672 -9.737 -6.267 1.00 85.19 704 ASN A C 1
ATOM 5631 O O . ASN A 1 704 ? 25.634 -9.956 -5.060 1.00 85.19 704 ASN A O 1
ATOM 5635 N N . CYS A 1 705 ? 25.311 -8.565 -6.790 1.00 83.94 705 CYS A N 1
ATOM 5636 C CA . CYS A 1 705 ? 24.826 -7.432 -6.000 1.00 83.94 705 CYS A CA 1
ATOM 5637 C C . CYS A 1 705 ? 23.300 -7.337 -5.915 1.00 83.94 705 CYS A C 1
ATOM 5639 O O . CYS A 1 705 ? 22.788 -6.419 -5.280 1.00 83.94 705 CYS A O 1
ATOM 5641 N N . GLY A 1 706 ? 22.564 -8.267 -6.533 1.00 79.00 706 GLY A N 1
ATOM 5642 C CA . GLY A 1 706 ? 21.129 -8.092 -6.735 1.00 79.00 706 GLY A CA 1
ATOM 5643 C C . GLY A 1 706 ? 20.823 -6.901 -7.652 1.00 79.00 706 GLY A C 1
ATOM 5644 O O . GLY A 1 706 ? 21.719 -6.300 -8.240 1.00 79.00 706 GLY A O 1
ATOM 5645 N N . GLY A 1 707 ? 19.540 -6.583 -7.807 1.00 84.75 707 GLY A N 1
ATOM 5646 C CA . GLY A 1 707 ? 19.060 -5.566 -8.744 1.00 84.75 707 GLY A CA 1
ATOM 5647 C C . GLY A 1 707 ? 18.218 -6.159 -9.872 1.00 84.75 707 GLY A C 1
ATOM 5648 O O . GLY A 1 707 ? 18.238 -7.360 -10.149 1.00 84.75 707 GLY A O 1
ATOM 5649 N N . THR A 1 708 ? 17.423 -5.302 -10.507 1.00 87.31 708 THR A N 1
ATOM 5650 C CA . THR A 1 708 ? 16.537 -5.687 -11.608 1.00 87.31 708 THR A CA 1
ATOM 5651 C C . THR A 1 708 ? 17.205 -5.330 -12.927 1.00 87.31 708 THR A C 1
ATOM 5653 O O . THR A 1 708 ? 17.409 -4.152 -13.224 1.00 87.31 708 THR A O 1
ATOM 5656 N N . VAL A 1 709 ? 17.553 -6.341 -13.724 1.00 87.19 709 VAL A N 1
ATOM 5657 C CA . VAL A 1 709 ? 18.092 -6.140 -15.076 1.00 87.19 709 VAL A CA 1
ATOM 5658 C C . VAL A 1 709 ? 16.976 -5.614 -15.975 1.00 87.19 709 VAL A C 1
ATOM 5660 O O . VAL A 1 709 ? 15.920 -6.238 -16.086 1.00 87.19 709 VAL A O 1
ATOM 5663 N N . LEU A 1 710 ? 17.206 -4.469 -16.617 1.00 86.44 710 LEU A N 1
ATOM 5664 C CA . LEU A 1 710 ? 16.251 -3.856 -17.537 1.00 86.44 710 LEU A CA 1
ATOM 5665 C C . LEU A 1 710 ? 16.720 -4.055 -18.981 1.00 86.44 710 LEU A C 1
ATOM 5667 O O . LEU A 1 710 ? 17.902 -3.909 -19.288 1.00 86.44 710 LEU A O 1
ATOM 5671 N N . ASN A 1 711 ? 15.784 -4.325 -19.894 1.00 74.50 711 ASN A N 1
ATOM 5672 C CA . ASN A 1 711 ? 16.055 -4.302 -21.334 1.00 74.50 711 ASN A CA 1
ATOM 5673 C C . ASN A 1 711 ? 16.108 -2.841 -21.815 1.00 74.50 711 ASN A C 1
ATOM 5675 O O . ASN A 1 711 ? 15.145 -2.326 -22.382 1.00 74.50 711 ASN A O 1
ATOM 5679 N N . GLY A 1 712 ? 17.214 -2.162 -21.507 1.00 66.44 712 GLY A N 1
ATOM 5680 C CA . GLY A 1 712 ? 17.479 -0.778 -21.897 1.00 66.44 712 GLY A CA 1
ATOM 5681 C C . GLY A 1 712 ? 18.100 -0.646 -23.292 1.00 66.44 712 GLY A C 1
ATOM 5682 O O . GLY A 1 712 ? 18.538 -1.620 -23.900 1.00 66.44 712 GLY A O 1
ATOM 5683 N N . ALA A 1 713 ? 18.165 0.590 -23.798 1.00 71.19 713 ALA A N 1
ATOM 5684 C CA . ALA A 1 713 ? 18.849 0.912 -25.057 1.00 71.19 713 ALA A CA 1
ATOM 5685 C C . ALA A 1 713 ? 20.383 0.783 -24.964 1.00 71.19 713 ALA A C 1
ATOM 5687 O O . ALA A 1 713 ? 21.063 0.695 -25.988 1.00 71.19 713 ALA A O 1
ATOM 5688 N N . VAL A 1 714 ? 20.918 0.788 -23.742 1.00 82.38 714 VAL A N 1
ATOM 5689 C CA . VAL A 1 714 ? 22.334 0.608 -23.423 1.00 82.38 714 VAL A CA 1
ATOM 5690 C C . VAL A 1 714 ? 22.508 -0.761 -22.765 1.00 82.38 714 VAL A C 1
ATOM 5692 O O . VAL A 1 714 ? 21.661 -1.190 -21.990 1.00 82.38 714 VAL A O 1
ATOM 5695 N N . GLU A 1 715 ? 23.588 -1.473 -23.081 1.00 84.75 715 GLU A N 1
ATOM 5696 C CA . GLU A 1 715 ? 23.869 -2.767 -22.452 1.00 84.75 715 GLU A CA 1
ATOM 5697 C C . GLU A 1 715 ? 24.156 -2.624 -20.946 1.00 84.75 715 GLU A C 1
ATOM 5699 O O . GLU A 1 715 ? 24.614 -1.582 -20.467 1.00 84.75 715 GLU A O 1
ATOM 5704 N N . ASN A 1 716 ? 23.923 -3.713 -20.205 1.00 88.56 716 ASN A N 1
ATOM 5705 C CA . ASN A 1 716 ? 24.144 -3.808 -18.760 1.00 88.56 716 ASN A CA 1
ATOM 5706 C C . ASN A 1 716 ? 23.398 -2.730 -17.943 1.00 88.56 716 ASN A C 1
ATOM 5708 O O . ASN A 1 716 ? 23.952 -2.156 -16.995 1.00 88.56 716 ASN A O 1
ATOM 5712 N N . THR A 1 717 ? 22.149 -2.444 -18.325 1.00 91.31 717 THR A N 1
ATOM 5713 C CA . THR A 1 717 ? 21.229 -1.609 -17.544 1.00 91.31 717 THR A CA 1
ATOM 5714 C C . THR A 1 717 ? 20.688 -2.388 -16.350 1.00 91.31 717 THR A C 1
ATOM 5716 O O . THR A 1 717 ? 19.991 -3.392 -16.517 1.00 91.31 717 THR A O 1
ATOM 5719 N N . VAL A 1 718 ? 20.968 -1.904 -15.140 1.00 91.69 718 VAL A N 1
ATOM 5720 C CA . VAL A 1 718 ? 20.505 -2.515 -13.887 1.00 91.69 718 VAL A CA 1
ATOM 5721 C C . VAL A 1 718 ? 19.935 -1.443 -12.969 1.00 91.69 718 VAL A C 1
ATOM 5723 O O . VAL A 1 718 ? 20.559 -0.405 -12.745 1.00 91.69 718 VAL A O 1
ATOM 5726 N N . SER A 1 719 ? 18.740 -1.702 -12.441 1.00 93.25 719 SER A N 1
ATOM 5727 C CA . SER A 1 719 ? 18.065 -0.838 -11.476 1.00 93.25 719 SER A CA 1
ATOM 5728 C C . SER A 1 719 ? 18.164 -1.416 -10.069 1.00 93.25 719 SER A C 1
ATOM 5730 O O . SER A 1 719 ? 17.793 -2.569 -9.830 1.00 93.25 719 SER A O 1
ATOM 5732 N N . HIS A 1 720 ? 18.667 -0.606 -9.144 1.00 92.75 720 HIS A N 1
ATOM 5733 C CA . HIS A 1 720 ? 18.790 -0.920 -7.726 1.00 92.75 720 HIS A CA 1
ATOM 5734 C C . HIS A 1 720 ? 17.739 -0.137 -6.950 1.00 92.75 720 HIS A C 1
ATOM 5736 O O . HIS A 1 720 ? 17.662 1.086 -7.079 1.00 92.75 720 HIS A O 1
ATOM 5742 N N . ALA A 1 721 ? 16.937 -0.851 -6.163 1.00 93.38 721 ALA A N 1
ATOM 5743 C CA . ALA A 1 721 ? 15.815 -0.297 -5.418 1.00 93.38 721 ALA A CA 1
ATOM 5744 C C . ALA A 1 721 ? 16.020 -0.479 -3.911 1.00 93.38 721 ALA A C 1
ATOM 5746 O O . ALA A 1 721 ? 16.385 -1.568 -3.467 1.00 93.38 721 ALA A O 1
ATOM 5747 N N . VAL A 1 722 ? 15.746 0.565 -3.129 1.00 92.62 722 VAL A N 1
ATOM 5748 C CA . VAL A 1 722 ? 15.763 0.531 -1.658 1.00 92.62 722 VAL A CA 1
ATOM 5749 C C . VAL A 1 722 ? 14.442 1.065 -1.130 1.00 92.62 722 VAL A C 1
ATOM 5751 O O . VAL A 1 722 ? 14.033 2.166 -1.495 1.00 92.62 722 VAL A O 1
ATOM 5754 N N . THR A 1 723 ? 13.786 0.290 -0.267 1.00 92.81 723 THR A N 1
ATOM 5755 C CA . THR A 1 723 ? 12.601 0.740 0.471 1.00 92.81 723 THR A CA 1
ATOM 5756 C C . THR A 1 723 ? 13.034 1.547 1.686 1.00 92.81 723 THR A C 1
ATOM 5758 O O . THR A 1 723 ? 13.900 1.116 2.445 1.00 92.81 723 THR A O 1
ATOM 5761 N N . VAL A 1 724 ? 12.421 2.710 1.859 1.00 92.06 724 VAL A N 1
ATOM 5762 C CA . VAL A 1 724 ? 12.689 3.659 2.931 1.00 92.06 724 VAL A CA 1
ATOM 5763 C C . VAL A 1 724 ? 11.412 3.875 3.735 1.00 92.06 724 VAL A C 1
ATOM 5765 O O . VAL A 1 724 ? 10.359 4.144 3.161 1.00 92.06 724 VAL A O 1
ATOM 5768 N N . THR A 1 725 ? 11.527 3.801 5.058 1.00 91.12 725 THR A N 1
ATOM 5769 C CA . THR A 1 725 ? 10.455 4.091 6.015 1.00 91.12 725 THR A CA 1
ATOM 5770 C C . THR A 1 725 ? 10.779 5.383 6.770 1.00 91.12 725 THR A C 1
ATOM 5772 O O . THR A 1 725 ? 11.896 5.568 7.261 1.00 91.12 725 THR A O 1
ATOM 5775 N N . TRP A 1 726 ? 9.801 6.280 6.867 1.00 88.94 726 TRP A N 1
ATOM 5776 C CA . TRP A 1 726 ? 9.897 7.617 7.447 1.00 88.94 726 TRP A CA 1
ATOM 5777 C C . TRP A 1 726 ? 8.855 7.821 8.557 1.00 88.94 726 TRP A C 1
ATOM 5779 O O . TRP A 1 726 ? 7.652 7.686 8.331 1.00 88.94 726 TRP A O 1
ATOM 5789 N N . ASP A 1 727 ? 9.312 8.196 9.754 1.00 82.19 727 ASP A N 1
ATOM 5790 C CA . ASP A 1 727 ? 8.470 8.424 10.947 1.00 82.19 727 ASP A CA 1
ATOM 5791 C C . ASP A 1 727 ? 8.304 9.924 11.311 1.00 82.19 727 ASP A C 1
ATOM 5793 O O . ASP A 1 727 ? 7.836 10.304 12.388 1.00 82.19 727 ASP A O 1
ATOM 5797 N N . GLY A 1 728 ? 8.689 10.829 10.413 1.00 78.31 728 GLY A N 1
ATOM 5798 C CA . GLY A 1 728 ? 8.657 12.275 10.660 1.00 78.31 728 GLY A CA 1
ATOM 5799 C C . GLY A 1 728 ? 9.929 12.854 11.288 1.00 78.31 728 GLY A C 1
ATOM 5800 O O . GLY A 1 728 ? 10.057 14.077 11.326 1.00 78.31 728 GLY A O 1
ATOM 5801 N N . MET A 1 729 ? 10.865 12.027 11.769 1.00 81.62 729 MET A N 1
ATOM 5802 C CA . MET A 1 729 ? 12.161 12.483 12.308 1.00 81.62 729 MET A CA 1
ATOM 5803 C C . MET A 1 729 ? 13.344 11.571 11.962 1.00 81.62 729 MET A C 1
ATOM 5805 O O . MET A 1 729 ? 14.504 11.972 12.117 1.00 81.62 729 MET A O 1
ATOM 5809 N N . THR A 1 730 ? 13.079 10.344 11.527 1.00 83.25 730 THR A N 1
ATOM 5810 C CA . THR A 1 730 ? 14.072 9.338 11.185 1.00 83.25 730 THR A CA 1
ATOM 5811 C C . THR A 1 730 ? 13.725 8.634 9.880 1.00 83.25 730 THR A C 1
ATOM 5813 O O . THR A 1 730 ? 12.576 8.304 9.585 1.00 83.25 730 THR A O 1
ATOM 5816 N N . VAL A 1 731 ? 14.766 8.437 9.078 1.00 85.31 731 VAL A N 1
ATOM 5817 C CA . VAL A 1 731 ? 14.777 7.648 7.851 1.00 85.31 731 VAL A CA 1
ATOM 5818 C C . VAL A 1 731 ? 15.348 6.286 8.201 1.00 85.31 731 VAL A C 1
ATOM 5820 O O . VAL A 1 731 ? 16.448 6.207 8.753 1.00 85.31 731 VAL A O 1
ATOM 5823 N N . SER A 1 732 ? 14.629 5.218 7.869 1.00 85.12 732 SER A N 1
ATOM 5824 C CA . SER A 1 732 ? 15.065 3.847 8.119 1.00 85.12 732 SER A CA 1
ATOM 5825 C C . SER A 1 732 ? 14.971 2.963 6.877 1.00 85.12 732 SER A C 1
ATOM 5827 O O . SER A 1 732 ? 14.106 3.145 6.026 1.00 85.12 732 SER A O 1
ATOM 5829 N N . SER A 1 733 ? 15.907 2.022 6.754 1.00 85.88 733 SER A N 1
ATOM 5830 C CA . SER A 1 733 ? 15.942 0.987 5.715 1.00 85.88 733 SER A CA 1
ATOM 5831 C C . SER A 1 733 ? 16.591 -0.262 6.311 1.00 85.88 733 SER A C 1
ATOM 5833 O O . SER A 1 733 ? 17.782 -0.268 6.638 1.00 85.88 733 SER A O 1
ATOM 5835 N N . GLY A 1 734 ? 15.804 -1.320 6.522 1.00 78.62 734 GLY A N 1
ATOM 5836 C CA . GLY A 1 734 ? 16.269 -2.520 7.220 1.00 78.62 734 GLY A CA 1
ATOM 5837 C C . GLY A 1 734 ? 16.747 -2.207 8.645 1.00 78.62 734 GLY A C 1
ATOM 5838 O O . GLY A 1 734 ? 15.975 -1.736 9.471 1.00 78.62 734 GLY A O 1
ATOM 5839 N N . SER A 1 735 ? 18.022 -2.472 8.946 1.00 71.31 735 SER A N 1
ATOM 5840 C CA . SER A 1 735 ? 18.632 -2.186 10.261 1.00 71.31 735 SER A CA 1
ATOM 5841 C C . SER A 1 735 ? 19.262 -0.792 10.371 1.00 71.31 735 SER A C 1
ATOM 5843 O O . SER A 1 735 ? 19.856 -0.471 11.399 1.00 71.31 735 SER A O 1
ATOM 5845 N N . ILE A 1 736 ? 19.194 0.017 9.314 1.00 77.75 736 ILE A N 1
ATOM 5846 C CA . ILE A 1 736 ? 19.834 1.332 9.240 1.00 77.75 736 ILE A CA 1
ATOM 5847 C C . ILE A 1 736 ? 18.802 2.390 9.609 1.00 77.75 736 ILE A C 1
ATOM 5849 O O . ILE A 1 736 ? 17.698 2.378 9.072 1.00 77.75 736 ILE A O 1
ATOM 5853 N N . SER A 1 737 ? 19.167 3.315 10.496 1.00 77.69 737 SER A N 1
ATOM 5854 C CA . SER A 1 737 ? 18.330 4.450 10.894 1.00 77.69 737 SER A CA 1
ATOM 5855 C C . SER A 1 737 ? 19.163 5.725 10.975 1.00 77.69 737 SER A C 1
ATOM 5857 O O . SER A 1 737 ? 20.222 5.728 11.606 1.00 77.69 737 SER A O 1
ATOM 5859 N N . GLN A 1 738 ? 18.673 6.820 10.406 1.00 78.94 738 GLN A N 1
ATOM 5860 C CA . GLN A 1 738 ? 19.288 8.138 10.508 1.00 78.94 738 GLN A CA 1
ATOM 5861 C C . GLN A 1 738 ? 18.237 9.182 10.858 1.00 78.94 738 GLN A C 1
ATOM 5863 O O . GLN A 1 738 ? 17.216 9.285 10.187 1.00 78.94 738 GLN A O 1
ATOM 5868 N N . SER A 1 739 ? 18.511 10.006 11.871 1.00 77.62 739 SER A N 1
ATOM 5869 C CA . SER A 1 739 ? 17.669 11.168 12.145 1.00 77.62 739 SER A CA 1
ATOM 5870 C C . SER A 1 739 ? 17.940 12.276 11.131 1.00 77.62 739 SER A C 1
ATOM 5872 O O . SER A 1 739 ? 19.090 12.663 10.909 1.00 77.62 739 SER A O 1
ATOM 5874 N N . THR A 1 740 ? 16.876 12.774 10.511 1.00 76.19 740 THR A N 1
ATOM 5875 C CA . THR A 1 740 ? 16.916 13.888 9.560 1.00 76.19 740 THR A CA 1
ATOM 5876 C C . THR A 1 740 ? 15.690 14.753 9.793 1.00 76.19 740 THR A C 1
ATOM 5878 O O . THR A 1 740 ? 14.617 14.213 10.036 1.00 76.19 740 THR A O 1
ATOM 5881 N N . THR A 1 741 ? 15.811 16.071 9.688 1.00 70.69 741 THR A N 1
ATOM 5882 C CA . THR A 1 741 ? 14.662 16.984 9.725 1.00 70.69 741 THR A CA 1
ATOM 5883 C C . THR A 1 741 ? 14.643 17.835 8.462 1.00 70.69 741 THR A C 1
ATOM 5885 O O . THR A 1 741 ? 15.693 18.245 7.968 1.00 70.69 741 THR A O 1
ATOM 5888 N N . GLY A 1 742 ? 13.444 18.107 7.944 1.00 81.25 742 GLY A N 1
ATOM 5889 C CA . GLY A 1 742 ? 13.267 18.869 6.709 1.00 81.25 742 GLY A CA 1
ATOM 5890 C C . GLY A 1 742 ? 13.512 18.061 5.432 1.00 81.25 742 GLY A C 1
ATOM 5891 O O . GLY A 1 742 ? 13.461 16.831 5.437 1.00 81.25 742 GLY A O 1
ATOM 5892 N N . ASP A 1 743 ? 13.783 18.780 4.341 1.00 88.00 743 ASP A N 1
ATOM 5893 C CA . ASP A 1 743 ? 14.037 18.220 3.013 1.00 88.00 743 ASP A CA 1
ATOM 5894 C C . ASP A 1 743 ? 15.090 17.108 3.022 1.00 88.00 743 ASP A C 1
ATOM 5896 O O . ASP A 1 743 ? 16.243 17.292 3.425 1.00 88.00 743 ASP A O 1
ATOM 5900 N N . GLN A 1 744 ? 14.705 15.956 2.485 1.00 88.06 744 GLN A N 1
ATOM 5901 C CA . GLN A 1 744 ? 15.540 14.766 2.464 1.00 88.06 744 GLN A CA 1
ATOM 5902 C C . GLN A 1 744 ? 16.263 14.675 1.127 1.00 88.06 744 GLN A C 1
ATOM 5904 O O . GLN A 1 744 ? 15.641 14.460 0.087 1.00 88.06 744 GLN A O 1
ATOM 5909 N N . MET A 1 745 ? 17.584 14.852 1.148 1.00 91.62 745 MET A N 1
ATOM 5910 C CA . MET A 1 745 ? 18.435 14.722 -0.033 1.00 91.62 745 MET A CA 1
ATOM 5911 C C . MET A 1 745 ? 19.107 13.356 -0.063 1.00 91.62 745 MET A C 1
ATOM 5913 O O . MET A 1 745 ? 20.049 13.092 0.686 1.00 91.62 745 MET A O 1
ATOM 5917 N N . TYR A 1 746 ? 18.646 12.520 -0.980 1.00 94.25 746 TYR A N 1
ATOM 5918 C CA . TYR A 1 746 ? 19.252 11.236 -1.273 1.00 94.25 746 TYR A CA 1
ATOM 5919 C C . TYR A 1 746 ? 20.289 11.375 -2.375 1.00 94.25 746 TYR A C 1
ATOM 5921 O O . TYR A 1 746 ? 20.149 12.193 -3.288 1.00 94.25 746 TYR A O 1
ATOM 5929 N N . GLN A 1 747 ? 21.307 10.531 -2.314 1.00 95.38 747 GLN A N 1
ATOM 5930 C CA . GLN A 1 747 ? 22.386 10.459 -3.279 1.00 95.38 747 GLN A CA 1
ATOM 5931 C C . GLN A 1 747 ? 22.535 9.022 -3.770 1.00 95.38 747 GLN A C 1
ATOM 5933 O O . GLN A 1 747 ? 22.715 8.113 -2.968 1.00 95.38 747 GLN A O 1
ATOM 5938 N N . CYS A 1 748 ? 22.510 8.822 -5.085 1.00 96.62 748 CYS A N 1
ATOM 5939 C CA . CYS A 1 748 ? 23.007 7.606 -5.709 1.00 96.62 748 CYS A CA 1
ATOM 5940 C C . CYS A 1 748 ? 24.414 7.852 -6.247 1.00 96.62 748 CYS A C 1
ATOM 5942 O O . CYS A 1 748 ? 24.641 8.807 -6.997 1.00 96.62 748 CYS A O 1
ATOM 5944 N N . ARG A 1 749 ? 25.346 6.976 -5.877 1.00 95.00 749 ARG A N 1
ATOM 5945 C CA . ARG A 1 749 ? 26.738 6.985 -6.310 1.00 95.00 749 ARG A CA 1
ATOM 5946 C C . ARG A 1 749 ? 27.054 5.682 -7.040 1.00 95.00 749 ARG A C 1
ATOM 5948 O O . ARG A 1 749 ? 26.833 4.611 -6.491 1.00 95.00 749 ARG A O 1
ATOM 5955 N N . VAL A 1 750 ? 27.623 5.772 -8.240 1.00 94.75 750 VAL A N 1
ATOM 5956 C CA . VAL A 1 750 ? 28.119 4.626 -9.024 1.00 94.75 750 VAL A CA 1
ATOM 5957 C C . VAL A 1 750 ? 29.595 4.841 -9.335 1.00 94.75 750 VAL A C 1
ATOM 5959 O O . VAL A 1 750 ? 29.961 5.919 -9.794 1.00 94.75 750 VAL A O 1
ATOM 5962 N N . ALA A 1 751 ? 30.441 3.842 -9.100 1.00 92.94 751 ALA A N 1
ATOM 5963 C CA . ALA A 1 751 ? 31.859 3.860 -9.461 1.00 92.94 751 ALA A CA 1
ATOM 5964 C C . ALA A 1 751 ? 32.218 2.616 -10.284 1.00 92.94 751 ALA A C 1
ATOM 5966 O O . ALA A 1 751 ? 31.650 1.555 -10.052 1.00 92.94 751 ALA A O 1
ATOM 5967 N N . ASP A 1 752 ? 33.133 2.707 -11.247 1.00 87.56 752 ASP A N 1
ATOM 5968 C CA . ASP A 1 752 ? 33.642 1.520 -11.950 1.00 87.56 752 ASP A CA 1
ATOM 5969 C C . ASP A 1 752 ? 34.527 0.652 -11.039 1.00 87.56 752 ASP A C 1
ATOM 5971 O O . ASP A 1 752 ? 35.219 1.158 -10.163 1.00 87.56 752 ASP A O 1
ATOM 5975 N N . HIS A 1 753 ? 34.533 -0.666 -11.253 1.00 84.50 753 HIS A N 1
ATOM 5976 C CA . HIS A 1 753 ? 35.324 -1.608 -10.449 1.00 84.50 753 HIS A CA 1
ATOM 5977 C C . HIS A 1 753 ? 36.374 -2.333 -11.314 1.00 84.50 753 HIS A C 1
ATOM 5979 O O . HIS A 1 753 ? 36.042 -2.747 -12.434 1.00 84.50 753 HIS A O 1
ATOM 5985 N N . PRO A 1 754 ? 37.618 -2.560 -10.827 1.00 75.88 754 PRO A N 1
ATOM 5986 C CA . PRO A 1 754 ? 38.116 -2.378 -9.449 1.00 75.88 754 PRO A CA 1
ATOM 5987 C C . PRO A 1 754 ? 38.706 -1.009 -9.111 1.00 75.88 754 PRO A C 1
ATOM 5989 O O . PRO A 1 754 ? 38.949 -0.727 -7.941 1.00 75.88 754 PRO A O 1
ATOM 5992 N N . ASP A 1 755 ? 38.975 -0.187 -10.116 1.00 78.44 755 ASP A N 1
ATOM 5993 C CA . ASP A 1 755 ? 39.854 0.969 -9.950 1.00 78.44 755 ASP A CA 1
ATOM 5994 C C . ASP A 1 755 ? 39.124 2.233 -9.460 1.00 78.44 755 ASP A C 1
ATOM 5996 O O . ASP A 1 755 ? 39.775 3.147 -8.954 1.00 78.44 755 ASP A O 1
ATOM 6000 N N . GLY A 1 756 ? 37.792 2.310 -9.591 1.00 79.75 756 GLY A N 1
ATOM 6001 C CA . GLY A 1 756 ? 37.013 3.489 -9.198 1.00 79.75 756 GLY A CA 1
ATOM 6002 C C . GLY A 1 756 ? 37.431 4.759 -9.938 1.00 79.75 756 GLY A C 1
ATOM 6003 O O . GLY A 1 756 ? 37.425 5.839 -9.345 1.00 79.75 756 GLY A O 1
ATOM 6004 N N . ASN A 1 757 ? 37.852 4.632 -11.199 1.00 78.44 757 ASN A N 1
ATOM 6005 C CA . ASN A 1 757 ? 38.405 5.730 -11.988 1.00 78.44 757 ASN A CA 1
ATOM 6006 C C . ASN A 1 757 ? 37.396 6.860 -12.234 1.00 78.44 757 ASN A C 1
ATOM 6008 O O . ASN A 1 757 ? 37.794 8.018 -12.339 1.00 78.44 757 ASN A O 1
ATOM 6012 N N . GLU A 1 758 ? 36.114 6.526 -12.365 1.00 85.69 758 GLU A N 1
ATOM 6013 C CA . GLU A 1 758 ? 35.006 7.435 -12.623 1.00 85.69 758 GLU A CA 1
ATOM 6014 C C . GLU A 1 758 ? 33.902 7.230 -11.590 1.00 85.69 758 GLU A C 1
ATOM 6016 O O . GLU A 1 758 ? 33.387 6.130 -11.403 1.00 85.69 758 GLU A O 1
ATOM 6021 N N . ILE A 1 759 ? 33.502 8.323 -10.942 1.00 91.19 759 ILE A N 1
ATOM 6022 C CA . ILE A 1 759 ? 32.443 8.323 -9.934 1.00 91.19 759 ILE A CA 1
ATOM 6023 C C . ILE A 1 759 ? 31.292 9.184 -10.445 1.00 91.19 759 ILE A C 1
ATOM 6025 O O . ILE A 1 759 ? 31.445 10.382 -10.682 1.00 91.19 759 ILE A O 1
ATOM 6029 N N . ARG A 1 760 ? 30.118 8.573 -10.569 1.00 93.12 760 ARG A N 1
ATOM 6030 C CA . ARG A 1 760 ? 28.869 9.205 -10.992 1.00 93.12 760 ARG A CA 1
ATOM 6031 C C . ARG A 1 760 ? 27.991 9.434 -9.789 1.00 93.12 760 ARG A C 1
ATOM 6033 O O . ARG A 1 760 ? 27.842 8.544 -8.958 1.00 93.12 760 ARG A O 1
ATOM 6040 N N . ILE A 1 761 ? 27.420 10.627 -9.702 1.00 94.12 761 ILE A N 1
ATOM 6041 C CA . ILE A 1 761 ? 26.577 11.029 -8.582 1.00 94.12 761 ILE A CA 1
ATOM 6042 C C . ILE A 1 761 ? 25.309 11.678 -9.126 1.00 94.12 761 ILE A C 1
ATOM 6044 O O . ILE A 1 761 ? 25.369 12.609 -9.930 1.00 94.12 761 ILE A O 1
ATOM 6048 N N . ARG A 1 762 ? 24.155 11.207 -8.655 1.00 94.69 762 ARG A N 1
ATOM 6049 C CA . ARG A 1 762 ? 22.842 11.815 -8.889 1.00 94.69 762 ARG A CA 1
ATOM 6050 C C . ARG A 1 762 ? 22.139 11.984 -7.554 1.00 94.69 762 ARG A C 1
ATOM 6052 O O . ARG A 1 762 ? 22.098 11.048 -6.765 1.00 94.69 762 ARG A O 1
ATOM 6059 N N . ASN A 1 763 ? 21.556 13.156 -7.332 1.00 94.62 763 ASN A N 1
ATOM 6060 C CA . ASN A 1 763 ? 20.812 13.449 -6.112 1.00 94.62 763 ASN A CA 1
ATOM 6061 C C . ASN A 1 763 ? 19.317 13.590 -6.421 1.00 94.62 763 ASN A C 1
ATOM 6063 O O . ASN A 1 763 ? 18.958 14.066 -7.501 1.00 94.62 763 ASN A O 1
ATOM 6067 N N . VAL A 1 764 ? 18.467 13.222 -5.465 1.00 94.50 764 VAL A N 1
ATOM 6068 C CA . VAL A 1 764 ? 17.027 13.508 -5.483 1.00 94.50 764 VAL A CA 1
ATOM 6069 C C . VAL A 1 764 ? 16.613 14.072 -4.128 1.00 94.50 764 VAL A C 1
ATOM 6071 O O . VAL A 1 764 ? 17.097 13.615 -3.094 1.00 94.50 764 VAL A O 1
ATOM 6074 N N . THR A 1 765 ? 15.746 15.082 -4.138 1.00 92.00 765 THR A N 1
ATOM 6075 C CA . THR A 1 765 ? 15.276 15.756 -2.923 1.00 92.00 765 THR A CA 1
ATOM 6076 C C . THR A 1 765 ? 13.783 15.520 -2.752 1.00 92.00 765 THR A C 1
ATOM 6078 O O . THR A 1 765 ? 13.022 15.806 -3.675 1.00 92.00 765 THR A O 1
ATOM 6081 N N . ILE A 1 766 ? 13.374 15.041 -1.577 1.00 91.50 766 ILE A N 1
ATOM 6082 C CA . ILE A 1 766 ? 11.969 14.908 -1.174 1.00 91.50 766 ILE A CA 1
ATOM 6083 C C . ILE A 1 766 ? 11.648 16.011 -0.165 1.00 91.50 766 ILE A C 1
ATOM 6085 O O . ILE A 1 766 ? 12.408 16.223 0.781 1.00 91.50 766 ILE A O 1
ATOM 6089 N N . LYS A 1 767 ? 10.541 16.725 -0.383 1.00 89.81 767 LYS A N 1
ATOM 6090 C CA . LYS A 1 767 ? 10.129 17.871 0.439 1.00 89.81 767 LYS A CA 1
ATOM 6091 C C . LYS A 1 767 ? 9.430 17.438 1.726 1.00 89.81 767 LYS A C 1
ATOM 6093 O O . LYS A 1 767 ? 8.447 16.697 1.669 1.00 89.81 767 LYS A O 1
ATOM 6098 N N . ALA A 1 768 ? 9.911 17.920 2.869 1.00 89.62 768 ALA A N 1
ATOM 6099 C CA . ALA A 1 768 ? 9.303 17.642 4.168 1.00 89.62 768 ALA A CA 1
ATOM 6100 C C . ALA A 1 768 ? 9.425 18.859 5.102 1.00 89.62 768 ALA A C 1
ATOM 6102 O O . ALA A 1 768 ? 10.490 19.481 5.148 1.00 89.62 768 ALA A O 1
ATOM 6103 N N . PRO A 1 769 ? 8.394 19.175 5.906 1.00 88.19 769 PRO A N 1
ATOM 6104 C CA . PRO A 1 769 ? 8.480 20.251 6.889 1.00 88.19 769 PRO A CA 1
ATOM 6105 C C . PRO A 1 769 ? 9.546 19.967 7.953 1.00 88.19 769 PRO A C 1
ATOM 6107 O O . PRO A 1 769 ? 9.630 18.866 8.499 1.00 88.19 769 PRO A O 1
ATOM 6110 N N . SER A 1 770 ? 10.350 20.975 8.289 1.00 83.75 770 SER A N 1
ATOM 6111 C CA . SER A 1 770 ? 11.387 20.881 9.329 1.00 83.75 770 SER A CA 1
ATOM 6112 C C . SER A 1 770 ? 10.906 21.318 10.717 1.00 83.75 770 SER A C 1
ATOM 6114 O O . SER A 1 770 ? 11.559 21.010 11.714 1.00 83.75 770 SER A O 1
ATOM 6116 N N . ILE A 1 771 ? 9.770 22.022 10.787 1.00 81.56 771 ILE A N 1
ATOM 6117 C CA . ILE A 1 771 ? 9.224 22.635 12.002 1.00 81.56 771 ILE A CA 1
ATOM 6118 C C . ILE A 1 771 ? 7.859 22.017 12.314 1.00 81.56 771 ILE A C 1
ATOM 6120 O O . ILE A 1 771 ? 6.990 21.932 11.446 1.00 81.56 771 ILE A O 1
ATOM 6124 N N . ALA A 1 772 ? 7.661 21.608 13.569 1.00 82.19 772 ALA A N 1
ATOM 6125 C CA . ALA A 1 772 ? 6.365 21.139 14.048 1.00 82.19 772 ALA A CA 1
ATOM 6126 C C . ALA A 1 772 ? 5.442 22.338 14.346 1.00 82.19 772 ALA A C 1
ATOM 6128 O O . ALA A 1 772 ? 5.890 23.298 14.984 1.00 82.19 772 ALA A O 1
ATOM 6129 N N . PRO A 1 773 ? 4.160 22.302 13.943 1.00 83.94 773 PRO A N 1
ATOM 6130 C CA . PRO A 1 773 ? 3.213 23.354 14.288 1.00 83.94 773 PRO A CA 1
ATOM 6131 C C . PRO A 1 773 ? 2.939 23.365 15.801 1.00 83.94 773 PRO A C 1
ATOM 6133 O O . PRO A 1 773 ? 2.817 22.322 16.450 1.00 83.94 773 PRO A O 1
ATOM 6136 N N . PHE A 1 774 ? 2.844 24.556 16.389 1.00 79.38 774 PHE A N 1
ATOM 6137 C CA . PHE A 1 774 ? 2.519 24.719 17.801 1.00 79.38 774 PHE A CA 1
ATOM 6138 C C . PHE A 1 774 ? 1.004 24.679 17.991 1.00 79.38 774 PHE A C 1
ATOM 6140 O O . PHE A 1 774 ? 0.303 25.539 17.465 1.00 79.38 774 PHE A O 1
ATOM 6147 N N . LEU A 1 775 ? 0.516 23.677 18.721 1.00 79.06 775 LEU A N 1
ATOM 6148 C CA . LEU A 1 775 ? -0.903 23.415 18.955 1.00 79.06 775 LEU A CA 1
ATOM 6149 C C . LEU A 1 775 ? -1.408 24.189 20.188 1.00 79.06 775 LEU A C 1
ATOM 6151 O O . LEU A 1 775 ? -0.736 24.249 21.217 1.00 79.06 775 LEU A O 1
ATOM 6155 N N . THR A 1 776 ? -2.599 24.771 20.079 1.00 74.50 776 THR A N 1
ATOM 6156 C CA . THR A 1 776 ? -3.295 25.578 21.087 1.00 74.50 776 THR A CA 1
ATOM 6157 C C . THR A 1 776 ? -4.776 25.214 21.147 1.00 74.50 776 THR A C 1
ATOM 6159 O O . THR A 1 776 ? -5.424 24.997 20.127 1.00 74.50 776 THR A O 1
ATOM 6162 N N . GLU A 1 777 ? -5.342 25.172 22.347 1.00 67.12 777 GLU A N 1
ATOM 6163 C CA . GLU A 1 777 ? -6.774 24.934 22.543 1.00 67.12 777 GLU A CA 1
ATOM 6164 C C . GLU A 1 777 ? -7.568 26.243 22.402 1.00 67.12 777 GLU A C 1
ATOM 6166 O O . GLU A 1 777 ? -7.147 27.281 22.917 1.00 67.12 777 GLU A O 1
ATOM 6171 N N . VAL A 1 778 ? -8.702 26.206 21.690 1.00 67.75 778 VAL A N 1
ATOM 6172 C CA . VAL A 1 778 ? -9.549 27.389 21.442 1.00 67.75 778 VAL A CA 1
ATOM 6173 C C . VAL A 1 778 ? -10.825 27.362 22.281 1.00 67.75 778 VAL A C 1
ATOM 6175 O O . VAL A 1 778 ? -11.177 28.377 22.882 1.00 67.75 778 VAL A O 1
ATOM 6178 N N . SER A 1 779 ? -11.544 26.236 22.301 1.00 62.28 779 SER A N 1
ATOM 6179 C CA . SER A 1 779 ? -12.791 26.080 23.062 1.00 62.28 779 SER A CA 1
ATOM 6180 C C . SER A 1 779 ? -13.210 24.614 23.213 1.00 62.28 779 SER A C 1
ATOM 6182 O O . SER A 1 779 ? -12.905 23.781 22.355 1.00 62.28 779 SER A O 1
ATOM 6184 N N . GLU A 1 780 ? -13.967 24.318 24.276 1.00 61.81 780 GLU A N 1
ATOM 6185 C CA . GLU A 1 780 ? -14.392 22.961 24.644 1.00 61.81 780 GLU A CA 1
ATOM 6186 C C . GLU A 1 780 ? -15.890 22.894 25.000 1.00 61.81 780 GLU A C 1
ATOM 6188 O O . GLU A 1 780 ? -16.455 23.819 25.593 1.00 61.81 780 GLU A O 1
ATOM 6193 N N . THR A 1 781 ? -16.534 21.774 24.658 1.00 62.66 781 THR A N 1
ATOM 6194 C CA . THR A 1 781 ? -17.854 21.370 25.159 1.00 62.66 781 THR A CA 1
ATOM 6195 C C . THR A 1 781 ? -17.862 19.890 25.565 1.00 62.66 781 THR A C 1
ATOM 6197 O O . THR A 1 781 ? -16.916 19.152 25.311 1.00 62.66 781 THR A O 1
ATOM 6200 N N . ALA A 1 782 ? -18.970 19.409 26.143 1.00 56.03 782 ALA A N 1
ATOM 6201 C CA . ALA A 1 782 ? -19.116 18.023 26.604 1.00 56.03 782 ALA A CA 1
ATOM 6202 C C . ALA A 1 782 ? -18.896 16.936 25.525 1.00 56.03 782 ALA A C 1
ATOM 6204 O O . ALA A 1 782 ? -18.733 15.773 25.878 1.00 56.03 782 ALA A O 1
ATOM 6205 N N . THR A 1 783 ? -18.929 17.281 24.233 1.00 68.44 783 THR A N 1
ATOM 6206 C CA . THR A 1 783 ? -18.750 16.324 23.123 1.00 68.44 783 THR A CA 1
ATOM 6207 C C . THR A 1 783 ? -17.896 16.865 21.973 1.00 68.44 783 THR A C 1
ATOM 6209 O O . THR A 1 783 ? -17.790 16.204 20.937 1.00 68.44 783 THR A O 1
ATOM 6212 N N . THR A 1 784 ? -17.346 18.079 22.093 1.00 72.50 784 THR A N 1
ATOM 6213 C CA . THR A 1 784 ? -16.578 18.724 21.018 1.00 72.50 784 THR A CA 1
ATOM 6214 C C . THR A 1 784 ? -15.370 19.471 21.566 1.00 72.50 784 THR A C 1
ATOM 6216 O O . THR A 1 784 ? -15.446 20.088 22.627 1.00 72.50 784 THR A O 1
ATOM 6219 N N . ILE A 1 785 ? -14.269 19.459 20.815 1.00 76.12 785 ILE A N 1
ATOM 6220 C CA . ILE A 1 785 ? -13.081 20.269 21.103 1.00 76.12 785 ILE A CA 1
ATOM 6221 C C . ILE A 1 785 ? -12.660 21.007 19.836 1.00 76.12 785 ILE A C 1
ATOM 6223 O O . ILE A 1 785 ? -12.620 20.432 18.747 1.00 76.12 785 ILE A O 1
ATOM 6227 N N . THR A 1 786 ? -12.370 22.298 19.969 1.00 79.12 786 THR A N 1
ATOM 6228 C CA . THR A 1 786 ? -11.803 23.106 18.888 1.00 79.12 786 THR A CA 1
ATOM 6229 C C . THR A 1 786 ? -10.348 23.395 19.202 1.00 79.12 786 THR A C 1
ATOM 6231 O O . THR A 1 786 ? -10.033 24.043 20.204 1.00 79.12 786 THR A O 1
ATOM 6234 N N . VAL A 1 787 ? -9.463 22.930 18.325 1.00 83.81 787 VAL A N 1
ATOM 6235 C CA . VAL A 1 787 ? -8.017 23.128 18.437 1.00 83.81 787 VAL A CA 1
ATOM 6236 C C . VAL A 1 787 ? -7.517 23.975 17.274 1.00 83.81 787 VAL A C 1
ATOM 6238 O O . VAL A 1 787 ? -8.042 23.919 16.160 1.00 83.81 787 VAL A O 1
ATOM 6241 N N . SER A 1 788 ? -6.508 24.791 17.544 1.00 84.31 788 SER A N 1
ATOM 6242 C CA . SER A 1 788 ? -5.826 25.626 16.563 1.00 84.31 788 SER A CA 1
ATOM 6243 C C . SER A 1 788 ? -4.326 25.434 16.640 1.00 84.31 788 SER A C 1
ATOM 6245 O O . SER A 1 788 ? -3.808 24.973 17.648 1.00 84.31 788 SER A O 1
ATOM 6247 N N . TRP A 1 789 ? -3.601 25.785 15.591 1.00 87.56 789 TRP A N 1
ATOM 6248 C CA . TRP A 1 789 ? -2.145 25.734 15.606 1.00 87.56 789 TRP A CA 1
ATOM 6249 C C . TRP A 1 789 ? -1.517 26.925 14.891 1.00 87.56 789 TRP A C 1
ATOM 6251 O O . TRP A 1 789 ? -2.187 27.713 14.219 1.00 87.56 789 TRP A O 1
ATOM 6261 N N . THR A 1 790 ? -0.205 27.090 15.046 1.00 84.38 790 THR A N 1
ATOM 6262 C CA . THR A 1 790 ? 0.550 28.086 14.280 1.00 84.38 790 THR A CA 1
ATOM 6263 C C . THR A 1 790 ? 0.574 27.698 12.805 1.00 84.38 790 THR A C 1
ATOM 6265 O O . THR A 1 790 ? 1.123 26.650 12.452 1.00 84.38 790 THR A O 1
ATOM 6268 N N . ALA A 1 791 ? -0.004 28.550 11.957 1.00 83.94 791 ALA A N 1
ATOM 6269 C CA . ALA A 1 791 ? 0.090 28.412 10.509 1.00 83.94 791 ALA A CA 1
ATOM 6270 C C . ALA A 1 791 ? 1.557 28.526 10.059 1.00 83.94 791 ALA A C 1
ATOM 6272 O O . ALA A 1 791 ? 2.318 29.328 10.602 1.00 83.94 791 ALA A O 1
ATOM 6273 N N . LEU A 1 792 ? 1.934 27.708 9.082 1.00 84.31 792 LEU A N 1
ATOM 6274 C CA . LEU A 1 792 ? 3.245 27.693 8.444 1.00 84.31 792 LEU A CA 1
ATOM 6275 C C . LEU A 1 792 ? 3.116 28.333 7.061 1.00 84.31 792 LEU A C 1
ATOM 6277 O O . LEU A 1 792 ? 2.043 28.314 6.450 1.00 84.31 792 LEU A O 1
ATOM 6281 N N . ASP A 1 793 ? 4.212 28.901 6.569 1.00 81.81 793 ASP A N 1
ATOM 6282 C CA . ASP A 1 793 ? 4.238 29.511 5.245 1.00 81.81 793 ASP A CA 1
ATOM 6283 C C . ASP A 1 793 ? 3.989 28.457 4.156 1.00 81.81 793 ASP A C 1
ATOM 6285 O O . ASP A 1 793 ? 4.342 27.285 4.294 1.00 81.81 793 ASP A O 1
ATOM 6289 N N . SER A 1 794 ? 3.408 28.871 3.026 1.00 80.56 794 SER A N 1
ATOM 6290 C CA . SER A 1 794 ? 3.118 27.963 1.905 1.00 80.56 794 SER A CA 1
ATOM 6291 C C . SER A 1 794 ? 4.375 27.397 1.228 1.00 80.56 794 SER A C 1
ATOM 6293 O O . SER A 1 794 ? 4.268 26.557 0.342 1.00 80.56 794 SER A O 1
ATOM 6295 N N . SER A 1 795 ? 5.571 27.886 1.578 1.00 81.12 795 SER A N 1
ATOM 6296 C CA . SER A 1 795 ? 6.846 27.276 1.180 1.00 81.12 795 SER A CA 1
ATOM 6297 C C . SER A 1 795 ? 7.216 26.057 2.024 1.00 81.12 795 SER A C 1
ATOM 6299 O O . SER A 1 795 ? 8.017 25.237 1.572 1.00 81.12 795 SER A O 1
ATOM 6301 N N . ASP A 1 796 ? 6.640 25.946 3.222 1.00 80.31 796 ASP A N 1
ATOM 6302 C CA . ASP A 1 796 ? 7.075 25.031 4.278 1.00 80.31 796 ASP A CA 1
ATOM 6303 C C . ASP A 1 796 ? 6.031 23.943 4.568 1.00 80.31 796 ASP A C 1
ATOM 6305 O O . ASP A 1 796 ? 6.383 22.878 5.072 1.00 80.31 796 ASP A O 1
ATOM 6309 N N . ALA A 1 797 ? 4.756 24.180 4.235 1.00 87.06 797 ALA A N 1
ATOM 6310 C CA . ALA A 1 797 ? 3.676 23.207 4.380 1.00 87.06 797 ALA A CA 1
ATOM 6311 C C . ALA A 1 797 ? 2.600 23.373 3.296 1.00 87.06 797 ALA A C 1
ATOM 6313 O O . ALA A 1 797 ? 2.226 24.493 2.956 1.00 87.06 797 ALA A O 1
ATOM 6314 N N . ASP A 1 798 ? 2.052 22.251 2.827 1.00 88.88 798 ASP A N 1
ATOM 6315 C CA . ASP A 1 798 ? 0.888 22.197 1.931 1.00 88.88 798 ASP A CA 1
ATOM 6316 C C . ASP A 1 798 ? -0.425 21.996 2.716 1.00 88.88 798 ASP A C 1
ATOM 6318 O O . ASP A 1 798 ? -1.508 22.346 2.241 1.00 88.88 798 ASP A O 1
ATOM 6322 N N . GLY A 1 799 ? -0.338 21.469 3.942 1.00 89.31 799 GLY A N 1
ATOM 6323 C CA . GLY A 1 799 ? -1.465 21.243 4.847 1.00 89.31 799 GLY A CA 1
ATOM 6324 C C . GLY A 1 799 ? -1.040 20.598 6.170 1.00 89.31 799 GLY A C 1
ATOM 6325 O O . GLY A 1 799 ? 0.148 20.553 6.509 1.00 89.31 799 GLY A O 1
ATOM 6326 N N . TYR A 1 800 ? -2.020 20.088 6.918 1.00 89.88 800 TYR A N 1
ATOM 6327 C CA . TYR A 1 800 ? -1.837 19.488 8.241 1.00 89.88 800 TYR A CA 1
ATOM 6328 C C . TYR A 1 800 ? -2.565 18.152 8.381 1.00 89.88 800 TYR A C 1
ATOM 6330 O O . TYR A 1 800 ? -3.597 17.927 7.759 1.00 89.88 800 TYR A O 1
ATOM 6338 N N . VAL A 1 801 ? -2.052 17.275 9.239 1.00 89.25 801 VAL A N 1
ATOM 6339 C CA . VAL A 1 801 ? -2.727 16.046 9.670 1.00 89.25 801 VAL A CA 1
ATOM 6340 C C . VAL A 1 801 ? -2.853 16.057 11.182 1.00 89.25 801 VAL A C 1
ATOM 6342 O O . VAL A 1 801 ? -1.878 16.303 11.898 1.00 89.25 801 VAL A O 1
ATOM 6345 N N . VAL A 1 802 ? -4.067 15.799 11.652 1.00 87.69 802 VAL A N 1
ATOM 6346 C CA . VAL A 1 802 ? -4.446 15.772 13.060 1.00 87.69 802 VAL A CA 1
ATOM 6347 C C . VAL A 1 802 ? -4.722 14.327 13.451 1.00 87.69 802 VAL A C 1
ATOM 6349 O O . VAL A 1 802 ? -5.609 13.690 12.892 1.00 87.69 802 VAL A O 1
ATOM 6352 N N . TYR A 1 803 ? -3.959 13.818 14.409 1.00 82.94 803 TYR A N 1
ATOM 6353 C CA . TYR A 1 803 ? -4.122 12.495 14.995 1.00 82.94 803 TYR A CA 1
ATOM 6354 C C . TYR A 1 803 ? -4.818 12.639 16.339 1.00 82.94 803 TYR A C 1
ATOM 6356 O O . TYR A 1 803 ? -4.333 13.366 17.206 1.00 82.94 803 TYR A O 1
ATOM 6364 N N . VAL A 1 804 ? -5.921 11.926 16.524 1.00 81.25 804 VAL A N 1
ATOM 6365 C CA . VAL A 1 804 ? -6.659 11.841 17.781 1.00 81.25 804 VAL A CA 1
ATOM 6366 C C . VAL A 1 804 ? -6.534 10.415 18.294 1.00 81.25 804 VAL A C 1
ATOM 6368 O O . VAL A 1 804 ? -7.024 9.457 17.697 1.00 81.25 804 VAL A O 1
ATOM 6371 N N . THR A 1 805 ? -5.836 10.274 19.409 1.00 74.62 805 THR A N 1
ATOM 6372 C CA . THR A 1 805 ? -5.551 8.989 20.051 1.00 74.62 805 THR A CA 1
ATOM 6373 C C . THR A 1 805 ? -6.185 8.950 21.428 1.00 74.62 805 THR A C 1
ATOM 6375 O O . THR A 1 805 ? -6.386 9.990 22.041 1.00 74.62 805 THR A O 1
ATOM 6378 N N . THR A 1 806 ? -6.521 7.767 21.913 1.00 68.44 806 THR A N 1
ATOM 6379 C CA . THR A 1 806 ? -6.927 7.524 23.300 1.00 68.44 806 THR A CA 1
ATOM 6380 C C . THR A 1 806 ? -5.956 6.544 23.935 1.00 68.44 806 THR A C 1
ATOM 6382 O O . THR A 1 806 ? -5.220 5.864 23.222 1.00 68.44 806 THR A O 1
ATOM 6385 N N . ASP A 1 807 ? -5.972 6.436 25.263 1.00 57.16 807 ASP A N 1
ATOM 6386 C CA . ASP A 1 807 ? -5.081 5.540 26.016 1.00 57.16 807 ASP A CA 1
ATOM 6387 C C . ASP A 1 807 ? -5.178 4.060 25.574 1.00 57.16 807 ASP A C 1
ATOM 6389 O O . ASP A 1 807 ? -4.270 3.276 25.849 1.00 57.16 807 ASP A O 1
ATOM 6393 N N . THR A 1 808 ? -6.264 3.670 24.892 1.00 54.66 808 THR A N 1
ATOM 6394 C CA . THR A 1 808 ? -6.512 2.294 24.439 1.00 54.66 808 THR A CA 1
ATOM 6395 C C . THR A 1 808 ? -6.503 2.097 22.921 1.00 54.66 808 THR A C 1
ATOM 6397 O O . THR A 1 808 ? -6.333 0.956 22.519 1.00 54.66 808 THR A O 1
ATOM 6400 N N . ASP A 1 809 ? -6.677 3.141 22.093 1.00 48.03 809 ASP A N 1
ATOM 6401 C CA . ASP A 1 809 ? -6.737 3.025 20.618 1.00 48.03 809 ASP A CA 1
ATOM 6402 C C . ASP A 1 809 ? -6.585 4.372 19.870 1.00 48.03 809 ASP A C 1
ATOM 6404 O O . ASP A 1 809 ? -6.859 5.449 20.412 1.00 48.03 809 ASP A O 1
ATOM 6408 N N . THR A 1 810 ? -6.205 4.317 18.586 1.00 55.22 810 THR A N 1
ATOM 6409 C CA . THR A 1 810 ? -6.294 5.450 17.636 1.00 55.22 810 THR A CA 1
ATOM 6410 C C . THR A 1 810 ? -7.757 5.661 17.240 1.00 55.22 810 THR A C 1
ATOM 6412 O O . THR A 1 810 ? -8.401 4.743 16.744 1.00 55.22 810 THR A O 1
ATOM 6415 N N . VAL A 1 811 ? -8.308 6.852 17.490 1.00 58.66 811 VAL A N 1
ATOM 6416 C CA . VAL A 1 811 ? -9.750 7.109 17.320 1.00 58.66 811 VAL A CA 1
ATOM 6417 C C . VAL A 1 811 ? -10.052 7.783 15.990 1.00 58.66 811 VAL A C 1
ATOM 6419 O O . VAL A 1 811 ? -11.043 7.438 15.353 1.00 58.66 811 VAL A O 1
ATOM 6422 N N . GLU A 1 812 ? -9.216 8.731 15.556 1.00 70.38 812 GLU A N 1
ATOM 6423 C CA . GLU A 1 812 ? -9.501 9.505 14.347 1.00 70.38 812 GLU A CA 1
ATOM 6424 C C . GLU A 1 812 ? -8.239 10.157 13.768 1.00 70.38 812 GLU A C 1
ATOM 6426 O O . GLU A 1 812 ? -7.401 10.688 14.501 1.00 70.38 812 GLU A O 1
ATOM 6431 N N . THR A 1 813 ? -8.111 10.150 12.443 1.00 78.88 813 THR A N 1
ATOM 6432 C CA . THR A 1 813 ? -7.096 10.902 11.698 1.00 78.88 813 THR A CA 1
ATOM 6433 C C . THR A 1 813 ? -7.782 11.814 10.698 1.00 78.88 813 THR A C 1
ATOM 6435 O O . THR A 1 813 ? -8.558 11.362 9.860 1.00 78.88 813 THR A O 1
ATOM 6438 N N . VAL A 1 814 ? -7.494 13.114 10.775 1.00 83.56 814 VAL A N 1
ATOM 6439 C CA . VAL A 1 814 ? -8.100 14.113 9.890 1.00 83.56 814 VAL A CA 1
ATOM 6440 C C . VAL A 1 814 ? -7.017 14.874 9.142 1.00 83.56 814 VAL A C 1
ATOM 6442 O O . VAL A 1 814 ? -6.143 15.490 9.752 1.00 83.56 814 VAL A O 1
ATOM 6445 N N . GLN A 1 815 ? -7.090 14.851 7.813 1.00 87.31 815 GLN A N 1
ATOM 6446 C CA . GLN A 1 815 ? -6.238 15.655 6.943 1.00 87.31 815 GLN A CA 1
ATOM 6447 C C . GLN A 1 815 ? -6.923 16.989 6.622 1.00 87.31 815 GLN A C 1
ATOM 6449 O O . GLN A 1 815 ? -8.085 17.034 6.223 1.00 87.31 815 GLN A O 1
ATOM 6454 N N . VAL A 1 816 ? -6.186 18.082 6.796 1.00 86.25 816 VAL A N 1
ATOM 6455 C CA . VAL A 1 816 ? -6.608 19.459 6.540 1.00 86.25 816 VAL A CA 1
ATOM 6456 C C . VAL A 1 816 ? -5.741 20.022 5.419 1.00 86.25 816 VAL A C 1
ATOM 6458 O O . VAL A 1 816 ? -4.535 20.198 5.585 1.00 86.25 816 VAL A O 1
ATOM 6461 N N . GLU A 1 817 ? -6.349 20.311 4.272 1.00 86.12 817 GLU A N 1
ATOM 6462 C CA . GLU A 1 817 ? -5.646 20.890 3.124 1.00 86.12 817 GLU A CA 1
ATOM 6463 C C . GLU A 1 817 ? -5.459 22.403 3.285 1.00 86.12 817 GLU A C 1
ATOM 6465 O O . GLU A 1 817 ? -6.377 23.106 3.713 1.00 86.12 817 GLU A O 1
ATOM 6470 N N . GLY A 1 818 ? -4.296 22.918 2.883 1.00 83.56 818 GLY A N 1
ATOM 6471 C CA . GLY A 1 818 ? -3.983 24.343 2.864 1.00 83.56 818 GLY A CA 1
ATOM 6472 C C . GLY A 1 818 ? -3.187 24.810 4.083 1.00 83.56 818 GLY A C 1
ATOM 6473 O O . GLY A 1 818 ? -3.601 24.644 5.229 1.00 83.56 818 GLY A O 1
ATOM 6474 N N . SER A 1 819 ? -2.071 25.494 3.828 1.00 85.12 819 SER A N 1
ATOM 6475 C CA . SER A 1 819 ? -1.175 26.025 4.866 1.00 85.12 819 SER A CA 1
ATOM 6476 C C . SER A 1 819 ? -1.817 27.102 5.756 1.00 85.12 819 SER A C 1
ATOM 6478 O O . SER A 1 819 ? -1.406 27.304 6.896 1.00 85.12 819 SER A O 1
ATOM 6480 N N . SER A 1 820 ? -2.864 27.777 5.266 1.00 82.25 820 SER A N 1
ATOM 6481 C CA . SER A 1 820 ? -3.627 28.781 6.020 1.00 82.25 820 SER A CA 1
ATOM 6482 C C . SER A 1 820 ? -4.713 28.190 6.924 1.00 82.25 820 SER A C 1
ATOM 6484 O O . SER A 1 820 ? -5.262 28.911 7.757 1.00 82.25 820 SER A O 1
ATOM 6486 N N . ASN A 1 821 ? -5.062 26.911 6.759 1.00 84.31 821 ASN A N 1
ATOM 6487 C CA . ASN A 1 821 ? -6.128 26.268 7.524 1.00 84.31 821 ASN A CA 1
ATOM 6488 C C . ASN A 1 821 ? -5.568 25.715 8.834 1.00 84.31 821 ASN A C 1
ATOM 6490 O O . ASN A 1 821 ? -5.093 24.585 8.907 1.00 84.31 821 ASN A O 1
ATOM 6494 N N . ASN A 1 822 ? -5.619 26.545 9.874 1.00 86.31 822 ASN A N 1
ATOM 6495 C CA . ASN A 1 822 ? -4.959 26.289 11.149 1.00 86.31 822 ASN A CA 1
ATOM 6496 C C . ASN A 1 822 ? -5.909 26.027 12.327 1.00 86.31 822 ASN A C 1
ATOM 6498 O O . ASN A 1 822 ? -5.499 26.154 13.479 1.00 86.31 822 ASN A O 1
ATOM 6502 N N . THR A 1 823 ? -7.180 25.723 12.059 1.00 84.38 823 THR A N 1
ATOM 6503 C CA . THR A 1 823 ? -8.186 25.423 13.087 1.00 84.38 823 THR A CA 1
ATOM 6504 C C . THR A 1 823 ? -9.048 24.235 12.667 1.00 84.38 823 THR A C 1
ATOM 6506 O O . THR A 1 823 ? -9.371 24.091 11.488 1.00 84.38 823 THR A O 1
ATOM 6509 N N . ILE A 1 824 ? -9.424 23.383 13.623 1.00 86.31 824 ILE A N 1
ATOM 6510 C CA . ILE A 1 824 ? -10.344 22.258 13.408 1.00 86.31 824 ILE A CA 1
ATOM 6511 C C . ILE A 1 824 ? -11.222 22.032 14.641 1.00 86.31 824 ILE A C 1
ATOM 6513 O O . ILE A 1 824 ? -10.777 22.197 15.778 1.00 86.31 824 ILE A O 1
ATOM 6517 N N . THR A 1 825 ? -12.467 21.618 14.410 1.00 84.06 825 THR A N 1
ATOM 6518 C CA . THR A 1 825 ? -13.394 21.190 15.463 1.00 84.06 825 THR A CA 1
ATOM 6519 C C . THR A 1 825 ? -13.622 19.687 15.356 1.00 84.06 825 THR A C 1
ATOM 6521 O O . THR A 1 825 ? -14.181 19.215 14.366 1.00 84.06 825 THR A O 1
ATOM 6524 N N . LEU A 1 826 ? -13.206 18.950 16.384 1.00 81.62 826 LEU A N 1
ATOM 6525 C CA . LEU A 1 826 ? -13.429 17.512 16.524 1.00 81.62 826 LEU A CA 1
ATOM 6526 C C . LEU A 1 826 ? -14.760 17.294 17.258 1.00 81.62 826 LEU A C 1
ATOM 6528 O O . LEU A 1 826 ? -15.001 17.902 18.305 1.00 81.62 826 LEU A O 1
ATOM 6532 N N . ASN A 1 827 ? -15.635 16.453 16.704 1.00 81.38 827 ASN A N 1
ATOM 6533 C CA . ASN A 1 827 ? -16.996 16.229 17.203 1.00 81.38 827 ASN A CA 1
ATOM 6534 C C . ASN A 1 827 ? -17.202 14.772 17.634 1.00 81.38 827 ASN A C 1
ATOM 6536 O O . ASN A 1 827 ? -16.524 13.877 17.150 1.00 81.38 827 ASN A O 1
ATOM 6540 N N . GLY A 1 828 ? -18.191 14.521 18.496 1.00 69.88 828 GLY A N 1
ATOM 6541 C CA . GLY A 1 828 ? -18.580 13.155 18.870 1.00 69.88 828 GLY A CA 1
ATOM 6542 C C . GLY A 1 828 ? -17.653 12.492 19.892 1.00 69.88 828 GLY A C 1
ATOM 6543 O O . GLY A 1 828 ? -17.680 11.271 20.041 1.00 69.88 828 GLY A O 1
ATOM 6544 N N . LEU A 1 829 ? -16.864 13.286 20.620 1.00 72.44 829 LEU A N 1
ATOM 6545 C CA . LEU A 1 829 ? -15.983 12.781 21.668 1.00 72.44 829 LEU A CA 1
ATOM 6546 C C . LEU A 1 829 ? -16.811 12.234 22.837 1.00 72.44 829 LEU A C 1
ATOM 6548 O O . LEU A 1 829 ? -17.746 12.878 23.321 1.00 72.44 829 LEU A O 1
ATOM 6552 N N . ARG A 1 830 ? -16.471 11.028 23.300 1.00 65.06 830 ARG A N 1
ATOM 6553 C CA . ARG A 1 830 ? -17.059 10.444 24.512 1.00 65.06 830 ARG A CA 1
ATOM 6554 C C . ARG A 1 830 ? -16.480 11.116 25.749 1.00 65.06 830 ARG A C 1
ATOM 6556 O O . ARG A 1 830 ? -15.266 11.091 25.940 1.00 65.06 830 ARG A O 1
ATOM 6563 N N . GLY A 1 831 ? -17.350 11.625 26.619 1.00 58.38 831 GLY A N 1
ATOM 6564 C CA . GLY A 1 831 ? -16.928 12.084 27.938 1.00 58.38 831 GLY A CA 1
ATOM 6565 C C . GLY A 1 831 ? -16.581 10.934 28.872 1.00 58.38 831 GLY A C 1
ATOM 6566 O O . GLY A 1 831 ? -17.237 9.893 28.851 1.00 58.38 831 GLY A O 1
ATOM 6567 N N . GLY A 1 832 ? -15.537 11.109 29.681 1.00 56.44 832 GLY A N 1
ATOM 6568 C CA . GLY A 1 832 ? -14.898 10.017 30.426 1.00 56.44 832 GLY A CA 1
ATOM 6569 C C . GLY A 1 832 ? -13.513 9.633 29.908 1.00 56.44 832 GLY A C 1
ATOM 6570 O O . GLY A 1 832 ? -12.795 8.927 30.610 1.00 56.44 832 GLY A O 1
ATOM 6571 N N . THR A 1 833 ? -13.157 10.039 28.686 1.00 60.09 833 THR A N 1
ATOM 6572 C CA . THR A 1 833 ? -12.036 9.460 27.932 1.00 60.09 833 THR A CA 1
ATOM 6573 C C . THR A 1 833 ? -10.898 10.458 27.756 1.00 60.09 833 THR A C 1
ATOM 6575 O O . THR A 1 833 ? -11.137 11.630 27.462 1.00 60.09 833 THR A O 1
ATOM 6578 N N . THR A 1 834 ? -9.663 9.979 27.925 1.00 62.78 834 THR A N 1
ATOM 6579 C CA . THR A 1 834 ? -8.461 10.764 27.660 1.00 62.78 834 THR A CA 1
ATOM 6580 C C . THR A 1 834 ? -8.159 10.774 26.172 1.00 62.78 834 THR A C 1
ATOM 6582 O O . THR A 1 834 ? -7.942 9.709 25.596 1.00 62.78 834 THR A O 1
ATOM 6585 N N . TYR A 1 835 ? -8.129 11.955 25.553 1.00 69.62 835 TYR A N 1
ATOM 6586 C CA . TYR A 1 835 ? -7.702 12.104 24.161 1.00 69.62 835 TYR A CA 1
ATOM 6587 C C . TYR A 1 835 ? -6.341 12.791 24.101 1.00 69.62 835 TYR A C 1
ATOM 6589 O O . TYR A 1 835 ? -6.140 13.823 24.738 1.00 69.62 835 TYR A O 1
ATOM 6597 N N . SER A 1 836 ? -5.439 12.217 23.312 1.00 73.06 836 SER A N 1
ATOM 6598 C CA . SER A 1 836 ? -4.137 12.744 22.927 1.00 73.06 836 SER A CA 1
ATOM 6599 C C . SER A 1 836 ? -4.200 13.200 21.471 1.00 73.06 836 SER A C 1
ATOM 6601 O O . SER A 1 836 ? -4.331 12.388 20.549 1.00 73.06 836 SER A O 1
ATOM 6603 N N . ILE A 1 837 ? -4.142 14.519 21.275 1.00 80.56 837 ILE A N 1
ATOM 6604 C CA . ILE A 1 837 ? -4.217 15.158 19.958 1.00 80.56 837 ILE A CA 1
ATOM 6605 C C . ILE A 1 837 ? -2.811 15.560 19.514 1.00 80.56 837 ILE A C 1
ATOM 6607 O O . ILE A 1 837 ? -2.116 16.286 20.224 1.00 80.56 837 ILE A O 1
ATOM 6611 N N . THR A 1 838 ? -2.405 15.109 18.330 1.00 82.38 838 THR A N 1
ATOM 6612 C CA . THR A 1 838 ? -1.115 15.435 17.707 1.00 82.38 838 THR A CA 1
ATOM 6613 C C . THR A 1 838 ? -1.349 16.079 16.348 1.00 82.38 838 THR A C 1
ATOM 6615 O O . THR A 1 838 ? -2.104 15.543 15.544 1.00 82.38 838 THR A O 1
ATOM 6618 N N . VAL A 1 839 ? -0.676 17.192 16.051 1.00 87.06 839 VAL A N 1
ATOM 6619 C CA . VAL A 1 839 ? -0.740 17.840 14.730 1.00 87.06 839 VAL A CA 1
ATOM 6620 C C . VAL A 1 839 ? 0.627 17.801 14.062 1.00 87.06 839 VAL A C 1
ATOM 6622 O O . VAL A 1 839 ? 1.640 18.131 14.681 1.00 87.06 839 VAL A O 1
ATOM 6625 N N . ARG A 1 840 ? 0.652 17.399 12.790 1.00 87.56 840 ARG A N 1
ATOM 6626 C CA . ARG A 1 840 ? 1.840 17.387 11.929 1.00 87.56 840 ARG A CA 1
ATOM 6627 C C . ARG A 1 840 ? 1.562 18.199 10.673 1.00 87.56 840 ARG A C 1
ATOM 6629 O O . ARG A 1 840 ? 0.506 18.049 10.070 1.00 87.56 840 ARG A O 1
ATOM 6636 N N . ALA A 1 841 ? 2.502 19.042 10.268 1.00 89.56 841 ALA A N 1
ATOM 6637 C CA . ALA A 1 841 ? 2.466 19.653 8.941 1.00 89.56 841 ALA A CA 1
ATOM 6638 C C . ALA A 1 841 ? 2.931 18.638 7.885 1.00 89.56 841 ALA A C 1
ATOM 6640 O O . ALA A 1 841 ? 3.704 17.736 8.218 1.00 89.56 841 ALA A O 1
ATOM 6641 N N . TYR A 1 842 ? 2.514 18.785 6.628 1.00 90.50 842 TYR A N 1
ATOM 6642 C CA . TYR A 1 842 ? 2.995 17.935 5.532 1.00 90.50 842 TYR A CA 1
ATOM 6643 C C . TYR A 1 842 ? 3.322 18.722 4.256 1.00 90.50 842 TYR A C 1
ATOM 6645 O O . TYR A 1 842 ? 2.781 19.803 4.024 1.00 90.50 842 TYR A O 1
ATOM 6653 N N . GLN A 1 843 ? 4.205 18.144 3.435 1.00 90.06 843 GLN A N 1
ATOM 6654 C CA . GLN A 1 843 ? 4.445 18.503 2.029 1.00 90.06 843 GLN A CA 1
ATOM 6655 C C . GLN A 1 843 ? 4.372 17.234 1.164 1.00 90.06 843 GLN A C 1
ATOM 6657 O O . GLN A 1 843 ? 3.303 16.651 1.036 1.00 90.06 843 GLN A O 1
ATOM 6662 N N . GLN A 1 844 ? 5.501 16.735 0.638 1.00 88.38 844 GLN A N 1
ATOM 6663 C CA . GLN A 1 844 ? 5.574 15.393 0.040 1.00 88.38 844 GLN A CA 1
ATOM 6664 C C . GLN A 1 844 ? 5.687 14.298 1.108 1.00 88.38 844 GLN A C 1
ATOM 6666 O O . GLN A 1 844 ? 5.340 13.152 0.844 1.00 88.38 844 GLN A O 1
ATOM 6671 N N . LEU A 1 845 ? 6.163 14.654 2.305 1.00 89.12 845 LEU A N 1
ATOM 6672 C CA . LEU A 1 845 ? 6.196 13.807 3.494 1.00 89.12 845 LEU A CA 1
ATOM 6673 C C . LEU A 1 845 ? 5.670 14.569 4.720 1.00 89.12 845 LEU A C 1
ATOM 6675 O O . LEU A 1 845 ? 5.626 15.804 4.742 1.00 89.12 845 LEU A O 1
ATOM 6679 N N . LEU A 1 846 ? 5.295 13.816 5.755 1.00 88.88 846 LEU A N 1
ATOM 6680 C CA . LEU A 1 846 ? 4.904 14.329 7.068 1.00 88.88 846 LEU A CA 1
ATOM 6681 C C . LEU A 1 846 ? 6.114 14.894 7.817 1.00 88.88 846 LEU A C 1
ATOM 6683 O O . LEU A 1 846 ? 7.172 14.271 7.876 1.00 88.88 846 LEU A O 1
ATOM 6687 N N . GLY A 1 847 ? 5.936 16.051 8.442 1.00 84.94 847 GLY A N 1
ATOM 6688 C CA . GLY A 1 847 ? 6.921 16.663 9.322 1.00 84.94 847 GLY A CA 1
ATOM 6689 C C . GLY A 1 847 ? 6.911 16.099 10.752 1.00 84.94 847 GLY A C 1
ATOM 6690 O O . GLY A 1 847 ? 6.164 15.161 11.079 1.00 84.94 847 GLY A O 1
ATOM 6691 N N . PRO A 1 848 ? 7.728 16.693 11.638 1.00 84.12 848 PRO A N 1
ATOM 6692 C CA . PRO A 1 848 ? 7.782 16.317 13.044 1.00 84.12 848 PRO A CA 1
ATOM 6693 C C . PRO A 1 848 ? 6.465 16.634 13.773 1.00 84.12 848 PRO A C 1
ATOM 6695 O O . PRO A 1 848 ? 5.762 17.594 13.451 1.00 84.12 848 PRO A O 1
ATOM 6698 N N . ALA A 1 849 ? 6.145 15.822 14.783 1.00 76.19 849 ALA A N 1
ATOM 6699 C CA . ALA A 1 849 ? 5.026 16.053 15.696 1.00 76.19 849 ALA A CA 1
ATOM 6700 C C . ALA A 1 849 ? 5.422 16.951 16.871 1.00 76.19 849 ALA A C 1
ATOM 6702 O O . ALA A 1 849 ? 6.554 16.896 17.351 1.00 76.19 849 ALA A O 1
ATOM 6703 N N . ASN A 1 850 ? 4.450 17.708 17.381 1.00 66.25 850 ASN A N 1
ATOM 6704 C CA . ASN A 1 850 ? 4.529 18.319 18.705 1.00 66.25 850 ASN A CA 1
ATOM 6705 C C . ASN A 1 850 ? 3.716 17.500 19.726 1.00 66.25 850 ASN A C 1
ATOM 6707 O O . ASN A 1 850 ? 2.760 16.818 19.359 1.00 66.25 850 ASN A O 1
ATOM 6711 N N . VAL A 1 851 ? 4.132 17.550 20.993 1.00 49.06 851 VAL A N 1
ATOM 6712 C CA . VAL A 1 851 ? 3.669 16.678 22.081 1.00 49.06 851 VAL A CA 1
ATOM 6713 C C . VAL A 1 851 ? 2.190 16.899 22.408 1.00 49.06 851 VAL A C 1
ATOM 6715 O O . VAL A 1 851 ? 1.709 18.025 22.520 1.00 49.06 851 VAL A O 1
ATOM 6718 N N . SER A 1 852 ? 1.524 15.761 22.581 1.00 44.97 852 SER A N 1
ATOM 6719 C CA . SER A 1 852 ? 0.137 15.504 22.949 1.00 44.97 852 SER A CA 1
ATOM 6720 C C . SER A 1 852 ? -0.389 16.328 24.128 1.00 44.97 852 SER A C 1
ATOM 6722 O O . SER A 1 852 ? 0.217 16.371 25.199 1.00 44.97 852 SER A O 1
ATOM 6724 N N . PHE A 1 853 ? -1.572 16.918 23.949 1.00 44.56 853 PHE A N 1
ATOM 6725 C CA . PHE A 1 853 ? -2.421 17.361 25.056 1.00 44.56 853 PHE A CA 1
ATOM 6726 C C . PHE A 1 853 ? -3.108 16.138 25.657 1.00 44.56 853 PHE A C 1
ATOM 6728 O O . PHE A 1 853 ? -3.787 15.431 24.926 1.00 44.56 853 PHE A O 1
ATOM 6735 N N . THR A 1 854 ? -2.962 15.900 26.957 1.00 41.75 854 THR A N 1
ATOM 6736 C CA . THR A 1 854 ? -3.716 14.870 27.683 1.00 41.75 854 THR A CA 1
ATOM 6737 C C . THR A 1 854 ? -4.971 15.528 28.260 1.00 41.75 854 THR A C 1
ATOM 6739 O O . THR A 1 854 ? -4.908 16.173 29.306 1.00 41.75 854 THR A O 1
ATOM 6742 N N . HIS A 1 855 ? -6.104 15.449 27.557 1.00 47.50 855 HIS A N 1
ATOM 6743 C CA . HIS A 1 855 ? -7.371 16.019 28.032 1.00 47.50 855 HIS A CA 1
ATOM 6744 C C . HIS A 1 855 ? -8.157 14.980 28.836 1.00 47.50 855 HIS A C 1
ATOM 6746 O O . HIS A 1 855 ? -8.424 13.914 28.300 1.00 47.50 855 HIS A O 1
ATOM 6752 N N . CYS A 1 856 ? -8.577 15.273 30.070 1.00 48.50 856 CYS A N 1
ATOM 6753 C CA . CYS A 1 856 ? -9.295 14.309 30.911 1.00 48.50 856 CYS A CA 1
ATOM 6754 C C . CYS A 1 856 ? -10.710 14.796 31.235 1.00 48.50 856 CYS A C 1
ATOM 6756 O O . CYS A 1 856 ? -10.903 15.605 32.142 1.00 48.50 856 CYS A O 1
ATOM 6758 N N . GLN A 1 857 ? -11.723 14.248 30.562 1.00 49.06 857 GLN A N 1
ATOM 6759 C CA . GLN A 1 857 ? -13.110 14.424 30.996 1.00 49.06 857 GLN A CA 1
ATOM 6760 C C . GLN A 1 857 ? -13.444 13.403 32.086 1.00 49.06 857 GLN A C 1
ATOM 6762 O O . GLN A 1 857 ? -14.016 12.367 31.783 1.00 49.06 857 GLN A O 1
ATOM 6767 N N . GLN A 1 858 ? -13.132 13.646 33.360 1.00 50.25 858 GLN A N 1
ATOM 6768 C CA . GLN A 1 858 ? -13.704 12.824 34.439 1.00 50.25 858 GLN A CA 1
ATOM 6769 C C . GLN A 1 858 ? -15.053 13.404 34.894 1.00 50.25 858 GLN A C 1
ATOM 6771 O O . GLN A 1 858 ? -15.178 14.599 35.157 1.00 50.25 858 GLN A O 1
ATOM 6776 N N . LYS A 1 859 ? -16.090 12.557 35.010 1.00 49.31 859 LYS A N 1
ATOM 6777 C CA . LYS A 1 859 ? -17.340 12.909 35.708 1.00 49.31 859 LYS A CA 1
ATOM 6778 C C . LYS A 1 859 ? -17.043 13.010 37.211 1.00 49.31 859 LYS A C 1
ATOM 6780 O O . LYS A 1 859 ? -17.164 12.016 37.919 1.00 49.31 859 LYS A O 1
ATOM 6785 N N . GLY A 1 860 ? -16.646 14.188 37.687 1.00 63.91 860 GLY A N 1
ATOM 6786 C CA . GLY A 1 860 ? -16.406 14.455 39.110 1.00 63.91 860 GLY A CA 1
ATOM 6787 C C . GLY A 1 860 ? -15.102 15.203 39.388 1.00 63.91 860 GLY A C 1
ATOM 6788 O O . GLY A 1 860 ? -14.464 15.724 38.478 1.00 63.91 860 GLY A O 1
ATOM 6789 N N . ILE A 1 861 ? -14.733 15.275 40.667 1.00 75.88 861 ILE A N 1
ATOM 6790 C CA . ILE A 1 861 ? -13.465 15.847 41.137 1.00 75.88 861 ILE A CA 1
ATOM 6791 C C . ILE A 1 861 ? -12.279 14.990 40.664 1.00 75.88 861 ILE A C 1
ATOM 6793 O O . ILE A 1 861 ? -12.341 13.762 40.743 1.00 75.88 861 ILE A O 1
ATOM 6797 N N . TYR A 1 862 ? -11.204 15.618 40.185 1.00 77.50 862 TYR A N 1
ATOM 6798 C CA . TYR A 1 862 ? -9.994 14.923 39.729 1.00 77.50 862 TYR A CA 1
ATOM 6799 C C . TYR A 1 862 ? -8.709 15.622 40.196 1.00 77.50 862 TYR A C 1
ATOM 6801 O O . TYR A 1 862 ? -8.726 16.786 40.605 1.00 77.50 862 TYR A O 1
ATOM 6809 N N . LEU A 1 863 ? -7.587 14.896 40.159 1.00 81.44 863 LEU A N 1
ATOM 6810 C CA . LEU A 1 863 ? -6.254 15.432 40.439 1.00 81.44 863 LEU A CA 1
ATOM 6811 C C . LEU A 1 863 ? -5.539 15.725 39.118 1.00 81.44 863 LEU A C 1
ATOM 6813 O O . LEU A 1 863 ? -5.665 14.966 38.166 1.00 81.44 863 LEU A O 1
ATOM 6817 N N . ALA A 1 864 ? -4.765 16.797 39.051 1.00 75.94 864 ALA A N 1
ATOM 6818 C CA . ALA A 1 864 ? -3.947 17.168 37.909 1.00 75.94 864 ALA A CA 1
ATOM 6819 C C . ALA A 1 864 ? -2.523 17.474 38.378 1.00 75.94 864 ALA A C 1
ATOM 6821 O O . ALA A 1 864 ? -2.322 18.142 39.384 1.00 75.94 864 ALA A O 1
ATOM 6822 N N . TYR A 1 865 ? -1.522 16.968 37.672 1.00 77.56 865 TYR A N 1
ATOM 6823 C CA . TYR A 1 865 ? -0.113 17.192 37.983 1.00 77.56 865 TYR A CA 1
ATOM 6824 C C . TYR A 1 865 ? 0.701 17.083 36.689 1.00 77.56 865 TYR A C 1
ATOM 6826 O O . TYR A 1 865 ? 0.479 16.184 35.882 1.00 77.56 865 TYR A O 1
ATOM 6834 N N . ASP A 1 866 ? 1.610 18.034 36.460 1.00 71.81 866 ASP A N 1
ATOM 6835 C CA . ASP A 1 866 ? 2.455 18.116 35.253 1.00 71.81 866 ASP A CA 1
ATOM 6836 C C . ASP A 1 866 ? 1.674 17.956 33.926 1.00 71.81 866 ASP A C 1
ATOM 6838 O O . ASP A 1 866 ? 2.112 17.274 33.004 1.00 71.81 866 ASP A O 1
ATOM 6842 N N . ARG A 1 867 ? 0.489 18.588 33.845 1.00 63.75 867 ARG A N 1
ATOM 6843 C CA . ARG A 1 867 ? -0.459 18.551 32.703 1.00 63.75 867 ARG A CA 1
ATOM 6844 C C . ARG A 1 867 ? -1.119 17.192 32.419 1.00 63.75 867 ARG A C 1
ATOM 6846 O O . ARG A 1 867 ? -1.798 17.065 31.408 1.00 63.75 867 ARG A O 1
ATOM 6853 N N . ASN A 1 868 ? -0.977 16.218 33.315 1.00 63.81 868 ASN A N 1
ATOM 6854 C CA . ASN A 1 868 ? -1.703 14.947 33.278 1.00 63.81 868 ASN A CA 1
ATOM 6855 C C . ASN A 1 868 ? -2.764 14.909 34.375 1.00 63.81 868 ASN A C 1
ATOM 6857 O O . ASN A 1 868 ? -2.598 15.557 35.412 1.00 63.81 868 ASN A O 1
ATOM 6861 N N . CYS A 1 869 ? -3.825 14.125 34.179 1.00 73.31 869 CYS A N 1
ATOM 6862 C CA . CYS A 1 869 ? -4.843 13.928 35.206 1.00 73.31 869 CYS A CA 1
ATOM 6863 C C . CYS A 1 869 ? -4.775 12.538 35.818 1.00 73.31 869 CYS A C 1
ATOM 6865 O O . CYS A 1 869 ? -4.432 11.546 35.185 1.00 73.31 869 CYS A O 1
ATOM 6867 N N . TYR A 1 870 ? -5.135 12.505 37.086 1.00 74.25 870 TYR A N 1
ATOM 6868 C CA . TYR A 1 870 ? -4.944 11.415 38.007 1.00 74.25 870 TYR A CA 1
ATOM 6869 C C . TYR A 1 870 ? -6.294 11.120 38.653 1.00 74.25 870 TYR A C 1
ATOM 6871 O O . TYR A 1 870 ? -6.996 12.022 39.122 1.00 74.25 870 TYR A O 1
ATOM 6879 N N . SER A 1 871 ? -6.680 9.847 38.640 1.00 78.75 871 SER A N 1
ATOM 6880 C CA . SER A 1 871 ? -7.910 9.386 39.275 1.00 78.75 871 SER A CA 1
ATOM 6881 C C . SER A 1 871 ? -7.786 9.400 40.798 1.00 78.75 871 SER A C 1
ATOM 6883 O O . SER A 1 871 ? -6.698 9.532 41.368 1.00 78.75 871 SER A O 1
ATOM 6885 N N . ASN A 1 872 ? -8.915 9.204 41.472 1.00 80.19 872 ASN A N 1
ATOM 6886 C CA . ASN A 1 872 ? -8.938 9.005 42.912 1.00 80.19 872 ASN A CA 1
ATOM 6887 C C . ASN A 1 872 ? -8.012 7.851 43.335 1.00 80.19 872 ASN A C 1
ATOM 6889 O O . ASN A 1 872 ? -8.068 6.773 42.744 1.00 80.19 872 ASN A O 1
ATOM 6893 N N . GLY A 1 873 ? -7.170 8.074 44.346 1.00 79.81 873 GLY A N 1
ATOM 6894 C CA . GLY A 1 873 ? -6.230 7.065 44.832 1.00 79.81 873 GLY A CA 1
ATOM 6895 C C . GLY A 1 873 ? -4.830 7.120 44.200 1.00 79.81 873 GLY A C 1
ATOM 6896 O O . GLY A 1 873 ? -4.092 6.145 44.302 1.00 79.81 873 GLY A O 1
ATOM 6897 N N . SER A 1 874 ? -4.464 8.211 43.521 1.00 85.69 874 SER A N 1
ATOM 6898 C CA . SER A 1 874 ? -3.187 8.309 42.791 1.00 85.69 874 SER A CA 1
ATOM 6899 C C . SER A 1 874 ? -1.976 8.578 43.692 1.00 85.69 874 SER A C 1
ATOM 6901 O O . SER A 1 874 ? -2.111 9.162 44.767 1.00 85.69 874 SER A O 1
ATOM 6903 N N . TYR A 1 875 ? -0.787 8.174 43.233 1.00 87.62 875 TYR A N 1
ATOM 6904 C CA . TYR A 1 875 ? 0.477 8.230 43.977 1.00 87.62 875 TYR A CA 1
ATOM 6905 C C . TYR A 1 875 ? 1.401 9.337 43.447 1.00 87.62 875 TYR A C 1
ATOM 6907 O O . TYR A 1 875 ? 1.649 9.420 42.245 1.00 87.62 875 TYR A O 1
ATOM 6915 N N . PHE A 1 876 ? 1.966 10.147 44.345 1.00 86.69 876 PHE A N 1
ATOM 6916 C CA . PHE A 1 876 ? 2.856 11.263 44.025 1.00 86.69 876 PHE A CA 1
ATOM 6917 C C . PHE A 1 876 ? 4.133 11.191 44.862 1.00 86.69 876 PHE A C 1
ATOM 6919 O O . PHE A 1 876 ? 4.100 11.179 46.092 1.00 86.69 876 PHE A O 1
ATOM 6926 N N . TRP A 1 877 ? 5.272 11.158 44.179 1.00 85.94 877 TRP A N 1
ATOM 6927 C CA . TRP A 1 877 ? 6.579 11.169 44.824 1.00 85.94 877 TRP A CA 1
ATOM 6928 C C . TRP A 1 877 ? 6.945 12.601 45.238 1.00 85.94 877 TRP A C 1
ATOM 6930 O O . TRP A 1 877 ? 6.896 13.504 44.403 1.00 85.94 877 TRP A O 1
ATOM 6940 N N . ASP A 1 878 ? 7.313 12.823 46.500 1.00 80.75 878 ASP A N 1
ATOM 6941 C CA . ASP A 1 878 ? 7.560 14.147 47.089 1.00 80.75 878 ASP A CA 1
ATOM 6942 C C . ASP A 1 878 ? 8.548 15.008 46.281 1.00 80.75 878 ASP A C 1
ATOM 6944 O O . ASP A 1 878 ? 8.303 16.192 46.056 1.00 80.75 878 ASP A O 1
ATOM 6948 N N . SER A 1 879 ? 9.620 14.412 45.753 1.00 78.88 879 SER A N 1
ATOM 6949 C CA . SER A 1 879 ? 10.617 15.117 44.947 1.00 78.88 879 SER A CA 1
ATOM 6950 C C . SER A 1 879 ? 10.065 15.601 43.606 1.00 78.88 879 SER A C 1
ATOM 6952 O O . SER A 1 879 ? 10.704 16.411 42.939 1.00 78.88 879 SER A O 1
ATOM 6954 N N . SER A 1 880 ? 8.917 15.072 43.183 1.00 76.44 880 SER A N 1
ATOM 6955 C CA . SER A 1 880 ? 8.212 15.476 41.966 1.00 76.44 880 SER A CA 1
ATOM 6956 C C . SER A 1 880 ? 7.293 16.677 42.235 1.00 76.44 880 SER A C 1
ATOM 6958 O O . SER A 1 880 ? 7.114 17.525 41.369 1.00 76.44 880 SER A O 1
ATOM 6960 N N . VAL A 1 881 ? 6.790 16.818 43.464 1.00 75.62 881 VAL A N 1
ATOM 6961 C CA . VAL A 1 881 ? 5.839 17.866 43.885 1.00 75.62 881 VAL A CA 1
ATOM 6962 C C . VAL A 1 881 ? 6.490 18.942 44.768 1.00 75.62 881 VAL A C 1
ATOM 6964 O O . VAL A 1 881 ? 5.823 19.584 45.575 1.00 75.62 881 VAL A O 1
ATOM 6967 N N . ASN A 1 882 ? 7.801 19.154 44.623 1.00 73.44 882 ASN A N 1
ATOM 6968 C CA . ASN A 1 882 ? 8.630 20.012 45.485 1.00 73.44 882 ASN A CA 1
ATOM 6969 C C . ASN A 1 882 ? 8.707 21.494 45.065 1.00 73.44 882 ASN A C 1
ATOM 6971 O O . ASN A 1 882 ? 9.577 22.232 45.538 1.00 73.44 882 ASN A O 1
ATOM 6975 N N . SER A 1 883 ? 7.865 21.939 44.131 1.00 70.62 883 SER A N 1
ATOM 6976 C CA . SER A 1 883 ? 7.894 23.314 43.640 1.00 70.62 883 SER A CA 1
ATOM 6977 C C . SER A 1 883 ? 6.505 23.835 43.284 1.00 70.62 883 SER A C 1
ATOM 6979 O O . SER A 1 883 ? 5.615 23.095 42.866 1.00 70.62 883 SER A O 1
ATOM 6981 N N . PHE A 1 884 ? 6.349 25.161 43.346 1.00 65.56 884 PHE A N 1
ATOM 6982 C CA . PHE A 1 884 ? 5.128 25.837 42.896 1.00 65.56 884 PHE A CA 1
ATOM 6983 C C . PHE A 1 884 ? 4.882 25.692 41.382 1.00 65.56 884 PHE A C 1
ATOM 6985 O O . PHE A 1 884 ? 3.781 25.966 40.914 1.00 65.56 884 PHE A O 1
ATOM 6992 N N . THR A 1 885 ? 5.903 25.308 40.604 1.00 64.94 885 THR A N 1
ATOM 6993 C CA . THR A 1 885 ? 5.797 25.099 39.153 1.00 64.94 885 THR A CA 1
ATOM 6994 C C . THR A 1 885 ? 5.244 23.722 38.792 1.00 64.94 885 THR A C 1
ATOM 6996 O O . THR A 1 885 ? 4.840 23.530 37.647 1.00 64.94 885 THR A O 1
ATOM 6999 N N . LYS A 1 886 ? 5.199 22.782 39.748 1.00 73.00 886 LYS A N 1
ATOM 7000 C CA . LYS A 1 886 ? 4.627 21.439 39.589 1.00 73.00 886 LYS A CA 1
ATOM 7001 C C . LYS A 1 886 ? 3.734 21.047 40.784 1.00 73.00 886 LYS A C 1
ATOM 7003 O O . LYS A 1 886 ? 4.040 20.081 41.482 1.00 73.00 886 LYS A O 1
ATOM 7008 N N . PRO A 1 887 ? 2.645 21.786 41.065 1.00 81.25 887 PRO A N 1
ATOM 7009 C CA . PRO A 1 887 ? 1.742 21.428 42.149 1.00 81.25 887 PRO A CA 1
ATOM 7010 C C . PRO A 1 887 ? 0.831 20.258 41.765 1.00 81.25 887 PRO A C 1
ATOM 7012 O O . PRO A 1 887 ? 0.516 20.055 40.592 1.00 81.25 887 PRO A O 1
ATOM 7015 N N . ILE A 1 888 ? 0.352 19.533 42.775 1.00 84.62 888 ILE A N 1
ATOM 7016 C CA . ILE A 1 888 ? -0.832 18.685 42.654 1.00 84.62 888 ILE A CA 1
ATOM 7017 C C . ILE A 1 888 ? -2.049 19.610 42.687 1.00 84.62 888 ILE A C 1
ATOM 7019 O O . ILE A 1 888 ? -2.346 20.246 43.695 1.00 84.62 888 ILE A O 1
ATOM 7023 N N . SER A 1 889 ? -2.755 19.701 41.577 1.00 83.06 889 SER A N 1
ATOM 7024 C CA . SER A 1 889 ? -3.956 20.502 41.397 1.00 83.06 889 SER A CA 1
ATOM 7025 C C . SER A 1 889 ? -5.195 19.637 41.607 1.00 83.06 889 SER A C 1
ATOM 7027 O O . SER A 1 889 ? -5.412 18.667 40.897 1.00 83.06 889 SER A O 1
ATOM 7029 N N . CYS A 1 890 ? -6.038 19.986 42.563 1.00 83.25 890 CYS A N 1
ATOM 7030 C CA . CYS A 1 890 ? -7.362 19.404 42.728 1.00 83.25 890 CYS A CA 1
ATOM 7031 C C . CYS A 1 890 ? -8.378 20.246 41.948 1.00 83.25 890 CYS A C 1
ATOM 7033 O O . CYS A 1 890 ? -8.429 21.467 42.125 1.00 83.25 890 CYS A O 1
ATOM 7035 N N . VAL A 1 891 ? -9.138 19.615 41.051 1.00 77.19 891 VAL A N 1
ATOM 7036 C CA . VAL A 1 891 ? -9.950 20.309 40.042 1.00 77.19 891 VAL A CA 1
ATOM 7037 C C . VAL A 1 891 ? -11.383 19.782 40.045 1.00 77.19 891 VAL A C 1
ATOM 7039 O O . VAL A 1 891 ? -11.609 18.571 40.025 1.00 77.19 891 VAL A O 1
ATOM 7042 N N . LEU A 1 892 ? -12.357 20.699 40.055 1.00 72.81 892 LEU A N 1
ATOM 7043 C CA . LEU A 1 892 ? -13.782 20.390 39.910 1.00 72.81 892 LEU A CA 1
ATOM 7044 C C . LEU A 1 892 ? -14.350 21.137 38.683 1.00 72.81 892 LEU A C 1
ATOM 7046 O O . LEU A 1 892 ? -14.528 22.357 38.743 1.00 72.81 892 LEU A O 1
ATOM 7050 N N . PRO A 1 893 ? -14.612 20.446 37.558 1.00 66.31 893 PRO A N 1
ATOM 7051 C CA . PRO A 1 893 ? -15.038 21.092 36.320 1.00 66.31 893 PRO A CA 1
ATOM 7052 C C . PRO A 1 893 ? -16.486 21.607 36.396 1.00 66.31 893 PRO A C 1
ATOM 7054 O O . PRO A 1 893 ? -17.377 20.940 36.919 1.00 66.31 893 PRO A O 1
ATOM 7057 N N . GLY A 1 894 ? -16.735 22.796 35.834 1.00 59.00 894 GLY A N 1
ATOM 7058 C CA . GLY A 1 894 ? -18.085 23.354 35.654 1.00 59.00 894 GLY A CA 1
ATOM 7059 C C . GLY A 1 894 ? -18.669 24.144 36.834 1.00 59.00 894 GLY A C 1
ATOM 7060 O O . GLY A 1 894 ? -19.815 24.582 36.749 1.00 59.00 894 GLY A O 1
ATOM 7061 N N . THR A 1 895 ? -17.912 24.374 37.912 1.00 59.28 895 THR A N 1
ATOM 7062 C CA . THR A 1 895 ? -18.369 25.152 39.080 1.00 59.28 895 THR A CA 1
ATOM 7063 C C . THR A 1 895 ? -17.391 26.267 39.432 1.00 59.28 895 THR A C 1
ATOM 7065 O O . THR A 1 895 ? -16.192 26.020 39.513 1.00 59.28 895 THR A O 1
ATOM 7068 N N . SER A 1 896 ? -17.884 27.479 39.701 1.00 58.19 896 SER A N 1
ATOM 7069 C CA . SER A 1 896 ? -17.071 28.553 40.282 1.00 58.19 896 SER A CA 1
ATOM 7070 C C . SER A 1 896 ? -16.785 28.248 41.755 1.00 58.19 896 SER A C 1
ATOM 7072 O O . SER A 1 896 ? -17.714 28.244 42.566 1.00 58.19 896 SER A O 1
ATOM 7074 N N . LEU A 1 897 ? -15.523 27.983 42.098 1.00 60.00 897 LEU A N 1
ATOM 7075 C CA . LEU A 1 897 ? -15.118 27.667 43.470 1.00 60.00 897 LEU A CA 1
ATOM 7076 C C . LEU A 1 897 ? -15.285 28.880 44.399 1.00 60.00 897 LEU A C 1
ATOM 7078 O O . LEU A 1 897 ? -14.755 29.955 44.121 1.00 60.00 897 LEU A O 1
ATOM 7082 N N . THR A 1 898 ? -15.984 28.697 45.521 1.00 57.16 898 THR A N 1
ATOM 7083 C CA . THR A 1 898 ? -16.048 29.687 46.611 1.00 57.16 898 THR A CA 1
ATOM 7084 C C . THR A 1 898 ? -15.037 29.390 47.721 1.00 57.16 898 THR A C 1
ATOM 7086 O O . THR A 1 898 ? -14.517 30.332 48.315 1.00 57.16 898 THR A O 1
ATOM 7089 N N . THR A 1 899 ? -14.742 28.109 47.992 1.00 63.94 899 THR A N 1
ATOM 7090 C CA . THR A 1 899 ? -13.797 27.614 49.017 1.00 63.94 899 THR A CA 1
ATOM 7091 C C . THR A 1 899 ? -13.182 26.254 48.594 1.00 63.94 899 THR A C 1
ATOM 7093 O O . THR A 1 899 ? -13.337 25.839 47.446 1.00 63.94 899 THR A O 1
ATOM 7096 N N . GLY A 1 900 ? -12.408 25.591 49.468 1.00 73.31 900 GLY A N 1
ATOM 7097 C CA . GLY A 1 900 ? -11.799 24.270 49.230 1.00 73.31 900 GLY A CA 1
ATOM 7098 C C . GLY A 1 900 ? -10.724 23.926 50.270 1.00 73.31 900 GLY A C 1
ATOM 7099 O O . GLY A 1 900 ? -10.136 24.842 50.850 1.00 73.31 900 GLY A O 1
ATOM 7100 N N . GLN A 1 901 ? -10.473 22.636 50.535 1.00 79.94 901 GLN A N 1
ATOM 7101 C CA . GLN A 1 901 ? -9.549 22.218 51.605 1.00 79.94 901 GLN A CA 1
ATOM 7102 C C . GLN A 1 901 ? -8.805 20.904 51.309 1.00 79.94 901 GLN A C 1
ATOM 7104 O O . GLN A 1 901 ? -9.387 19.958 50.781 1.00 79.94 901 GLN A O 1
ATOM 7109 N N . TRP A 1 902 ? -7.532 20.842 51.717 1.00 83.44 902 TRP A N 1
ATOM 7110 C CA . TRP A 1 902 ? -6.733 19.615 51.813 1.00 83.44 902 TRP A CA 1
ATOM 7111 C C . TRP A 1 902 ? -6.594 19.183 53.277 1.00 83.44 902 TRP A C 1
ATOM 7113 O O . TRP A 1 902 ? -6.354 20.015 54.150 1.00 83.44 902 TRP A O 1
ATOM 7123 N N . VAL A 1 903 ? -6.725 17.888 53.558 1.00 82.38 903 VAL A N 1
ATOM 7124 C CA . VAL A 1 903 ? -6.637 17.330 54.919 1.00 82.38 903 VAL A CA 1
ATOM 7125 C C . VAL A 1 903 ? -5.879 16.003 54.894 1.00 82.38 903 VAL A C 1
ATOM 7127 O O . VAL A 1 903 ? -5.970 15.240 53.929 1.00 82.38 903 VAL A O 1
ATOM 7130 N N . ARG A 1 904 ? -5.130 15.702 55.956 1.00 81.62 904 ARG A N 1
ATOM 7131 C CA . ARG A 1 904 ? -4.419 14.425 56.111 1.00 81.62 904 ARG A CA 1
ATOM 7132 C C . ARG A 1 904 ? -5.399 13.338 56.558 1.00 81.62 904 ARG A C 1
ATOM 7134 O O . ARG A 1 904 ? -6.233 13.557 57.424 1.00 81.62 904 ARG A O 1
ATOM 7141 N N . VAL A 1 905 ? -5.319 12.139 55.984 1.00 76.62 905 VAL A N 1
ATOM 7142 C CA . VAL A 1 905 ? -6.218 11.032 56.377 1.00 76.62 905 VAL A CA 1
ATOM 7143 C C . VAL A 1 905 ? -5.823 10.433 57.731 1.00 76.62 905 VAL A C 1
ATOM 7145 O O . VAL A 1 905 ? -6.686 9.944 58.453 1.00 76.62 905 VAL A O 1
ATOM 7148 N N . ALA A 1 906 ? -4.536 10.484 58.083 1.00 68.62 906 ALA A N 1
ATOM 7149 C CA . ALA A 1 906 ? -4.028 9.984 59.361 1.00 68.62 906 ALA A CA 1
ATOM 7150 C C . ALA A 1 906 ? -4.460 10.838 60.570 1.00 68.62 906 ALA A C 1
ATOM 7152 O O . ALA A 1 906 ? -4.523 10.309 61.676 1.00 68.62 906 ALA A O 1
ATOM 7153 N N . ASP A 1 907 ? -4.782 12.117 60.348 1.00 66.94 907 ASP A N 1
ATOM 7154 C CA . ASP A 1 907 ? -5.324 13.030 61.357 1.00 66.94 907 ASP A CA 1
ATOM 7155 C C . ASP A 1 907 ? -6.439 13.891 60.726 1.00 66.94 907 ASP A C 1
ATOM 7157 O O . ASP A 1 907 ? -6.167 14.939 60.136 1.00 66.94 907 ASP A O 1
ATOM 7161 N N . PRO A 1 908 ? -7.700 13.416 60.747 1.00 60.03 908 PRO A N 1
ATOM 7162 C CA . PRO A 1 908 ? -8.813 14.066 60.055 1.00 60.03 908 PRO A CA 1
ATOM 7163 C C . PRO A 1 908 ? -9.181 15.451 60.598 1.00 60.03 908 PRO A C 1
ATOM 7165 O O . PRO A 1 908 ? -9.881 16.179 59.889 1.00 60.03 908 PRO A O 1
ATOM 7168 N N . ASP A 1 909 ? -8.746 15.767 61.823 1.00 57.22 909 ASP A N 1
ATOM 7169 C CA . ASP A 1 909 ? -9.043 17.005 62.548 1.00 57.22 909 ASP A CA 1
ATOM 7170 C C . ASP A 1 909 ? -7.943 18.076 62.361 1.00 57.22 909 ASP A C 1
ATOM 7172 O O . ASP A 1 909 ? -8.125 19.214 62.798 1.00 57.22 909 ASP A O 1
ATOM 7176 N N . ASP A 1 910 ? -6.839 17.745 61.671 1.00 63.12 910 ASP A N 1
ATOM 7177 C CA . ASP A 1 910 ? -5.714 18.646 61.376 1.00 63.12 910 ASP A CA 1
ATOM 7178 C C . ASP A 1 910 ? -5.621 18.946 59.859 1.00 63.12 910 ASP A C 1
ATOM 7180 O O . ASP A 1 910 ? -5.058 18.166 59.073 1.00 63.12 910 ASP A O 1
ATOM 7184 N N . PRO A 1 911 ? -6.246 20.040 59.380 1.00 68.00 911 PRO A N 1
ATOM 7185 C CA . PRO A 1 911 ? -6.188 20.423 57.975 1.00 68.00 911 PRO A CA 1
ATOM 7186 C C . PRO A 1 911 ? -4.788 20.893 57.577 1.00 68.00 911 PRO A C 1
ATOM 7188 O O . PRO A 1 911 ? -4.070 21.483 58.376 1.00 68.00 911 PRO A O 1
ATOM 7191 N N . VAL A 1 912 ? -4.425 20.686 56.308 1.00 70.31 912 VAL A N 1
ATOM 7192 C CA . VAL A 1 912 ? -3.132 21.149 55.786 1.00 70.31 912 VAL A CA 1
ATOM 7193 C C . VAL A 1 912 ? -3.114 22.684 55.804 1.00 70.31 912 VAL A C 1
ATOM 7195 O O . VAL A 1 912 ? -3.892 23.323 55.086 1.00 70.31 912 VAL A O 1
ATOM 7198 N N . ASP A 1 913 ? -2.251 23.290 56.624 1.00 67.38 913 ASP A N 1
ATOM 7199 C CA . ASP A 1 913 ? -2.112 24.744 56.740 1.00 67.38 913 ASP A CA 1
ATOM 7200 C C . ASP A 1 913 ? -1.237 25.285 55.609 1.00 67.38 913 ASP A C 1
ATOM 7202 O O . ASP A 1 913 ? -0.036 25.531 55.729 1.00 67.38 913 ASP A O 1
ATOM 7206 N N . CYS A 1 914 ? -1.913 25.537 54.497 1.00 63.56 914 CYS A N 1
ATOM 7207 C CA . CYS A 1 914 ? -1.376 26.092 53.267 1.00 63.56 914 CYS A CA 1
ATOM 7208 C C . CYS A 1 914 ? -0.638 27.444 53.394 1.00 63.56 914 CYS A C 1
ATOM 7210 O O . CYS A 1 914 ? 0.025 27.847 52.434 1.00 63.56 914 CYS A O 1
ATOM 7212 N N . ASN A 1 915 ? -0.786 28.167 54.514 1.00 58.03 915 ASN A N 1
ATOM 7213 C CA . ASN A 1 915 ? -0.249 29.518 54.720 1.00 58.03 915 ASN A CA 1
ATOM 7214 C C . ASN A 1 915 ? 0.811 29.605 55.827 1.00 58.03 915 ASN A C 1
ATOM 7216 O O . ASN A 1 915 ? 1.382 30.680 56.043 1.00 58.03 915 ASN A O 1
ATOM 7220 N N . SER A 1 916 ? 1.092 28.512 56.533 1.00 52.28 916 SER A N 1
ATOM 7221 C CA . SER A 1 916 ? 2.060 28.530 57.622 1.00 52.28 916 SER A CA 1
ATOM 7222 C C . SER A 1 916 ? 3.493 28.490 57.074 1.00 52.28 916 SER A C 1
ATOM 7224 O O . SER A 1 916 ? 3.848 27.670 56.235 1.00 52.28 916 SER A O 1
ATOM 7226 N N . ASN A 1 917 ? 4.362 29.376 57.566 1.00 55.22 917 ASN A N 1
ATOM 7227 C CA . ASN A 1 917 ? 5.820 29.201 57.464 1.00 55.22 917 ASN A CA 1
ATOM 7228 C C . ASN A 1 917 ? 6.335 28.309 58.614 1.00 55.22 917 ASN A C 1
ATOM 7230 O O . ASN A 1 917 ? 7.455 28.501 59.086 1.00 55.22 917 ASN A O 1
ATOM 7234 N N . ASN A 1 918 ? 5.485 27.435 59.160 1.00 53.59 918 ASN A N 1
ATOM 7235 C CA . ASN A 1 918 ? 5.744 26.715 60.396 1.00 53.59 918 ASN A CA 1
ATOM 7236 C C . ASN A 1 918 ? 6.254 25.300 60.089 1.00 53.59 918 ASN A C 1
ATOM 7238 O O . ASN A 1 918 ? 5.721 24.620 59.220 1.00 53.59 918 ASN A O 1
ATOM 7242 N N . ALA A 1 919 ? 7.252 24.829 60.840 1.00 52.56 919 ALA A N 1
ATOM 7243 C CA . ALA A 1 919 ? 7.935 23.549 60.595 1.00 52.56 919 ALA A CA 1
ATOM 7244 C C . ALA A 1 919 ? 7.044 22.295 60.769 1.00 52.56 919 ALA A C 1
ATOM 7246 O O . ALA A 1 919 ? 7.497 21.178 60.524 1.00 52.56 919 ALA A O 1
ATOM 7247 N N . SER A 1 920 ? 5.796 22.468 61.216 1.00 58.72 920 SER A N 1
ATOM 7248 C CA . SER A 1 920 ? 4.826 21.384 61.396 1.00 58.72 920 SER A CA 1
ATOM 7249 C C . SER A 1 920 ? 4.074 21.011 60.117 1.00 58.72 920 SER A C 1
ATOM 7251 O O . SER A 1 920 ? 3.557 19.899 60.066 1.00 58.72 920 SER A O 1
ATOM 7253 N N . ASP A 1 921 ? 4.035 21.868 59.085 1.00 64.94 921 ASP A N 1
ATOM 7254 C CA . ASP A 1 921 ? 3.398 21.537 57.803 1.00 64.94 921 ASP A CA 1
ATOM 7255 C C . ASP A 1 921 ? 4.256 21.987 56.600 1.00 64.94 921 ASP A C 1
ATOM 7257 O O . ASP A 1 921 ? 4.338 23.181 56.314 1.00 64.94 921 ASP A O 1
ATOM 7261 N N . PRO A 1 922 ? 4.930 21.061 55.887 1.00 69.19 922 PRO A N 1
ATOM 7262 C CA . PRO A 1 922 ? 5.854 21.398 54.797 1.00 69.19 922 PRO A CA 1
ATOM 7263 C C . PRO A 1 922 ? 5.150 21.775 53.480 1.00 69.19 922 PRO A C 1
ATOM 7265 O O . PRO A 1 922 ? 5.821 22.060 52.480 1.00 69.19 922 PRO A O 1
ATOM 7268 N N . PHE A 1 923 ? 3.814 21.741 53.447 1.00 73.38 923 PHE A N 1
ATOM 7269 C CA . PHE A 1 923 ? 3.015 21.996 52.254 1.00 73.38 923 PHE A CA 1
ATOM 7270 C C . PHE A 1 923 ? 2.630 23.471 52.114 1.00 73.38 923 PHE A C 1
ATOM 7272 O O . PHE A 1 923 ? 2.343 24.168 53.080 1.00 73.38 923 PHE A O 1
ATOM 7279 N N . ARG A 1 924 ? 2.581 23.944 50.869 1.00 73.12 924 ARG A N 1
ATOM 7280 C CA . ARG A 1 924 ? 2.032 25.244 50.483 1.00 73.12 924 ARG A CA 1
ATOM 7281 C C . ARG A 1 924 ? 0.940 25.050 49.440 1.00 73.12 924 ARG A C 1
ATOM 7283 O O . ARG A 1 924 ? 0.995 24.133 48.620 1.00 73.12 924 ARG A O 1
ATOM 7290 N N . CYS A 1 925 ? -0.033 25.952 49.449 1.00 72.38 925 CYS A N 1
ATOM 7291 C CA . CYS A 1 925 ? -1.141 25.953 48.498 1.00 72.38 925 CYS A CA 1
ATOM 7292 C C . CYS A 1 925 ? -1.359 27.369 47.964 1.00 72.38 925 CYS A C 1
ATOM 7294 O O . CYS A 1 925 ? -1.075 28.350 48.649 1.00 72.38 925 CYS A O 1
ATOM 7296 N N . SER A 1 926 ? -1.891 27.504 46.752 1.00 63.28 926 SER A N 1
ATOM 7297 C CA . SER A 1 926 ? -2.306 28.812 46.230 1.00 63.28 926 SER A CA 1
ATOM 7298 C C . SER A 1 926 ? -3.747 29.122 46.637 1.00 63.28 926 SER A C 1
ATOM 7300 O O . SER A 1 926 ? -4.628 28.291 46.414 1.00 63.28 926 SER A O 1
ATOM 7302 N N . SER A 1 927 ? -4.013 30.330 47.146 1.00 53.09 927 SER A N 1
ATOM 7303 C CA . SER A 1 927 ? -5.380 30.852 47.237 1.00 53.09 927 SER A CA 1
ATOM 7304 C C . SER A 1 927 ? -5.947 31.110 45.834 1.00 53.09 927 SER A C 1
ATOM 7306 O O . SER A 1 927 ? -5.217 31.462 44.903 1.00 53.09 927 SER A O 1
ATOM 7308 N N . VAL A 1 928 ? -7.250 30.851 45.682 1.00 49.81 928 VAL A N 1
ATOM 7309 C CA . VAL A 1 928 ? -7.984 30.731 44.410 1.00 49.81 928 VAL A CA 1
ATOM 7310 C C . VAL A 1 928 ? -7.803 31.984 43.538 1.00 49.81 928 VAL A C 1
ATOM 7312 O O . VAL A 1 928 ? -8.489 32.985 43.722 1.00 49.81 928 VAL A O 1
ATOM 7315 N N . THR A 1 929 ? -6.865 31.953 42.588 1.00 46.59 929 THR A N 1
ATOM 7316 C CA . THR A 1 929 ? -6.593 33.073 41.660 1.00 46.59 929 THR A CA 1
ATOM 7317 C C . THR A 1 929 ? -7.294 32.922 40.307 1.00 46.59 929 THR A C 1
ATOM 7319 O O . THR A 1 929 ? -7.213 33.815 39.466 1.00 46.59 929 THR A O 1
ATOM 7322 N N . SER A 1 930 ? -8.037 31.834 40.089 1.00 43.81 930 SER A N 1
ATOM 7323 C CA . SER A 1 930 ? -8.950 31.647 38.951 1.00 43.81 930 SER A CA 1
ATOM 7324 C C . SER A 1 930 ? -9.902 30.468 39.210 1.00 43.81 930 SER A C 1
ATOM 7326 O O . SER A 1 930 ? -9.562 29.589 40.001 1.00 43.81 930 SER A O 1
ATOM 7328 N N . PRO A 1 931 ? -11.103 30.442 38.602 1.00 47.44 931 PRO A N 1
ATOM 7329 C CA . PRO A 1 931 ? -12.324 29.913 39.233 1.00 47.44 931 PRO A CA 1
ATOM 7330 C C . PRO A 1 931 ? -12.444 28.384 39.439 1.00 47.44 931 PRO A C 1
ATOM 7332 O O . PRO A 1 931 ? -13.550 27.932 39.723 1.00 47.44 931 PRO A O 1
ATOM 7335 N N . ILE A 1 932 ? -11.378 27.578 39.283 1.00 57.34 932 ILE A N 1
ATOM 7336 C CA . ILE A 1 932 ? -11.510 26.126 39.018 1.00 57.34 932 ILE A CA 1
ATOM 7337 C C . ILE A 1 932 ? -10.494 25.208 39.765 1.00 57.34 932 ILE A C 1
ATOM 7339 O O . ILE A 1 932 ? -10.718 24.000 39.814 1.00 57.34 932 ILE A O 1
ATOM 7343 N N . ILE A 1 933 ? -9.401 25.707 40.379 1.00 67.25 933 ILE A N 1
ATOM 7344 C CA . ILE A 1 933 ? -8.272 24.843 40.826 1.00 67.25 933 ILE A CA 1
ATOM 7345 C C . ILE A 1 933 ? -7.765 25.144 42.255 1.00 67.25 933 ILE A C 1
ATOM 7347 O O . ILE A 1 933 ? -7.479 26.298 42.577 1.00 67.25 933 ILE A O 1
ATOM 7351 N N . LEU A 1 934 ? -7.555 24.096 43.073 1.00 76.75 934 LEU A N 1
ATOM 7352 C CA . LEU A 1 934 ? -6.873 24.142 44.381 1.00 76.75 934 LEU A CA 1
ATOM 7353 C C . LEU A 1 934 ? -5.531 23.383 44.341 1.00 76.75 934 LEU A C 1
ATOM 7355 O O . LEU A 1 934 ? -5.511 22.162 44.217 1.00 76.75 934 LEU A O 1
ATOM 7359 N N . ASN A 1 935 ? -4.407 24.087 44.481 1.00 79.88 935 ASN A N 1
ATOM 7360 C CA . ASN A 1 935 ? -3.058 23.515 44.344 1.00 79.88 935 ASN A CA 1
ATOM 7361 C C . ASN A 1 935 ? -2.439 23.095 45.681 1.00 79.88 935 ASN A C 1
ATOM 7363 O O . ASN A 1 935 ? -2.609 23.805 46.662 1.00 79.88 935 ASN A O 1
ATOM 7367 N N . LEU A 1 936 ? -1.640 22.030 45.685 1.00 83.81 936 LEU A N 1
ATOM 7368 C CA . LEU A 1 936 ? -0.842 21.547 46.813 1.00 83.81 936 LEU A CA 1
ATOM 7369 C C . LEU A 1 936 ? 0.578 21.214 46.332 1.00 83.81 936 LEU A C 1
ATOM 7371 O O . LEU A 1 936 ? 0.747 20.429 45.401 1.00 83.81 936 LEU A O 1
ATOM 7375 N N . TYR A 1 937 ? 1.605 21.791 46.950 1.00 80.50 937 TYR A N 1
ATOM 7376 C CA . TYR A 1 937 ? 3.008 21.464 46.670 1.00 80.50 937 TYR A CA 1
ATOM 7377 C C . TYR A 1 937 ? 3.848 21.508 47.947 1.00 80.50 937 TYR A C 1
ATOM 7379 O O . TYR A 1 937 ? 3.477 22.163 48.918 1.00 80.50 937 TYR A O 1
ATOM 7387 N N . LEU A 1 938 ? 4.988 20.822 47.958 1.00 77.44 938 LEU A N 1
ATOM 7388 C CA . LEU A 1 938 ? 5.939 20.850 49.067 1.00 77.44 938 LEU A CA 1
ATOM 7389 C C . LEU A 1 938 ? 6.937 21.994 48.903 1.00 77.44 938 LEU A C 1
ATOM 7391 O O . LEU A 1 938 ? 7.518 22.167 47.835 1.00 77.44 938 LEU A O 1
ATOM 7395 N N . ALA A 1 939 ? 7.156 22.762 49.971 1.00 67.06 939 ALA A N 1
ATOM 7396 C CA . ALA A 1 939 ? 8.207 23.781 50.031 1.00 67.06 939 ALA A CA 1
ATOM 7397 C C . ALA A 1 939 ? 9.481 23.280 50.734 1.00 67.06 939 ALA A C 1
ATOM 7399 O O . ALA A 1 939 ? 10.566 23.800 50.475 1.00 67.06 939 ALA A O 1
ATOM 7400 N N . GLU A 1 940 ? 9.350 22.273 51.600 1.00 69.00 940 GLU A N 1
ATOM 7401 C CA . GLU A 1 940 ? 10.437 21.616 52.334 1.00 69.00 940 GLU A CA 1
ATOM 7402 C C . GLU A 1 940 ? 10.303 20.084 52.217 1.00 69.00 940 GLU A C 1
ATOM 7404 O O . GLU A 1 940 ? 9.294 19.578 51.727 1.00 69.00 940 GLU A O 1
ATOM 7409 N N . GLY A 1 941 ? 11.331 19.325 52.615 1.00 67.88 941 GLY A N 1
ATOM 7410 C CA . GLY A 1 941 ? 11.321 17.859 52.505 1.00 67.88 941 GLY A CA 1
ATOM 7411 C C . GLY A 1 941 ? 10.257 17.193 53.389 1.00 67.88 941 GLY A C 1
ATOM 7412 O O . GLY A 1 941 ? 10.024 17.623 54.517 1.00 67.88 941 GLY A O 1
ATOM 7413 N N . LEU A 1 942 ? 9.637 16.115 52.898 1.00 77.88 942 LEU A N 1
ATOM 7414 C CA . LEU A 1 942 ? 8.568 15.407 53.609 1.00 77.88 942 LEU A CA 1
ATOM 7415 C C . LEU A 1 942 ? 9.116 14.556 54.774 1.00 77.88 942 LEU A C 1
ATOM 7417 O O . LEU A 1 942 ? 10.006 13.716 54.594 1.00 77.88 942 LEU A O 1
ATOM 7421 N N . ALA A 1 943 ? 8.576 14.735 55.984 1.00 75.56 943 ALA A N 1
ATOM 7422 C CA . ALA A 1 943 ? 8.930 13.905 57.138 1.00 75.56 943 ALA A CA 1
ATOM 7423 C C . ALA A 1 943 ? 8.207 12.543 57.110 1.00 75.56 943 ALA A C 1
ATOM 7425 O O . ALA A 1 943 ? 7.081 12.434 56.634 1.00 75.56 943 ALA A O 1
ATOM 7426 N N . ALA A 1 944 ? 8.812 11.502 57.698 1.00 73.56 944 ALA A N 1
ATOM 7427 C CA . ALA A 1 944 ? 8.247 10.143 57.696 1.00 73.56 944 ALA A CA 1
ATOM 7428 C C . ALA A 1 944 ? 6.870 10.037 58.387 1.00 73.56 944 ALA A C 1
ATOM 7430 O O . ALA A 1 944 ? 6.049 9.218 57.994 1.00 73.56 944 ALA A O 1
ATOM 7431 N N . ALA A 1 945 ? 6.602 10.877 59.394 1.00 71.56 945 ALA A N 1
ATOM 7432 C CA . ALA A 1 945 ? 5.308 10.928 60.085 1.00 71.56 945 ALA A CA 1
ATOM 7433 C C . ALA A 1 945 ? 4.190 11.578 59.247 1.00 71.56 945 ALA A C 1
ATOM 7435 O O . ALA A 1 945 ? 3.021 11.491 59.606 1.00 71.56 945 ALA A O 1
ATOM 7436 N N . GLN A 1 946 ? 4.554 12.249 58.154 1.00 75.88 946 GLN A N 1
ATOM 7437 C CA . GLN A 1 946 ? 3.653 13.009 57.296 1.00 75.88 946 GLN A CA 1
ATOM 7438 C C . GLN A 1 946 ? 3.384 12.306 55.959 1.00 75.88 946 GLN A C 1
ATOM 7440 O O . GLN A 1 946 ? 2.594 12.824 55.178 1.00 75.88 946 GLN A O 1
ATOM 7445 N N . GLU A 1 947 ? 4.015 11.157 55.687 1.00 81.19 947 GLU A N 1
ATOM 7446 C CA . GLU A 1 947 ? 3.726 10.337 54.505 1.00 81.19 947 GLU A CA 1
ATOM 7447 C C . GLU A 1 947 ? 2.321 9.727 54.568 1.00 81.19 947 GLU A C 1
ATOM 7449 O O . GLU A 1 947 ? 1.859 9.301 55.629 1.00 81.19 947 GLU A O 1
ATOM 7454 N N . GLY A 1 948 ? 1.680 9.588 53.407 1.00 82.69 948 GLY A N 1
ATOM 7455 C CA . GLY A 1 948 ? 0.461 8.801 53.267 1.00 82.69 948 GLY A CA 1
ATOM 7456 C C . GLY A 1 948 ? -0.640 9.515 52.500 1.00 82.69 948 GLY A C 1
ATOM 7457 O O . GLY A 1 948 ? -0.388 10.272 51.565 1.00 82.69 948 GLY A O 1
ATOM 7458 N N . TRP A 1 949 ? -1.883 9.215 52.871 1.00 86.00 949 TRP A N 1
ATOM 7459 C CA . TRP A 1 949 ? -3.067 9.663 52.150 1.00 86.00 949 TRP A CA 1
ATOM 7460 C C . TRP A 1 949 ? -3.511 11.065 52.566 1.00 86.00 949 TRP A C 1
ATOM 7462 O O . TRP A 1 949 ? -3.663 11.373 53.750 1.00 86.00 949 TRP A O 1
ATOM 7472 N N . TYR A 1 950 ? -3.810 11.876 51.561 1.00 86.25 950 TYR A N 1
ATOM 7473 C CA . TYR A 1 950 ? -4.365 13.216 51.659 1.00 86.25 950 TYR A CA 1
ATOM 7474 C C . TYR A 1 950 ? -5.719 13.229 50.963 1.00 86.25 950 TYR A C 1
ATOM 7476 O O . TYR A 1 950 ? -5.853 12.669 49.876 1.00 86.25 950 TYR A O 1
ATOM 7484 N N . LYS A 1 951 ? -6.713 13.869 51.579 1.00 86.38 951 LYS A N 1
ATOM 7485 C CA . LYS A 1 951 ? -8.037 14.106 50.997 1.00 86.38 951 LYS A CA 1
ATOM 7486 C C . LYS A 1 951 ? -8.145 15.566 50.550 1.00 86.38 951 LYS A C 1
ATOM 7488 O O . LYS A 1 951 ? -7.822 16.463 51.325 1.00 86.38 951 LYS A O 1
ATOM 7493 N N . CYS A 1 952 ? -8.592 15.800 49.322 1.00 86.88 952 CYS A N 1
ATOM 7494 C CA . CYS A 1 952 ? -9.013 17.109 48.826 1.00 86.88 952 CYS A CA 1
ATOM 7495 C C . CYS A 1 952 ? -10.540 17.159 48.751 1.00 86.88 952 CYS A C 1
ATOM 7497 O O . CYS A 1 952 ? -11.148 16.220 48.233 1.00 86.88 952 CYS A O 1
ATOM 7499 N N . CYS A 1 953 ? -11.131 18.258 49.221 1.00 84.38 953 CYS A N 1
ATOM 7500 C CA . CYS A 1 953 ? -12.569 18.502 49.205 1.00 84.38 953 CYS A CA 1
ATOM 7501 C C . CYS A 1 953 ? -12.911 19.780 48.420 1.00 84.38 953 CYS A C 1
ATOM 7503 O O . CYS A 1 953 ? -12.343 20.843 48.694 1.00 84.38 953 CYS A O 1
ATOM 7505 N N . LEU A 1 954 ? -13.823 19.663 47.443 1.00 78.56 954 LEU A N 1
ATOM 7506 C CA . LEU A 1 954 ? -14.355 20.763 46.620 1.00 78.56 954 LEU A CA 1
ATOM 7507 C C . LEU A 1 954 ? -15.866 20.591 46.348 1.00 78.56 954 LEU A C 1
ATOM 7509 O O . LEU A 1 954 ? -16.328 19.467 46.142 1.00 78.56 954 LEU A O 1
ATOM 7513 N N . PRO A 1 955 ? -16.656 21.678 46.230 1.00 68.38 955 PRO A N 1
ATOM 7514 C CA . PRO A 1 955 ? -16.252 23.089 46.245 1.00 68.38 955 PRO A CA 1
ATOM 7515 C C . PRO A 1 955 ? -16.220 23.708 47.652 1.00 68.38 955 PRO A C 1
ATOM 7517 O O . PRO A 1 955 ? -15.975 24.904 47.779 1.00 68.38 955 PRO A O 1
ATOM 7520 N N . THR A 1 956 ? -16.519 22.924 48.690 1.00 74.00 956 THR A N 1
ATOM 7521 C CA . THR A 1 956 ? -16.497 23.332 50.102 1.00 74.00 956 THR A CA 1
ATOM 7522 C C . THR A 1 956 ? -15.448 22.543 50.879 1.00 74.00 956 THR A C 1
ATOM 7524 O O . THR A 1 956 ? -14.857 21.596 50.357 1.00 74.00 956 THR A O 1
ATOM 7527 N N . ASP A 1 957 ? -15.205 22.931 52.130 1.00 75.31 957 ASP A N 1
ATOM 7528 C CA . ASP A 1 957 ? -14.267 22.242 53.014 1.00 75.31 957 ASP A CA 1
ATOM 7529 C C . ASP A 1 957 ? -14.691 20.789 53.327 1.00 75.31 957 ASP A C 1
ATOM 7531 O O . ASP A 1 957 ? -15.783 20.335 52.970 1.00 75.31 957 ASP A O 1
ATOM 7535 N N . CYS A 1 958 ? -13.795 20.026 53.961 1.00 77.00 958 CYS A N 1
ATOM 7536 C CA . CYS A 1 958 ? -14.007 18.601 54.233 1.00 77.00 958 CYS A CA 1
ATOM 7537 C C . CYS A 1 958 ? -14.980 18.312 55.391 1.00 77.00 958 CYS A C 1
ATOM 7539 O O . CYS A 1 958 ? -15.132 17.146 55.766 1.00 77.00 958 CYS A O 1
ATOM 7541 N N . SER A 1 959 ? -15.599 19.344 55.969 1.00 73.88 959 SER A N 1
ATOM 7542 C CA . SER A 1 959 ? -16.542 19.227 57.086 1.00 73.88 959 SER A CA 1
ATOM 7543 C C . SER A 1 959 ? -17.990 19.081 56.607 1.00 73.88 959 SER A C 1
ATOM 7545 O O . SER A 1 959 ? -18.845 18.603 57.352 1.00 73.88 959 SER A O 1
ATOM 7547 N N . GLU A 1 960 ? -18.270 19.470 55.361 1.00 74.50 960 GLU A N 1
ATOM 7548 C CA . GLU A 1 960 ? -19.613 19.479 54.782 1.00 74.50 960 GLU A CA 1
ATOM 7549 C C . GLU A 1 960 ? -19.968 18.142 54.094 1.00 74.50 960 GLU A C 1
ATOM 7551 O O . GLU A 1 960 ? -19.185 17.622 53.295 1.00 74.50 960 GLU A O 1
ATOM 7556 N N . PRO A 1 961 ? -21.179 17.588 54.310 1.00 62.38 961 PRO A N 1
ATOM 7557 C CA . PRO A 1 961 ? -21.566 16.269 53.799 1.00 62.38 961 PRO A CA 1
ATOM 7558 C C . PRO A 1 961 ? -21.766 16.198 52.273 1.00 62.38 961 PRO A C 1
ATOM 7560 O O . PRO A 1 961 ? -21.849 15.100 51.730 1.00 62.3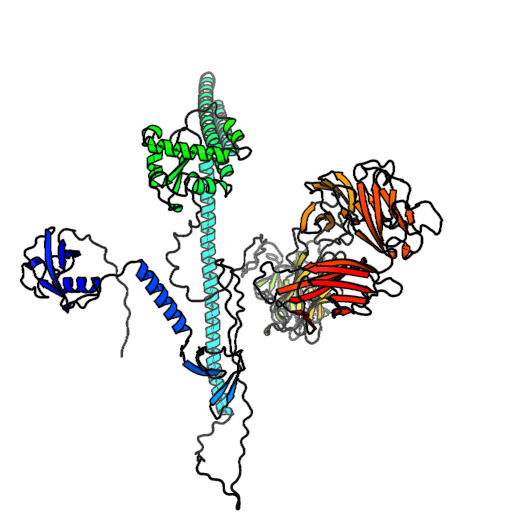8 961 PRO A O 1
ATOM 7563 N N . ASN A 1 962 ? -21.839 17.338 51.575 1.00 64.19 962 ASN A N 1
ATOM 7564 C CA . ASN A 1 962 ? -22.088 17.420 50.127 1.00 64.19 962 ASN A CA 1
ATOM 7565 C C . ASN A 1 962 ? -20.846 17.839 49.309 1.00 64.19 962 ASN A C 1
ATOM 7567 O O . ASN A 1 962 ? -20.989 18.320 48.183 1.00 64.19 962 ASN A O 1
ATOM 7571 N N . THR A 1 963 ? -19.637 17.694 49.860 1.00 77.06 963 THR A N 1
ATOM 7572 C CA . THR A 1 963 ? -18.383 18.011 49.154 1.00 77.06 963 THR A CA 1
ATOM 7573 C C . THR A 1 963 ? -17.882 16.810 48.342 1.00 77.06 963 THR A C 1
ATOM 7575 O O . THR A 1 963 ? -17.983 15.661 48.776 1.00 77.06 963 THR A O 1
ATOM 7578 N N . ASN A 1 964 ? -17.344 17.047 47.144 1.00 79.31 964 ASN A N 1
ATOM 7579 C CA . ASN A 1 964 ? -16.680 16.003 46.366 1.00 79.31 964 ASN A CA 1
ATOM 7580 C C . ASN A 1 964 ? -15.296 15.747 46.962 1.00 79.31 964 ASN A C 1
ATOM 7582 O O . ASN A 1 964 ? -14.576 16.700 47.256 1.00 79.31 964 ASN A O 1
ATOM 7586 N N . ILE A 1 965 ? -14.912 14.476 47.101 1.00 83.94 965 ILE A N 1
ATOM 7587 C CA . ILE A 1 965 ? -13.664 14.078 47.761 1.00 83.94 965 ILE A CA 1
ATOM 7588 C C . ILE A 1 965 ? -12.779 13.307 46.787 1.00 83.94 965 ILE A C 1
ATOM 7590 O O . ILE A 1 965 ? -13.239 12.369 46.134 1.00 83.94 965 ILE A O 1
ATOM 7594 N N . ILE A 1 966 ? -11.496 13.663 46.740 1.00 85.56 966 ILE A N 1
ATOM 7595 C CA . ILE A 1 966 ? -10.468 12.884 46.049 1.00 85.56 966 ILE A CA 1
ATOM 7596 C C . ILE A 1 966 ? -9.245 12.653 46.932 1.00 85.56 966 ILE A C 1
ATOM 7598 O O . ILE A 1 966 ? -8.853 13.524 47.705 1.00 85.56 966 ILE A O 1
ATOM 7602 N N . PHE A 1 967 ? -8.641 11.473 46.817 1.00 85.12 967 PHE A N 1
ATOM 7603 C CA . PHE A 1 967 ? -7.486 11.051 47.595 1.00 85.12 967 PHE A CA 1
ATOM 7604 C C . PHE A 1 967 ? -6.208 11.025 46.751 1.00 85.12 967 PHE A C 1
ATOM 7606 O O . PHE A 1 967 ? -6.201 10.508 45.631 1.00 85.12 967 PHE A O 1
ATOM 7613 N N . ALA A 1 968 ? -5.120 11.527 47.331 1.00 87.69 968 ALA A N 1
ATOM 7614 C CA . ALA A 1 968 ? -3.761 11.475 46.801 1.00 87.69 968 ALA A CA 1
ATOM 7615 C C . ALA A 1 968 ? -2.832 10.856 47.852 1.00 87.69 968 ALA A C 1
ATOM 7617 O O . ALA A 1 968 ? -2.891 11.240 49.018 1.00 87.69 968 ALA A O 1
ATOM 7618 N N . ASN A 1 969 ? -1.971 9.918 47.469 1.00 87.94 969 ASN A N 1
ATOM 7619 C CA . ASN A 1 969 ? -0.921 9.397 48.339 1.00 87.94 969 ASN A CA 1
ATOM 7620 C C . ASN A 1 969 ? 0.393 10.115 48.028 1.00 87.94 969 ASN A C 1
ATOM 7622 O O . ASN A 1 969 ? 0.859 10.049 46.892 1.00 87.94 969 ASN A O 1
ATOM 7626 N N . ILE A 1 970 ? 0.985 10.786 49.015 1.00 87.56 970 ILE A N 1
ATOM 7627 C CA . ILE A 1 970 ? 2.261 11.493 48.865 1.00 87.56 970 ILE A CA 1
ATOM 7628 C C . ILE A 1 970 ? 3.320 10.796 49.724 1.00 87.56 970 ILE A C 1
ATOM 7630 O O . ILE A 1 970 ? 3.132 10.617 50.931 1.00 87.56 970 ILE A O 1
ATOM 7634 N N . PHE A 1 971 ? 4.436 10.403 49.105 1.00 87.75 971 PHE A N 1
ATOM 7635 C CA . PHE A 1 971 ? 5.478 9.573 49.728 1.00 87.75 971 PHE A CA 1
ATOM 7636 C C . PHE A 1 971 ? 6.895 10.052 49.371 1.00 87.75 971 PHE A C 1
ATOM 7638 O O . PHE A 1 971 ? 7.090 10.650 48.315 1.00 87.75 971 PHE A O 1
ATOM 7645 N N . ARG A 1 972 ? 7.898 9.786 50.227 1.00 82.56 972 ARG A N 1
ATOM 7646 C CA . ARG A 1 972 ? 9.251 10.374 50.105 1.00 82.56 972 ARG A CA 1
ATOM 7647 C C . ARG A 1 972 ? 10.230 9.621 49.204 1.00 82.56 972 ARG A C 1
ATOM 7649 O O . ARG A 1 972 ? 11.121 10.201 48.591 1.00 82.56 972 ARG A O 1
ATOM 7656 N N . PHE A 1 973 ? 10.136 8.297 49.171 1.00 86.81 973 PHE A N 1
ATOM 7657 C CA . PHE A 1 973 ? 11.101 7.470 48.446 1.00 86.81 973 PHE A CA 1
ATOM 7658 C C . PHE A 1 973 ? 10.412 6.518 47.487 1.00 86.81 973 PHE A C 1
ATOM 7660 O O . PHE A 1 973 ? 10.113 6.933 46.376 1.00 86.81 973 PHE A O 1
ATOM 7667 N N . ALA A 1 974 ? 10.178 5.264 47.870 1.00 89.06 974 ALA A N 1
ATOM 7668 C CA . ALA A 1 974 ? 9.474 4.294 47.040 1.00 89.06 974 ALA A CA 1
ATOM 7669 C C . ALA A 1 974 ? 8.174 3.838 47.712 1.00 89.06 974 ALA A C 1
ATOM 7671 O O . ALA A 1 974 ? 8.076 3.826 48.939 1.00 89.06 974 ALA A O 1
ATOM 7672 N N . GLU A 1 975 ? 7.183 3.456 46.912 1.00 90.94 975 GLU A N 1
ATOM 7673 C CA . GLU A 1 975 ? 5.902 2.936 47.401 1.00 90.94 975 GLU A CA 1
ATOM 7674 C C . GLU A 1 975 ? 5.422 1.766 46.531 1.00 90.94 975 GLU A C 1
ATOM 7676 O O . GLU A 1 975 ? 5.819 1.637 45.366 1.00 90.94 975 GLU A O 1
ATOM 7681 N N . ILE A 1 976 ? 4.585 0.893 47.104 1.00 90.44 976 ILE A N 1
ATOM 7682 C CA . ILE A 1 976 ? 3.945 -0.206 46.364 1.00 90.44 976 ILE A CA 1
ATOM 7683 C C . ILE A 1 976 ? 2.611 0.291 45.800 1.00 90.44 976 ILE A C 1
ATOM 7685 O O . ILE A 1 976 ? 1.583 0.278 46.487 1.00 90.44 976 ILE A O 1
ATOM 7689 N N . GLU A 1 977 ? 2.623 0.684 44.527 1.00 87.75 977 GLU A N 1
ATOM 7690 C CA . GLU A 1 977 ? 1.447 1.175 43.799 1.00 87.75 977 GLU A CA 1
ATOM 7691 C C . GLU A 1 977 ? 0.360 0.098 43.698 1.00 87.75 977 GLU A C 1
ATOM 7693 O O . GLU A 1 977 ? -0.820 0.354 43.951 1.00 87.75 977 GLU A O 1
ATOM 7698 N N . SER A 1 978 ? 0.749 -1.139 43.382 1.00 87.94 978 SER A N 1
ATOM 7699 C CA . SER A 1 978 ? -0.174 -2.271 43.286 1.00 87.94 978 SER A CA 1
ATOM 7700 C C . SER A 1 978 ? 0.520 -3.608 43.534 1.00 87.94 978 SER A C 1
ATOM 7702 O O . SER A 1 978 ? 1.698 -3.786 43.228 1.00 87.94 978 SER A O 1
ATOM 7704 N N . PHE A 1 979 ? -0.233 -4.558 44.092 1.00 90.88 979 PHE A N 1
ATOM 7705 C CA . PHE A 1 979 ? 0.155 -5.963 44.158 1.00 90.88 979 PHE A CA 1
ATOM 7706 C C . PHE A 1 979 ? -1.055 -6.810 43.767 1.00 90.88 979 PHE A C 1
ATOM 7708 O O . PHE A 1 979 ? -2.045 -6.840 44.499 1.00 90.88 979 PHE A O 1
ATOM 7715 N N . THR A 1 980 ? -1.014 -7.403 42.576 1.00 90.50 980 THR A N 1
ATOM 7716 C CA . THR A 1 980 ? -2.159 -8.092 41.969 1.00 90.50 980 THR A CA 1
ATOM 7717 C C . THR A 1 980 ? -1.785 -9.480 41.476 1.00 90.50 980 THR A C 1
ATOM 7719 O O . THR A 1 980 ? -0.622 -9.781 41.209 1.00 90.50 980 THR A O 1
ATOM 7722 N N . VAL A 1 981 ? -2.804 -10.325 41.355 1.00 86.12 981 VAL A N 1
ATOM 7723 C CA . VAL A 1 981 ? -2.699 -11.660 40.774 1.00 86.12 981 VAL A CA 1
ATOM 7724 C C . VAL A 1 981 ? -3.328 -11.607 39.388 1.00 86.12 981 VAL A C 1
ATOM 7726 O O . VAL A 1 981 ? -4.446 -11.116 39.238 1.00 86.12 981 VAL A O 1
ATOM 7729 N N . ALA A 1 982 ? -2.599 -12.072 38.384 1.00 85.19 982 ALA A N 1
ATOM 7730 C CA . ALA A 1 982 ? -3.033 -12.149 36.997 1.00 85.19 982 ALA A CA 1
ATOM 7731 C C . ALA A 1 982 ? -3.031 -13.606 36.523 1.00 85.19 982 ALA A C 1
ATOM 7733 O O . ALA A 1 982 ? -2.388 -14.460 37.132 1.00 85.19 982 ALA A O 1
ATOM 7734 N N . ASP A 1 983 ? -3.730 -13.872 35.422 1.00 85.62 983 ASP A N 1
ATOM 7735 C CA . ASP A 1 983 ? -3.775 -15.183 34.763 1.00 85.62 983 ASP A CA 1
ATOM 7736 C C . ASP A 1 983 ? -4.291 -16.322 35.666 1.00 85.62 983 ASP A C 1
ATOM 7738 O O . ASP A 1 983 ? -3.857 -17.460 35.540 1.00 85.62 983 ASP A O 1
ATOM 7742 N N . LEU A 1 984 ? -5.223 -16.034 36.584 1.00 81.62 984 LEU A N 1
ATOM 7743 C CA . LEU A 1 984 ? -5.890 -17.074 37.377 1.00 81.62 984 LEU A CA 1
ATOM 7744 C C . LEU A 1 984 ? -6.728 -17.983 36.453 1.00 81.62 984 LEU A C 1
ATOM 7746 O O . LEU A 1 984 ? -7.617 -17.471 35.763 1.00 81.62 984 LEU A O 1
ATOM 7750 N N . PRO A 1 985 ? -6.483 -19.307 36.427 1.00 77.94 985 PRO A N 1
ATOM 7751 C CA . PRO A 1 985 ? -7.233 -20.219 35.575 1.00 77.94 985 PRO A CA 1
ATOM 7752 C C . PRO A 1 985 ? -8.700 -20.275 36.010 1.00 77.94 985 PRO A C 1
ATOM 7754 O O . PRO A 1 985 ? -9.018 -20.448 37.185 1.00 77.94 985 PRO A O 1
ATOM 7757 N N . SER A 1 986 ? -9.606 -20.135 35.043 1.00 72.62 986 SER A N 1
ATOM 7758 C CA . SER A 1 986 ? -11.054 -20.217 35.262 1.00 72.62 986 SER A CA 1
ATOM 7759 C C . SER A 1 986 ? -11.541 -21.652 35.484 1.00 72.62 986 SER A C 1
ATOM 7761 O O . SER A 1 986 ? -12.562 -21.860 36.139 1.00 72.62 986 SER A O 1
ATOM 7763 N N . ASP A 1 987 ? -10.804 -22.638 34.968 1.00 74.56 987 ASP A N 1
ATOM 7764 C CA . ASP A 1 987 ? -11.058 -24.062 35.171 1.00 74.56 987 ASP A CA 1
ATOM 7765 C C . ASP A 1 987 ? -10.149 -24.627 36.273 1.00 74.56 987 ASP A C 1
ATOM 7767 O O . ASP A 1 987 ? -8.974 -24.933 36.057 1.00 74.56 987 ASP A O 1
ATOM 7771 N N . MET A 1 988 ? -10.719 -24.790 37.469 1.00 69.44 988 MET A N 1
ATOM 7772 C CA . MET A 1 988 ? -10.022 -25.318 38.648 1.00 69.44 988 MET A CA 1
ATOM 7773 C C . MET A 1 988 ? -9.725 -26.828 38.568 1.00 69.44 988 MET A C 1
ATOM 7775 O O . MET A 1 988 ? -9.120 -27.374 39.490 1.00 69.44 988 MET A O 1
ATOM 7779 N N . THR A 1 989 ? -10.137 -27.521 37.496 1.00 74.00 989 THR A N 1
ATOM 7780 C CA . THR A 1 989 ? -9.894 -28.964 37.318 1.00 74.00 989 THR A CA 1
ATOM 7781 C C . THR A 1 989 ? -8.539 -29.286 36.678 1.00 74.00 989 THR A C 1
ATOM 7783 O O . THR A 1 989 ? -8.105 -30.441 36.702 1.00 74.00 989 THR A O 1
ATOM 7786 N N . VAL A 1 990 ? -7.835 -28.278 36.151 1.00 71.31 990 VAL A N 1
ATOM 7787 C CA . VAL A 1 990 ? -6.529 -28.429 35.498 1.00 71.31 990 VAL A CA 1
ATOM 7788 C C . VAL A 1 990 ? -5.400 -28.237 36.517 1.00 71.31 990 VAL A C 1
ATOM 7790 O O . VAL A 1 990 ? -5.266 -27.168 37.105 1.00 71.31 990 VAL A O 1
ATOM 7793 N N . TYR A 1 991 ? -4.570 -29.269 36.707 1.00 72.00 991 TYR A N 1
ATOM 7794 C CA . TYR A 1 991 ? -3.391 -29.240 37.583 1.00 72.00 991 TYR A CA 1
ATOM 7795 C C . TYR A 1 991 ? -2.099 -29.593 36.819 1.00 72.00 991 TYR A C 1
ATOM 7797 O O . TYR A 1 991 ? -2.124 -30.522 36.003 1.00 72.00 991 TYR A O 1
ATOM 7805 N N . PRO A 1 992 ? -0.960 -28.928 37.111 1.00 80.75 992 PRO A N 1
ATOM 7806 C CA . PRO A 1 992 ? -0.813 -27.798 38.034 1.00 80.75 992 PRO A CA 1
ATOM 7807 C C . PRO A 1 992 ? -1.438 -26.507 37.477 1.00 80.75 992 PRO A C 1
ATOM 7809 O O . PRO A 1 992 ? -1.427 -26.271 36.272 1.00 80.75 992 PRO A O 1
ATOM 7812 N N . GLN A 1 993 ? -1.989 -25.684 38.365 1.00 84.31 993 GLN A N 1
ATOM 7813 C CA . GLN A 1 993 ? -2.514 -24.361 38.037 1.00 84.31 993 GLN A CA 1
ATOM 7814 C C . GLN A 1 993 ? -1.358 -23.368 37.903 1.00 84.31 993 GLN A C 1
ATOM 7816 O O . GLN A 1 993 ? -0.467 -23.340 38.752 1.00 84.31 993 GLN A O 1
ATOM 7821 N N . GLU A 1 994 ? -1.387 -22.535 36.866 1.00 87.94 994 GLU A N 1
ATOM 7822 C CA . GLU A 1 994 ? -0.395 -21.483 36.637 1.00 87.94 994 GLU A CA 1
ATOM 7823 C C . GLU A 1 994 ? -1.044 -20.106 36.717 1.00 87.94 994 GLU A C 1
ATOM 7825 O O . GLU A 1 994 ? -2.080 -19.886 36.101 1.00 87.94 994 GLU A O 1
ATOM 7830 N N . TYR A 1 995 ? -0.433 -19.182 37.459 1.00 88.06 995 TYR A N 1
ATOM 7831 C CA . TYR A 1 995 ? -0.850 -17.778 37.539 1.00 88.06 995 TYR A CA 1
ATOM 7832 C C . TYR A 1 995 ? 0.353 -16.868 37.812 1.00 88.06 995 TYR A C 1
ATOM 7834 O O . TYR A 1 995 ? 1.455 -17.334 38.100 1.00 88.06 995 TYR A O 1
ATOM 7842 N N . LYS A 1 996 ? 0.175 -15.548 37.714 1.00 90.31 996 LYS A N 1
ATOM 7843 C CA . LYS A 1 996 ? 1.259 -14.565 37.872 1.00 90.31 996 LYS A CA 1
ATOM 7844 C C . LYS A 1 996 ? 1.003 -13.603 39.021 1.00 90.31 996 LYS A C 1
ATOM 7846 O O . LYS A 1 996 ? -0.102 -13.096 39.187 1.00 90.31 996 LYS A O 1
ATOM 7851 N N . LEU A 1 997 ? 2.052 -13.296 39.777 1.00 91.00 997 LEU A N 1
ATOM 7852 C CA . LEU A 1 997 ? 2.066 -12.234 40.779 1.00 91.00 997 LEU A CA 1
ATOM 7853 C C . LEU A 1 997 ? 2.744 -10.998 40.198 1.00 91.00 997 LEU A C 1
ATOM 7855 O O . LEU A 1 997 ? 3.902 -11.067 39.788 1.00 91.00 997 LEU A O 1
ATOM 7859 N N . ASN A 1 998 ? 2.034 -9.873 40.203 1.00 92.25 998 ASN A N 1
ATOM 7860 C CA . ASN A 1 998 ? 2.511 -8.591 39.703 1.00 92.25 998 ASN A CA 1
ATOM 7861 C C . ASN A 1 998 ? 2.668 -7.616 40.867 1.00 92.25 998 ASN A C 1
ATOM 7863 O O . ASN A 1 998 ? 1.672 -7.149 41.419 1.00 92.25 998 ASN A O 1
ATOM 7867 N N . CYS A 1 999 ? 3.907 -7.275 41.222 1.00 92.88 999 CYS A N 1
ATOM 7868 C CA . CYS A 1 999 ? 4.190 -6.192 42.160 1.00 92.88 999 CYS A CA 1
ATOM 7869 C C . CYS A 1 999 ? 4.722 -4.963 41.423 1.00 92.88 999 CYS A C 1
ATOM 7871 O O . CYS A 1 999 ? 5.759 -5.030 40.762 1.00 92.88 999 CYS A O 1
ATOM 7873 N N . THR A 1 1000 ? 4.013 -3.843 41.540 1.00 92.00 1000 THR A N 1
ATOM 7874 C CA . THR A 1 1000 ? 4.373 -2.578 40.893 1.00 92.00 1000 THR A CA 1
ATOM 7875 C C . THR A 1 1000 ? 4.914 -1.606 41.936 1.00 92.00 1000 THR A C 1
ATOM 7877 O O . THR A 1 1000 ? 4.206 -1.225 42.871 1.00 92.00 1000 THR A O 1
ATOM 7880 N N . LYS A 1 1001 ? 6.178 -1.214 41.771 1.00 92.06 1001 LYS A N 1
ATOM 7881 C CA . LYS A 1 1001 ? 6.876 -0.210 42.583 1.00 92.06 1001 LYS A CA 1
ATOM 7882 C C . LYS A 1 1001 ? 6.907 1.116 41.828 1.00 92.06 1001 LYS A C 1
ATOM 7884 O O . LYS A 1 1001 ? 7.118 1.112 40.619 1.00 92.06 1001 LYS A O 1
ATOM 7889 N N . ILE A 1 1002 ? 6.800 2.231 42.547 1.00 90.31 1002 ILE A N 1
ATOM 7890 C CA . ILE A 1 1002 ? 6.929 3.604 42.026 1.00 90.31 1002 ILE A CA 1
ATOM 7891 C C . ILE A 1 1002 ? 7.911 4.424 42.883 1.00 90.31 1002 ILE A C 1
ATOM 7893 O O . ILE A 1 1002 ? 8.066 4.144 44.073 1.00 90.31 1002 ILE A O 1
ATOM 7897 N N . GLY A 1 1003 ? 8.594 5.422 42.301 1.00 88.50 1003 GLY A N 1
ATOM 7898 C CA . GLY A 1 1003 ? 9.407 6.406 43.036 1.00 88.50 1003 GLY A CA 1
ATOM 7899 C C . GLY A 1 1003 ? 10.919 6.169 43.002 1.00 88.50 1003 GLY A C 1
ATOM 7900 O O . GLY A 1 1003 ? 11.497 5.907 41.959 1.00 88.50 1003 GLY A O 1
ATOM 7901 N N . PHE A 1 1004 ? 11.615 6.293 44.127 1.00 88.94 1004 PHE A N 1
ATOM 7902 C CA . PHE A 1 1004 ? 13.080 6.333 44.188 1.00 88.94 1004 PHE A CA 1
ATOM 7903 C C . PHE A 1 1004 ? 13.772 5.181 43.438 1.00 88.94 1004 PHE A C 1
ATOM 7905 O O . PHE A 1 1004 ? 13.371 4.023 43.535 1.00 88.94 1004 PHE A O 1
ATOM 7912 N N . TYR A 1 1005 ? 14.814 5.502 42.669 1.00 86.88 1005 TYR A N 1
ATOM 7913 C CA . TYR A 1 1005 ? 15.441 4.576 41.717 1.00 86.88 1005 TYR A CA 1
ATOM 7914 C C . TYR A 1 1005 ? 16.345 3.513 42.370 1.00 86.88 1005 TYR A C 1
ATOM 7916 O O . TYR A 1 1005 ? 16.720 2.572 41.679 1.00 86.88 1005 TYR A O 1
ATOM 7924 N N . LEU A 1 1006 ? 16.703 3.646 43.661 1.00 88.81 1006 LEU A N 1
ATOM 7925 C CA . LEU A 1 1006 ? 17.484 2.657 44.425 1.00 88.81 1006 LEU A CA 1
ATOM 7926 C C . LEU A 1 1006 ? 16.626 1.949 45.478 1.00 88.81 1006 LEU A C 1
ATOM 7928 O O . LEU A 1 1006 ? 16.134 2.598 46.399 1.00 88.81 1006 LEU A O 1
ATOM 7932 N N . TYR A 1 1007 ? 16.473 0.629 45.373 1.00 91.12 1007 TYR A N 1
ATOM 7933 C CA . TYR A 1 1007 ? 15.603 -0.148 46.265 1.00 91.12 1007 TYR A CA 1
ATOM 7934 C C . TYR A 1 1007 ? 15.955 -1.643 46.277 1.00 91.12 1007 TYR A C 1
ATOM 7936 O O . TYR A 1 1007 ? 16.663 -2.153 45.413 1.00 91.12 1007 TYR A O 1
ATOM 7944 N N . GLY A 1 1008 ? 15.459 -2.364 47.275 1.00 90.19 1008 GLY A N 1
ATOM 7945 C CA . GLY A 1 1008 ? 15.284 -3.812 47.248 1.00 90.19 1008 GLY A CA 1
ATOM 7946 C C . GLY A 1 1008 ? 13.805 -4.143 47.091 1.00 90.19 1008 GLY A C 1
ATOM 7947 O O . GLY A 1 1008 ? 12.958 -3.442 47.645 1.00 90.19 1008 GLY A O 1
ATOM 7948 N N . ILE A 1 1009 ? 13.485 -5.192 46.342 1.00 92.81 1009 ILE A N 1
ATOM 7949 C CA . ILE A 1 1009 ? 12.116 -5.690 46.206 1.00 92.81 1009 ILE A CA 1
ATOM 7950 C C . ILE A 1 1009 ? 12.092 -7.210 46.315 1.00 92.81 1009 ILE A C 1
ATOM 7952 O O . ILE A 1 1009 ? 12.913 -7.903 45.712 1.00 92.81 1009 ILE A O 1
ATOM 7956 N N . SER A 1 1010 ? 11.145 -7.741 47.079 1.00 91.62 1010 SER A N 1
ATOM 7957 C CA . SER A 1 1010 ? 10.933 -9.179 47.193 1.00 91.62 1010 SER A CA 1
ATOM 7958 C C . SER A 1 1010 ? 9.452 -9.533 47.198 1.00 91.62 1010 SER A C 1
ATOM 7960 O O . SER A 1 1010 ? 8.604 -8.760 47.638 1.00 91.62 1010 SER A O 1
ATOM 7962 N N . MET A 1 1011 ? 9.148 -10.716 46.674 1.00 91.94 1011 MET A N 1
ATOM 7963 C CA . MET A 1 1011 ? 7.834 -11.343 46.740 1.00 91.94 1011 MET A CA 1
ATOM 7964 C C . MET A 1 1011 ? 7.983 -12.682 47.449 1.00 91.94 1011 MET A C 1
ATOM 7966 O O . MET A 1 1011 ? 8.814 -13.505 47.055 1.00 91.94 1011 MET A O 1
ATOM 7970 N N . SER A 1 1012 ? 7.206 -12.899 48.503 1.00 89.88 1012 SER A N 1
ATOM 7971 C CA . SER A 1 1012 ? 7.279 -14.083 49.356 1.00 89.88 1012 SER A CA 1
ATOM 7972 C C . SER A 1 1012 ? 5.904 -14.676 49.640 1.00 89.88 1012 SER A C 1
ATOM 7974 O O . SER A 1 1012 ? 4.880 -14.000 49.544 1.00 89.88 1012 SER A O 1
ATOM 7976 N N . ILE A 1 1013 ? 5.895 -15.953 50.016 1.00 87.25 1013 ILE A N 1
ATOM 7977 C CA . ILE A 1 1013 ? 4.753 -16.621 50.644 1.00 87.25 1013 ILE A CA 1
ATOM 7978 C C . ILE A 1 1013 ? 5.197 -17.174 52.000 1.00 87.25 1013 ILE A C 1
ATOM 7980 O O . ILE A 1 1013 ? 6.167 -17.922 52.120 1.00 87.25 1013 ILE A O 1
ATOM 7984 N N . GLY A 1 1014 ? 4.547 -16.714 53.072 1.00 81.38 1014 GLY A N 1
ATOM 7985 C CA . GLY A 1 1014 ? 5.050 -16.919 54.433 1.00 81.38 1014 GLY A CA 1
ATOM 7986 C C . GLY A 1 1014 ? 6.485 -16.393 54.601 1.00 81.38 1014 GLY A C 1
ATOM 7987 O O . GLY A 1 1014 ? 6.752 -15.218 54.360 1.00 81.38 1014 GLY A O 1
ATOM 7988 N N . SER A 1 1015 ? 7.415 -17.261 55.011 1.00 79.06 1015 SER A N 1
ATOM 7989 C CA . SER A 1 1015 ? 8.843 -16.939 55.173 1.00 79.06 1015 SER A CA 1
ATOM 7990 C C . SER A 1 1015 ? 9.711 -17.250 53.946 1.00 79.06 1015 SER A C 1
ATOM 7992 O O . SER A 1 1015 ? 10.913 -16.980 53.971 1.00 79.06 1015 SER A O 1
ATOM 7994 N N . THR A 1 1016 ? 9.143 -17.807 52.873 1.00 84.12 1016 THR A N 1
ATOM 7995 C CA . THR A 1 1016 ? 9.900 -18.217 51.684 1.00 84.12 1016 THR A CA 1
ATOM 7996 C C . THR A 1 1016 ? 9.835 -17.134 50.614 1.00 84.12 1016 THR A C 1
ATOM 7998 O O . THR A 1 1016 ? 8.758 -16.771 50.143 1.00 84.12 1016 THR A O 1
ATOM 8001 N N . ALA A 1 1017 ? 10.996 -16.617 50.208 1.00 84.44 1017 ALA A N 1
ATOM 8002 C CA . ALA A 1 1017 ? 11.099 -15.672 49.099 1.00 84.44 1017 ALA A CA 1
ATOM 8003 C C . ALA A 1 1017 ? 10.992 -16.414 47.759 1.00 84.44 1017 ALA A C 1
ATOM 8005 O O . ALA A 1 1017 ? 11.785 -17.311 47.492 1.00 84.44 1017 ALA A O 1
ATOM 8006 N N . LEU A 1 1018 ? 10.030 -16.022 46.926 1.00 86.00 1018 LEU A N 1
ATOM 8007 C CA . LEU A 1 1018 ? 9.799 -16.559 45.579 1.00 86.00 1018 LEU A CA 1
ATOM 8008 C C . LEU A 1 1018 ? 10.639 -15.814 44.541 1.00 86.00 1018 LEU A C 1
ATOM 8010 O O . LEU A 1 1018 ? 11.158 -16.408 43.602 1.00 86.00 1018 LEU A O 1
ATOM 8014 N N . ALA A 1 1019 ? 10.791 -14.506 44.739 1.00 86.12 1019 ALA A N 1
ATOM 8015 C CA . ALA A 1 1019 ? 11.742 -13.666 44.032 1.00 86.12 1019 ALA A CA 1
ATOM 8016 C C . ALA A 1 1019 ? 12.274 -12.608 44.997 1.00 86.12 1019 ALA A C 1
ATOM 8018 O O . ALA A 1 1019 ? 11.526 -12.063 45.810 1.00 86.12 1019 ALA A O 1
ATOM 8019 N N . SER A 1 1020 ? 13.570 -12.323 44.923 1.00 88.81 1020 SER A N 1
ATOM 8020 C CA . SER A 1 1020 ? 14.216 -11.314 45.755 1.00 88.81 1020 SER A CA 1
ATOM 8021 C C . SER A 1 1020 ? 15.310 -10.633 44.956 1.00 88.81 1020 SER A C 1
ATOM 8023 O O . SER A 1 1020 ? 16.231 -11.287 44.465 1.00 88.81 1020 SER A O 1
ATOM 8025 N N . TYR A 1 1021 ? 15.195 -9.319 44.831 1.00 89.19 1021 TYR A N 1
ATOM 8026 C CA . TYR A 1 1021 ? 16.151 -8.472 44.150 1.00 89.19 1021 TYR A CA 1
ATOM 8027 C C . TYR A 1 1021 ? 16.662 -7.431 45.140 1.00 89.19 1021 TYR A C 1
ATOM 8029 O O . TYR A 1 1021 ? 15.899 -6.641 45.697 1.00 89.19 1021 TYR A O 1
ATOM 8037 N N . THR A 1 1022 ? 17.968 -7.438 45.379 1.00 86.88 1022 THR A N 1
ATOM 8038 C CA . THR A 1 1022 ? 18.632 -6.501 46.291 1.00 86.88 1022 THR A CA 1
ATOM 8039 C C . THR A 1 1022 ? 19.444 -5.485 45.500 1.00 86.88 1022 THR A C 1
ATOM 8041 O O . THR A 1 1022 ? 20.105 -5.866 44.535 1.00 86.88 1022 THR A O 1
ATOM 8044 N N . ASN A 1 1023 ? 19.488 -4.232 45.961 1.00 86.31 1023 ASN A N 1
ATOM 8045 C CA . ASN A 1 1023 ? 20.274 -3.151 45.350 1.00 86.31 1023 ASN A CA 1
ATOM 8046 C C . ASN A 1 1023 ? 19.895 -2.852 43.888 1.00 86.31 1023 ASN A C 1
ATOM 8048 O O . ASN A 1 1023 ? 20.772 -2.605 43.058 1.00 86.31 1023 ASN A O 1
ATOM 8052 N N . CYS A 1 1024 ? 18.603 -2.877 43.568 1.00 87.94 1024 CYS A N 1
ATOM 8053 C CA . CYS A 1 1024 ? 18.098 -2.454 42.268 1.00 87.94 1024 CYS A CA 1
ATOM 8054 C C . CYS A 1 1024 ? 18.384 -0.970 42.038 1.00 87.94 1024 CYS A C 1
ATOM 8056 O O . CYS A 1 1024 ? 18.154 -0.163 42.932 1.00 87.94 1024 CYS A O 1
ATOM 8058 N N . ASP A 1 1025 ? 18.895 -0.633 40.852 1.00 87.50 1025 ASP A N 1
ATOM 8059 C CA . ASP A 1 1025 ? 19.115 0.724 40.348 1.00 87.50 1025 ASP A CA 1
ATOM 8060 C C . ASP A 1 1025 ? 18.437 0.845 38.979 1.00 87.50 1025 ASP A C 1
ATOM 8062 O O . ASP A 1 1025 ? 18.954 0.340 37.974 1.00 87.50 1025 ASP A O 1
ATOM 8066 N N . ASP A 1 1026 ? 17.295 1.536 38.929 1.00 83.00 1026 ASP A N 1
ATOM 8067 C CA . ASP A 1 1026 ? 16.499 1.694 37.701 1.00 83.00 1026 ASP A CA 1
ATOM 8068 C C . ASP A 1 1026 ? 17.302 2.360 36.564 1.00 83.00 1026 ASP A C 1
ATOM 8070 O O . ASP A 1 1026 ? 17.027 2.135 35.389 1.00 83.00 1026 ASP A O 1
ATOM 8074 N N . ARG A 1 1027 ? 18.366 3.115 36.880 1.00 81.69 1027 ARG A N 1
ATOM 8075 C CA . ARG A 1 1027 ? 19.233 3.768 35.878 1.00 81.69 1027 ARG A CA 1
ATOM 8076 C C . ARG A 1 1027 ? 20.230 2.812 35.225 1.00 81.69 1027 ARG A C 1
ATOM 8078 O O . ARG A 1 1027 ? 20.803 3.140 34.190 1.00 81.69 1027 ARG A O 1
ATOM 8085 N N . LYS A 1 1028 ? 20.502 1.671 35.862 1.00 78.44 1028 LYS A N 1
ATOM 8086 C CA . LYS A 1 1028 ? 21.462 0.656 35.397 1.00 78.44 1028 LYS A CA 1
ATOM 8087 C C . LYS A 1 1028 ? 20.785 -0.642 34.959 1.00 78.44 1028 LYS A C 1
ATOM 8089 O O . LYS A 1 1028 ? 21.476 -1.514 34.444 1.00 78.44 1028 LYS A O 1
ATOM 8094 N N . SER A 1 1029 ? 19.469 -0.768 35.166 1.00 67.19 1029 SER A N 1
ATOM 8095 C CA . SER A 1 1029 ? 18.660 -1.938 34.799 1.00 67.19 1029 SER A CA 1
ATOM 8096 C C . SER A 1 1029 ? 19.244 -3.267 35.306 1.00 67.19 1029 SER A C 1
ATOM 8098 O O . SER A 1 1029 ? 19.270 -4.267 34.594 1.00 67.19 1029 SER A O 1
ATOM 8100 N N . ASN A 1 1030 ? 19.748 -3.287 36.541 1.00 79.38 1030 ASN A N 1
ATOM 8101 C CA . ASN A 1 1030 ? 20.371 -4.475 37.138 1.00 79.38 1030 ASN A CA 1
ATOM 8102 C C . ASN A 1 1030 ? 19.366 -5.479 37.739 1.00 79.38 1030 ASN A C 1
ATOM 8104 O O . ASN A 1 1030 ? 19.779 -6.540 38.205 1.00 79.38 1030 ASN A O 1
ATOM 8108 N N . CYS A 1 1031 ? 18.074 -5.153 37.733 1.00 83.31 1031 CYS A N 1
ATOM 8109 C CA . CYS A 1 1031 ? 16.990 -6.015 38.189 1.00 83.31 1031 CYS A CA 1
ATOM 8110 C C . CYS A 1 1031 ? 16.008 -6.276 37.043 1.00 83.31 1031 CYS A C 1
ATOM 8112 O O . CYS A 1 1031 ? 15.697 -5.372 36.269 1.00 83.31 1031 CYS A O 1
ATOM 8114 N N . ASN A 1 1032 ? 15.508 -7.511 36.943 1.00 80.12 1032 ASN A N 1
ATOM 8115 C CA . ASN A 1 1032 ? 14.632 -7.961 35.853 1.00 80.12 1032 ASN A CA 1
ATOM 8116 C C . ASN A 1 1032 ? 13.175 -7.504 36.056 1.00 80.12 1032 ASN A C 1
ATOM 8118 O O . ASN A 1 1032 ? 12.266 -8.323 36.179 1.00 80.12 1032 ASN A O 1
ATOM 8122 N N . GLY A 1 1033 ? 12.960 -6.193 36.124 1.00 82.62 1033 GLY A N 1
ATOM 8123 C CA . GLY A 1 1033 ? 11.637 -5.575 36.142 1.00 82.62 1033 GLY A CA 1
ATOM 8124 C C . GLY A 1 1033 ? 11.239 -5.044 34.764 1.00 82.62 1033 GLY A C 1
ATOM 8125 O O . GLY A 1 1033 ? 12.087 -4.675 33.955 1.00 82.62 1033 GLY A O 1
ATOM 8126 N N . THR A 1 1034 ? 9.938 -4.984 34.488 1.00 85.50 1034 THR A N 1
ATOM 8127 C CA . THR A 1 1034 ? 9.398 -4.302 33.302 1.00 85.50 1034 THR A CA 1
ATOM 8128 C C . THR A 1 1034 ? 9.139 -2.841 33.653 1.00 85.50 1034 THR A C 1
ATOM 8130 O O . THR A 1 1034 ? 8.332 -2.553 34.539 1.00 85.50 1034 THR A O 1
ATOM 8133 N N . VAL A 1 1035 ? 9.820 -1.912 32.983 1.00 85.56 1035 VAL A N 1
ATOM 8134 C CA . VAL A 1 1035 ? 9.600 -0.472 33.183 1.00 85.56 1035 VAL A CA 1
ATOM 8135 C C . VAL A 1 1035 ? 8.243 -0.094 32.587 1.00 85.56 1035 VAL A C 1
ATOM 8137 O O . VAL A 1 1035 ? 8.033 -0.269 31.391 1.00 85.56 1035 VAL A O 1
ATOM 8140 N N . LEU A 1 1036 ? 7.326 0.407 33.418 1.00 82.81 1036 LEU A N 1
ATOM 8141 C CA . LEU A 1 1036 ? 6.015 0.892 32.974 1.00 82.81 1036 LEU A CA 1
ATOM 8142 C C . LEU A 1 1036 ? 6.071 2.374 32.605 1.00 82.81 1036 LEU A C 1
ATOM 8144 O O . LEU A 1 1036 ? 5.593 2.771 31.550 1.00 82.81 1036 LEU A O 1
ATOM 8148 N N . VAL A 1 1037 ? 6.671 3.188 33.477 1.00 78.19 1037 VAL A N 1
ATOM 8149 C CA . VAL A 1 1037 ? 6.795 4.638 33.290 1.00 78.19 1037 VAL A CA 1
ATOM 8150 C C . VAL A 1 1037 ? 8.176 5.069 33.771 1.00 78.19 1037 VAL A C 1
ATOM 8152 O O . VAL A 1 1037 ? 8.470 5.028 34.966 1.00 78.19 1037 VAL A O 1
ATOM 8155 N N . SER A 1 1038 ? 9.039 5.476 32.839 1.00 74.31 1038 SER A N 1
ATOM 8156 C CA . SER A 1 1038 ? 10.428 5.844 33.141 1.00 74.31 1038 SER A CA 1
ATOM 8157 C C . SER A 1 1038 ? 10.547 7.163 33.909 1.00 74.31 1038 SER A C 1
ATOM 8159 O O . SER A 1 1038 ? 11.425 7.291 34.756 1.00 74.31 1038 SER A O 1
ATOM 8161 N N . SER A 1 1039 ? 9.647 8.126 33.681 1.00 70.50 1039 SER A N 1
ATOM 8162 C CA . SER A 1 1039 ? 9.680 9.446 34.331 1.00 70.50 1039 SER A CA 1
ATOM 8163 C C . SER A 1 1039 ? 9.419 9.400 35.841 1.00 70.50 1039 SER A C 1
ATOM 8165 O O . SER A 1 1039 ? 9.942 10.235 36.575 1.00 70.50 1039 SER A O 1
ATOM 8167 N N . THR A 1 1040 ? 8.654 8.415 36.315 1.00 76.62 1040 THR A N 1
ATOM 8168 C CA . THR A 1 1040 ? 8.339 8.195 37.739 1.00 76.62 1040 THR A CA 1
ATOM 8169 C C . THR A 1 1040 ? 9.044 6.966 38.321 1.00 76.62 1040 THR A C 1
ATOM 8171 O O . THR A 1 1040 ? 8.772 6.589 39.463 1.00 76.62 1040 THR A O 1
ATOM 8174 N N . ASN A 1 1041 ? 9.947 6.340 37.547 1.00 85.31 1041 ASN A N 1
ATOM 8175 C CA . ASN A 1 1041 ? 10.622 5.079 37.877 1.00 85.31 1041 ASN A CA 1
ATOM 8176 C C . ASN A 1 1041 ? 9.631 3.996 38.355 1.00 85.31 1041 ASN A C 1
ATOM 8178 O O . ASN A 1 1041 ? 9.827 3.349 39.395 1.00 85.31 1041 ASN A O 1
ATOM 8182 N N . THR A 1 1042 ? 8.529 3.852 37.616 1.00 86.88 1042 THR A N 1
ATOM 8183 C CA . THR A 1 1042 ? 7.505 2.844 37.890 1.00 86.88 1042 THR A CA 1
ATOM 8184 C C . THR A 1 1042 ? 7.896 1.540 37.212 1.00 86.88 1042 THR A C 1
ATOM 8186 O O . THR A 1 1042 ? 7.988 1.476 35.983 1.00 86.88 1042 THR A O 1
ATOM 8189 N N . VAL A 1 1043 ? 8.130 0.499 38.007 1.00 88.19 1043 VAL A N 1
ATOM 8190 C CA . VAL A 1 1043 ? 8.645 -0.795 37.548 1.00 88.19 1043 VAL A CA 1
ATOM 8191 C C . VAL A 1 1043 ? 7.769 -1.918 38.087 1.00 88.19 1043 VAL A C 1
ATOM 8193 O O . VAL A 1 1043 ? 7.496 -1.995 39.287 1.00 88.19 1043 VAL A O 1
ATOM 8196 N N . ARG A 1 1044 ? 7.341 -2.810 37.191 1.00 92.06 1044 ARG A N 1
ATOM 8197 C CA . ARG A 1 1044 ? 6.566 -4.007 37.520 1.00 92.06 1044 ARG A CA 1
ATOM 8198 C C . ARG A 1 1044 ? 7.459 -5.236 37.550 1.00 92.06 1044 ARG A C 1
ATOM 8200 O O . ARG A 1 1044 ? 8.120 -5.563 36.567 1.00 92.06 1044 ARG A O 1
ATOM 8207 N N . TYR A 1 1045 ? 7.399 -5.962 38.653 1.00 89.94 1045 TYR A N 1
ATOM 8208 C CA . TYR A 1 1045 ? 8.040 -7.254 38.831 1.00 89.94 1045 TYR A CA 1
ATOM 8209 C C . TYR A 1 1045 ? 6.984 -8.346 38.742 1.00 89.94 1045 TYR A C 1
ATOM 8211 O O . TYR A 1 1045 ? 5.979 -8.296 39.449 1.00 89.94 1045 TYR A O 1
ATOM 8219 N N . THR A 1 1046 ? 7.217 -9.304 37.848 1.00 90.81 1046 THR A N 1
ATOM 8220 C CA . THR A 1 1046 ? 6.283 -10.398 37.565 1.00 90.81 1046 THR A CA 1
ATOM 8221 C C . THR A 1 1046 ? 6.928 -11.723 37.936 1.00 90.81 1046 THR A C 1
ATOM 8223 O O . THR A 1 1046 ? 8.044 -12.002 37.499 1.00 90.81 1046 THR A O 1
ATOM 8226 N N . VAL A 1 1047 ? 6.232 -12.540 38.723 1.00 89.44 1047 VAL A N 1
ATOM 8227 C CA . VAL A 1 1047 ? 6.663 -13.899 39.077 1.00 89.44 1047 VAL A CA 1
ATOM 8228 C C . VAL A 1 1047 ? 5.575 -14.877 38.671 1.00 89.44 1047 VAL A C 1
ATOM 8230 O O . VAL A 1 1047 ? 4.429 -14.735 39.091 1.00 89.44 1047 VAL A O 1
ATOM 8233 N N . THR A 1 1048 ? 5.939 -15.868 37.861 1.00 89.88 1048 THR A N 1
ATOM 8234 C CA . THR A 1 1048 ? 5.047 -16.974 37.503 1.00 89.88 1048 THR A CA 1
ATOM 8235 C C . THR A 1 1048 ? 5.043 -18.006 38.621 1.00 89.88 1048 THR A C 1
ATOM 8237 O O . THR A 1 1048 ? 6.104 -18.430 39.080 1.00 89.88 1048 THR A O 1
ATOM 8240 N N . ILE A 1 1049 ? 3.849 -18.403 39.041 1.00 88.88 1049 ILE A N 1
ATOM 8241 C CA . ILE A 1 1049 ? 3.599 -19.366 40.103 1.00 88.88 1049 ILE A CA 1
ATOM 8242 C C . ILE A 1 1049 ? 2.913 -20.596 39.521 1.00 88.88 1049 ILE A C 1
ATOM 8244 O O . ILE A 1 1049 ? 1.912 -20.477 38.819 1.00 88.88 1049 ILE A O 1
ATOM 8248 N N . THR A 1 1050 ? 3.432 -21.769 39.869 1.00 87.88 1050 THR A N 1
ATOM 8249 C CA . THR A 1 1050 ? 2.851 -23.088 39.593 1.00 87.88 1050 THR A CA 1
ATOM 8250 C C . THR A 1 1050 ? 2.347 -23.706 40.897 1.00 87.88 1050 THR A C 1
ATOM 8252 O O . THR A 1 1050 ? 3.130 -23.895 41.832 1.00 87.88 1050 THR A O 1
ATOM 8255 N N . TRP A 1 1051 ? 1.062 -24.056 40.970 1.00 85.25 1051 TRP A N 1
ATOM 8256 C CA . TRP A 1 1051 ? 0.435 -24.701 42.126 1.00 85.25 1051 TRP A CA 1
ATOM 8257 C C . TRP A 1 1051 ? -0.149 -26.070 41.762 1.00 85.25 1051 TRP A C 1
ATOM 8259 O O . TRP A 1 1051 ? -1.045 -26.177 40.930 1.00 85.25 1051 TRP A O 1
ATOM 8269 N N . ASP A 1 1052 ? 0.335 -27.135 42.398 1.00 81.62 1052 ASP A N 1
ATOM 8270 C CA . ASP A 1 1052 ? -0.046 -28.524 42.080 1.00 81.62 1052 ASP A CA 1
ATOM 8271 C C . ASP A 1 1052 ? -1.140 -29.112 42.995 1.00 81.62 1052 ASP A C 1
ATOM 8273 O O . ASP A 1 1052 ? -1.430 -30.306 42.933 1.00 81.62 1052 ASP A O 1
ATOM 8277 N N . GLY A 1 1053 ? -1.748 -28.282 43.846 1.00 75.44 1053 GLY A N 1
ATOM 8278 C CA . GLY A 1 1053 ? -2.758 -28.694 44.826 1.00 75.44 1053 GLY A CA 1
ATOM 8279 C C . GLY A 1 1053 ? -2.218 -28.846 46.248 1.00 75.44 1053 GLY A C 1
ATOM 8280 O O . GLY A 1 1053 ? -2.998 -28.797 47.196 1.00 75.44 1053 GLY A O 1
ATOM 8281 N N . MET A 1 1054 ? -0.898 -28.972 46.426 1.00 78.44 1054 MET A N 1
ATOM 8282 C CA . MET A 1 1054 ? -0.257 -29.051 47.750 1.00 78.44 1054 MET A CA 1
ATOM 8283 C C . MET A 1 1054 ? 1.004 -28.190 47.874 1.00 78.44 1054 MET A C 1
ATOM 8285 O O . MET A 1 1054 ? 1.404 -27.833 48.985 1.00 78.44 1054 MET A O 1
ATOM 8289 N N . THR A 1 1055 ? 1.648 -27.860 46.757 1.00 81.19 1055 THR A N 1
ATOM 8290 C CA . THR A 1 1055 ? 2.891 -27.101 46.706 1.00 81.19 1055 THR A CA 1
ATOM 8291 C C . THR A 1 1055 ? 2.793 -25.935 45.733 1.00 81.19 1055 THR A C 1
ATOM 8293 O O . THR A 1 1055 ? 2.238 -26.039 44.641 1.00 81.19 1055 THR A O 1
ATOM 8296 N N . VAL A 1 1056 ? 3.323 -24.794 46.166 1.00 81.69 1056 VAL A N 1
ATOM 8297 C CA . VAL A 1 1056 ? 3.529 -23.589 45.363 1.00 81.69 1056 VAL A CA 1
ATOM 8298 C C . VAL A 1 1056 ? 4.980 -23.592 44.908 1.00 81.69 1056 VAL A C 1
ATOM 8300 O O . VAL A 1 1056 ? 5.883 -23.770 45.729 1.00 81.69 1056 VAL A O 1
ATOM 8303 N N . SER A 1 1057 ? 5.216 -23.389 43.616 1.00 79.81 1057 SER A N 1
ATOM 8304 C CA . SER A 1 1057 ? 6.551 -23.370 43.027 1.00 79.81 1057 SER A CA 1
ATOM 8305 C C . SER A 1 1057 ? 6.765 -22.171 42.102 1.00 79.81 1057 SER A C 1
ATOM 8307 O O . SER A 1 1057 ? 5.834 -21.677 41.473 1.00 79.81 1057 SER A O 1
ATOM 8309 N N . SER A 1 1058 ? 8.006 -21.690 42.056 1.00 78.62 1058 SER A N 1
ATOM 8310 C CA . SER A 1 1058 ? 8.491 -20.649 41.144 1.00 78.62 1058 SER A CA 1
ATOM 8311 C C . SER A 1 1058 ? 9.947 -20.966 40.804 1.00 78.62 1058 SER A C 1
ATOM 8313 O O . SER A 1 1058 ? 10.831 -20.903 41.666 1.00 78.62 1058 SER A O 1
ATOM 8315 N N . GLY A 1 1059 ? 10.205 -21.389 39.565 1.00 75.81 1059 GLY A N 1
ATOM 8316 C CA . GLY A 1 1059 ? 11.523 -21.883 39.157 1.00 75.81 1059 GLY A CA 1
ATOM 8317 C C . GLY A 1 1059 ? 11.980 -23.078 40.006 1.00 75.81 1059 GLY A C 1
ATOM 8318 O O . GLY A 1 1059 ? 11.316 -24.108 40.043 1.00 75.81 1059 GLY A O 1
ATOM 8319 N N . SER A 1 1060 ? 13.118 -22.944 40.696 1.00 64.81 1060 SER A N 1
ATOM 8320 C CA . SER A 1 1060 ? 13.688 -23.998 41.558 1.00 64.81 1060 SER A CA 1
ATOM 8321 C C . SER A 1 1060 ? 13.164 -23.987 43.003 1.00 64.81 1060 SER A C 1
ATOM 8323 O O . SER A 1 1060 ? 13.589 -24.811 43.813 1.00 64.81 1060 SER A O 1
ATOM 8325 N N . ILE A 1 1061 ? 12.302 -23.033 43.360 1.00 73.06 1061 ILE A N 1
ATOM 8326 C CA . ILE A 1 1061 ? 11.797 -22.844 44.725 1.00 73.06 1061 ILE A CA 1
ATOM 8327 C C . ILE A 1 1061 ? 10.437 -23.536 44.836 1.00 73.06 1061 ILE A C 1
ATOM 8329 O O . ILE A 1 1061 ? 9.586 -23.345 43.972 1.00 73.06 1061 ILE A O 1
ATOM 8333 N N . SER A 1 1062 ? 10.227 -24.322 45.896 1.00 72.69 1062 SER A N 1
ATOM 8334 C CA . SER A 1 1062 ? 8.944 -24.967 46.204 1.00 72.69 1062 SER A CA 1
ATOM 8335 C C . SER A 1 1062 ? 8.622 -24.870 47.697 1.00 72.69 1062 SER A C 1
ATOM 8337 O O . SER A 1 1062 ? 9.519 -24.947 48.538 1.00 72.69 1062 SER A O 1
ATOM 8339 N N . GLN A 1 1063 ? 7.347 -24.687 48.033 1.00 77.00 1063 GLN A N 1
ATOM 8340 C CA . GLN A 1 1063 ? 6.855 -24.625 49.408 1.00 77.00 1063 GLN A CA 1
ATOM 8341 C C . GLN A 1 1063 ? 5.497 -25.318 49.512 1.00 77.00 1063 GLN A C 1
ATOM 8343 O O . GLN A 1 1063 ? 4.616 -25.079 48.688 1.00 77.00 1063 GLN A O 1
ATOM 8348 N N . SER A 1 1064 ? 5.305 -26.156 50.533 1.00 75.62 1064 SER A N 1
ATOM 8349 C CA . SER A 1 1064 ? 3.995 -26.743 50.817 1.00 75.62 1064 SER A CA 1
ATOM 8350 C C . SER A 1 1064 ? 3.073 -25.718 51.474 1.00 75.62 1064 SER A C 1
ATOM 8352 O O . SER A 1 1064 ? 3.437 -25.077 52.463 1.00 75.62 1064 SER A O 1
ATOM 8354 N N . THR A 1 1065 ? 1.871 -25.559 50.926 1.00 70.75 1065 THR A N 1
ATOM 8355 C CA . THR A 1 1065 ? 0.861 -24.627 51.439 1.00 70.75 1065 THR A CA 1
ATOM 8356 C C . THR A 1 1065 ? -0.507 -25.308 51.450 1.00 70.75 1065 THR A C 1
ATOM 8358 O O . THR A 1 1065 ? -0.858 -26.053 50.537 1.00 70.75 1065 THR A O 1
ATOM 8361 N N . THR A 1 1066 ? -1.279 -25.097 52.517 1.00 65.94 1066 THR A N 1
ATOM 8362 C CA . THR A 1 1066 ? -2.639 -25.638 52.671 1.00 65.94 1066 THR A CA 1
ATOM 8363 C C . THR A 1 1066 ? -3.575 -24.517 53.116 1.00 65.94 1066 THR A C 1
ATOM 8365 O O . THR A 1 1066 ? -3.324 -23.915 54.160 1.00 65.94 1066 THR A O 1
ATOM 8368 N N . GLY A 1 1067 ? -4.648 -24.265 52.358 1.00 73.44 1067 GLY A N 1
ATOM 8369 C CA . GLY A 1 1067 ? -5.598 -23.165 52.591 1.00 73.44 1067 GLY A CA 1
ATOM 8370 C C . GLY A 1 1067 ? -5.261 -21.885 51.814 1.00 73.44 1067 GLY A C 1
ATOM 8371 O O . GLY A 1 1067 ? -4.461 -21.931 50.880 1.00 73.44 1067 GLY A O 1
ATOM 8372 N N . ASP A 1 1068 ? -5.872 -20.762 52.212 1.00 81.12 1068 ASP A N 1
ATOM 8373 C CA . ASP A 1 1068 ? -5.690 -19.442 51.594 1.00 81.12 1068 ASP A CA 1
ATOM 8374 C C . ASP A 1 1068 ? -4.200 -19.078 51.464 1.00 81.12 1068 ASP A C 1
ATOM 8376 O O . ASP A 1 1068 ? -3.445 -19.027 52.443 1.00 81.12 1068 ASP A O 1
ATOM 8380 N N . GLN A 1 1069 ? -3.771 -18.783 50.240 1.00 84.44 1069 GLN A N 1
ATOM 8381 C CA . GLN A 1 1069 ? -2.388 -18.455 49.922 1.00 84.44 1069 GLN A CA 1
ATOM 8382 C C . GLN A 1 1069 ? -2.183 -16.946 50.055 1.00 84.44 1069 GLN A C 1
ATOM 8384 O O . GLN A 1 1069 ? -2.642 -16.163 49.223 1.00 84.44 1069 GLN A O 1
ATOM 8389 N N . MET A 1 1070 ? -1.492 -16.529 51.117 1.00 87.88 1070 MET A N 1
ATOM 8390 C CA . MET A 1 1070 ? -1.126 -15.129 51.332 1.00 87.88 1070 MET A CA 1
ATOM 8391 C C . MET A 1 1070 ? 0.274 -14.842 50.803 1.00 87.88 1070 MET A C 1
ATOM 8393 O O . MET A 1 1070 ? 1.279 -15.231 51.403 1.00 87.88 1070 MET A O 1
ATOM 8397 N N . TYR A 1 1071 ? 0.321 -14.102 49.707 1.00 90.75 1071 TYR A N 1
ATOM 8398 C CA . TYR A 1 1071 ? 1.539 -13.554 49.144 1.00 90.75 1071 TYR A CA 1
ATOM 8399 C C . TYR A 1 1071 ? 1.813 -12.169 49.710 1.00 90.75 1071 TYR A C 1
ATOM 8401 O O . TYR A 1 1071 ? 0.894 -11.409 50.021 1.00 90.75 1071 TYR A O 1
ATOM 8409 N N . GLN A 1 1072 ? 3.088 -11.822 49.799 1.00 92.81 1072 GLN A N 1
ATOM 8410 C CA . GLN A 1 1072 ? 3.552 -10.546 50.307 1.00 92.81 1072 GLN A CA 1
ATOM 8411 C C . GLN A 1 1072 ? 4.586 -9.959 49.351 1.00 92.81 1072 GLN A C 1
ATOM 8413 O O . GLN A 1 1072 ? 5.574 -10.613 49.031 1.00 92.81 1072 GLN A O 1
ATOM 8418 N N . CYS A 1 1073 ? 4.367 -8.722 48.910 1.00 94.56 1073 CYS A N 1
ATOM 8419 C CA . CYS A 1 1073 ? 5.387 -7.918 48.253 1.00 94.56 1073 CYS A CA 1
ATOM 8420 C C . CYS A 1 1073 ? 5.988 -6.931 49.254 1.00 94.56 1073 CYS A C 1
ATOM 8422 O O . CYS A 1 1073 ? 5.255 -6.248 49.974 1.00 94.56 1073 CYS A O 1
ATOM 8424 N N . VAL A 1 1074 ? 7.316 -6.856 49.286 1.00 93.19 1074 VAL A N 1
ATOM 8425 C CA . VAL A 1 1074 ? 8.090 -6.005 50.186 1.00 93.19 1074 VAL A CA 1
ATOM 8426 C C . VAL A 1 1074 ? 9.024 -5.126 49.365 1.00 93.19 1074 VAL A C 1
ATOM 8428 O O . VAL A 1 1074 ? 9.790 -5.635 48.551 1.00 93.19 1074 VAL A O 1
ATOM 8431 N N . VAL A 1 1075 ? 8.993 -3.815 49.604 1.00 92.12 1075 VAL A N 1
ATOM 8432 C CA . VAL A 1 1075 ? 9.937 -2.841 49.040 1.00 92.12 1075 VAL A CA 1
ATOM 8433 C C . VAL A 1 1075 ? 10.737 -2.204 50.175 1.00 92.12 1075 VAL A C 1
ATOM 8435 O O . VAL A 1 1075 ? 10.181 -1.737 51.171 1.00 92.12 1075 VAL A O 1
ATOM 8438 N N . GLN A 1 1076 ? 12.061 -2.203 50.027 1.00 90.81 1076 GLN A N 1
ATOM 8439 C CA . GLN A 1 1076 ? 13.015 -1.694 51.008 1.00 90.81 1076 GLN A CA 1
ATOM 8440 C C . GLN A 1 1076 ? 13.891 -0.609 50.391 1.00 90.81 1076 GLN A C 1
ATOM 8442 O O . GLN A 1 1076 ? 14.515 -0.818 49.354 1.00 90.81 1076 GLN A O 1
ATOM 8447 N N . VAL A 1 1077 ? 13.986 0.534 51.060 1.00 88.12 1077 VAL A N 1
ATOM 8448 C CA . VAL A 1 1077 ? 14.896 1.627 50.704 1.00 88.12 1077 VAL A CA 1
ATOM 8449 C C . VAL A 1 1077 ? 15.651 2.033 51.965 1.00 88.12 1077 VAL A C 1
ATOM 8451 O O . VAL A 1 1077 ? 15.085 2.033 53.059 1.00 88.12 1077 VAL A O 1
ATOM 8454 N N . THR A 1 1078 ? 16.939 2.352 51.832 1.00 81.94 1078 THR A N 1
ATOM 8455 C CA . THR A 1 1078 ? 17.751 2.858 52.948 1.00 81.94 1078 THR A CA 1
ATOM 8456 C C . THR A 1 1078 ? 17.113 4.123 53.528 1.00 81.94 1078 THR A C 1
ATOM 8458 O O . THR A 1 1078 ? 16.690 4.998 52.778 1.00 81.94 1078 THR A O 1
ATOM 8461 N N . ASP A 1 1079 ? 17.029 4.217 54.856 1.00 79.62 1079 ASP A N 1
ATOM 8462 C CA . ASP A 1 1079 ? 16.408 5.337 55.582 1.00 79.62 1079 ASP A CA 1
ATOM 8463 C C . ASP A 1 1079 ? 14.898 5.544 55.316 1.00 79.62 1079 ASP A C 1
ATOM 8465 O O . ASP A 1 1079 ? 14.354 6.613 55.613 1.00 79.62 1079 ASP A O 1
ATOM 8469 N N . GLN A 1 1080 ? 14.202 4.515 54.810 1.00 82.19 1080 GLN A N 1
ATOM 8470 C CA . GLN A 1 1080 ? 12.740 4.445 54.704 1.00 82.19 1080 GLN A CA 1
ATOM 8471 C C . GLN A 1 1080 ? 12.188 3.249 55.508 1.00 82.19 1080 GLN A C 1
ATOM 8473 O O . GLN A 1 1080 ? 12.780 2.166 55.481 1.00 82.19 1080 GLN A O 1
ATOM 8478 N N . PRO A 1 1081 ? 11.029 3.377 56.184 1.00 84.00 1081 PRO A N 1
ATOM 8479 C CA . PRO A 1 1081 ? 10.291 2.219 56.685 1.00 84.00 1081 PRO A CA 1
ATOM 8480 C C . PRO A 1 1081 ? 9.980 1.221 55.560 1.00 84.00 1081 PRO A C 1
ATOM 8482 O O . PRO A 1 1081 ? 9.594 1.616 54.461 1.00 84.00 1081 PRO A O 1
ATOM 8485 N N . THR A 1 1082 ? 10.122 -0.077 55.841 1.00 87.50 1082 THR A N 1
ATOM 8486 C CA . THR A 1 1082 ? 9.818 -1.136 54.865 1.00 87.50 1082 THR A CA 1
ATOM 8487 C C . THR A 1 1082 ? 8.343 -1.086 54.464 1.00 87.50 1082 THR A C 1
ATOM 8489 O O . THR A 1 1082 ? 7.467 -1.112 55.330 1.00 87.50 1082 THR A O 1
ATOM 8492 N N . LYS A 1 1083 ? 8.074 -1.020 53.157 1.00 90.56 1083 LYS A N 1
ATOM 8493 C CA . LYS A 1 1083 ? 6.717 -1.003 52.604 1.00 90.56 1083 LYS A CA 1
ATOM 8494 C C . LYS A 1 1083 ? 6.306 -2.422 52.249 1.00 90.56 1083 LYS A C 1
ATOM 8496 O O . LYS A 1 1083 ? 7.064 -3.144 51.604 1.00 90.56 1083 LYS A O 1
ATOM 8501 N N . THR A 1 1084 ? 5.102 -2.806 52.658 1.00 90.25 1084 THR A N 1
ATOM 8502 C CA . THR A 1 1084 ? 4.618 -4.182 52.542 1.00 90.25 1084 THR A CA 1
ATOM 8503 C C . THR A 1 1084 ? 3.173 -4.194 52.070 1.00 90.25 1084 THR A C 1
ATOM 8505 O O . THR A 1 1084 ? 2.335 -3.489 52.630 1.00 90.25 1084 THR A O 1
ATOM 8508 N N . ARG A 1 1085 ? 2.862 -5.025 51.071 1.00 90.88 1085 ARG A N 1
ATOM 8509 C CA . ARG A 1 1085 ? 1.498 -5.218 50.566 1.00 90.88 1085 ARG A CA 1
ATOM 8510 C C . ARG A 1 1085 ? 1.209 -6.700 50.387 1.00 90.88 1085 ARG A C 1
ATOM 8512 O O . ARG A 1 1085 ? 2.017 -7.421 49.810 1.00 90.88 1085 ARG A O 1
ATOM 8519 N N . ASN A 1 1086 ? 0.054 -7.143 50.873 1.00 91.12 1086 ASN A N 1
ATOM 8520 C CA . ASN A 1 1086 ? -0.343 -8.547 50.820 1.00 91.12 1086 ASN A CA 1
ATOM 8521 C C . ASN A 1 1086 ? -1.410 -8.767 49.739 1.00 91.12 1086 ASN A C 1
ATOM 8523 O O . ASN A 1 1086 ? -2.252 -7.895 49.521 1.00 91.12 1086 ASN A O 1
ATOM 8527 N N . ALA A 1 1087 ? -1.392 -9.936 49.104 1.00 87.56 1087 ALA A N 1
ATOM 8528 C CA . ALA A 1 1087 ? -2.453 -10.425 48.230 1.00 87.56 1087 ALA A CA 1
ATOM 8529 C C . ALA A 1 1087 ? -2.828 -11.841 48.664 1.00 87.56 1087 ALA A C 1
ATOM 8531 O O . ALA A 1 1087 ? -1.954 -12.688 48.846 1.00 87.56 1087 ALA A O 1
ATOM 8532 N N . THR A 1 1088 ? -4.123 -12.090 48.832 1.00 85.69 1088 THR A N 1
ATOM 8533 C CA . THR A 1 1088 ? -4.637 -13.395 49.254 1.00 85.69 1088 THR A CA 1
ATOM 8534 C C . THR A 1 1088 ? -5.361 -14.049 48.090 1.00 85.69 1088 THR A C 1
ATOM 8536 O O . THR A 1 1088 ? -6.297 -13.464 47.545 1.00 85.69 1088 THR A O 1
ATOM 8539 N N . ILE A 1 1089 ? -4.941 -15.259 47.733 1.00 81.56 1089 ILE A N 1
ATOM 8540 C CA . ILE A 1 1089 ? -5.645 -16.142 46.799 1.00 81.56 1089 ILE A CA 1
ATOM 8541 C C . ILE A 1 1089 ? -6.370 -17.192 47.635 1.00 81.56 1089 ILE A C 1
ATOM 8543 O O . ILE A 1 1089 ? -5.759 -17.795 48.519 1.00 81.56 1089 ILE A O 1
ATOM 8547 N N . LYS A 1 1090 ? -7.671 -17.351 47.394 1.00 78.56 1090 LYS A N 1
ATOM 8548 C CA . LYS A 1 1090 ? -8.526 -18.307 48.104 1.00 78.56 1090 LYS A CA 1
ATOM 8549 C C . LYS A 1 1090 ? -8.602 -19.632 47.376 1.00 78.56 1090 LYS A C 1
ATOM 8551 O O . LYS A 1 1090 ? -8.674 -19.579 46.129 1.00 78.56 1090 LYS A O 1
#

Secondary structure (DSSP, 8-state):
-----------PPP-PPPPTTSEEEEEEEETT-S--EEEEEETT-BHHHHHHHHHHHHSS-GGGEEEEETTEEPPTT-BGGGGTPPTT-EEEEEEEESS---PPPPHHHHHHHHHHHHHHHHHHHTTB--EEEEEEEEETTEEEEEEEEE--B--------EEE-TTT--EEEPPPPSSPPPPPPP-S------------------PPP--------BTTB----TT-------PPPPHHHHHHHHHHHHHHHHHHHHHHHHHHHHHHHHHHHHHHHHHHHHHHHHHHHHHHHHHHHHHHHHHS--SHHHHHHHHHHHHHHHHHHHHHHHHH--THHHHHHHHHHHHHHHHHHHHHHHHHHHHHHHHHHHHHHHHH-SHHHHHHIIIIISTTS-TTT----TTTEEEEESSTTSPP-TTSEEEEEHHHHHHHTT-S-HHHHS-HHHHHHHHHHHHHHHHHHTTSTTHHHHHHTT-SS-PPPPS----EE------TT-SS-SS-SS--SS---------------------SS---SSS-EEEETTEEE-TTEEEEHHHHSSSPEEEE-TT---S--EEEETTEEPPSSS--SSTTEEEEEETTEEEEEE-TTPPPPGGG-EEEEEEESS-TTSTT-EEEEEEEESSEEEEEEEEE---S-TT-SSEEEEEEEEEEE-SEEEEEEEETTEEEEEEEEEEGGGTTT--EE---SSTT-EEEEEEEEE-SSEEEETTEEEE--SSEEEEEEEEETTT---EEEEEEEE---SSPPPEEEEEEETTEEEEEE----TTT-SEEEEEEEESSSEEEEEEEESTT--EEEEE-PPTT-EEEEEEEEESSSB-PPPPPEEEE--SS-EEEETTEEE-TTEEEEGGGS-STTS-EEEE-TTS--S--EEEESS-TTSB--TT--STT--EE----SSTTEEEEEESSPPPGGG-EEEEEEESS-TTSTT-EEEEEEEESSEEEEEEEEE---S-TTSSSEEEEEEEEEEE-SEEEEEEEETTEEEEEEEEEETTTT-S-PEEEETTTTEEEEEEEEEE-SSEEEETTEEEE--SSEEEEEEEE-TTSPPEEEEEEE-

Foldseek 3Di:
DDDDDDDDDDDDDDDDDDDPFFKEWEWEAEDPDPDIDIDIDGQFDFQLVVLVVVCVVVVHDSVQKFKDAPPHTDDRGDGNVVVVDGTPYYGYIYIYGPDDDDDDDDPVVVVVVVVVVVVVVVVVVQPWDWDWDFDWDDDDHDTDTDTDTDTDGPDDDPQPDFDADPPVRDTGGDDDDPDDDDDDDDPVDDDDDDDDDDDDDDDDDDDDDDDDDDDDDDPPDDDDCPPPDDDDDDDDQDPCNVVVVVVVVVVVVVVVVVVVVVVVVVVVVVVVVVVVVVCVVVVVVVVVVVVVVVVVVVVCLQVQPQDPVSLVVVVVVLVVVLVVVLVVLVVPDDDPVSVVSVVVSVVVSVVVVVVSVVSHVVSVLVVLLVVLVVVQVPVPRVCCLCCPLVVCAFLPPRHNPNQQKFKDFQAQQDRDDSLRIGIHGPVVRVVRLPDNDNCVVDDVVSVVSSNVSSVVSCVVVVVDPPPCVSVPPPPPDDDGDDRDDDIGRPDPDPPVPPVVPPDPPPDPPDDDDDDDDDDDDDDPDPDPDFDLDDDLPFAKWKDWPSTTDAFAAEDEQVRQAVTWIKIFGPPDFQPAKFKAAQQGTAAADPDDDQPQKHWHDDRGIIIIGGHPPDTHDPSRFFKMKIWPSYYPPDPPTGIGMYGYHYAKEWPDWDKAQQDPDQLDPFTKIKIKIKMFHHQWKWKFKDWPPGTLDTGHGGGQVVCPRPFDQDPDPGPPITMDMFMWTHHQFWIDGVPDIDGDAFKTKMKMWMAGPDPSPDIYIDIDIDGWARDAWAKDWDDDDQFKTKIFTDQDDPVRAQWKWKWKAWPVGGDDIDTGGGSPPGMDMDGGHHAQTWIWIWMWGGDSHTHDIDGTQGDHRDPFKWKAWPNHIDAFPAEDAQVRQQDPVTWTKIWGPPFFAPAKFKQQPVDRPDTQPQPDPDPVHQWHWDDPPDGIITTIGGNDADDQVRFFKMKIWPSYYPVDPPTTIGIYGYDHAKAFSDWDKADFDPDPVDPFTKIKIKTKMWGHQWKKKFKDWPPGTLDTDHGGGLVVRPDPWDQPDVVGRITIDMFMWTHGPFWIHTVPDIDGDDPKTKMKMWMGDPPHDIYIDIDIDD